Protein AF-A0AAX3I3E5-F1 (afdb_monomer_lite)

pLDDT: mean 83.36, std 12.5, range [26.75, 96.62]

Foldseek 3Di:
DDDDCDALQVVLAVDFDDFDDQADTSVVLCVVVVNPALVVLQVDDLVVQQVSSVVHGPGDSNSSNVSSVVVVVVVVVVVVPPDLDPDDPDDDDPDDPDDPDPPPPPDPSVPDDDCQDCPHCPHVNVVVVVVVVVLVVCQVPDDDPDDDCHPCNQCVPVVVDDDDPCSRPPDDDPVVVVVVRVVVVVCVVVVPDDPQVVCLPAQPPLLDNDHVLLVLQQVLCVQQPDFLLRLLQLLQLAALQDLVSLQRHSPHQDRFLCSLLSLLSDALSLVCLQADDQDDQQCLCCRHQVDRHDDFAPVSVCVSNVDDPVLVCQLQCHDLFFKAFAPQCRPPTDRCQLNDQLQWPDPFPGWDWDDPPPGDGIDIPRDDSSSSSSVSSLSSSCVSNVDGSNLLVLLLQLQLVLVPPVRNRSGRHSSSSSLSSLVSVLCVPQVDGSQLSSLQSHFQFRMGTHPDHGRQCVQQVVDDPPPDGQHADFDADDPSNLVSNCVRLVFDPDCQAPVVQCVLPDPPQTSHRLSSSLSSQLSVLCVSLVHGSNLSVLVLVQSHVCLVVCSSPFHDDPRHTNSSSSSSSVVVSVLCVVVVHGSVLLCLLLVVDPPPPDVVVNVLVVCLLPPPVVQLVVQCPDDDRPVCSVLVVVLCVLPDDNPDDDSQLCCLSDPPSCVVSVALDDNNLSVLCQCQVCQQPVVDDNSHRRGRGSSSRSLSVLLNVLCVVQVHDSVVSSVLLVVQPDPDDDPSLVVVCVSVVHDSVLLQLLLCSDPVSHNNHSSSVSSSVSLVVSCVSSVAGSVLSSLSSPDHSVDDSVSSVVSSVRSSVSVD

Radius of gyration: 41.99 Å; chains: 1; bounding box: 90×117×116 Å

Organism: NCBI:txid47883

InterPro domains:
  IPR018003 Insecticidal toxin complex/plasmid virulence protein [PF03538] (15-296)

Secondary structure (DSSP, 8-state):
--S----GGGGS-SSPPPPPTT---HHHHHHHHT--SHHHHHTS-HHHHHHHHTTT--S-HHHHHHHHHHHHHHHHHHHHTS---PPPS--------------SS---TT-PPPTTSTTSTTSHHHHHHHHHHHHHHHHHH---SSPP--HHHH-HHHHT----HHHHH----HHHHHHHHHHHHHHHH-TTS-HHHHHHH---STT----HHHHHHHHHHBTBS--HHHHHHHT-SS-SSSHHHHHHTT-SSS--TTHHHHTTT--HHHHHHHHSPPPPHHHHHHHHHSSSS---SHHHHHHHHT--HHHHHHHTT-GGG-EEE-TT-TT---TTTT-HHHHTT--SPPPEEEE-TTSSSEEEES--HHHHHHHHHHHHHHHHHT--HHHHHHHHHHHHHHTGGGGTT----HHHHHHHHHHHHHHHHH---HHHHHHHHS----EEETTPPPHHHHHHSSS-TTS-PPP-SS-B--HHHHHHHHHHTT--SSTTTHHHHHTTSPSS-B-SHHHHHHHHHHHHHHHHTT--HHHHHHHHHHH-TTHHHHHHS----SSS-HHHHHHHHHHHHHHHHHTT--HHHHHHHTT-S---S-HHHHHHHHHTTTTHHHHHHHHHHSSSPPTTHHHHHHHHHHH--TTT--GGGGGGGSTTHHHHTT-SS-HHHHHHHHH-HHHH-TTS-TT-----SHHHHHHHHHHHHHHHHHT--HHHHHHHHHHHTSSS---HHHHHHHHHT--HHHHHHHHTTSTTSS--SHHHHHHHHHHHHHHHHH---HHHHHHHHT--TT--HHHHHHHHHHHHHTT-

Sequence (812 aa):
METSNRSLLARLVERPAPPGVGKVDFTSAMNQLGFTSVFDIVELPKAEFIRQLARYNDDDGAHAYENALSYATQLQWLYDQQPVNAPPASTRSKRDLGSNVPSLLNEDWGNVCHPDAIAAIDSPVAYLRTLFLFATQLENNGTGTQHKILLSQRRPDLKNLLIDHDTTFAQRPLLTLIDDLLRNQIKHHHPQEELHLLLSKQHYPLTLPYHHHHLQCRLGLSGTQHALGELNYRLSKRLPFDDAGNALYGTVKKRNGDAQCLLSELNPQQQKLLTQPPVTESTLFETYFGRSRAPENLDDFLRCTALDSTQLQALLAQNSFAPHASRSAPKQTLLIYGARYVNGTDRLPKLEVGHADGGKIATLLNTSPDRFDRLHRMIRLQKWVDLPFAELDTLIVSAMVLEGTANAALQISHTTLRALGVYRYLRGRYRLKPLEFAAWLDRLPVQASANEQPLFDQVFNRTLLSGRPLALDDQVFDSHTRQQLCAALALSDTPDSLQLLTDVLPTPVLRNLVTYSRIYRLARIAQVFGLSVLHCKQLADVLGPSTWSKLATPTLSTEMDFLDVLMQLDWAVTWLRNSNTSVTQLRQRLLLEPATDNPALKRWVDLLPKGLEACIQQFLEKPAPALYSNELKLYYNLHFKKTQTEPNHLILLAPDITTLLPLPVNSASLRQLLINPHWLDSKKSPTELVELNLGTLYLLQRFRDCCDTYGLAQDSLLAYFQSANSNGPQPLDTRLSQWLGWDEKELRVLTETLPTGAVKSMDQLDWIMRCRQACTITRLSSQTLLNTSELDNASDFNQWKLVGEAIIAAHQ

Structure (mmCIF, N/CA/C/O backbone):
data_AF-A0AAX3I3E5-F1
#
_entry.id   AF-A0AAX3I3E5-F1
#
loop_
_atom_site.group_PDB
_atom_site.id
_atom_site.type_symbol
_atom_site.label_atom_id
_atom_site.label_alt_id
_atom_site.label_comp_id
_atom_site.label_asym_id
_atom_site.label_entity_id
_atom_site.label_seq_id
_atom_site.pdbx_PDB_ins_code
_atom_site.Cartn_x
_atom_site.Cartn_y
_atom_site.Cartn_z
_atom_site.occupancy
_atom_site.B_iso_or_equiv
_atom_site.auth_seq_id
_atom_site.auth_comp_id
_atom_site.auth_asym_id
_atom_site.auth_atom_id
_atom_site.pdbx_PDB_model_num
ATOM 1 N N . MET A 1 1 ? 34.926 -72.528 -56.583 1.00 31.94 1 MET A N 1
ATOM 2 C CA . MET A 1 1 ? 34.331 -71.228 -56.964 1.00 31.94 1 MET A CA 1
ATOM 3 C C . MET A 1 1 ? 35.060 -70.135 -56.181 1.00 31.94 1 MET A C 1
ATOM 5 O O . MET A 1 1 ? 34.520 -69.589 -55.239 1.00 31.94 1 MET A O 1
ATOM 9 N N . GLU A 1 2 ? 36.375 -69.967 -56.282 1.00 26.75 2 GLU A N 1
ATOM 10 C CA . GLU A 1 2 ? 37.155 -69.493 -57.438 1.00 26.75 2 GLU A CA 1
ATOM 11 C C . GLU A 1 2 ? 36.678 -68.130 -57.980 1.00 26.75 2 GLU A C 1
ATOM 13 O O . GLU A 1 2 ? 35.657 -68.021 -58.651 1.00 26.75 2 GLU A O 1
ATOM 18 N N . THR A 1 3 ? 37.466 -67.099 -57.636 1.00 32.31 3 THR A N 1
ATOM 19 C CA . THR A 1 3 ? 37.701 -65.850 -58.387 1.00 32.31 3 THR A CA 1
ATOM 20 C C . THR A 1 3 ? 36.517 -64.917 -58.671 1.00 32.31 3 THR A C 1
ATOM 22 O O . THR A 1 3 ? 36.285 -64.587 -59.831 1.00 32.31 3 THR A O 1
ATOM 25 N N . SER A 1 4 ? 35.808 -64.403 -57.653 1.00 34.81 4 SER A N 1
ATOM 26 C CA . SER A 1 4 ? 34.888 -63.250 -57.832 1.00 34.81 4 SER A CA 1
ATOM 27 C C . SER A 1 4 ? 34.515 -62.477 -56.550 1.00 34.81 4 SER A C 1
ATOM 29 O O . SER A 1 4 ? 33.364 -62.113 -56.385 1.00 34.81 4 SER A O 1
ATOM 31 N N . ASN A 1 5 ? 35.460 -62.129 -55.671 1.00 40.12 5 ASN A N 1
ATOM 32 C CA . ASN A 1 5 ? 35.232 -61.059 -54.679 1.00 40.12 5 ASN A CA 1
ATOM 33 C C . ASN A 1 5 ? 36.323 -59.991 -54.819 1.00 40.12 5 ASN A C 1
ATOM 35 O O . ASN A 1 5 ? 37.238 -59.885 -54.011 1.00 40.12 5 ASN A O 1
ATOM 39 N N . ARG A 1 6 ? 36.250 -59.214 -55.908 1.00 50.25 6 ARG A N 1
ATOM 40 C CA . ARG A 1 6 ? 36.915 -57.901 -55.952 1.00 50.25 6 ARG A CA 1
ATOM 41 C C . ARG A 1 6 ? 36.206 -57.035 -54.910 1.00 50.25 6 ARG A C 1
ATOM 43 O O . ARG A 1 6 ? 34.977 -56.997 -54.942 1.00 50.25 6 ARG A O 1
ATOM 50 N N . SER A 1 7 ? 36.940 -56.369 -54.015 1.00 64.06 7 SER A N 1
ATOM 51 C CA . SER A 1 7 ? 36.331 -55.368 -53.131 1.00 64.06 7 SER A CA 1
ATOM 52 C C . SER A 1 7 ? 35.523 -54.396 -53.995 1.00 64.06 7 SER A C 1
ATOM 54 O O . SER A 1 7 ? 35.983 -53.990 -55.065 1.00 64.06 7 SER A O 1
ATOM 56 N N . LEU A 1 8 ? 34.297 -54.060 -53.584 1.00 70.69 8 LEU A N 1
ATOM 57 C CA . LEU A 1 8 ? 33.461 -53.108 -54.328 1.00 70.69 8 LEU A CA 1
ATOM 58 C C . LEU A 1 8 ? 34.194 -51.772 -54.532 1.00 70.69 8 LEU A C 1
ATOM 60 O O . LEU A 1 8 ? 34.056 -51.152 -55.582 1.00 70.69 8 LEU A O 1
ATOM 64 N N . LEU A 1 9 ? 35.073 -51.419 -53.588 1.00 74.00 9 LEU A N 1
ATOM 65 C CA . LEU A 1 9 ? 36.009 -50.300 -53.679 1.00 74.00 9 LEU A CA 1
ATOM 66 C C . LEU A 1 9 ? 36.909 -50.356 -54.925 1.00 74.00 9 LEU A C 1
ATOM 68 O O . LEU A 1 9 ? 37.044 -49.360 -55.625 1.00 74.00 9 LEU A O 1
ATOM 72 N N . ALA A 1 10 ? 37.464 -51.520 -55.273 1.00 72.12 10 ALA A N 1
ATOM 73 C CA . ALA A 1 10 ? 38.307 -51.676 -56.463 1.00 72.12 10 ALA A CA 1
ATOM 74 C C . ALA A 1 10 ? 37.524 -51.585 -57.791 1.00 72.12 10 ALA A C 1
ATOM 76 O O . ALA A 1 10 ? 38.127 -51.603 -58.861 1.00 72.12 10 ALA A O 1
ATOM 77 N N . ARG A 1 11 ? 36.184 -51.524 -57.741 1.00 77.00 11 ARG A N 1
ATOM 78 C CA . ARG A 1 11 ? 35.290 -51.385 -58.904 1.00 77.00 11 ARG A CA 1
ATOM 79 C C . ARG A 1 11 ? 34.654 -49.997 -59.017 1.00 77.00 11 ARG A C 1
ATOM 81 O O . ARG A 1 11 ? 33.769 -49.816 -59.848 1.00 77.00 11 ARG A O 1
ATOM 88 N N . LEU A 1 12 ? 35.067 -49.037 -58.188 1.00 78.56 12 LEU A N 1
ATOM 89 C CA . LEU A 1 12 ? 34.551 -47.665 -58.239 1.00 78.56 12 LEU A CA 1
ATOM 90 C C . LEU A 1 12 ? 35.079 -46.873 -59.436 1.00 78.56 12 LEU A C 1
ATOM 92 O O . LEU A 1 12 ? 34.424 -45.934 -59.876 1.00 78.56 12 LEU A O 1
ATOM 96 N N . VAL A 1 13 ? 36.231 -47.261 -59.983 1.00 78.69 13 VAL A N 1
ATOM 97 C CA . VAL A 1 13 ? 36.836 -46.640 -61.164 1.00 78.69 13 VAL A CA 1
ATOM 98 C C . VAL A 1 13 ? 37.031 -47.718 -62.229 1.00 78.69 13 VAL A C 1
ATOM 100 O O . VAL A 1 13 ? 37.798 -48.659 -62.035 1.00 78.69 13 VAL A O 1
ATOM 103 N N . GLU A 1 14 ? 36.326 -47.607 -63.358 1.00 68.44 14 GLU A N 1
ATOM 104 C CA . GLU A 1 14 ? 36.383 -48.607 -64.438 1.00 68.44 14 GLU A CA 1
ATOM 105 C C . GLU A 1 14 ? 37.724 -48.604 -65.191 1.00 68.44 14 GLU A C 1
ATOM 107 O O . GLU A 1 14 ? 38.134 -49.625 -65.749 1.00 68.44 14 GLU A O 1
ATOM 112 N N . ARG A 1 15 ? 38.410 -47.454 -65.214 1.00 70.19 15 ARG A N 1
ATOM 113 C CA . ARG A 1 15 ? 39.707 -47.249 -65.874 1.00 70.19 15 ARG A CA 1
ATOM 114 C C . ARG A 1 15 ? 40.610 -46.375 -64.996 1.00 70.19 15 ARG A C 1
ATOM 116 O O . ARG A 1 15 ? 40.569 -45.158 -65.155 1.00 70.19 15 ARG A O 1
ATOM 123 N N . PRO A 1 16 ? 41.385 -46.963 -64.070 1.00 69.56 16 PRO A N 1
ATOM 124 C CA . PRO A 1 16 ? 42.287 -46.188 -63.229 1.00 69.56 16 PRO A CA 1
ATOM 125 C C . PRO A 1 16 ? 43.386 -45.543 -64.083 1.00 69.56 16 PRO A C 1
ATOM 127 O O . PRO A 1 16 ? 43.998 -46.201 -64.932 1.00 69.56 16 PRO A O 1
ATOM 130 N N . ALA A 1 17 ? 43.620 -44.255 -63.871 1.00 67.38 17 ALA A N 1
ATOM 131 C CA . ALA A 1 17 ? 44.721 -43.514 -64.455 1.00 67.38 17 ALA A CA 1
ATOM 132 C C . ALA A 1 17 ? 46.057 -44.023 -63.879 1.00 67.38 17 ALA A C 1
ATOM 134 O O . ALA A 1 17 ? 46.133 -44.389 -62.702 1.00 67.38 17 ALA A O 1
ATOM 135 N N . PRO A 1 18 ? 47.139 -44.068 -64.680 1.00 66.88 18 PRO A N 1
ATOM 136 C CA . PRO A 1 18 ? 48.463 -44.350 -64.140 1.00 66.88 18 PRO A CA 1
ATOM 137 C C . PRO A 1 18 ? 48.840 -43.240 -63.142 1.00 66.88 18 PRO A C 1
ATOM 139 O O . PRO A 1 18 ? 48.694 -42.064 -63.485 1.00 66.88 18 PRO A O 1
ATOM 142 N N . PRO A 1 19 ? 49.311 -43.574 -61.926 1.00 70.56 19 PRO A N 1
ATOM 143 C CA . PRO A 1 19 ? 49.557 -42.572 -60.897 1.00 70.56 19 PRO A CA 1
ATOM 144 C C . PRO A 1 19 ? 50.627 -41.570 -61.349 1.00 70.56 19 PRO A C 1
ATOM 146 O O . PRO A 1 19 ? 51.704 -41.961 -61.809 1.00 70.56 19 PRO A O 1
ATOM 149 N N . GLY A 1 20 ? 50.338 -40.272 -61.209 1.00 66.19 20 GLY A N 1
ATOM 150 C CA . GLY A 1 20 ? 51.321 -39.209 -61.405 1.00 66.19 20 GLY A CA 1
ATOM 151 C C . GLY A 1 20 ? 52.488 -39.295 -60.411 1.00 66.19 20 GLY A C 1
ATOM 152 O O . GLY A 1 20 ? 52.431 -39.996 -59.399 1.00 66.19 20 GLY A O 1
ATOM 153 N N . VAL A 1 21 ? 53.578 -38.570 -60.678 1.00 62.28 21 VAL A N 1
ATOM 154 C CA . VAL A 1 21 ? 54.788 -38.592 -59.833 1.00 62.28 21 VAL A CA 1
ATOM 155 C C . VAL A 1 21 ? 54.446 -38.165 -58.396 1.00 62.28 21 VAL A C 1
ATOM 157 O O . VAL A 1 21 ? 54.109 -37.009 -58.156 1.00 62.28 21 VAL A O 1
ATOM 160 N N . GLY A 1 22 ? 54.542 -39.101 -57.442 1.00 69.25 22 GLY A N 1
ATOM 161 C CA . GLY A 1 22 ? 54.238 -38.884 -56.019 1.00 69.25 22 GLY A CA 1
ATOM 162 C C . GLY A 1 22 ? 52.818 -39.265 -55.574 1.00 69.25 22 GLY A C 1
ATOM 163 O O . GLY A 1 22 ? 52.509 -39.122 -54.393 1.00 69.25 22 GLY A O 1
ATOM 164 N N . LYS A 1 23 ? 51.971 -39.764 -56.482 1.00 76.12 23 LYS A N 1
ATOM 165 C CA . LYS A 1 23 ? 50.617 -40.263 -56.197 1.00 76.12 23 LYS A CA 1
ATOM 166 C C . LYS A 1 23 ? 50.575 -41.792 -56.214 1.00 76.12 23 LYS A C 1
ATOM 168 O O . LYS A 1 23 ? 51.482 -42.438 -56.735 1.00 76.12 23 LYS A O 1
ATOM 173 N N . VAL A 1 24 ? 49.549 -42.373 -55.599 1.00 81.38 24 VAL A N 1
ATOM 174 C CA . VAL A 1 24 ? 49.365 -43.828 -55.478 1.00 81.38 24 VAL A CA 1
ATOM 175 C C . VAL A 1 24 ? 48.152 -44.293 -56.281 1.00 81.38 24 VAL A C 1
ATOM 177 O O . VAL A 1 24 ? 47.299 -43.494 -56.664 1.00 81.38 24 VAL A O 1
ATOM 180 N N . ASP A 1 25 ? 48.082 -45.595 -56.552 1.00 80.38 25 ASP A N 1
ATOM 181 C CA . ASP A 1 25 ? 46.929 -46.217 -57.199 1.00 80.38 25 ASP A CA 1
ATOM 182 C C . ASP A 1 25 ? 45.663 -46.099 -56.332 1.00 80.38 25 ASP A C 1
ATOM 184 O O . ASP A 1 25 ? 45.735 -45.984 -55.107 1.00 80.38 25 ASP A O 1
ATOM 188 N N . PHE A 1 26 ? 44.485 -46.173 -56.960 1.00 80.62 26 PHE A N 1
ATOM 189 C CA . PHE A 1 26 ? 43.194 -45.992 -56.284 1.00 80.62 26 PHE A CA 1
ATOM 190 C C . PHE A 1 26 ? 43.008 -46.882 -55.058 1.00 80.62 26 PHE A C 1
ATOM 192 O O . PHE A 1 26 ? 42.556 -46.412 -54.017 1.00 80.62 26 PHE A O 1
ATOM 199 N N . THR A 1 27 ? 43.403 -48.151 -55.146 1.00 79.06 27 THR A N 1
ATOM 200 C CA . THR A 1 27 ? 43.244 -49.107 -54.044 1.00 79.06 27 THR A CA 1
ATOM 201 C C . THR A 1 27 ? 44.124 -48.735 -52.851 1.00 79.06 27 THR A C 1
ATOM 203 O O . THR A 1 27 ? 43.665 -48.770 -51.709 1.00 79.06 27 THR A O 1
ATOM 206 N N . SER A 1 28 ? 45.368 -48.315 -53.098 1.00 80.12 28 SER A N 1
ATOM 207 C CA . SER A 1 28 ? 46.253 -47.820 -52.039 1.00 80.12 28 SER A CA 1
ATOM 208 C C . SER A 1 28 ? 45.813 -46.459 -51.500 1.00 80.12 28 SER A C 1
ATOM 210 O O . SER A 1 28 ? 45.938 -46.233 -50.299 1.00 80.12 28 SER A O 1
ATOM 212 N N . ALA A 1 29 ? 45.253 -45.579 -52.339 1.00 80.19 29 ALA A N 1
ATOM 213 C CA . ALA A 1 29 ? 44.690 -44.297 -51.913 1.00 80.19 29 ALA A CA 1
ATOM 214 C C . ALA A 1 29 ? 43.508 -44.493 -50.950 1.00 80.19 29 ALA A C 1
ATOM 216 O O . ALA A 1 29 ? 43.462 -43.844 -49.908 1.00 80.19 29 ALA A O 1
ATOM 217 N N . MET A 1 30 ? 42.593 -45.425 -51.249 1.00 80.31 30 MET A N 1
ATOM 218 C CA . MET A 1 30 ? 41.480 -45.773 -50.352 1.00 80.31 30 MET A CA 1
ATOM 219 C C . MET A 1 30 ? 41.986 -46.316 -49.007 1.00 80.31 30 MET A C 1
ATOM 221 O O . MET A 1 30 ? 41.518 -45.877 -47.960 1.00 80.31 30 MET A O 1
ATOM 225 N N . ASN A 1 31 ? 43.004 -47.187 -49.020 1.00 81.12 31 ASN A N 1
ATOM 226 C CA . ASN A 1 31 ? 43.616 -47.713 -47.794 1.00 81.12 31 ASN A CA 1
ATOM 227 C C . ASN A 1 31 ? 44.338 -46.627 -46.972 1.00 81.12 31 ASN A C 1
ATOM 229 O O . ASN A 1 31 ? 44.259 -46.641 -45.747 1.00 81.12 31 ASN A O 1
ATOM 233 N N . GLN A 1 32 ? 45.025 -45.677 -47.619 1.00 80.56 32 GLN A N 1
ATOM 234 C CA . GLN A 1 32 ? 45.696 -44.556 -46.941 1.00 80.56 32 GLN A CA 1
ATOM 235 C C . GLN A 1 32 ? 44.712 -43.5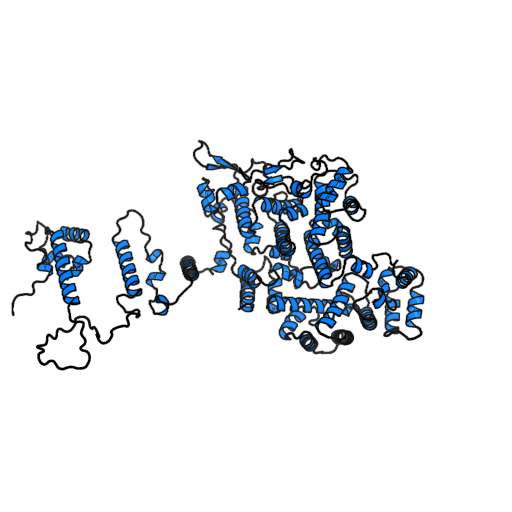32 -46.362 1.00 80.56 32 GLN A C 1
ATOM 237 O O . GLN A 1 32 ? 45.001 -42.928 -45.332 1.00 80.56 32 GLN A O 1
ATOM 242 N N . LEU A 1 33 ? 43.551 -43.358 -47.000 1.00 79.75 33 LEU A N 1
ATOM 243 C CA . LEU A 1 33 ? 42.439 -42.554 -46.486 1.00 79.75 33 LEU A CA 1
ATOM 244 C C . LEU A 1 33 ? 41.629 -43.287 -45.402 1.00 79.75 33 LEU A C 1
ATOM 246 O O . LEU A 1 33 ? 40.808 -42.665 -44.734 1.00 79.75 33 LEU A O 1
ATOM 250 N N . GLY A 1 34 ? 41.878 -44.585 -45.198 1.00 79.44 34 GLY A N 1
ATOM 251 C CA . GLY A 1 34 ? 41.185 -45.412 -44.211 1.00 79.44 34 GLY A CA 1
ATOM 252 C C . GLY A 1 34 ? 39.774 -45.841 -44.624 1.00 79.44 34 GLY A C 1
ATOM 253 O O . GLY A 1 34 ? 39.022 -46.296 -43.768 1.00 79.44 34 GLY A O 1
ATOM 254 N N . PHE A 1 35 ? 39.407 -45.720 -45.904 1.00 82.50 35 PHE A N 1
ATOM 255 C CA . PHE A 1 35 ? 38.107 -46.168 -46.403 1.00 82.50 35 PHE A CA 1
ATOM 256 C C . PHE A 1 35 ? 38.115 -47.680 -46.627 1.00 82.50 35 PHE A C 1
ATOM 258 O O . PHE A 1 35 ? 38.872 -48.208 -47.442 1.00 82.50 35 PHE A O 1
ATOM 265 N N . THR A 1 36 ? 37.248 -48.378 -45.904 1.00 78.94 36 THR A N 1
ATOM 266 C CA . THR A 1 36 ? 37.124 -49.843 -45.913 1.00 78.94 36 THR A CA 1
ATOM 267 C C . THR A 1 36 ? 35.867 -50.321 -46.632 1.00 78.94 36 THR A C 1
ATOM 269 O O . THR A 1 36 ? 35.816 -51.453 -47.117 1.00 78.94 36 THR A O 1
ATOM 272 N N . SER A 1 37 ? 34.876 -49.439 -46.766 1.00 82.31 37 SER A N 1
ATOM 273 C CA . SER A 1 37 ? 33.589 -49.707 -47.387 1.00 82.31 37 SER A CA 1
ATOM 274 C C . SER A 1 37 ? 33.165 -48.590 -48.335 1.00 82.31 37 SER A C 1
ATOM 276 O O . SER A 1 37 ? 33.611 -47.448 -48.250 1.00 82.31 37 SER A O 1
ATOM 278 N N . VAL A 1 38 ? 32.251 -48.925 -49.243 1.00 83.75 38 VAL A N 1
ATOM 279 C CA . VAL A 1 38 ? 31.590 -47.950 -50.113 1.00 83.75 38 VAL A CA 1
ATOM 280 C C . VAL A 1 38 ? 30.749 -46.958 -49.292 1.00 83.75 38 VAL A C 1
ATOM 282 O O . VAL A 1 38 ? 30.621 -45.799 -49.679 1.00 83.75 38 VAL A O 1
ATOM 285 N N . PHE A 1 39 ? 30.226 -47.384 -48.136 1.00 82.31 39 PHE A N 1
ATOM 286 C CA . PHE A 1 39 ? 29.475 -46.517 -47.222 1.00 82.31 39 PHE A CA 1
ATOM 287 C C . PHE A 1 39 ? 30.349 -45.396 -46.639 1.00 82.31 39 PHE A C 1
ATOM 289 O O . PHE A 1 39 ? 29.903 -44.254 -46.623 1.00 82.31 39 PHE A O 1
ATOM 296 N N . ASP A 1 40 ? 31.617 -45.676 -46.312 1.00 82.44 40 ASP A N 1
ATOM 297 C CA . ASP A 1 40 ? 32.570 -44.674 -45.802 1.00 82.44 40 ASP A CA 1
ATOM 298 C C . ASP A 1 40 ? 32.779 -43.513 -46.799 1.00 82.44 40 ASP A C 1
ATOM 300 O O . ASP A 1 40 ? 33.035 -42.374 -46.412 1.00 82.44 40 ASP A O 1
ATOM 304 N N . ILE A 1 41 ? 32.637 -43.792 -48.102 1.00 83.38 41 ILE A N 1
ATOM 305 C CA . ILE A 1 41 ? 32.716 -42.787 -49.171 1.00 83.38 41 ILE A CA 1
ATOM 306 C C . ILE A 1 41 ? 31.425 -41.965 -49.238 1.00 83.38 41 ILE A C 1
ATOM 308 O O . ILE A 1 41 ? 31.484 -40.742 -49.351 1.00 83.38 41 ILE A O 1
ATOM 312 N N . VAL A 1 42 ? 30.264 -42.623 -49.173 1.00 85.31 42 VAL A N 1
ATOM 313 C CA . VAL A 1 42 ? 28.942 -41.983 -49.304 1.00 85.31 42 VAL A CA 1
ATOM 314 C C . VAL A 1 42 ? 28.583 -41.138 -48.076 1.00 85.31 42 VAL A C 1
ATOM 316 O O . VAL A 1 42 ? 27.867 -40.147 -48.212 1.00 85.31 42 VAL A O 1
ATOM 319 N N . GLU A 1 43 ? 29.121 -41.463 -46.898 1.00 79.75 43 GLU A N 1
ATOM 320 C CA . GLU A 1 43 ? 28.974 -40.654 -45.680 1.00 79.75 43 GLU A CA 1
ATOM 321 C C . GLU A 1 43 ? 29.612 -39.257 -45.796 1.00 79.75 43 GLU A C 1
ATOM 323 O O . GLU A 1 43 ? 29.206 -38.324 -45.096 1.00 79.75 43 GLU A O 1
ATOM 328 N N . LEU A 1 44 ? 30.581 -39.077 -46.701 1.00 80.38 44 LEU A N 1
ATOM 329 C CA . LEU A 1 44 ? 31.200 -37.783 -46.966 1.00 80.38 44 LEU A CA 1
ATOM 330 C C . LEU A 1 44 ? 30.430 -36.995 -48.038 1.00 80.38 44 LEU A C 1
ATOM 332 O O . LEU A 1 44 ? 29.932 -37.565 -49.011 1.00 80.38 44 LEU A O 1
ATOM 336 N N . PRO A 1 45 ? 30.389 -35.651 -47.954 1.00 82.25 45 PRO A N 1
ATOM 337 C CA . PRO A 1 45 ? 29.916 -34.831 -49.063 1.00 82.25 45 PRO A CA 1
ATOM 338 C C . PRO A 1 45 ? 30.775 -35.061 -50.316 1.00 82.25 45 PRO A C 1
ATOM 340 O O . PRO A 1 45 ? 32.004 -35.022 -50.233 1.00 82.25 45 PRO A O 1
ATOM 343 N N . LYS A 1 46 ? 30.147 -35.197 -51.495 1.00 85.12 46 LYS A N 1
ATOM 344 C CA . LYS A 1 46 ? 30.830 -35.433 -52.790 1.00 85.12 46 LYS A CA 1
ATOM 345 C C . LYS A 1 46 ? 32.065 -34.547 -53.001 1.00 85.12 46 LYS A C 1
ATOM 347 O O . LYS A 1 46 ? 33.126 -35.029 -53.383 1.00 85.12 46 LYS A O 1
ATOM 352 N N . ALA A 1 47 ? 31.946 -33.250 -52.717 1.00 82.06 47 ALA A N 1
ATOM 353 C CA . ALA A 1 47 ? 33.040 -32.291 -52.882 1.00 82.06 47 ALA A CA 1
ATOM 354 C C . ALA A 1 47 ? 34.221 -32.526 -51.919 1.00 82.06 47 ALA A C 1
ATOM 356 O O . ALA A 1 47 ? 35.365 -32.246 -52.276 1.00 82.06 47 ALA A O 1
ATOM 357 N N . GLU A 1 48 ? 33.954 -33.027 -50.712 1.00 83.00 48 GLU A N 1
ATOM 358 C CA . GLU A 1 48 ? 34.985 -33.335 -49.719 1.00 83.00 48 GLU A CA 1
ATOM 359 C C . GLU A 1 48 ? 35.732 -34.615 -50.092 1.00 83.00 48 GLU A C 1
ATOM 361 O O . GLU A 1 48 ? 36.961 -34.618 -50.092 1.00 83.00 48 GLU A O 1
ATOM 366 N N . PHE A 1 49 ? 35.016 -35.659 -50.519 1.00 86.38 49 PHE A N 1
ATOM 367 C CA . PHE A 1 49 ? 35.639 -36.883 -51.023 1.00 86.38 49 PHE A CA 1
ATOM 368 C C . PHE A 1 49 ? 36.554 -36.605 -52.223 1.00 86.38 49 PHE A C 1
ATOM 370 O O . PHE A 1 49 ? 37.712 -37.017 -52.221 1.00 86.38 49 PHE A O 1
ATOM 377 N N . ILE A 1 50 ? 36.080 -35.832 -53.210 1.00 86.38 50 ILE A N 1
ATOM 378 C CA . ILE A 1 50 ? 36.891 -35.438 -54.375 1.00 86.38 50 ILE A CA 1
ATOM 379 C C . ILE A 1 50 ? 38.166 -34.717 -53.925 1.00 86.38 50 ILE A C 1
ATOM 381 O O . ILE A 1 50 ? 39.256 -35.004 -54.418 1.00 86.38 50 ILE A O 1
ATOM 385 N N . ARG A 1 51 ? 38.050 -33.801 -52.958 1.00 83.38 51 ARG A N 1
ATOM 386 C CA . ARG A 1 51 ? 39.188 -33.046 -52.423 1.00 83.38 51 ARG A CA 1
ATOM 387 C C . ARG A 1 51 ? 40.192 -33.942 -51.696 1.00 83.38 51 ARG A C 1
ATOM 389 O O . ARG A 1 51 ? 41.394 -33.735 -51.848 1.00 83.38 51 ARG A O 1
ATOM 396 N N . GLN A 1 52 ? 39.719 -34.893 -50.893 1.00 85.19 52 GLN A N 1
ATOM 397 C CA . GLN A 1 52 ? 40.572 -35.828 -50.157 1.00 85.19 52 GLN A CA 1
ATOM 398 C C . GLN A 1 52 ? 41.262 -36.811 -51.104 1.00 85.19 52 GLN A C 1
ATOM 400 O O . GLN A 1 52 ? 42.472 -37.002 -50.996 1.00 85.19 52 GLN A O 1
ATOM 405 N N . LEU A 1 53 ? 40.534 -37.349 -52.086 1.00 84.94 53 LEU A N 1
ATOM 406 C CA . LEU A 1 53 ? 41.079 -38.252 -53.095 1.00 84.94 53 LEU A CA 1
ATOM 407 C C . LEU A 1 53 ? 42.136 -37.570 -53.968 1.00 84.94 53 LEU A C 1
ATOM 409 O O . LEU A 1 53 ? 43.200 -38.145 -54.190 1.00 84.94 53 LEU A O 1
ATOM 413 N N . ALA A 1 54 ? 41.895 -36.323 -54.386 1.00 82.75 54 ALA A N 1
ATOM 414 C CA . ALA A 1 54 ? 42.813 -35.561 -55.235 1.00 82.75 54 ALA A CA 1
ATOM 415 C C . ALA A 1 54 ? 44.217 -35.364 -54.624 1.00 82.75 54 ALA A C 1
ATOM 417 O O . ALA A 1 54 ? 45.169 -35.069 -55.352 1.00 82.75 54 ALA A O 1
ATOM 418 N N . ARG A 1 55 ? 44.369 -35.525 -53.298 1.00 82.75 55 ARG A N 1
ATOM 419 C CA . ARG A 1 55 ? 45.672 -35.473 -52.610 1.00 82.75 55 ARG A CA 1
ATOM 420 C C . ARG A 1 55 ? 46.531 -36.711 -52.865 1.00 82.75 55 ARG A C 1
ATOM 422 O O . ARG A 1 55 ? 47.751 -36.591 -52.857 1.00 82.75 55 ARG A O 1
ATOM 429 N N . TYR A 1 56 ? 45.908 -37.864 -53.092 1.00 80.69 56 TYR A N 1
ATOM 430 C CA . TYR A 1 56 ? 46.585 -39.162 -53.166 1.00 80.69 56 TYR A CA 1
ATOM 431 C C . TYR A 1 56 ? 46.508 -39.803 -54.554 1.00 80.69 56 TYR A C 1
ATOM 433 O O . TYR A 1 56 ? 47.393 -40.580 -54.897 1.00 80.69 56 TYR A O 1
ATOM 441 N N . ASN A 1 57 ? 45.497 -39.462 -55.360 1.00 83.62 57 ASN A N 1
ATOM 442 C CA . ASN A 1 57 ? 45.255 -40.024 -56.689 1.00 83.62 57 ASN A CA 1
ATOM 443 C C . ASN A 1 57 ? 44.813 -38.925 -57.691 1.00 83.62 57 ASN A C 1
ATOM 445 O O . ASN A 1 57 ? 44.422 -37.826 -57.291 1.00 83.62 57 ASN A O 1
ATOM 449 N N . ASP A 1 58 ? 44.957 -39.194 -58.989 1.00 78.81 58 ASP A N 1
ATOM 450 C CA . ASP A 1 58 ? 44.504 -38.393 -60.137 1.00 78.81 58 ASP A CA 1
ATOM 451 C C . ASP A 1 58 ? 43.198 -38.912 -60.772 1.00 78.81 58 ASP A C 1
ATOM 453 O O . ASP A 1 58 ? 42.679 -38.291 -61.699 1.00 78.81 58 ASP A O 1
ATOM 457 N N . ASP A 1 59 ? 42.667 -40.039 -60.295 1.00 79.88 59 ASP A N 1
ATOM 458 C CA . ASP A 1 59 ? 41.403 -40.602 -60.771 1.00 79.88 59 ASP A CA 1
ATOM 459 C C . ASP A 1 59 ? 40.209 -39.657 -60.567 1.00 79.88 59 ASP A C 1
ATOM 461 O O . ASP A 1 59 ? 40.170 -38.842 -59.639 1.00 79.88 59 ASP A O 1
ATOM 465 N N . ASP A 1 60 ? 39.192 -39.807 -61.424 1.00 82.19 60 ASP A N 1
ATOM 466 C CA . ASP A 1 60 ? 37.958 -39.024 -61.354 1.00 82.19 60 ASP A CA 1
ATOM 467 C C . ASP A 1 60 ? 37.164 -39.357 -60.080 1.00 82.19 60 ASP A C 1
ATOM 469 O O . ASP A 1 60 ? 36.339 -40.275 -60.027 1.00 82.19 60 ASP A O 1
ATOM 473 N N . GLY A 1 61 ? 37.409 -38.568 -59.034 1.00 82.44 61 GLY A N 1
ATOM 474 C CA . GLY A 1 61 ? 36.715 -38.690 -57.759 1.00 82.44 61 GLY A CA 1
ATOM 475 C C . GLY A 1 61 ? 35.213 -38.436 -57.842 1.00 82.44 61 GLY A C 1
ATOM 476 O O . GLY A 1 61 ? 34.478 -38.939 -56.994 1.00 82.44 61 GLY A O 1
ATOM 477 N N . ALA A 1 62 ? 34.727 -37.687 -58.839 1.00 83.44 62 ALA A N 1
ATOM 478 C CA . ALA A 1 62 ? 33.294 -37.463 -59.001 1.00 83.44 62 ALA A CA 1
ATOM 479 C C . ALA A 1 62 ? 32.609 -38.736 -59.501 1.00 83.44 62 ALA A C 1
ATOM 481 O O . ALA A 1 62 ? 31.577 -39.123 -58.949 1.00 83.44 62 ALA A O 1
ATOM 482 N N . HIS A 1 63 ? 33.224 -39.406 -60.476 1.00 85.12 63 HIS A N 1
ATOM 483 C CA . HIS A 1 63 ? 32.742 -40.679 -60.998 1.00 85.12 63 HIS A CA 1
ATOM 484 C C . HIS A 1 63 ? 32.855 -41.808 -59.961 1.00 85.12 63 HIS A C 1
ATOM 486 O O . HIS A 1 63 ? 31.907 -42.566 -59.759 1.00 85.12 63 HIS A O 1
ATOM 492 N N . ALA A 1 64 ? 33.969 -41.869 -59.221 1.00 85.19 64 ALA A N 1
ATOM 493 C CA . ALA A 1 64 ? 34.143 -42.834 -58.136 1.00 85.19 64 ALA A CA 1
ATOM 494 C C . ALA A 1 64 ? 33.074 -42.680 -57.038 1.00 85.19 64 ALA A C 1
ATOM 496 O O . ALA A 1 64 ? 32.551 -43.678 -56.542 1.00 85.19 64 ALA A O 1
ATOM 497 N N . TYR A 1 65 ? 32.709 -41.441 -56.692 1.00 88.00 65 TYR A N 1
ATOM 498 C CA . TYR A 1 65 ? 31.643 -41.162 -55.727 1.00 88.00 65 TYR A CA 1
ATOM 499 C C . TYR A 1 65 ? 30.258 -41.577 -56.243 1.00 88.00 65 TYR A C 1
ATOM 501 O O . TYR A 1 65 ? 29.462 -42.135 -55.496 1.00 88.00 65 TYR A O 1
ATOM 509 N N . GLU A 1 66 ? 29.950 -41.327 -57.517 1.00 87.38 66 GLU A N 1
ATOM 510 C CA . GLU A 1 66 ? 28.673 -41.730 -58.126 1.00 87.38 66 GLU A CA 1
ATOM 511 C C . GLU A 1 66 ? 28.515 -43.253 -58.174 1.00 87.38 66 GLU A C 1
ATOM 513 O O . GLU A 1 66 ? 27.457 -43.780 -57.820 1.00 87.38 66 GLU A O 1
ATOM 518 N N . ASN A 1 67 ? 29.583 -43.970 -58.527 1.00 87.81 67 ASN A N 1
ATOM 519 C CA . ASN A 1 67 ? 29.603 -45.430 -58.487 1.00 87.81 67 ASN A CA 1
ATOM 520 C C . ASN A 1 67 ? 29.464 -45.950 -57.051 1.00 87.81 67 ASN A C 1
ATOM 522 O O . ASN A 1 67 ? 28.738 -46.916 -56.815 1.00 87.81 67 ASN A O 1
ATOM 526 N N . ALA A 1 68 ? 30.092 -45.276 -56.083 1.00 87.25 68 ALA A N 1
ATOM 527 C CA . ALA A 1 68 ? 29.955 -45.609 -54.671 1.00 87.25 68 ALA A CA 1
ATOM 528 C C . ALA A 1 68 ? 28.507 -45.444 -54.199 1.00 87.25 68 ALA A C 1
ATOM 530 O O . ALA A 1 68 ? 27.930 -46.362 -53.621 1.00 87.25 68 ALA A O 1
ATOM 531 N N . LEU A 1 69 ? 27.879 -44.318 -54.531 1.00 87.75 69 LEU A N 1
ATOM 532 C CA . LEU A 1 69 ? 26.477 -44.062 -54.225 1.00 87.75 69 LEU A CA 1
ATOM 533 C C . LEU A 1 69 ? 25.556 -45.118 -54.853 1.00 87.75 69 LEU A C 1
ATOM 535 O O . LEU A 1 69 ? 24.650 -45.619 -54.187 1.00 87.75 69 LEU A O 1
ATOM 539 N N . SER A 1 70 ? 25.806 -45.496 -56.109 1.00 85.94 70 SER A N 1
ATOM 540 C CA . SER A 1 70 ? 25.037 -46.534 -56.801 1.00 85.94 70 SER A CA 1
ATOM 541 C C . SER A 1 70 ? 25.165 -47.893 -56.111 1.00 85.94 70 SER A C 1
ATOM 543 O O . SER A 1 70 ? 24.153 -48.526 -55.812 1.00 85.94 70 SER A O 1
ATOM 545 N N . TYR A 1 71 ? 26.386 -48.328 -55.781 1.00 87.00 71 TYR A N 1
ATOM 546 C CA . TYR A 1 71 ? 26.601 -49.592 -55.074 1.00 87.00 71 TYR A CA 1
ATOM 547 C C . TYR A 1 71 ? 26.030 -49.575 -53.654 1.00 87.00 71 TYR A C 1
ATOM 549 O O . TYR A 1 71 ? 25.411 -50.557 -53.256 1.00 87.00 71 TYR A O 1
ATOM 557 N N . ALA A 1 72 ? 26.174 -48.480 -52.906 1.00 86.19 72 ALA A N 1
ATOM 558 C CA . ALA A 1 72 ? 25.570 -48.338 -51.581 1.00 86.19 72 ALA A CA 1
ATOM 559 C C . ALA A 1 72 ? 24.038 -48.440 -51.652 1.00 86.19 72 ALA A C 1
ATOM 561 O O . ALA A 1 72 ? 23.437 -49.179 -50.878 1.00 86.19 72 ALA A O 1
ATOM 562 N N . THR A 1 73 ? 23.415 -47.785 -52.637 1.00 83.81 73 THR A N 1
ATOM 563 C CA . THR A 1 73 ? 21.960 -47.849 -52.863 1.00 83.81 73 THR A CA 1
ATOM 564 C C . THR A 1 73 ? 21.510 -49.266 -53.219 1.00 83.81 73 THR A C 1
ATOM 566 O O . THR A 1 73 ? 20.503 -49.743 -52.706 1.00 83.81 73 THR A O 1
ATOM 569 N N . GLN A 1 74 ? 22.261 -49.966 -54.073 1.00 83.19 74 GLN A N 1
ATOM 570 C CA . GLN A 1 74 ? 21.968 -51.355 -54.438 1.00 83.19 74 GLN A CA 1
ATOM 571 C C . GLN A 1 74 ? 22.117 -52.303 -53.244 1.00 83.19 74 GLN A C 1
ATOM 573 O O . GLN A 1 74 ? 21.277 -53.177 -53.057 1.00 83.19 74 GLN A O 1
ATOM 578 N N . LEU A 1 75 ? 23.160 -52.130 -52.428 1.00 83.44 75 LEU A N 1
ATOM 579 C CA . LEU A 1 75 ? 23.363 -52.908 -51.206 1.00 83.44 75 LEU A CA 1
ATOM 580 C C . LEU A 1 75 ? 22.246 -52.667 -50.191 1.00 83.44 75 LEU A C 1
ATOM 582 O O . LEU A 1 75 ? 21.756 -53.622 -49.599 1.00 83.44 75 LEU A O 1
ATOM 586 N N . GLN A 1 76 ? 21.821 -51.415 -50.027 1.00 78.25 76 GLN A N 1
ATOM 587 C CA . GLN A 1 76 ? 20.719 -51.065 -49.139 1.00 78.25 76 GLN A CA 1
ATOM 588 C C . GLN A 1 76 ? 19.389 -51.627 -49.640 1.00 78.25 76 GLN A C 1
ATOM 590 O O . GLN A 1 76 ? 18.661 -52.239 -48.874 1.00 78.25 76 GLN A O 1
ATOM 595 N N . TRP A 1 77 ? 19.120 -51.545 -50.943 1.00 75.75 77 TRP A N 1
ATOM 596 C CA . TRP A 1 77 ? 17.951 -52.187 -51.539 1.00 75.75 77 TRP A CA 1
ATOM 597 C C . TRP A 1 77 ? 17.975 -53.711 -51.361 1.00 75.75 77 TRP A C 1
ATOM 599 O O . TRP A 1 77 ? 16.959 -54.300 -51.012 1.00 75.75 77 TRP A O 1
ATOM 609 N N . LEU A 1 78 ? 19.126 -54.364 -51.558 1.00 75.44 78 LEU A N 1
ATOM 610 C CA . LEU A 1 78 ? 19.272 -55.808 -51.334 1.00 75.44 78 LEU A CA 1
ATOM 611 C C . LEU A 1 78 ? 19.039 -56.193 -49.871 1.00 75.44 78 LEU A C 1
ATOM 613 O O . LEU A 1 78 ? 18.468 -57.250 -49.612 1.00 75.44 78 LEU A O 1
ATOM 617 N N . TYR A 1 79 ? 19.470 -55.344 -48.939 1.00 68.56 79 TYR A N 1
ATOM 618 C CA . TYR A 1 79 ? 19.190 -55.492 -47.516 1.00 68.56 79 TYR A CA 1
ATOM 619 C C . TYR A 1 79 ? 17.689 -55.346 -47.227 1.00 68.56 79 TYR A C 1
ATOM 621 O O . TYR A 1 79 ? 17.091 -56.249 -46.650 1.00 68.56 79 TYR A O 1
ATOM 629 N N . ASP A 1 80 ? 17.057 -54.281 -47.727 1.00 64.12 80 ASP A N 1
ATOM 630 C CA . ASP A 1 80 ? 15.620 -54.020 -47.568 1.00 64.12 80 ASP A CA 1
ATOM 631 C C . ASP A 1 80 ? 14.742 -55.118 -48.207 1.00 64.12 80 ASP A C 1
ATOM 633 O O . ASP A 1 80 ? 13.607 -55.343 -47.786 1.00 64.12 80 ASP A O 1
ATOM 637 N N . GLN A 1 81 ? 15.253 -55.813 -49.232 1.00 61.75 81 GLN A N 1
ATOM 638 C CA . GLN A 1 81 ? 14.587 -56.942 -49.888 1.00 61.75 81 GLN A CA 1
ATOM 639 C C . GLN A 1 81 ? 14.782 -58.294 -49.190 1.00 61.75 81 GLN A C 1
ATOM 641 O O . GLN A 1 81 ? 14.129 -59.266 -49.593 1.00 61.75 81 GLN A O 1
ATOM 646 N N . GLN A 1 82 ? 15.641 -58.408 -48.166 1.00 60.19 82 GLN A N 1
ATOM 647 C CA . GLN A 1 82 ? 15.700 -59.643 -47.384 1.00 60.19 82 GLN A CA 1
ATOM 648 C C . GLN A 1 82 ? 14.328 -59.876 -46.722 1.00 60.19 82 GLN A C 1
ATOM 650 O O . GLN A 1 82 ? 13.778 -58.972 -46.095 1.00 60.19 82 GLN A O 1
ATOM 655 N N . PRO A 1 83 ? 13.714 -61.062 -46.893 1.00 51.59 83 PRO A N 1
ATOM 656 C CA . PRO A 1 83 ? 12.332 -61.281 -46.493 1.00 51.59 83 PRO A CA 1
ATOM 657 C C . PRO A 1 83 ? 12.146 -61.120 -44.979 1.00 51.59 83 PRO A C 1
ATOM 659 O O . PRO A 1 83 ? 12.589 -61.953 -44.195 1.00 51.59 83 PRO A O 1
ATOM 662 N N . VAL A 1 84 ? 11.368 -60.102 -44.604 1.00 50.25 84 VAL A N 1
ATOM 663 C CA . VAL A 1 84 ? 10.859 -59.761 -43.255 1.00 50.25 84 VAL A CA 1
ATOM 664 C C . VAL A 1 84 ? 9.877 -60.821 -42.695 1.00 50.25 84 VAL A C 1
ATOM 666 O O . VAL A 1 84 ? 9.207 -60.627 -41.684 1.00 50.25 84 VAL A O 1
ATOM 669 N N . ASN A 1 85 ? 9.773 -61.992 -43.327 1.00 42.19 85 ASN A N 1
ATOM 670 C CA . ASN A 1 85 ? 8.808 -63.020 -42.953 1.00 42.19 85 ASN A CA 1
ATOM 671 C C . ASN A 1 85 ? 9.398 -63.984 -41.917 1.00 42.19 85 ASN A C 1
ATOM 673 O O . ASN A 1 85 ? 9.917 -65.044 -42.266 1.00 42.19 85 ASN A O 1
ATOM 677 N N . ALA A 1 86 ? 9.210 -63.682 -40.631 1.00 42.62 86 ALA A N 1
ATOM 678 C CA . ALA A 1 86 ? 9.006 -64.754 -39.661 1.00 42.62 86 ALA A CA 1
ATOM 679 C C . ALA A 1 86 ? 7.759 -65.545 -40.113 1.00 42.62 86 ALA A C 1
ATOM 681 O O . ALA A 1 86 ? 6.691 -64.941 -40.256 1.00 42.62 86 ALA A O 1
ATOM 682 N N . PRO A 1 87 ? 7.843 -66.858 -40.407 1.00 39.75 87 PRO A N 1
ATOM 683 C CA . PRO A 1 87 ? 6.665 -67.602 -40.823 1.00 39.75 87 PRO A CA 1
ATOM 684 C C . PRO A 1 87 ? 5.653 -67.609 -39.666 1.00 39.75 87 PRO A C 1
ATOM 686 O O . PRO A 1 87 ? 6.000 -68.060 -38.569 1.00 39.75 87 PRO A O 1
ATOM 689 N N . PRO A 1 88 ? 4.403 -67.150 -39.871 1.00 38.78 88 PRO A N 1
ATOM 690 C CA . PRO A 1 88 ? 3.353 -67.403 -38.901 1.00 38.78 88 PRO A CA 1
ATOM 691 C C . PRO A 1 88 ? 3.209 -68.919 -38.768 1.00 38.78 88 PRO A C 1
ATOM 693 O O . PRO A 1 88 ? 3.282 -69.663 -39.752 1.00 38.78 88 PRO A O 1
ATOM 696 N N . ALA A 1 89 ? 3.048 -69.395 -37.536 1.00 43.34 89 ALA A N 1
ATOM 697 C CA . ALA A 1 89 ? 2.822 -70.804 -37.279 1.00 43.34 89 ALA A CA 1
ATOM 698 C C . ALA A 1 89 ? 1.700 -71.333 -38.196 1.00 43.34 89 ALA A C 1
ATOM 700 O O . ALA A 1 89 ? 0.592 -70.802 -38.209 1.00 43.34 89 ALA A O 1
ATOM 701 N N . SER A 1 90 ? 2.006 -72.415 -38.920 1.00 42.44 90 SER A N 1
ATOM 702 C CA . SER A 1 90 ? 1.129 -73.222 -39.785 1.00 42.44 90 SER A CA 1
ATOM 703 C C . SER A 1 90 ? 0.866 -72.723 -41.220 1.00 42.44 90 SER A C 1
ATOM 705 O O . SER A 1 90 ? -0.056 -71.975 -41.509 1.00 42.44 90 SER A O 1
ATOM 707 N N . THR A 1 91 ? 1.577 -73.294 -42.195 1.00 38.16 91 THR A N 1
ATOM 708 C CA . THR A 1 91 ? 1.065 -74.379 -43.061 1.00 38.16 91 THR A CA 1
ATOM 709 C C . THR A 1 91 ? 2.160 -74.850 -44.024 1.00 38.16 91 THR A C 1
ATOM 711 O O . THR A 1 91 ? 2.967 -74.080 -44.529 1.00 38.16 91 THR A O 1
ATOM 714 N N . ARG A 1 92 ? 2.237 -76.170 -44.213 1.00 44.84 92 ARG A N 1
ATOM 715 C CA . ARG A 1 92 ? 3.289 -76.882 -44.952 1.00 44.84 92 ARG A CA 1
ATOM 716 C C . ARG A 1 92 ? 3.387 -76.430 -46.416 1.00 44.84 92 ARG A C 1
ATOM 718 O O . ARG A 1 92 ? 2.469 -76.696 -47.184 1.00 44.84 92 ARG A O 1
ATOM 725 N N . SER A 1 93 ? 4.562 -75.959 -46.832 1.00 37.16 93 SER A N 1
ATOM 726 C CA . SER A 1 93 ? 5.019 -76.062 -48.222 1.00 37.16 93 SER A CA 1
ATOM 727 C C . SER A 1 93 ? 6.350 -76.815 -48.259 1.00 37.16 93 SER A C 1
ATOM 729 O O . SER A 1 93 ? 7.353 -76.381 -47.707 1.00 37.16 93 SER A O 1
ATOM 731 N N . LYS A 1 94 ? 6.343 -78.010 -48.860 1.00 47.44 94 LYS A N 1
ATOM 732 C CA . LYS A 1 94 ? 7.537 -78.829 -49.109 1.00 47.44 94 LYS A CA 1
ATOM 733 C C . LYS A 1 94 ? 8.195 -78.349 -50.404 1.00 47.44 94 LYS A C 1
ATOM 735 O O . LYS A 1 94 ? 7.862 -78.875 -51.467 1.00 47.44 94 LYS A O 1
ATOM 740 N N . ARG A 1 95 ? 9.117 -77.389 -50.303 1.00 42.25 95 ARG A N 1
ATOM 741 C CA . ARG A 1 95 ? 10.294 -77.217 -51.180 1.00 42.25 95 ARG A CA 1
ATOM 742 C C . ARG A 1 95 ? 11.072 -75.967 -50.745 1.00 42.25 95 ARG A C 1
ATOM 744 O O . ARG A 1 95 ? 10.978 -74.937 -51.392 1.00 42.25 95 ARG A O 1
ATOM 751 N N . ASP A 1 96 ? 11.860 -76.096 -49.681 1.00 37.75 96 ASP A N 1
ATOM 752 C CA . ASP A 1 96 ? 12.898 -75.118 -49.343 1.00 37.75 96 ASP A CA 1
ATOM 753 C C . ASP A 1 96 ? 14.272 -75.758 -49.559 1.00 37.75 96 ASP A C 1
ATOM 755 O O . ASP A 1 96 ? 14.666 -76.685 -48.849 1.00 37.75 96 ASP A O 1
ATOM 759 N N . LEU A 1 97 ? 14.993 -75.273 -50.575 1.00 36.84 97 LEU A N 1
ATOM 760 C CA . LEU A 1 97 ? 16.453 -75.278 -50.565 1.00 36.84 97 LEU A CA 1
ATOM 761 C C . LEU A 1 97 ? 16.862 -74.023 -49.791 1.00 36.84 97 LEU A C 1
ATOM 763 O O . LEU A 1 97 ? 16.642 -72.909 -50.258 1.00 36.84 97 LEU A O 1
ATOM 767 N N . GLY A 1 98 ? 17.402 -74.216 -48.591 1.00 35.84 98 GLY A N 1
ATOM 768 C CA . GLY A 1 98 ? 17.767 -73.127 -47.697 1.00 35.84 98 GLY A CA 1
ATOM 769 C C . GLY A 1 98 ? 18.935 -72.279 -48.201 1.00 35.84 98 GLY A C 1
ATOM 770 O O . GLY A 1 98 ? 19.925 -72.799 -48.715 1.00 35.84 98 GLY A O 1
ATOM 771 N N . SER A 1 99 ? 18.854 -70.974 -47.944 1.00 37.81 99 SER A N 1
ATOM 772 C CA . SER A 1 99 ? 20.020 -70.107 -47.787 1.00 37.81 99 SER A CA 1
ATOM 773 C C . SER A 1 99 ? 20.092 -69.648 -46.328 1.00 37.81 99 SER A C 1
ATOM 775 O O . SER A 1 99 ? 19.532 -68.621 -45.956 1.00 37.81 99 SER A O 1
ATOM 777 N N . ASN A 1 100 ? 20.776 -70.428 -45.490 1.00 42.88 100 ASN A N 1
ATOM 778 C CA . ASN A 1 100 ? 21.233 -69.960 -44.183 1.00 42.88 100 ASN A CA 1
ATOM 779 C C . ASN A 1 100 ? 22.403 -68.994 -44.410 1.00 42.88 100 ASN A C 1
ATOM 781 O O . ASN A 1 100 ? 23.554 -69.424 -44.479 1.00 42.88 100 ASN A O 1
ATOM 785 N N . VAL A 1 101 ? 22.114 -67.702 -44.540 1.00 45.22 101 VAL A N 1
ATOM 786 C CA . VAL A 1 101 ? 23.107 -66.652 -44.289 1.00 45.22 101 VAL A CA 1
ATOM 787 C C . VAL A 1 101 ? 22.828 -66.152 -42.870 1.00 45.22 101 VAL A C 1
ATOM 789 O O . VAL A 1 101 ? 21.741 -65.624 -42.644 1.00 45.22 101 VAL A O 1
ATOM 792 N N . PRO A 1 102 ? 23.727 -66.363 -41.890 1.00 48.38 102 PRO A N 1
ATOM 793 C CA . PRO A 1 102 ? 23.560 -65.777 -40.565 1.00 48.38 102 PRO A CA 1
ATOM 794 C C . PRO A 1 102 ? 23.559 -64.253 -40.716 1.00 48.38 102 PRO A C 1
ATOM 796 O O . PRO A 1 102 ? 24.490 -63.714 -41.321 1.00 48.38 102 PRO A O 1
ATOM 799 N N . SER A 1 103 ? 22.523 -63.572 -40.214 1.00 52.34 103 SER A N 1
ATOM 800 C CA . SER A 1 103 ? 22.522 -62.107 -40.162 1.00 52.34 103 SER A CA 1
ATOM 801 C C . SER A 1 103 ? 23.765 -61.647 -39.391 1.00 52.34 103 SER A C 1
ATOM 803 O O . SER A 1 103 ? 24.059 -62.147 -38.306 1.00 52.34 103 SER A O 1
ATOM 805 N N . LEU A 1 104 ? 24.543 -60.748 -39.999 1.00 55.62 104 LEU A N 1
ATOM 806 C CA . LEU A 1 104 ? 25.747 -60.140 -39.415 1.00 55.62 104 LEU A CA 1
ATOM 807 C C . LEU A 1 104 ? 25.414 -59.220 -38.232 1.00 55.62 104 LEU A C 1
ATOM 809 O O . LEU A 1 104 ? 26.286 -58.890 -37.429 1.00 55.62 104 LEU A O 1
ATOM 813 N N . LEU A 1 105 ? 24.152 -58.814 -38.136 1.00 56.22 105 LEU A N 1
ATOM 814 C CA . LEU A 1 105 ? 23.568 -58.112 -37.014 1.00 56.22 105 LEU A CA 1
ATOM 815 C C . LEU A 1 105 ? 22.828 -59.190 -36.212 1.00 56.22 105 LEU A C 1
ATOM 817 O O . LEU A 1 105 ? 22.033 -59.928 -36.780 1.00 56.22 105 LEU A O 1
ATOM 821 N N . ASN A 1 106 ? 23.103 -59.349 -34.916 1.00 51.06 106 ASN A N 1
ATOM 822 C CA . ASN A 1 106 ? 22.362 -60.281 -34.051 1.00 51.06 106 ASN A CA 1
ATOM 823 C C . ASN A 1 106 ? 20.912 -59.785 -33.860 1.00 51.06 106 ASN A C 1
ATOM 825 O O . ASN A 1 106 ? 20.531 -59.332 -32.783 1.00 51.06 106 ASN A O 1
ATOM 829 N N . GLU A 1 107 ? 20.126 -59.787 -34.929 1.00 55.91 107 GLU A N 1
ATOM 830 C CA . GLU A 1 107 ? 18.752 -59.322 -34.976 1.00 55.91 107 GLU A CA 1
ATOM 831 C C . GLU A 1 107 ? 17.861 -60.421 -34.411 1.00 55.91 107 GLU A C 1
ATOM 833 O O . GLU A 1 107 ? 17.560 -61.421 -35.066 1.00 55.91 107 GLU A O 1
ATOM 838 N N . ASP A 1 108 ? 17.440 -60.238 -33.162 1.00 53.06 108 ASP A N 1
ATOM 839 C CA . ASP A 1 108 ? 16.352 -61.014 -32.581 1.00 53.06 108 ASP A CA 1
ATOM 840 C C . ASP A 1 108 ? 15.039 -60.573 -33.236 1.00 53.06 108 ASP A C 1
ATOM 842 O O . ASP A 1 108 ? 14.301 -59.732 -32.728 1.00 53.06 108 ASP A O 1
ATOM 846 N N . TRP A 1 109 ? 14.724 -61.163 -34.387 1.00 55.28 109 TRP A N 1
ATOM 847 C CA . TRP A 1 109 ? 13.486 -60.917 -35.137 1.00 55.28 109 TRP A CA 1
ATOM 848 C C . TRP A 1 109 ? 12.203 -61.316 -34.379 1.00 55.28 109 TRP A C 1
ATOM 850 O O . TRP A 1 109 ? 11.100 -61.015 -34.824 1.00 55.28 109 TRP A O 1
ATOM 860 N N . GLY A 1 110 ? 12.326 -61.965 -33.213 1.00 54.69 110 GLY A N 1
ATOM 861 C CA . GLY A 1 110 ? 11.234 -62.144 -32.248 1.00 54.69 110 GLY A CA 1
ATOM 862 C C . GLY A 1 110 ? 10.908 -60.885 -31.431 1.00 54.69 110 GLY A C 1
ATOM 863 O O . GLY A 1 110 ? 9.948 -60.893 -30.665 1.00 54.69 110 GLY A O 1
ATOM 864 N N . ASN A 1 111 ? 11.685 -59.813 -31.593 1.00 57.31 111 ASN A N 1
ATOM 865 C CA . ASN A 1 111 ? 11.620 -58.579 -30.816 1.00 57.31 111 ASN A CA 1
ATOM 866 C C . ASN A 1 111 ? 11.058 -57.411 -31.654 1.00 57.31 111 ASN A C 1
ATOM 868 O O . ASN A 1 111 ? 11.591 -56.302 -31.660 1.00 57.31 111 ASN A O 1
ATOM 872 N N . VAL A 1 112 ? 9.985 -57.673 -32.410 1.00 67.94 112 VAL A N 1
ATOM 873 C CA . VAL A 1 112 ? 9.255 -56.638 -33.157 1.00 67.94 112 VAL A CA 1
ATOM 874 C C . VAL A 1 112 ? 8.551 -55.725 -32.153 1.00 67.94 112 VAL A C 1
ATOM 876 O O . VAL A 1 112 ? 7.758 -56.182 -31.329 1.00 67.94 112 VAL A O 1
ATOM 879 N N . CYS A 1 113 ? 8.860 -54.430 -32.200 1.00 71.19 113 CYS A N 1
ATOM 880 C CA . CYS A 1 113 ? 8.257 -53.447 -31.308 1.00 71.19 113 CYS A CA 1
ATOM 881 C C . CYS A 1 113 ? 6.867 -53.007 -31.804 1.00 71.19 113 CYS A C 1
ATOM 883 O O . CYS A 1 113 ? 6.560 -53.069 -32.994 1.00 71.19 113 CYS A O 1
ATOM 885 N N . HIS A 1 114 ? 6.004 -52.586 -30.877 1.00 77.75 114 HIS A N 1
ATOM 886 C CA . HIS A 1 114 ? 4.702 -52.001 -31.215 1.00 77.75 114 HIS A CA 1
ATOM 887 C C . HIS A 1 114 ? 4.900 -50.695 -32.019 1.00 77.75 114 HIS A C 1
ATOM 889 O O . HIS A 1 114 ? 5.870 -49.996 -31.738 1.00 77.75 114 HIS A O 1
ATOM 895 N N . PRO A 1 115 ? 4.005 -50.308 -32.951 1.00 76.50 115 PRO A N 1
ATOM 896 C CA . PRO A 1 115 ? 4.138 -49.056 -33.713 1.00 76.50 115 PRO A CA 1
ATOM 897 C C . PRO A 1 115 ? 4.309 -47.806 -32.836 1.00 76.50 115 PRO A C 1
ATOM 899 O O . PRO A 1 115 ? 5.110 -46.930 -33.130 1.00 76.50 115 PRO A O 1
ATOM 902 N N . ASP A 1 116 ? 3.611 -47.764 -31.700 1.00 76.81 116 ASP A N 1
ATOM 903 C CA . ASP A 1 116 ? 3.715 -46.660 -30.732 1.00 76.81 116 ASP A CA 1
ATOM 904 C C . ASP A 1 116 ? 4.927 -46.776 -29.784 1.00 76.81 116 ASP A C 1
ATOM 906 O O . ASP A 1 116 ? 5.092 -45.972 -28.865 1.00 76.81 116 ASP A O 1
ATOM 910 N N . ALA A 1 117 ? 5.769 -47.800 -29.947 1.00 82.56 117 ALA A N 1
ATOM 911 C CA . ALA A 1 117 ? 6.935 -47.988 -29.102 1.00 82.56 117 ALA A CA 1
ATOM 912 C C . ALA A 1 117 ? 8.032 -46.974 -29.443 1.00 82.56 117 ALA A C 1
ATOM 914 O O . ALA A 1 117 ? 8.283 -46.631 -30.593 1.00 82.56 117 ALA A O 1
ATOM 915 N N . ILE A 1 118 ? 8.789 -46.581 -28.423 1.00 85.56 118 ILE A N 1
ATOM 916 C CA . ILE A 1 118 ? 9.948 -45.686 -28.563 1.00 85.56 118 ILE A CA 1
ATOM 917 C C . ILE A 1 118 ? 11.004 -46.268 -29.517 1.00 85.56 118 ILE A C 1
ATOM 919 O O . ILE A 1 118 ? 11.703 -45.532 -30.208 1.00 85.56 118 ILE A O 1
ATOM 923 N N . ALA A 1 119 ? 11.118 -47.599 -29.545 1.00 81.38 119 ALA A N 1
ATOM 924 C CA . ALA A 1 119 ? 12.056 -48.327 -30.392 1.00 81.38 119 ALA A CA 1
ATOM 925 C C . ALA A 1 119 ? 11.623 -48.405 -31.867 1.00 81.38 119 ALA A C 1
ATOM 927 O O . ALA A 1 119 ? 12.410 -48.870 -32.691 1.00 81.38 119 ALA A O 1
ATOM 928 N N . ALA A 1 120 ? 10.405 -47.963 -32.206 1.00 83.25 120 ALA A N 1
ATOM 929 C CA . ALA A 1 120 ? 9.942 -47.948 -33.584 1.00 83.25 120 ALA A CA 1
ATOM 930 C C . ALA A 1 120 ? 10.795 -46.986 -34.425 1.00 83.25 120 ALA A C 1
ATOM 932 O O . ALA A 1 120 ? 11.214 -45.919 -33.961 1.00 83.25 120 ALA A O 1
ATOM 933 N N . ILE A 1 121 ? 11.077 -47.380 -35.666 1.00 82.19 121 ILE A N 1
ATOM 934 C CA . ILE A 1 121 ? 11.957 -46.636 -36.581 1.00 82.19 121 ILE A CA 1
ATOM 935 C C . ILE A 1 121 ? 11.338 -45.311 -37.047 1.00 82.19 121 ILE A C 1
ATOM 937 O O . ILE A 1 121 ? 12.048 -44.377 -37.411 1.00 82.19 121 ILE A O 1
ATOM 941 N N . ASP A 1 122 ? 10.015 -45.228 -37.005 1.00 83.31 122 ASP A N 1
ATOM 942 C CA . ASP A 1 122 ? 9.172 -44.078 -37.315 1.00 83.31 122 ASP A CA 1
ATOM 943 C C . ASP A 1 122 ? 8.729 -43.313 -36.057 1.00 83.31 122 ASP A C 1
ATOM 945 O O . ASP A 1 122 ? 7.935 -42.373 -36.140 1.00 83.31 122 ASP A O 1
ATOM 949 N N . SER A 1 123 ? 9.273 -43.661 -34.886 1.00 86.38 123 SER A N 1
ATOM 950 C CA . SER A 1 123 ? 8.955 -42.965 -33.645 1.00 86.38 123 SER A CA 1
ATOM 951 C C . SER A 1 123 ? 9.462 -41.510 -33.653 1.00 86.38 123 SER A C 1
ATOM 953 O O . SER A 1 123 ? 10.474 -41.181 -34.291 1.00 86.38 123 SER A O 1
ATOM 955 N N . PRO A 1 124 ? 8.845 -40.613 -32.856 1.00 88.69 124 PRO A N 1
ATOM 956 C CA . PRO A 1 124 ? 9.362 -39.258 -32.645 1.00 88.69 124 PRO A CA 1
ATOM 957 C C . PRO A 1 124 ? 10.815 -39.235 -32.147 1.00 88.69 124 PRO A C 1
ATOM 959 O O . PRO A 1 124 ? 11.555 -38.287 -32.412 1.00 88.69 124 PRO A O 1
ATOM 962 N N . VAL A 1 125 ? 11.240 -40.291 -31.450 1.00 89.38 125 VAL A N 1
ATOM 963 C CA . VAL A 1 125 ? 12.605 -40.464 -30.948 1.00 89.38 125 VAL A CA 1
ATOM 964 C C . VAL A 1 125 ? 13.589 -40.747 -32.075 1.00 89.38 125 VAL A C 1
ATOM 966 O O . VAL A 1 125 ? 14.661 -40.137 -32.116 1.00 89.38 125 VAL A O 1
ATOM 969 N N . ALA A 1 126 ? 13.230 -41.623 -33.015 1.00 88.25 126 ALA A N 1
ATOM 970 C CA . ALA A 1 126 ? 14.045 -41.883 -34.196 1.00 88.25 126 ALA A CA 1
ATOM 971 C C . ALA A 1 126 ? 14.217 -40.608 -35.041 1.00 88.25 126 ALA A C 1
ATOM 973 O O . ALA A 1 126 ? 15.327 -40.292 -35.495 1.00 88.25 126 ALA A O 1
ATOM 974 N N . TYR A 1 127 ? 13.149 -39.810 -35.153 1.00 91.06 127 TYR A N 1
ATOM 975 C CA . TYR A 1 127 ? 13.198 -38.493 -35.783 1.00 91.06 127 TYR A CA 1
ATOM 976 C C . TYR A 1 127 ? 14.114 -37.513 -35.029 1.00 91.06 127 TYR A C 1
ATOM 978 O O . TYR A 1 127 ? 15.008 -36.916 -35.634 1.00 91.06 127 TYR A O 1
ATOM 986 N N . LEU A 1 128 ? 13.966 -37.389 -33.704 1.00 90.81 128 LEU A N 1
ATOM 987 C CA . LEU A 1 128 ? 14.807 -36.521 -32.870 1.00 90.81 128 LEU A CA 1
ATOM 988 C C . LEU A 1 128 ? 16.294 -36.893 -32.975 1.00 90.81 128 LEU A C 1
ATOM 990 O O . LEU A 1 128 ? 17.141 -36.009 -33.120 1.00 90.81 128 LEU A O 1
ATOM 994 N N . ARG A 1 129 ? 16.623 -38.192 -32.946 1.00 88.81 129 ARG A N 1
ATOM 995 C CA . ARG A 1 129 ? 17.999 -38.685 -33.115 1.00 88.81 129 ARG A CA 1
ATOM 996 C C . ARG A 1 129 ? 18.568 -38.272 -34.467 1.00 88.81 129 ARG A C 1
ATOM 998 O O . ARG A 1 129 ? 19.688 -37.769 -34.532 1.00 88.81 129 ARG A O 1
ATOM 1005 N N . THR A 1 130 ? 17.794 -38.461 -35.532 1.00 90.38 130 THR A N 1
ATOM 1006 C CA . THR A 1 130 ? 18.195 -38.077 -36.890 1.00 90.38 130 THR A CA 1
ATOM 1007 C C . THR A 1 130 ? 18.456 -36.573 -36.981 1.00 90.38 130 THR A C 1
ATOM 1009 O O . THR A 1 130 ? 19.503 -36.166 -37.483 1.00 90.38 130 THR A O 1
ATOM 1012 N N . LEU A 1 131 ? 17.576 -35.742 -36.410 1.00 92.38 131 LEU A N 1
ATOM 1013 C CA . LEU A 1 131 ? 17.767 -34.290 -36.346 1.00 92.38 131 LEU A CA 1
ATOM 1014 C C . LEU A 1 131 ? 19.026 -33.888 -35.569 1.00 92.38 131 LEU A C 1
ATOM 1016 O O . LEU A 1 131 ? 19.752 -32.995 -36.002 1.00 92.38 131 LEU A O 1
ATOM 1020 N N . PHE A 1 132 ? 19.302 -34.534 -34.436 1.00 90.25 132 PHE A N 1
ATOM 1021 C CA . PHE A 1 132 ? 20.481 -34.242 -33.620 1.00 90.25 132 PHE A CA 1
ATOM 1022 C C . PHE A 1 132 ? 21.789 -34.568 -34.356 1.00 90.25 132 PHE A C 1
ATOM 1024 O O . PHE A 1 132 ? 22.733 -33.771 -34.345 1.00 90.25 132 PHE A O 1
ATOM 1031 N N . LEU A 1 133 ? 21.838 -35.718 -35.037 1.00 89.31 133 LEU A N 1
ATOM 1032 C CA . LEU A 1 133 ? 22.978 -36.105 -35.871 1.00 89.31 133 LEU A CA 1
ATOM 1033 C C . LEU A 1 133 ? 23.157 -35.134 -37.039 1.00 89.31 133 LEU A C 1
ATOM 1035 O O . LEU A 1 133 ? 24.265 -34.647 -37.261 1.00 89.31 133 LEU A O 1
ATOM 1039 N N . PHE A 1 134 ? 22.067 -34.783 -37.721 1.00 89.31 134 PHE A N 1
ATOM 1040 C CA . PHE A 1 134 ? 22.092 -33.829 -38.826 1.00 89.31 134 PHE A CA 1
ATOM 1041 C C . PHE A 1 134 ? 22.584 -32.443 -38.383 1.00 89.31 134 PHE A C 1
ATOM 1043 O O . PHE A 1 134 ? 23.467 -31.866 -39.014 1.00 89.31 134 PHE A O 1
ATOM 1050 N N . ALA A 1 135 ? 22.085 -31.926 -37.257 1.00 88.00 135 ALA A N 1
ATOM 1051 C CA . ALA A 1 135 ? 22.539 -30.654 -36.700 1.00 88.00 135 ALA A CA 1
ATOM 1052 C C . ALA A 1 135 ? 24.039 -30.681 -36.357 1.00 88.00 135 ALA A C 1
ATOM 1054 O O . ALA A 1 135 ? 24.758 -29.727 -36.649 1.00 88.00 135 ALA A O 1
ATOM 1055 N N . THR A 1 136 ? 24.532 -31.795 -35.809 1.00 86.31 136 THR A N 1
ATOM 1056 C CA . THR A 1 136 ? 25.955 -31.971 -35.477 1.00 86.31 136 THR A CA 1
ATOM 1057 C C . THR A 1 136 ? 26.825 -32.032 -36.741 1.00 86.31 136 THR A C 1
ATOM 1059 O O . THR A 1 136 ? 27.896 -31.428 -36.795 1.00 86.31 136 THR A O 1
ATOM 1062 N N . GLN A 1 137 ? 26.355 -32.702 -37.797 1.00 85.44 137 GLN A N 1
ATOM 1063 C CA . GLN A 1 137 ? 27.027 -32.724 -39.100 1.00 85.44 137 GLN A CA 1
ATOM 1064 C C . GLN A 1 137 ? 27.082 -31.328 -39.736 1.00 85.44 137 GLN A C 1
ATOM 1066 O O . GLN A 1 137 ? 28.127 -30.937 -40.256 1.00 85.44 137 GLN A O 1
ATOM 1071 N N . LEU A 1 138 ? 25.997 -30.548 -39.659 1.00 84.00 138 LEU A N 1
ATOM 1072 C CA . LEU A 1 138 ? 25.970 -29.163 -40.142 1.00 84.00 138 LEU A CA 1
ATOM 1073 C C . LEU A 1 138 ? 26.993 -28.279 -39.418 1.00 84.00 138 LEU A C 1
ATOM 1075 O O . LEU A 1 138 ? 27.676 -27.476 -40.056 1.00 84.00 138 LEU A O 1
ATOM 1079 N N . GLU A 1 139 ? 27.133 -28.438 -38.102 1.00 84.94 139 GLU A N 1
ATOM 1080 C CA . GLU A 1 139 ? 28.119 -27.691 -37.314 1.00 84.94 139 GLU A CA 1
ATOM 1081 C C . GLU A 1 139 ? 29.558 -28.023 -37.731 1.00 84.94 139 GLU A C 1
ATOM 1083 O O . GLU A 1 139 ? 30.379 -27.107 -37.867 1.00 84.94 139 GLU A O 1
ATOM 1088 N N . ASN A 1 140 ? 29.851 -29.292 -38.027 1.00 81.81 140 ASN A N 1
ATOM 1089 C CA . ASN A 1 140 ? 31.161 -29.727 -38.520 1.00 81.81 140 ASN A CA 1
ATOM 1090 C C . ASN A 1 140 ? 31.442 -29.225 -39.947 1.00 81.81 140 ASN A C 1
ATOM 1092 O O . ASN A 1 140 ? 32.523 -28.697 -40.211 1.00 81.81 140 ASN A O 1
ATOM 1096 N N . ASN A 1 141 ? 30.454 -29.306 -40.841 1.00 78.19 141 ASN A N 1
ATOM 1097 C CA . ASN A 1 141 ? 30.619 -29.026 -42.272 1.00 78.19 141 ASN A CA 1
ATOM 1098 C C . ASN A 1 141 ? 30.490 -27.538 -42.647 1.00 78.19 141 ASN A C 1
ATOM 1100 O O . ASN A 1 141 ? 30.916 -27.139 -43.730 1.00 78.19 141 ASN A O 1
ATOM 1104 N N . GLY A 1 142 ? 29.900 -26.698 -41.789 1.00 74.69 142 GLY A N 1
ATOM 1105 C CA . GLY A 1 142 ? 29.684 -25.283 -42.098 1.00 74.69 142 GLY A CA 1
ATOM 1106 C C . GLY A 1 142 ? 30.993 -24.503 -42.280 1.00 74.69 142 GLY A C 1
ATOM 1107 O O . GLY A 1 142 ? 31.828 -24.464 -41.379 1.00 74.69 142 GLY A O 1
ATOM 1108 N N . THR A 1 143 ? 31.177 -23.827 -43.411 1.00 66.31 143 THR A N 1
ATOM 1109 C CA . THR A 1 143 ? 32.328 -22.940 -43.650 1.00 66.31 143 THR A CA 1
ATOM 1110 C C . THR A 1 143 ? 31.944 -21.490 -43.357 1.00 66.31 143 THR A C 1
ATOM 1112 O O . THR A 1 143 ? 31.169 -20.896 -44.102 1.00 66.31 143 THR A O 1
ATOM 1115 N N . GLY A 1 144 ? 32.477 -20.907 -42.283 1.00 70.62 144 GLY A N 1
ATOM 1116 C CA . GLY A 1 144 ? 32.241 -19.510 -41.908 1.00 70.62 144 GLY A CA 1
ATOM 1117 C C . GLY A 1 144 ? 33.451 -18.909 -41.193 1.00 70.62 144 GLY A C 1
ATOM 1118 O O . GLY A 1 144 ? 34.226 -19.631 -40.575 1.00 70.62 144 GLY A O 1
ATOM 1119 N N . THR A 1 145 ? 33.621 -17.590 -41.300 1.00 66.00 145 THR A N 1
ATOM 1120 C CA . THR A 1 145 ? 34.734 -16.834 -40.692 1.00 66.00 145 THR A CA 1
ATOM 1121 C C . THR A 1 145 ? 34.467 -16.406 -39.246 1.00 66.00 145 THR A C 1
ATOM 1123 O O . THR A 1 145 ? 35.392 -15.996 -38.551 1.00 66.00 145 THR A O 1
ATOM 1126 N N . GLN A 1 146 ? 33.217 -16.495 -38.781 1.00 73.88 14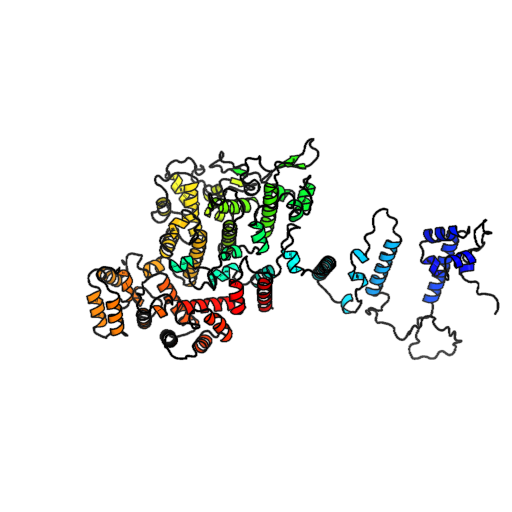6 GLN A N 1
ATOM 1127 C CA . GLN A 1 146 ? 32.822 -16.177 -37.407 1.00 73.88 146 GLN A CA 1
ATOM 1128 C C . GLN A 1 146 ? 32.912 -17.407 -36.494 1.00 73.88 146 GLN A C 1
ATOM 1130 O O . GLN A 1 146 ? 32.759 -18.545 -36.940 1.00 73.88 146 GLN A O 1
ATOM 1135 N N . HIS A 1 147 ? 33.120 -17.172 -35.196 1.00 75.94 147 HIS A N 1
ATOM 1136 C CA . HIS A 1 147 ? 33.121 -18.228 -34.187 1.00 75.94 147 HIS A CA 1
ATOM 1137 C C . HIS A 1 147 ? 31.756 -18.937 -34.151 1.00 75.94 147 HIS A C 1
ATOM 1139 O O . HIS A 1 147 ? 30.722 -18.305 -33.932 1.00 75.94 147 HIS A O 1
ATOM 1145 N N . LYS A 1 148 ? 31.745 -20.259 -34.351 1.00 78.50 148 LYS A N 1
ATOM 1146 C CA . LYS A 1 148 ? 30.518 -21.068 -34.325 1.00 78.50 148 LYS A CA 1
ATOM 1147 C C . LYS A 1 148 ? 30.018 -21.218 -32.886 1.00 78.50 148 LYS A C 1
ATOM 1149 O O . LYS A 1 148 ? 30.789 -21.597 -32.008 1.00 78.50 148 LYS A O 1
ATOM 1154 N N . ILE A 1 149 ? 28.734 -20.951 -32.646 1.00 82.38 149 ILE A N 1
ATOM 1155 C CA . ILE A 1 149 ? 28.080 -21.243 -31.363 1.00 82.38 149 ILE A CA 1
ATOM 1156 C C . ILE A 1 149 ? 27.442 -22.631 -31.472 1.00 82.38 149 ILE A C 1
ATOM 1158 O O . ILE A 1 149 ? 26.386 -22.790 -32.088 1.00 82.38 149 ILE A O 1
ATOM 1162 N N . LEU A 1 150 ? 28.107 -23.637 -30.905 1.00 87.06 150 LEU A N 1
ATOM 1163 C CA . LEU A 1 150 ? 27.717 -25.044 -31.049 1.00 87.06 150 LEU A CA 1
ATOM 1164 C C . LEU A 1 150 ? 26.406 -25.356 -30.314 1.00 87.06 150 LEU A C 1
ATOM 1166 O O . LEU A 1 150 ? 26.061 -24.714 -29.317 1.00 87.06 150 LEU A O 1
ATOM 1170 N N . LEU A 1 151 ? 25.672 -26.375 -30.763 1.00 87.19 151 LEU A N 1
ATOM 1171 C CA . LEU A 1 151 ? 24.449 -26.848 -30.111 1.00 87.19 151 LEU A CA 1
ATOM 1172 C C . LEU A 1 151 ? 24.746 -27.301 -28.680 1.00 87.19 151 LEU A C 1
ATOM 1174 O O . LEU A 1 151 ? 23.992 -26.978 -27.768 1.00 87.19 151 LEU A O 1
ATOM 1178 N N . SER A 1 152 ? 25.894 -27.946 -28.473 1.00 84.81 152 SER A N 1
ATOM 1179 C CA . SER A 1 152 ? 26.387 -28.357 -27.155 1.00 84.81 152 SER A CA 1
ATOM 1180 C C . SER A 1 152 ? 26.654 -27.186 -26.203 1.00 84.81 152 SER A C 1
ATOM 1182 O O . SER A 1 152 ? 26.531 -27.357 -24.995 1.00 84.81 152 SER A O 1
ATOM 1184 N N . GLN A 1 153 ? 26.986 -26.001 -26.728 1.00 83.38 153 GLN A N 1
ATOM 1185 C CA . GLN A 1 153 ? 27.175 -24.784 -25.931 1.00 83.38 153 GLN A CA 1
ATOM 1186 C C . GLN A 1 153 ? 25.836 -24.107 -25.615 1.00 83.38 153 GLN A C 1
ATOM 1188 O O . GLN A 1 153 ? 25.627 -23.644 -24.499 1.00 83.38 153 GLN A O 1
ATOM 1193 N N . ARG A 1 154 ? 24.908 -24.066 -26.582 1.00 83.06 154 ARG A N 1
ATOM 1194 C CA . ARG A 1 154 ? 23.580 -23.445 -26.411 1.00 83.06 154 ARG A CA 1
ATOM 1195 C C . ARG A 1 154 ? 22.667 -24.267 -25.504 1.00 83.06 154 ARG A C 1
ATOM 1197 O O . ARG A 1 154 ? 21.923 -23.710 -24.701 1.00 83.06 154 ARG A O 1
ATOM 1204 N N . ARG A 1 155 ? 22.693 -25.587 -25.681 1.00 84.50 155 ARG A N 1
ATOM 1205 C CA . ARG A 1 155 ? 21.802 -26.568 -25.055 1.00 84.50 155 ARG A CA 1
ATOM 1206 C C . ARG A 1 155 ? 22.596 -27.802 -24.613 1.00 84.50 155 ARG A C 1
ATOM 1208 O O . ARG A 1 155 ? 22.494 -28.860 -25.237 1.00 84.50 155 ARG A O 1
ATOM 1215 N N . PRO A 1 156 ? 23.409 -27.679 -23.545 1.00 83.25 156 PRO A N 1
ATOM 1216 C CA . PRO A 1 156 ? 24.185 -28.805 -23.017 1.00 83.25 156 PRO A CA 1
ATOM 1217 C C . PRO A 1 156 ? 23.293 -29.940 -22.491 1.00 83.25 156 PRO A C 1
ATOM 1219 O O . PRO A 1 156 ? 23.717 -31.091 -22.430 1.00 83.25 156 PRO A O 1
ATOM 1222 N N . ASP A 1 157 ? 22.048 -29.622 -22.144 1.00 84.06 157 ASP A N 1
ATOM 1223 C CA . ASP A 1 157 ? 21.028 -30.541 -21.657 1.00 84.06 157 ASP A CA 1
ATOM 1224 C C . ASP A 1 157 ? 20.598 -31.577 -22.705 1.00 84.06 157 ASP A C 1
ATOM 1226 O O . ASP A 1 157 ? 20.415 -32.740 -22.357 1.00 84.06 157 ASP A O 1
ATOM 1230 N N . LEU A 1 158 ? 20.513 -31.202 -23.990 1.00 86.88 158 LEU A N 1
ATOM 1231 C CA . LEU A 1 158 ? 20.033 -32.103 -25.050 1.00 86.88 158 LEU A CA 1
ATOM 1232 C C . LEU A 1 158 ? 20.920 -33.336 -25.238 1.00 86.88 158 LEU A C 1
ATOM 1234 O O . LEU A 1 158 ? 20.418 -34.407 -25.560 1.00 86.88 158 LEU A O 1
ATOM 1238 N N . LYS A 1 159 ? 22.233 -33.206 -25.013 1.00 83.62 159 LYS A N 1
ATOM 1239 C CA . LYS A 1 159 ? 23.176 -34.329 -25.130 1.00 83.62 159 LYS A CA 1
ATOM 1240 C C . LYS A 1 159 ? 22.949 -35.395 -24.053 1.00 83.62 159 LYS A C 1
ATOM 1242 O O . LYS A 1 159 ? 23.187 -36.570 -24.304 1.00 83.62 159 LYS A O 1
ATOM 1247 N N . ASN A 1 160 ? 22.523 -34.972 -22.864 1.00 84.56 160 ASN A N 1
ATOM 1248 C CA . ASN A 1 160 ? 22.354 -35.833 -21.694 1.00 84.56 160 ASN A CA 1
ATOM 1249 C C . ASN A 1 160 ? 20.879 -36.186 -21.440 1.00 84.56 160 ASN A C 1
ATOM 1251 O O . ASN A 1 160 ? 20.565 -36.762 -20.399 1.00 84.56 160 ASN A O 1
ATOM 1255 N N . LEU A 1 161 ? 19.972 -35.807 -22.348 1.00 86.31 161 LEU A N 1
ATOM 1256 C CA . LEU A 1 161 ? 18.545 -36.070 -22.219 1.00 86.31 161 LEU A CA 1
ATOM 1257 C C . LEU A 1 161 ? 18.294 -37.580 -22.284 1.00 86.31 161 LEU A C 1
ATOM 1259 O O . LEU A 1 161 ? 18.551 -38.216 -23.305 1.00 86.31 161 LEU A O 1
ATOM 1263 N N . LEU A 1 162 ? 17.781 -38.145 -21.190 1.00 89.50 162 LEU A N 1
ATOM 1264 C CA . LEU A 1 162 ? 17.358 -39.538 -21.158 1.00 89.50 162 LEU A CA 1
ATOM 1265 C C . LEU A 1 162 ? 16.102 -39.700 -22.018 1.00 89.50 162 LEU A C 1
ATOM 1267 O O . LEU A 1 162 ? 15.108 -38.998 -21.825 1.00 89.50 162 LEU A O 1
ATOM 1271 N N . ILE A 1 163 ? 16.163 -40.625 -22.968 1.00 88.44 163 ILE A N 1
ATOM 1272 C CA . ILE A 1 163 ? 15.041 -40.946 -23.841 1.00 88.44 163 ILE A CA 1
ATOM 1273 C C . ILE A 1 163 ? 14.298 -42.133 -23.233 1.00 88.44 163 ILE A C 1
ATOM 1275 O O . ILE A 1 163 ? 14.772 -43.266 -23.297 1.00 88.44 163 ILE A O 1
ATOM 1279 N N . ASP A 1 164 ? 13.145 -41.859 -22.635 1.00 88.12 164 ASP A N 1
ATOM 1280 C CA . ASP A 1 164 ? 12.233 -42.851 -22.078 1.00 88.12 164 ASP A CA 1
ATOM 1281 C C . ASP A 1 164 ? 10.783 -42.522 -22.483 1.00 88.12 164 ASP A C 1
ATOM 1283 O O . ASP A 1 164 ? 10.520 -41.592 -23.255 1.00 88.12 164 ASP A O 1
ATOM 1287 N N . HIS A 1 165 ? 9.830 -43.335 -22.025 1.00 84.62 165 HIS A N 1
ATOM 1288 C CA . HIS A 1 165 ? 8.424 -43.156 -22.385 1.00 84.62 165 HIS A CA 1
ATOM 1289 C C . HIS A 1 165 ? 7.867 -41.836 -21.839 1.00 84.62 165 HIS A C 1
ATOM 1291 O O . HIS A 1 165 ? 7.105 -41.147 -22.520 1.00 84.62 165 HIS A O 1
ATOM 1297 N N . ASP A 1 166 ? 8.286 -41.454 -20.636 1.00 85.69 166 ASP A N 1
ATOM 1298 C CA . ASP A 1 166 ? 7.794 -40.264 -19.958 1.00 85.69 166 ASP A CA 1
ATOM 1299 C C . ASP A 1 166 ? 8.369 -38.991 -20.592 1.00 85.69 166 ASP A C 1
ATOM 1301 O O . ASP A 1 166 ? 7.634 -38.033 -20.813 1.00 85.69 166 ASP A O 1
ATOM 1305 N N . THR A 1 167 ? 9.650 -38.957 -20.962 1.00 84.56 167 THR A N 1
ATOM 1306 C CA . THR A 1 167 ? 10.266 -37.806 -21.638 1.00 84.56 167 THR A CA 1
ATOM 1307 C C . THR A 1 167 ? 9.773 -37.629 -23.070 1.00 84.56 167 THR A C 1
ATOM 1309 O O . THR A 1 167 ? 9.760 -36.502 -23.564 1.00 84.56 167 THR A O 1
ATOM 1312 N N . THR A 1 168 ? 9.330 -38.710 -23.718 1.00 85.44 168 THR A N 1
ATOM 1313 C CA . THR A 1 168 ? 8.823 -38.678 -25.097 1.00 85.44 168 THR A CA 1
ATOM 1314 C C . THR A 1 168 ? 7.347 -38.283 -25.169 1.00 85.44 168 THR A C 1
ATOM 1316 O O . THR A 1 168 ? 6.975 -37.472 -26.017 1.00 85.44 168 THR A O 1
ATOM 1319 N N . PHE A 1 169 ? 6.499 -38.842 -24.299 1.00 85.56 169 PHE A N 1
ATOM 1320 C CA . PHE A 1 169 ? 5.041 -38.742 -24.441 1.00 85.56 169 PHE A CA 1
ATOM 1321 C C . PHE A 1 169 ? 4.339 -37.963 -23.324 1.00 85.56 169 PHE A C 1
ATOM 1323 O O . PHE A 1 169 ? 3.188 -37.556 -23.511 1.00 85.56 169 PHE A O 1
ATOM 1330 N N . ALA A 1 170 ? 4.979 -37.720 -22.172 1.00 88.44 170 ALA A N 1
ATOM 1331 C CA . ALA A 1 170 ? 4.322 -36.973 -21.104 1.00 88.44 170 ALA A CA 1
ATOM 1332 C C . ALA A 1 170 ? 4.143 -35.500 -21.494 1.00 88.44 170 ALA A C 1
ATOM 1334 O O . ALA A 1 170 ? 5.092 -34.786 -21.825 1.00 88.44 170 ALA A O 1
ATOM 1335 N N . GLN A 1 171 ? 2.908 -35.013 -21.395 1.00 90.44 171 GLN A N 1
ATOM 1336 C CA . GLN A 1 171 ? 2.600 -33.610 -21.639 1.00 90.44 171 GLN A CA 1
ATOM 1337 C C . GLN A 1 171 ? 3.139 -32.740 -20.500 1.00 90.44 171 GLN A C 1
ATOM 1339 O O . GLN A 1 171 ? 2.847 -32.978 -19.327 1.00 90.44 171 GLN A O 1
ATOM 1344 N N . ARG A 1 172 ? 3.906 -31.700 -20.844 1.00 88.25 172 ARG A N 1
ATOM 1345 C CA . ARG A 1 172 ? 4.441 -30.722 -19.888 1.00 88.25 172 ARG A CA 1
ATOM 1346 C C . ARG A 1 172 ? 4.207 -29.290 -20.370 1.00 88.25 172 ARG A C 1
ATOM 1348 O O . ARG A 1 172 ? 4.292 -29.038 -21.573 1.00 88.25 172 ARG A O 1
ATOM 1355 N N . PRO A 1 173 ? 3.957 -28.328 -19.463 1.00 93.38 173 PRO A N 1
ATOM 1356 C CA . PRO A 1 173 ? 3.886 -26.921 -19.836 1.00 93.38 173 PRO A CA 1
ATOM 1357 C C . PRO A 1 173 ? 5.221 -26.429 -20.405 1.00 93.38 173 PRO A C 1
ATOM 1359 O O . PRO A 1 173 ? 6.269 -26.584 -19.777 1.00 93.38 173 PRO A O 1
ATOM 1362 N N . LEU A 1 174 ? 5.179 -25.766 -21.566 1.00 91.69 174 LEU A N 1
ATOM 1363 C CA . LEU A 1 174 ? 6.375 -25.218 -22.218 1.00 91.69 174 LEU A CA 1
ATOM 1364 C C . LEU A 1 174 ? 7.148 -24.253 -21.304 1.00 91.69 174 LEU A C 1
ATOM 1366 O O . LEU A 1 174 ? 8.375 -24.240 -21.312 1.00 91.69 174 LEU A O 1
ATOM 1370 N N . LEU A 1 175 ? 6.436 -23.472 -20.487 1.00 93.75 175 LEU A N 1
ATOM 1371 C CA . LEU A 1 175 ? 7.052 -22.510 -19.574 1.00 93.75 175 LEU A CA 1
ATOM 1372 C C . LEU A 1 175 ? 7.953 -23.185 -18.530 1.00 93.75 175 LEU A C 1
ATOM 1374 O O . LEU A 1 175 ? 9.008 -22.647 -18.218 1.00 93.75 175 LEU A O 1
ATOM 1378 N N . THR A 1 176 ? 7.576 -24.366 -18.035 1.00 91.06 176 THR A N 1
ATOM 1379 C CA . THR A 1 176 ? 8.396 -25.134 -17.086 1.00 91.06 176 THR A CA 1
ATOM 1380 C C . THR A 1 176 ? 9.714 -25.554 -17.727 1.00 91.06 176 THR A C 1
ATOM 1382 O O . THR A 1 176 ? 10.765 -25.386 -17.124 1.00 91.06 176 THR A O 1
ATOM 1385 N N . LEU A 1 177 ? 9.676 -26.002 -18.987 1.00 87.94 177 LEU A N 1
ATOM 1386 C CA . LEU A 1 177 ? 10.887 -26.365 -19.731 1.00 87.94 177 LEU A CA 1
ATOM 1387 C C . LEU A 1 177 ? 11.812 -25.160 -19.941 1.00 87.94 177 LEU A C 1
ATOM 1389 O O . LEU A 1 177 ? 13.031 -25.292 -19.853 1.00 87.94 177 LEU A O 1
ATOM 1393 N N . ILE A 1 178 ? 11.239 -23.984 -20.216 1.00 91.31 178 ILE A N 1
ATOM 1394 C CA . ILE A 1 178 ? 12.002 -22.738 -20.359 1.00 91.31 178 ILE A CA 1
ATOM 1395 C C . ILE A 1 178 ? 12.626 -22.333 -19.019 1.00 91.31 178 ILE A C 1
ATOM 1397 O O . ILE A 1 178 ? 13.803 -21.981 -18.984 1.00 91.31 178 ILE A O 1
ATOM 1401 N N . ASP A 1 179 ? 11.866 -22.395 -17.925 1.00 90.88 179 ASP A N 1
ATOM 1402 C CA . ASP A 1 179 ? 12.360 -22.054 -16.589 1.00 90.88 179 ASP A CA 1
ATOM 1403 C C . ASP A 1 179 ? 13.494 -22.998 -16.162 1.00 90.88 179 ASP A C 1
ATOM 1405 O O . ASP A 1 179 ? 14.572 -22.536 -15.792 1.00 90.88 179 ASP A O 1
ATOM 1409 N N . ASP A 1 180 ? 13.317 -24.312 -16.316 1.00 88.62 180 ASP A N 1
ATOM 1410 C CA . ASP A 1 180 ? 14.346 -25.313 -16.011 1.00 88.62 180 ASP A CA 1
ATOM 1411 C C . ASP A 1 180 ? 15.632 -25.076 -16.815 1.00 88.62 180 ASP A C 1
ATOM 1413 O O . ASP A 1 180 ? 16.739 -25.117 -16.267 1.00 88.62 180 ASP A O 1
ATOM 1417 N N . LEU A 1 181 ? 15.497 -24.764 -18.107 1.00 88.88 181 LEU A N 1
ATOM 1418 C CA . LEU A 1 181 ? 16.619 -24.432 -18.983 1.00 88.88 181 LEU A CA 1
ATOM 1419 C C . LEU A 1 181 ? 17.372 -23.198 -18.475 1.00 88.88 181 LEU A C 1
ATOM 1421 O O . LEU A 1 181 ? 18.590 -23.259 -18.287 1.00 88.88 181 LEU A O 1
ATOM 1425 N N . LEU A 1 182 ? 16.664 -22.094 -18.220 1.00 90.31 182 LEU A N 1
ATOM 1426 C CA . LEU A 1 182 ? 17.272 -20.850 -17.742 1.00 90.31 182 LEU A CA 1
ATOM 1427 C C . LEU A 1 182 ? 17.949 -21.049 -16.381 1.00 90.31 182 LEU A C 1
ATOM 1429 O O . LEU A 1 182 ? 19.078 -20.601 -16.177 1.00 90.31 182 LEU A O 1
ATOM 1433 N N . ARG A 1 183 ? 17.312 -21.782 -15.462 1.00 90.00 183 ARG A N 1
ATOM 1434 C CA . ARG A 1 183 ? 17.882 -22.118 -14.149 1.00 90.00 183 ARG A CA 1
ATOM 1435 C C . ARG A 1 183 ? 19.175 -22.909 -14.272 1.00 90.00 183 ARG A C 1
ATOM 1437 O O . ARG A 1 183 ? 20.136 -22.607 -13.566 1.00 90.00 183 ARG A O 1
ATOM 1444 N N . ASN A 1 184 ? 19.209 -23.907 -15.151 1.00 86.88 184 ASN A N 1
ATOM 1445 C CA . ASN A 1 184 ? 20.397 -24.729 -15.363 1.00 86.88 184 ASN A CA 1
ATOM 1446 C C . ASN A 1 184 ? 21.544 -23.918 -15.971 1.00 86.88 184 ASN A C 1
ATOM 1448 O O . ASN A 1 184 ? 22.684 -24.065 -15.532 1.00 86.88 184 ASN A O 1
ATOM 1452 N N . GLN A 1 185 ? 21.251 -23.014 -16.909 1.00 86.69 185 GLN A N 1
ATOM 1453 C CA . GLN A 1 185 ? 22.262 -22.112 -17.463 1.00 86.69 185 GLN A CA 1
ATOM 1454 C C . GLN A 1 185 ? 22.822 -21.154 -16.405 1.00 86.69 185 GLN A C 1
ATOM 1456 O O . GLN A 1 185 ? 24.038 -21.011 -16.296 1.00 86.69 185 GLN A O 1
ATOM 1461 N N . ILE A 1 186 ? 21.970 -20.554 -15.568 1.00 88.81 186 ILE A N 1
ATOM 1462 C CA . ILE A 1 186 ? 22.436 -19.665 -14.492 1.00 88.81 186 ILE A CA 1
ATOM 1463 C C . ILE A 1 186 ? 23.307 -20.437 -13.492 1.00 88.81 186 ILE A C 1
ATOM 1465 O O . ILE A 1 186 ? 24.387 -19.967 -13.139 1.00 88.81 186 ILE A O 1
ATOM 1469 N N . LYS A 1 187 ? 22.896 -21.646 -13.085 1.00 87.69 187 LYS A N 1
ATOM 1470 C CA . LYS A 1 187 ? 23.689 -22.514 -12.195 1.00 87.69 187 LYS A CA 1
ATOM 1471 C C . LYS A 1 187 ? 25.031 -22.920 -12.804 1.00 87.69 187 LYS A C 1
ATOM 1473 O O . LYS A 1 187 ? 26.008 -23.037 -12.075 1.00 87.69 187 LYS A O 1
ATOM 1478 N N . HIS A 1 188 ? 25.090 -23.133 -14.118 1.00 85.75 188 HIS A N 1
ATOM 1479 C CA . HIS A 1 188 ? 26.339 -23.463 -14.802 1.00 85.75 188 HIS A CA 1
ATOM 1480 C C . HIS A 1 188 ? 27.358 -22.317 -14.717 1.00 85.75 188 HIS A C 1
ATOM 1482 O O . HIS A 1 188 ? 28.534 -22.564 -14.463 1.00 85.75 188 HIS A O 1
ATOM 1488 N N . HIS A 1 189 ? 26.906 -21.069 -14.876 1.00 86.56 189 HIS A N 1
ATOM 1489 C CA . HIS A 1 189 ? 27.770 -19.888 -14.772 1.00 86.56 189 HIS A CA 1
ATOM 1490 C C . HIS A 1 189 ? 28.045 -19.450 -13.323 1.00 86.56 189 HIS A C 1
ATOM 1492 O O . HIS A 1 189 ? 29.102 -18.883 -13.054 1.00 86.56 189 HIS A O 1
ATOM 1498 N N . HIS A 1 190 ? 27.137 -19.745 -12.387 1.00 88.12 190 HIS A N 1
ATOM 1499 C CA . HIS A 1 190 ? 27.233 -19.371 -10.971 1.00 88.12 190 HIS A CA 1
ATOM 1500 C C . HIS A 1 190 ? 26.995 -20.582 -10.044 1.00 88.12 190 HIS A C 1
ATOM 1502 O O . HIS A 1 190 ? 25.977 -20.643 -9.353 1.00 88.12 190 HIS A O 1
ATOM 1508 N N . PRO A 1 191 ? 27.920 -21.561 -9.989 1.00 85.62 191 PRO A N 1
ATOM 1509 C CA . PRO A 1 191 ? 27.689 -22.829 -9.288 1.00 85.62 191 PRO A CA 1
ATOM 1510 C C . PRO A 1 191 ? 27.674 -22.714 -7.757 1.00 85.62 191 PRO A C 1
ATOM 1512 O O . PRO A 1 191 ? 27.138 -23.594 -7.088 1.00 85.62 191 PRO A O 1
ATOM 1515 N N . GLN A 1 192 ? 28.275 -21.661 -7.193 1.00 84.62 192 GLN A N 1
ATOM 1516 C CA . GLN A 1 192 ? 28.413 -21.478 -5.741 1.00 84.62 192 GLN A CA 1
ATOM 1517 C C . GLN A 1 192 ? 27.319 -20.602 -5.114 1.00 84.62 192 GLN A C 1
ATOM 1519 O O . GLN A 1 192 ? 27.254 -20.499 -3.891 1.00 84.62 192 GLN A O 1
ATOM 1524 N N . GLU A 1 193 ? 26.462 -19.967 -5.917 1.00 84.38 193 GLU A N 1
ATOM 1525 C CA . GLU A 1 193 ? 25.453 -19.027 -5.425 1.00 84.38 193 GLU A CA 1
ATOM 1526 C C . GLU A 1 193 ? 24.040 -19.614 -5.496 1.00 84.38 193 GLU A C 1
ATOM 1528 O O . GLU A 1 193 ? 23.639 -20.229 -6.486 1.00 84.38 193 GLU A O 1
ATOM 1533 N N . GLU A 1 194 ? 23.242 -19.394 -4.448 1.00 89.25 194 GLU A N 1
ATOM 1534 C CA . GLU A 1 194 ? 21.820 -19.739 -4.476 1.00 89.25 194 GLU A CA 1
ATOM 1535 C C . GLU A 1 194 ? 21.087 -18.828 -5.473 1.00 89.25 194 GLU A C 1
ATOM 1537 O O . GLU A 1 194 ? 21.095 -17.603 -5.340 1.00 89.25 194 GLU A O 1
ATOM 1542 N N . LEU A 1 195 ? 20.409 -19.432 -6.457 1.00 91.31 195 LEU A N 1
ATOM 1543 C CA . LEU A 1 195 ? 19.752 -18.731 -7.567 1.00 91.31 195 LEU A CA 1
ATOM 1544 C C . LEU A 1 195 ? 18.860 -17.565 -7.113 1.00 91.31 195 LEU A C 1
ATOM 1546 O O . LEU A 1 195 ? 18.942 -16.465 -7.655 1.00 91.31 195 LEU A O 1
ATOM 1550 N N . HIS A 1 196 ? 17.978 -17.802 -6.140 1.00 92.25 196 HIS A N 1
ATOM 1551 C CA . HIS A 1 196 ? 17.024 -16.784 -5.698 1.00 92.25 196 HIS A CA 1
ATOM 1552 C C . HIS A 1 196 ? 17.704 -15.641 -4.939 1.00 92.25 196 HIS A C 1
ATOM 1554 O O . HIS A 1 196 ? 17.290 -14.488 -5.074 1.00 92.25 196 HIS A O 1
ATOM 1560 N N . LEU A 1 197 ? 18.784 -15.935 -4.211 1.00 91.62 197 LEU A N 1
ATOM 1561 C CA . LEU A 1 197 ? 19.600 -14.921 -3.558 1.00 91.62 197 LEU A CA 1
ATOM 1562 C C . LEU A 1 197 ? 20.357 -14.079 -4.594 1.00 91.62 197 LEU A C 1
ATOM 1564 O O . LEU A 1 197 ? 20.357 -12.853 -4.483 1.00 91.62 197 LEU A O 1
ATOM 1568 N N . LEU A 1 198 ? 20.931 -14.708 -5.625 1.00 92.38 198 LEU A N 1
ATOM 1569 C CA . LEU A 1 198 ? 21.591 -14.024 -6.741 1.00 92.38 198 LEU A CA 1
ATOM 1570 C C . LEU A 1 198 ? 20.620 -13.052 -7.430 1.00 92.38 198 LEU A C 1
ATOM 1572 O O . LEU A 1 198 ? 20.898 -11.857 -7.511 1.00 92.38 198 LEU A O 1
ATOM 1576 N N . LEU A 1 199 ? 19.436 -13.524 -7.834 1.00 92.62 199 LEU A N 1
ATOM 1577 C CA . LEU A 1 199 ? 18.413 -12.694 -8.491 1.00 92.62 199 LEU A CA 1
ATOM 1578 C C . LEU A 1 199 ? 17.913 -11.527 -7.626 1.00 92.62 199 LEU A C 1
ATOM 1580 O O . LEU A 1 199 ? 17.500 -10.496 -8.164 1.00 92.62 199 LEU A O 1
ATOM 1584 N N . SER A 1 200 ? 17.972 -11.664 -6.298 1.00 92.69 200 SER A N 1
ATOM 1585 C CA . SER A 1 200 ? 17.608 -10.584 -5.376 1.00 92.69 200 SER A CA 1
ATOM 1586 C C . SER A 1 200 ? 18.674 -9.486 -5.271 1.00 92.69 200 SER A C 1
ATOM 1588 O O . SER A 1 200 ? 18.347 -8.365 -4.895 1.00 92.69 200 SER A O 1
ATOM 1590 N N . LYS A 1 201 ? 19.937 -9.790 -5.600 1.00 91.25 201 LYS A N 1
ATOM 1591 C CA . LYS A 1 201 ? 21.072 -8.853 -5.517 1.00 91.25 201 LYS A CA 1
ATOM 1592 C C . LYS A 1 201 ? 21.387 -8.169 -6.843 1.00 91.25 201 LYS A C 1
ATOM 1594 O O . LYS A 1 201 ? 22.027 -7.120 -6.851 1.00 91.25 201 LYS A O 1
ATOM 1599 N N . GLN A 1 202 ? 20.987 -8.776 -7.956 1.00 91.62 202 GLN A N 1
ATOM 1600 C CA . GLN A 1 202 ? 21.252 -8.236 -9.282 1.00 91.62 202 GLN A CA 1
ATOM 1601 C C . GLN A 1 202 ? 20.400 -6.996 -9.572 1.00 91.62 202 GLN A C 1
ATOM 1603 O O . GLN A 1 202 ? 19.233 -6.912 -9.190 1.00 91.62 202 GLN A O 1
ATOM 1608 N N . HIS A 1 203 ? 20.999 -6.040 -10.282 1.00 91.19 203 HIS A N 1
ATOM 1609 C CA . HIS A 1 203 ? 20.375 -4.757 -10.606 1.00 91.19 203 HIS A CA 1
ATOM 1610 C C . HIS A 1 203 ? 20.047 -4.616 -12.096 1.00 91.19 203 HIS A C 1
ATOM 1612 O O . HIS A 1 203 ? 19.117 -3.888 -12.434 1.00 91.19 203 HIS A O 1
ATOM 1618 N N . TYR A 1 204 ? 20.740 -5.319 -12.992 1.00 91.31 204 TYR A N 1
ATOM 1619 C CA . TYR A 1 204 ? 20.457 -5.321 -14.428 1.00 91.31 204 TYR A CA 1
ATOM 1620 C C . TYR A 1 204 ? 20.035 -6.727 -14.885 1.00 91.31 204 TYR A C 1
ATOM 1622 O O . TYR A 1 204 ? 20.670 -7.695 -14.462 1.00 91.31 204 TYR A O 1
ATOM 1630 N N . PRO A 1 205 ? 19.000 -6.879 -15.737 1.00 91.81 205 PRO A N 1
ATOM 1631 C CA . PRO A 1 205 ? 18.166 -5.845 -16.375 1.00 91.81 205 PRO A CA 1
ATOM 1632 C C . PRO A 1 205 ? 17.267 -5.067 -15.396 1.00 91.81 205 PRO A C 1
ATOM 1634 O O . PRO A 1 205 ? 17.082 -5.476 -14.252 1.00 91.81 205 PRO A O 1
ATOM 1637 N N . LEU A 1 206 ? 16.670 -3.951 -15.845 1.00 90.88 206 LEU A N 1
ATOM 1638 C CA . LEU A 1 206 ? 15.845 -3.065 -14.998 1.00 90.88 206 LEU A CA 1
ATOM 1639 C C . LEU A 1 206 ? 14.610 -3.739 -14.357 1.00 90.88 206 LEU A C 1
ATOM 1641 O O . LEU A 1 206 ? 13.967 -3.150 -13.495 1.00 90.88 206 LEU A O 1
ATOM 1645 N N . THR A 1 207 ? 14.254 -4.958 -14.765 1.00 90.00 207 THR A N 1
ATOM 1646 C CA . THR A 1 207 ? 13.196 -5.760 -14.130 1.00 90.00 207 THR A CA 1
ATOM 1647 C C . THR A 1 207 ? 13.609 -6.344 -12.774 1.00 90.00 207 THR A C 1
ATOM 1649 O O . THR A 1 207 ? 12.739 -6.667 -11.967 1.00 90.00 207 THR A O 1
ATOM 1652 N N . LEU A 1 208 ? 14.912 -6.468 -12.508 1.00 92.44 208 LEU A N 1
ATOM 1653 C CA . LEU A 1 208 ? 15.474 -6.890 -11.221 1.00 92.44 208 LEU A CA 1
ATOM 1654 C C . LEU A 1 208 ? 15.512 -5.699 -10.232 1.00 92.44 208 LEU A C 1
ATOM 1656 O O . LEU A 1 208 ? 15.318 -4.560 -10.658 1.00 92.44 208 LEU A O 1
ATOM 1660 N N . PRO A 1 209 ? 15.701 -5.887 -8.914 1.00 94.62 209 PRO A N 1
ATOM 1661 C CA . PRO A 1 209 ? 15.893 -7.145 -8.191 1.00 94.62 209 PRO A CA 1
ATOM 1662 C C . PRO A 1 209 ? 14.606 -7.969 -8.068 1.00 94.62 209 PRO A C 1
ATOM 1664 O O . PRO A 1 209 ? 13.529 -7.446 -7.762 1.00 94.62 209 PRO A O 1
ATOM 1667 N N . TYR A 1 210 ? 14.734 -9.283 -8.262 1.00 93.81 210 TYR A N 1
ATOM 1668 C CA . TYR A 1 210 ? 13.648 -10.244 -8.080 1.00 93.81 210 TYR A CA 1
ATOM 1669 C C . TYR A 1 210 ? 13.796 -10.963 -6.740 1.00 93.81 210 TYR A C 1
ATOM 1671 O O . TYR A 1 210 ? 14.736 -11.727 -6.527 1.00 93.81 210 TYR A O 1
ATOM 1679 N N . HIS A 1 211 ? 12.837 -10.748 -5.841 1.00 95.00 211 HIS A N 1
ATOM 1680 C CA . HIS A 1 211 ? 12.827 -11.380 -4.529 1.00 95.00 211 HIS A CA 1
ATOM 1681 C C . HIS A 1 211 ? 11.745 -12.463 -4.439 1.00 95.00 211 HIS A C 1
ATOM 1683 O O . HIS A 1 211 ? 10.565 -12.172 -4.220 1.00 95.00 211 HIS A O 1
ATOM 1689 N N . HIS A 1 212 ? 12.160 -13.724 -4.582 1.00 94.50 212 HIS A N 1
ATOM 1690 C CA . HIS A 1 212 ? 11.257 -14.872 -4.693 1.00 94.50 212 HIS A CA 1
ATOM 1691 C C . HIS A 1 212 ? 10.308 -15.028 -3.495 1.00 94.50 212 HIS A C 1
ATOM 1693 O O . HIS A 1 212 ? 9.098 -15.121 -3.678 1.00 94.50 212 HIS A O 1
ATOM 1699 N N . HIS A 1 213 ? 10.827 -14.993 -2.267 1.00 94.81 213 HIS A N 1
ATOM 1700 C CA . HIS A 1 213 ? 10.020 -15.312 -1.085 1.00 94.81 213 HIS A CA 1
ATOM 1701 C C . HIS A 1 213 ? 9.029 -14.202 -0.703 1.00 94.81 213 HIS A C 1
ATOM 1703 O O . HIS A 1 213 ? 7.878 -14.472 -0.395 1.00 94.81 213 HIS A O 1
ATOM 1709 N N . HIS A 1 214 ? 9.412 -12.933 -0.851 1.00 94.81 214 HIS A N 1
ATOM 1710 C CA . HIS A 1 214 ? 8.461 -11.810 -0.852 1.00 94.81 214 HIS A CA 1
ATOM 1711 C C . HIS A 1 214 ? 7.325 -12.011 -1.872 1.00 94.81 214 HIS A C 1
ATOM 1713 O O . HIS A 1 214 ? 6.161 -11.780 -1.547 1.00 94.81 214 HIS A O 1
ATOM 1719 N N . LEU A 1 215 ? 7.636 -12.450 -3.101 1.00 93.75 215 LEU A N 1
ATOM 1720 C CA . LEU A 1 215 ? 6.597 -12.742 -4.090 1.00 93.75 215 LEU A CA 1
ATOM 1721 C C . LEU A 1 215 ? 5.692 -13.895 -3.632 1.00 93.75 215 LEU A C 1
ATOM 1723 O O . LEU A 1 215 ? 4.485 -13.788 -3.816 1.00 93.75 215 LEU A O 1
ATOM 1727 N N . GLN A 1 216 ? 6.237 -14.941 -3.006 1.00 93.94 216 GLN A N 1
ATOM 1728 C CA . GLN A 1 216 ? 5.439 -16.006 -2.387 1.00 93.94 216 GLN A CA 1
ATOM 1729 C C . GLN A 1 216 ? 4.496 -15.454 -1.312 1.00 93.94 216 GLN A C 1
ATOM 1731 O O . GLN A 1 216 ? 3.306 -15.747 -1.366 1.00 93.94 216 GLN A O 1
ATOM 1736 N N . CYS A 1 217 ? 4.978 -14.596 -0.404 1.00 93.31 217 CYS A N 1
ATOM 1737 C CA . CYS A 1 217 ? 4.124 -13.946 0.593 1.00 93.31 217 CYS A CA 1
ATOM 1738 C C . CYS A 1 217 ? 2.997 -13.151 -0.076 1.00 93.31 217 CYS A C 1
ATOM 1740 O O . CYS A 1 217 ? 1.833 -13.280 0.292 1.00 93.31 217 CYS A O 1
ATOM 1742 N N . ARG A 1 218 ? 3.331 -12.347 -1.094 1.00 92.25 218 ARG A N 1
ATOM 1743 C CA . ARG A 1 218 ? 2.350 -11.540 -1.824 1.00 92.25 218 ARG A CA 1
ATOM 1744 C C . ARG A 1 218 ? 1.313 -12.407 -2.534 1.00 92.25 218 ARG A C 1
ATOM 1746 O O . ARG A 1 218 ? 0.134 -12.095 -2.460 1.00 92.25 218 ARG A O 1
ATOM 1753 N N . LEU A 1 219 ? 1.738 -13.473 -3.212 1.00 91.81 219 LEU A N 1
ATOM 1754 C CA . LEU A 1 219 ? 0.845 -14.366 -3.951 1.00 91.81 219 LEU A CA 1
ATOM 1755 C C . LEU A 1 219 ? -0.020 -15.218 -3.020 1.00 91.81 219 LEU A C 1
ATOM 1757 O O . LEU A 1 219 ? -1.218 -15.337 -3.248 1.00 91.81 219 LEU A O 1
ATOM 1761 N N . GLY A 1 220 ? 0.550 -15.760 -1.946 1.00 90.44 220 GLY A N 1
ATOM 1762 C CA . GLY A 1 220 ? -0.210 -16.538 -0.971 1.00 90.44 220 GLY A CA 1
ATOM 1763 C C . GLY A 1 220 ? -1.217 -15.694 -0.189 1.00 90.44 220 GLY A C 1
ATOM 1764 O O . GLY A 1 220 ? -2.273 -16.189 0.176 1.00 90.44 220 GLY A O 1
ATOM 1765 N N . LEU A 1 221 ? -0.952 -14.396 -0.004 1.00 90.50 221 LEU A N 1
ATOM 1766 C CA . LEU A 1 221 ? -1.942 -13.465 0.537 1.00 90.50 221 LEU A CA 1
ATOM 1767 C C . LEU A 1 221 ? -2.881 -12.893 -0.541 1.00 90.50 221 LEU A C 1
ATOM 1769 O O . LEU A 1 221 ? -3.948 -12.391 -0.187 1.00 90.50 221 LEU A O 1
ATOM 1773 N N . SER A 1 222 ? -2.539 -12.979 -1.836 1.00 83.44 222 SER A N 1
ATOM 1774 C CA . SER A 1 222 ? -3.367 -12.472 -2.939 1.00 83.44 222 SER A CA 1
ATOM 1775 C C . SER A 1 222 ? -4.626 -13.328 -3.103 1.00 83.44 222 SER A C 1
ATOM 1777 O O . SER A 1 222 ? -4.618 -14.396 -3.701 1.00 83.44 222 SER A O 1
ATOM 1779 N N . GLY A 1 223 ? -5.720 -12.875 -2.499 1.00 79.31 223 GLY A N 1
ATOM 1780 C CA . GLY A 1 223 ? -6.977 -13.623 -2.391 1.00 79.31 223 GLY A CA 1
ATOM 1781 C C . GLY A 1 223 ? -7.531 -13.596 -0.971 1.00 79.31 223 GLY A C 1
ATOM 1782 O O . GLY A 1 223 ? -8.744 -13.608 -0.768 1.00 79.31 223 GLY A O 1
ATOM 1783 N N . THR A 1 224 ? -6.647 -13.440 0.011 1.00 78.44 224 THR A N 1
ATOM 1784 C CA . THR A 1 224 ? -7.013 -13.009 1.356 1.00 78.44 224 THR A CA 1
ATOM 1785 C C . THR A 1 224 ? -7.245 -11.493 1.303 1.00 78.44 224 THR A C 1
ATOM 1787 O O . THR A 1 224 ? -6.561 -10.777 0.575 1.00 78.44 224 THR A O 1
ATOM 1790 N N . GLN A 1 225 ? -8.220 -10.956 2.037 1.00 79.75 225 GLN A N 1
ATOM 1791 C CA . GLN A 1 225 ? -8.521 -9.510 2.029 1.00 79.75 225 GLN A CA 1
ATOM 1792 C C . GLN A 1 225 ? -7.411 -8.634 2.655 1.00 79.75 225 GLN A C 1
ATOM 1794 O O . GLN A 1 225 ? -7.648 -7.457 2.919 1.00 79.75 225 GLN A O 1
ATOM 1799 N N . HIS A 1 226 ? -6.235 -9.207 2.930 1.00 86.12 226 HIS A N 1
ATOM 1800 C CA . HIS A 1 226 ? -5.155 -8.603 3.693 1.00 86.12 226 HIS A CA 1
ATOM 1801 C C . HIS A 1 226 ? -3.848 -8.628 2.901 1.00 86.12 226 HIS A C 1
ATOM 1803 O O . HIS A 1 226 ? -3.403 -9.678 2.445 1.00 86.12 226 HIS A O 1
ATOM 1809 N N . ALA A 1 227 ? -3.196 -7.471 2.796 1.00 87.12 227 ALA A N 1
ATOM 1810 C CA . ALA A 1 227 ? -1.812 -7.371 2.337 1.00 87.12 227 ALA A CA 1
ATOM 1811 C C . ALA A 1 227 ? -0.819 -7.551 3.502 1.00 87.12 227 ALA A C 1
ATOM 1813 O O . ALA A 1 227 ? -1.187 -7.427 4.670 1.00 87.12 227 ALA A O 1
ATOM 1814 N N . LEU A 1 228 ? 0.464 -7.772 3.192 1.00 86.94 228 LEU A N 1
ATOM 1815 C CA . LEU A 1 228 ? 1.509 -8.011 4.199 1.00 86.94 228 LEU A CA 1
ATOM 1816 C C . LEU A 1 228 ? 1.599 -6.875 5.234 1.00 86.94 228 LEU A C 1
ATOM 1818 O O . LEU A 1 228 ? 1.475 -7.134 6.426 1.00 86.94 228 LEU A O 1
ATOM 1822 N N . GLY A 1 229 ? 1.700 -5.616 4.789 1.00 87.25 229 GLY A N 1
ATOM 1823 C CA . GLY A 1 229 ? 1.711 -4.460 5.699 1.00 87.25 229 GLY A CA 1
ATOM 1824 C C . GLY A 1 229 ? 0.368 -4.194 6.396 1.00 87.25 229 GLY A C 1
ATOM 1825 O O . GLY A 1 229 ? 0.324 -3.539 7.434 1.00 87.25 229 GLY A O 1
ATOM 1826 N N . GLU A 1 230 ? -0.745 -4.713 5.867 1.00 90.75 230 GLU A N 1
ATOM 1827 C CA . GLU A 1 230 ? -2.060 -4.555 6.497 1.00 90.75 230 GLU A CA 1
ATOM 1828 C C . GLU A 1 230 ? -2.187 -5.432 7.751 1.00 90.75 230 GLU A C 1
ATOM 1830 O O . GLU A 1 230 ? -2.853 -5.036 8.713 1.00 90.75 230 GLU A O 1
ATOM 1835 N N . LEU A 1 231 ? -1.517 -6.590 7.781 1.00 92.19 231 LEU A N 1
ATOM 1836 C CA . LEU A 1 231 ? -1.518 -7.479 8.944 1.00 92.19 231 LEU A CA 1
ATOM 1837 C C . LEU A 1 231 ? -1.009 -6.764 10.202 1.00 92.19 231 LEU A C 1
ATOM 1839 O O . LEU A 1 231 ? -1.588 -6.942 11.269 1.00 92.19 231 LEU A O 1
ATOM 1843 N N . ASN A 1 232 ? -0.016 -5.880 10.086 1.00 92.44 232 ASN A N 1
ATOM 1844 C CA . ASN A 1 232 ? 0.480 -5.067 11.201 1.00 92.44 232 ASN A CA 1
ATOM 1845 C C . ASN A 1 232 ? -0.625 -4.226 11.859 1.00 92.44 232 ASN A C 1
ATOM 1847 O O . ASN A 1 232 ? -0.710 -4.152 13.086 1.00 92.44 232 ASN A O 1
ATOM 1851 N N . TYR A 1 233 ? -1.508 -3.635 11.054 1.00 91.88 233 TYR A N 1
ATOM 1852 C CA . TYR A 1 233 ? -2.632 -2.836 11.539 1.00 91.88 233 TYR A CA 1
ATOM 1853 C C . TYR A 1 233 ? -3.762 -3.706 12.092 1.00 91.88 233 TYR A C 1
ATOM 1855 O O . TYR A 1 233 ? -4.289 -3.432 13.172 1.00 91.88 233 TYR A O 1
ATOM 1863 N N . ARG A 1 234 ? -4.094 -4.809 11.411 1.00 91.19 234 ARG A N 1
ATOM 1864 C CA . ARG A 1 234 ? -5.139 -5.750 11.853 1.00 91.19 234 ARG A CA 1
ATOM 1865 C C . ARG A 1 234 ? -4.788 -6.463 13.153 1.00 91.19 234 ARG A C 1
ATOM 1867 O O . ARG A 1 234 ? -5.674 -6.688 13.975 1.00 91.19 234 ARG A O 1
ATOM 1874 N N . LEU A 1 235 ? -3.510 -6.770 13.352 1.00 92.31 235 LEU A N 1
ATOM 1875 C CA . LEU A 1 235 ? -2.968 -7.481 14.511 1.00 92.31 235 LEU A CA 1
ATOM 1876 C C . LEU A 1 235 ? -2.364 -6.538 15.548 1.00 92.31 235 LEU A C 1
ATOM 1878 O O . LEU A 1 235 ? -1.682 -6.990 16.469 1.00 92.31 235 LEU A O 1
ATOM 1882 N N . SER A 1 236 ? -2.601 -5.232 15.419 1.00 92.81 236 SER A N 1
ATOM 1883 C CA . SER A 1 236 ? -2.042 -4.269 16.354 1.00 92.81 236 SER A CA 1
ATOM 1884 C C . SER A 1 236 ? -2.555 -4.538 17.769 1.00 92.81 236 SER A C 1
ATOM 1886 O O . SER A 1 236 ? -3.762 -4.711 17.974 1.00 92.81 236 SER A O 1
ATOM 1888 N N . LYS A 1 237 ? -1.647 -4.599 18.749 1.00 89.88 237 LYS A N 1
ATOM 1889 C CA . LYS A 1 237 ? -2.013 -4.862 20.152 1.00 89.88 237 LYS A CA 1
ATOM 1890 C C . LYS A 1 237 ? -2.777 -3.700 20.777 1.00 89.88 237 LYS A C 1
ATOM 1892 O O . LYS A 1 237 ? -3.638 -3.930 21.617 1.00 89.88 237 LYS A O 1
ATOM 1897 N N . ARG A 1 238 ? -2.491 -2.467 20.349 1.00 89.31 238 ARG A N 1
ATOM 1898 C CA . ARG A 1 238 ? -3.196 -1.262 20.790 1.00 89.31 238 ARG A CA 1
ATOM 1899 C C . ARG A 1 238 ? -3.842 -0.580 19.589 1.00 89.31 238 ARG A C 1
ATOM 1901 O O . ARG A 1 238 ? -3.174 -0.298 18.602 1.00 89.31 238 ARG A O 1
ATOM 1908 N N . LEU A 1 239 ? -5.148 -0.356 19.677 1.00 91.50 239 LEU A N 1
ATOM 1909 C CA . LEU A 1 239 ? -5.930 0.321 18.645 1.00 91.50 239 LEU A CA 1
ATOM 1910 C C . LEU A 1 239 ? -5.951 1.839 18.890 1.00 91.50 239 LEU A C 1
ATOM 1912 O O . LEU A 1 239 ? -5.727 2.262 20.025 1.00 91.50 239 LEU A O 1
ATOM 1916 N N . PRO A 1 240 ? -6.219 2.658 17.860 1.00 90.06 240 PRO A N 1
ATOM 1917 C CA . PRO A 1 240 ? -6.112 4.110 17.947 1.00 90.06 240 PRO A CA 1
ATOM 1918 C C . PRO A 1 240 ? -7.406 4.735 18.485 1.00 90.06 240 PRO A C 1
ATOM 1920 O O . PRO A 1 240 ? -8.132 5.424 17.772 1.00 90.06 240 PRO A O 1
ATOM 1923 N N . PHE A 1 241 ? -7.739 4.429 19.739 1.00 86.06 241 PHE A N 1
ATOM 1924 C CA . PHE A 1 241 ? -8.889 5.018 20.435 1.00 86.06 241 PHE A CA 1
ATOM 1925 C C . PHE A 1 241 ? -8.496 5.986 21.561 1.00 86.06 241 PHE A C 1
ATOM 1927 O O . PHE A 1 241 ? -9.371 6.553 22.214 1.00 86.06 241 PHE A O 1
ATOM 1934 N N . ASP A 1 242 ? -7.197 6.135 21.810 1.00 81.62 242 ASP A N 1
ATOM 1935 C CA . ASP A 1 242 ? -6.587 7.032 22.785 1.00 81.62 242 ASP A CA 1
ATOM 1936 C C . ASP A 1 242 ? -5.221 7.522 22.280 1.00 81.62 242 ASP A C 1
ATOM 1938 O O . ASP A 1 242 ? -4.626 6.914 21.390 1.00 81.62 242 ASP A O 1
ATOM 1942 N N . ASP A 1 243 ? -4.689 8.599 22.864 1.00 76.31 243 ASP A N 1
ATOM 1943 C CA . ASP A 1 243 ? -3.411 9.187 22.427 1.00 76.31 243 ASP A CA 1
ATOM 1944 C C . ASP A 1 243 ? -2.245 8.187 22.493 1.00 76.31 243 ASP A C 1
ATOM 1946 O O . ASP A 1 243 ? -1.398 8.142 21.597 1.00 76.31 243 ASP A O 1
ATOM 1950 N N . ALA A 1 244 ? -2.231 7.326 23.515 1.00 76.00 244 ALA A N 1
ATOM 1951 C CA . ALA A 1 244 ? -1.229 6.272 23.650 1.00 76.00 244 ALA A CA 1
ATOM 1952 C C . ALA A 1 244 ? -1.360 5.205 22.547 1.00 76.00 244 ALA A C 1
ATOM 1954 O O . ALA A 1 244 ? -0.355 4.722 22.019 1.00 76.00 244 ALA A O 1
ATOM 1955 N N . GLY A 1 245 ? -2.588 4.836 22.176 1.00 78.94 245 GLY A N 1
ATOM 1956 C CA . GLY A 1 245 ? -2.862 3.911 21.086 1.00 78.94 245 GLY A CA 1
ATOM 1957 C C . GLY A 1 245 ? -2.596 4.492 19.713 1.00 78.94 245 GLY A C 1
ATOM 1958 O O . GLY A 1 245 ? -2.109 3.774 18.841 1.00 78.94 245 GLY A O 1
ATOM 1959 N N . ASN A 1 246 ? -2.790 5.796 19.542 1.00 81.00 246 ASN A N 1
ATOM 1960 C CA . ASN A 1 246 ? -2.481 6.491 18.303 1.00 81.00 246 ASN A CA 1
ATOM 1961 C C . ASN A 1 246 ? -0.995 6.359 17.923 1.00 81.00 246 ASN A C 1
ATOM 1963 O O . ASN A 1 246 ? -0.690 6.130 16.755 1.00 81.00 246 ASN A O 1
ATOM 1967 N N . ALA A 1 247 ? -0.081 6.426 18.899 1.00 79.50 247 ALA A N 1
ATOM 1968 C CA . ALA A 1 247 ? 1.363 6.277 18.675 1.00 79.50 247 ALA A CA 1
ATOM 1969 C C . ALA A 1 247 ? 1.822 4.819 18.455 1.00 79.50 247 ALA A C 1
ATOM 1971 O O . ALA A 1 247 ? 2.883 4.572 17.875 1.00 79.50 247 ALA A O 1
ATOM 1972 N N . LEU A 1 248 ? 1.049 3.843 18.946 1.00 84.50 248 LEU A N 1
ATOM 1973 C CA . LEU A 1 248 ? 1.385 2.414 18.896 1.00 84.50 248 LEU A CA 1
ATOM 1974 C C . LEU A 1 248 ? 0.631 1.646 17.802 1.00 84.50 248 LEU A C 1
ATOM 1976 O O . LEU A 1 248 ? 0.895 0.455 17.602 1.00 84.50 248 LEU A O 1
ATOM 1980 N N . TYR A 1 249 ? -0.276 2.298 17.078 1.00 89.25 249 TYR A N 1
ATOM 1981 C CA . TYR A 1 249 ? -1.084 1.651 16.055 1.00 89.25 249 TYR A CA 1
ATOM 1982 C C . TYR A 1 249 ? -0.220 1.078 14.919 1.00 89.25 249 TYR A C 1
ATOM 1984 O O . TYR A 1 249 ? 0.658 1.745 14.377 1.00 89.25 249 TYR A O 1
ATOM 1992 N N . GLY A 1 250 ? -0.445 -0.194 14.582 1.00 85.94 250 GLY A N 1
ATOM 1993 C CA . GLY A 1 250 ? 0.410 -0.968 13.669 1.00 85.94 250 GLY A CA 1
ATOM 1994 C C . GLY A 1 250 ? 1.527 -1.764 14.363 1.00 85.94 250 GLY A C 1
ATOM 1995 O O . GLY A 1 250 ? 2.249 -2.519 13.714 1.00 85.94 250 GLY A O 1
ATOM 1996 N N . THR A 1 251 ? 1.669 -1.645 15.690 1.00 87.06 251 THR A N 1
ATOM 1997 C CA . THR A 1 251 ? 2.651 -2.416 16.474 1.00 87.06 251 THR A CA 1
ATOM 1998 C C . THR A 1 251 ? 2.057 -3.736 16.972 1.00 87.06 251 THR A C 1
ATOM 2000 O O . THR A 1 251 ? 1.010 -3.738 17.627 1.00 87.06 251 THR A O 1
ATOM 2003 N N . VAL A 1 252 ? 2.748 -4.853 16.700 1.00 86.00 252 VAL A N 1
ATOM 2004 C CA . VAL A 1 252 ? 2.359 -6.209 17.144 1.00 86.00 252 VAL A CA 1
ATOM 2005 C C . VAL A 1 252 ? 3.266 -6.697 18.280 1.00 86.00 252 VAL A C 1
ATOM 2007 O O . VAL A 1 252 ? 2.860 -6.668 19.439 1.00 86.00 252 VAL A O 1
ATOM 2010 N N . LYS A 1 253 ? 4.511 -7.109 17.993 1.00 81.00 253 LYS A N 1
ATOM 2011 C CA . LYS A 1 253 ? 5.525 -7.409 19.029 1.00 81.00 253 LYS A CA 1
ATOM 2012 C C . LYS A 1 253 ? 6.550 -6.291 19.183 1.00 81.00 253 LYS A C 1
ATOM 2014 O O . LYS A 1 253 ? 6.848 -5.879 20.299 1.00 81.00 253 LYS A O 1
ATOM 2019 N N . LYS A 1 254 ? 7.073 -5.803 18.058 1.00 79.94 254 LYS A N 1
ATOM 2020 C CA . LYS A 1 254 ? 8.033 -4.698 17.969 1.00 79.94 254 LYS A CA 1
ATOM 2021 C C . LYS A 1 254 ? 7.448 -3.600 17.091 1.00 79.94 254 LYS A C 1
ATOM 2023 O O . LYS A 1 254 ? 6.662 -3.891 16.189 1.00 79.94 254 LYS A O 1
ATOM 2028 N N . ARG A 1 255 ? 7.804 -2.343 17.374 1.00 75.25 255 ARG A N 1
ATOM 2029 C CA . ARG A 1 255 ? 7.387 -1.207 16.544 1.00 75.25 255 ARG A CA 1
ATOM 2030 C C . ARG A 1 255 ? 8.066 -1.346 15.184 1.00 75.25 255 ARG A C 1
ATOM 2032 O O . ARG A 1 255 ? 9.285 -1.234 15.102 1.00 75.25 255 ARG A O 1
ATOM 2039 N N . ASN A 1 256 ? 7.277 -1.620 14.150 1.00 76.06 256 ASN A N 1
ATOM 2040 C CA . ASN A 1 256 ? 7.757 -1.723 12.779 1.00 76.06 256 ASN A CA 1
ATOM 2041 C C . ASN A 1 256 ? 7.520 -0.382 12.072 1.00 76.06 256 ASN A C 1
ATOM 2043 O O . ASN A 1 256 ? 6.386 -0.053 11.726 1.00 76.06 256 ASN A O 1
ATOM 2047 N N . GLY A 1 257 ? 8.587 0.401 11.888 1.00 76.75 257 GLY A N 1
ATOM 2048 C CA . GLY A 1 257 ? 8.522 1.674 11.161 1.00 76.75 257 GLY A CA 1
ATOM 2049 C C . GLY A 1 257 ? 8.232 1.507 9.666 1.00 76.75 257 GLY A C 1
ATOM 2050 O O . GLY A 1 257 ? 7.800 2.455 9.017 1.00 76.75 257 GLY A O 1
ATOM 2051 N N . ASP A 1 258 ? 8.408 0.300 9.126 1.00 84.50 258 ASP A N 1
ATOM 2052 C CA . ASP A 1 258 ? 8.231 -0.008 7.709 1.00 84.50 258 ASP A CA 1
ATOM 2053 C C . ASP A 1 258 ? 6.832 -0.531 7.374 1.00 84.50 258 ASP A C 1
ATOM 2055 O O . ASP A 1 258 ? 6.558 -0.790 6.205 1.00 84.50 258 ASP A O 1
ATOM 2059 N N . ALA A 1 259 ? 5.917 -0.662 8.344 1.00 88.88 259 ALA A N 1
ATOM 2060 C CA . ALA A 1 259 ? 4.585 -1.234 8.108 1.00 88.88 259 ALA A CA 1
ATOM 2061 C C . ALA A 1 259 ? 3.841 -0.545 6.946 1.00 88.88 259 ALA A C 1
ATOM 2063 O O . ALA A 1 259 ? 3.283 -1.215 6.078 1.00 88.88 259 ALA A O 1
ATOM 2064 N N . GLN A 1 260 ? 3.899 0.790 6.873 1.00 91.88 260 GLN A N 1
ATOM 2065 C CA . GLN A 1 260 ? 3.321 1.549 5.757 1.00 91.88 260 GLN A CA 1
ATOM 2066 C C . GLN A 1 260 ? 4.105 1.370 4.457 1.00 91.88 260 GLN A C 1
ATOM 2068 O O . GLN A 1 260 ? 3.498 1.325 3.395 1.00 91.88 260 GLN A O 1
ATOM 2073 N N . CYS A 1 261 ? 5.428 1.215 4.507 1.00 92.69 261 CYS A N 1
ATOM 2074 C CA . CYS A 1 261 ? 6.227 0.917 3.319 1.00 92.69 261 CYS A CA 1
ATOM 2075 C C . CYS A 1 261 ? 5.887 -0.471 2.753 1.00 92.69 261 CYS A C 1
ATOM 2077 O O . CYS A 1 261 ? 5.795 -0.633 1.540 1.00 92.69 261 CYS A O 1
ATOM 2079 N N . LEU A 1 262 ? 5.605 -1.459 3.606 1.00 91.50 262 LEU A N 1
ATOM 2080 C CA . LEU A 1 262 ? 5.185 -2.807 3.201 1.00 91.50 262 LEU A CA 1
ATOM 2081 C C . LEU A 1 262 ? 3.802 -2.826 2.528 1.00 91.50 262 LEU A C 1
ATOM 2083 O O . LEU A 1 262 ? 3.526 -3.720 1.728 1.00 91.50 262 LEU A O 1
ATOM 2087 N N . LEU A 1 263 ? 2.953 -1.814 2.762 1.00 92.12 263 LEU A N 1
ATOM 2088 C CA . LEU A 1 263 ? 1.708 -1.621 2.000 1.00 92.12 263 LEU A CA 1
ATOM 2089 C C . LEU A 1 263 ? 1.967 -1.278 0.524 1.00 92.12 263 LEU A C 1
ATOM 2091 O O . LEU A 1 263 ? 1.069 -1.412 -0.305 1.00 92.12 263 LEU A O 1
ATOM 2095 N N . SER A 1 264 ? 3.186 -0.849 0.172 1.00 90.31 264 SER A N 1
ATOM 2096 C CA . SER A 1 264 ? 3.549 -0.568 -1.219 1.00 90.31 264 SER A CA 1
ATOM 2097 C C . SER A 1 264 ? 3.720 -1.833 -2.065 1.00 90.31 264 SER A C 1
ATOM 2099 O O . SER A 1 264 ? 3.874 -1.705 -3.276 1.00 90.31 264 SER A O 1
ATOM 2101 N N . GLU A 1 265 ? 3.715 -3.027 -1.454 1.00 88.81 265 GLU A N 1
ATOM 2102 C CA . GLU A 1 265 ? 4.035 -4.334 -2.059 1.00 88.81 265 GLU A CA 1
ATOM 2103 C C . GLU A 1 265 ? 5.373 -4.382 -2.823 1.00 88.81 265 GLU A C 1
ATOM 2105 O O . GLU A 1 265 ? 5.594 -5.270 -3.652 1.00 88.81 265 GLU A O 1
ATOM 2110 N N . LEU A 1 266 ? 6.263 -3.421 -2.575 1.00 92.69 266 LEU A N 1
ATOM 2111 C CA . LEU A 1 266 ? 7.628 -3.452 -3.076 1.00 92.69 266 LEU A CA 1
ATOM 2112 C C . LEU A 1 266 ? 8.457 -4.373 -2.189 1.00 92.69 266 LEU A C 1
ATOM 2114 O O . LEU A 1 266 ? 8.361 -4.323 -0.962 1.00 92.69 266 LEU A O 1
ATOM 2118 N N . ASN A 1 267 ? 9.309 -5.187 -2.805 1.00 92.44 267 ASN A N 1
ATOM 2119 C CA . ASN A 1 267 ? 10.178 -6.074 -2.046 1.00 92.44 267 ASN A CA 1
ATOM 2120 C C . ASN A 1 267 ? 11.272 -5.281 -1.290 1.00 92.44 267 ASN A C 1
ATOM 2122 O O . ASN A 1 267 ? 11.585 -4.149 -1.672 1.00 92.44 267 ASN A O 1
ATOM 2126 N N . PRO A 1 268 ? 11.884 -5.848 -0.236 1.00 92.25 268 PRO A N 1
ATOM 2127 C CA . PRO A 1 268 ? 12.863 -5.125 0.584 1.00 92.25 268 PRO A CA 1
ATOM 2128 C C . PRO A 1 268 ? 14.055 -4.578 -0.212 1.00 92.25 268 PRO A C 1
ATOM 2130 O O . PRO A 1 268 ? 14.558 -3.493 0.066 1.00 92.25 268 PRO A O 1
ATOM 2133 N N . GLN A 1 269 ? 14.511 -5.308 -1.227 1.00 93.06 269 GLN A N 1
ATOM 2134 C CA . GLN A 1 269 ? 15.637 -4.941 -2.084 1.00 93.06 269 GLN A CA 1
ATOM 2135 C C . GLN A 1 269 ? 15.259 -3.805 -3.038 1.00 93.06 269 GLN A C 1
ATOM 2137 O O . GLN A 1 269 ? 16.065 -2.909 -3.256 1.00 93.06 269 GLN A O 1
ATOM 2142 N N . GLN A 1 270 ? 14.024 -3.781 -3.542 1.00 94.12 270 GLN A N 1
ATOM 2143 C CA . GLN A 1 270 ? 13.464 -2.662 -4.300 1.00 94.12 270 GLN A CA 1
ATOM 2144 C C . GLN A 1 270 ? 13.367 -1.417 -3.421 1.00 94.12 270 GLN A C 1
ATOM 2146 O O . GLN A 1 270 ? 13.790 -0.343 -3.837 1.00 94.12 270 GLN A O 1
ATOM 2151 N N . GLN A 1 271 ? 12.873 -1.552 -2.187 1.00 93.69 271 GLN A N 1
ATOM 2152 C CA . GLN A 1 271 ? 12.789 -0.431 -1.250 1.00 93.69 271 GLN A CA 1
ATOM 2153 C C . GLN A 1 271 ? 14.182 0.120 -0.901 1.00 93.69 271 GLN A C 1
ATOM 2155 O O . GLN A 1 271 ? 14.384 1.332 -0.953 1.00 93.69 271 GLN A O 1
ATOM 2160 N N . LYS A 1 272 ? 15.166 -0.754 -0.639 1.00 92.81 272 LYS A N 1
ATOM 2161 C CA . LYS A 1 272 ? 16.577 -0.373 -0.431 1.00 92.81 272 LYS A CA 1
ATOM 2162 C C . LYS A 1 272 ? 17.182 0.305 -1.663 1.00 92.81 272 LYS A C 1
ATOM 2164 O O . LYS A 1 272 ? 17.847 1.327 -1.529 1.00 92.81 272 LYS A O 1
ATOM 2169 N N . LEU A 1 273 ? 16.910 -0.216 -2.861 1.00 93.50 273 LEU A N 1
ATOM 2170 C CA . LEU A 1 273 ? 17.373 0.365 -4.125 1.00 93.50 273 LEU A CA 1
ATOM 2171 C C . LEU A 1 273 ? 16.833 1.778 -4.323 1.00 93.50 273 LEU A C 1
ATOM 2173 O O . LEU A 1 273 ? 17.546 2.631 -4.836 1.00 93.50 273 LEU A O 1
ATOM 2177 N N . LEU A 1 274 ? 15.588 2.038 -3.921 1.00 93.75 274 LEU A N 1
ATOM 2178 C CA . LEU A 1 274 ? 14.971 3.353 -4.063 1.00 93.75 274 LEU A CA 1
ATOM 2179 C C . LEU A 1 274 ? 15.480 4.368 -3.034 1.00 93.75 274 LEU A C 1
ATOM 2181 O O . LEU A 1 274 ? 15.569 5.541 -3.385 1.00 93.75 274 LEU A O 1
ATOM 2185 N N . THR A 1 275 ? 15.849 3.942 -1.823 1.00 92.19 275 THR A N 1
ATOM 2186 C CA . THR A 1 275 ? 16.279 4.837 -0.729 1.00 92.19 275 THR A CA 1
ATOM 2187 C C . THR A 1 275 ? 17.790 5.019 -0.607 1.00 92.19 275 THR A C 1
ATOM 2189 O O . THR A 1 275 ? 18.237 5.944 0.067 1.00 92.19 275 THR A O 1
ATOM 2192 N N . GLN A 1 276 ? 18.597 4.175 -1.254 1.00 91.00 276 GLN A N 1
ATOM 2193 C CA . GLN A 1 276 ? 20.056 4.307 -1.221 1.00 91.00 276 GLN A CA 1
ATOM 2194 C C . GLN A 1 276 ? 20.530 5.631 -1.855 1.00 91.00 276 GLN A C 1
ATOM 2196 O O . GLN A 1 276 ? 19.916 6.089 -2.830 1.00 91.00 276 GLN A O 1
ATOM 2201 N N . PRO A 1 277 ? 21.646 6.214 -1.380 1.00 87.75 277 PRO A N 1
ATOM 2202 C CA . PRO A 1 277 ? 22.231 7.402 -1.996 1.00 87.75 277 PRO A CA 1
ATOM 2203 C C . PRO A 1 277 ? 22.671 7.134 -3.451 1.00 87.75 277 PRO A C 1
ATOM 2205 O O . PRO A 1 277 ? 22.868 5.974 -3.827 1.00 87.75 277 PRO A O 1
ATOM 2208 N N . PRO A 1 278 ? 22.828 8.181 -4.285 1.00 82.50 278 PRO A N 1
ATOM 2209 C CA . PRO A 1 278 ? 23.308 8.032 -5.658 1.00 82.50 278 PRO A CA 1
ATOM 2210 C C . PRO A 1 278 ? 24.676 7.338 -5.711 1.00 82.50 278 PRO A C 1
ATOM 2212 O O . PRO A 1 278 ? 25.570 7.637 -4.917 1.00 82.50 278 PRO A O 1
ATOM 2215 N N . VAL A 1 279 ? 24.835 6.405 -6.650 1.00 82.62 279 VAL A N 1
ATOM 2216 C CA . VAL A 1 279 ? 26.082 5.648 -6.836 1.00 82.62 279 VAL A CA 1
ATOM 2217 C C . VAL A 1 279 ? 27.123 6.502 -7.568 1.00 82.62 279 VAL A C 1
ATOM 2219 O O . VAL A 1 279 ? 26.777 7.368 -8.371 1.00 82.62 279 VAL A O 1
ATOM 2222 N N . THR A 1 280 ? 28.409 6.249 -7.313 1.00 82.62 280 THR A N 1
ATOM 2223 C CA . THR A 1 280 ? 29.518 6.879 -8.044 1.00 82.62 280 THR A CA 1
ATOM 2224 C C . THR A 1 280 ? 29.415 6.639 -9.549 1.00 82.62 280 THR A C 1
ATOM 2226 O O . THR A 1 280 ? 29.098 5.536 -9.992 1.00 82.62 280 THR A O 1
ATOM 2229 N N . GLU A 1 281 ? 29.757 7.651 -10.345 1.00 77.75 281 GLU A N 1
ATOM 2230 C CA . GLU A 1 281 ? 29.640 7.610 -11.809 1.00 77.75 281 GLU A CA 1
ATOM 2231 C C . GLU A 1 281 ? 30.362 6.411 -12.450 1.00 77.75 281 GLU A C 1
ATOM 2233 O O . GLU A 1 281 ? 29.843 5.813 -13.391 1.00 77.75 281 GLU A O 1
ATOM 2238 N N . SER A 1 282 ? 31.514 6.009 -11.899 1.00 77.75 282 SER A N 1
ATOM 2239 C CA . SER A 1 282 ? 32.327 4.895 -12.405 1.00 77.75 282 SER A CA 1
ATOM 2240 C C . SER A 1 282 ? 31.610 3.542 -12.406 1.00 77.75 282 SER A C 1
ATOM 2242 O O . SER A 1 282 ? 31.929 2.700 -13.237 1.00 77.75 282 SER A O 1
ATOM 2244 N N . THR A 1 283 ? 30.651 3.329 -11.502 1.00 86.75 283 THR A N 1
ATOM 2245 C CA . THR A 1 283 ? 29.936 2.052 -11.332 1.00 86.75 283 THR A CA 1
ATOM 2246 C C . THR A 1 283 ? 28.452 2.148 -11.681 1.00 86.75 283 THR A C 1
ATOM 2248 O O . THR A 1 283 ? 27.800 1.117 -11.858 1.00 86.75 283 THR A O 1
ATOM 2251 N N . LEU A 1 284 ? 27.904 3.361 -11.823 1.00 88.75 284 LEU A N 1
ATOM 2252 C CA . LEU A 1 284 ? 26.488 3.612 -12.109 1.00 88.75 284 LEU A CA 1
ATOM 2253 C C . LEU A 1 284 ? 26.026 2.911 -13.392 1.00 88.75 284 LEU A C 1
ATOM 2255 O O . LEU A 1 284 ? 25.028 2.186 -13.385 1.00 88.75 284 LEU A O 1
ATOM 2259 N N . PHE A 1 285 ? 26.753 3.111 -14.493 1.00 90.12 285 PHE A N 1
ATOM 2260 C CA . PHE A 1 285 ? 26.363 2.565 -15.794 1.00 90.12 285 PHE A CA 1
ATOM 2261 C C . PHE A 1 285 ? 26.512 1.044 -15.849 1.00 90.12 285 PHE A C 1
ATOM 2263 O O . PHE A 1 285 ? 25.651 0.361 -16.407 1.00 90.12 285 PHE A O 1
ATOM 2270 N N . GLU A 1 286 ? 27.555 0.505 -15.217 1.00 90.50 286 GLU A N 1
ATOM 2271 C CA . GLU A 1 286 ? 27.806 -0.936 -15.196 1.00 90.50 286 GLU A CA 1
ATOM 2272 C C . GLU A 1 286 ? 26.724 -1.648 -14.382 1.00 90.50 286 GLU A C 1
ATOM 2274 O O . GLU A 1 286 ? 26.117 -2.608 -14.852 1.00 90.50 286 GLU A O 1
ATOM 2279 N N . THR A 1 287 ? 26.401 -1.097 -13.211 1.00 89.44 287 THR A N 1
ATOM 2280 C CA . THR A 1 287 ? 25.439 -1.685 -12.273 1.00 89.44 287 THR A CA 1
ATOM 2281 C C . THR A 1 287 ? 23.999 -1.602 -12.784 1.00 89.44 287 THR A C 1
ATOM 2283 O O . THR A 1 287 ? 23.251 -2.574 -12.682 1.00 89.44 287 THR A O 1
ATOM 2286 N N . TYR A 1 288 ? 23.578 -0.449 -13.320 1.00 90.94 288 TYR A N 1
ATOM 2287 C CA . TYR A 1 288 ? 22.162 -0.206 -13.635 1.00 90.94 288 TYR A CA 1
ATOM 2288 C C . TYR A 1 288 ? 21.807 -0.312 -15.113 1.00 90.94 288 TYR A C 1
ATOM 2290 O O . TYR A 1 288 ? 20.648 -0.585 -15.422 1.00 90.94 288 TYR A O 1
ATOM 2298 N N . PHE A 1 289 ? 22.767 -0.121 -16.015 1.00 89.75 289 PHE A N 1
ATOM 2299 C CA . PHE A 1 289 ? 22.535 -0.126 -17.462 1.00 89.75 289 PHE A CA 1
ATOM 2300 C C . PHE A 1 289 ? 23.292 -1.249 -18.187 1.00 89.75 289 PHE A C 1
ATOM 2302 O O . PHE A 1 289 ? 23.116 -1.400 -19.395 1.00 89.75 289 PHE A O 1
ATOM 2309 N N . GLY A 1 290 ? 24.107 -2.044 -17.477 1.00 87.75 290 GLY A N 1
ATOM 2310 C CA . GLY A 1 290 ? 24.867 -3.158 -18.050 1.00 87.75 290 GLY A CA 1
ATOM 2311 C C . GLY A 1 290 ? 25.979 -2.712 -19.005 1.00 87.75 290 GLY A C 1
ATOM 2312 O O . GLY A 1 290 ? 26.336 -3.449 -19.923 1.00 87.75 290 GLY A O 1
ATOM 2313 N N . ARG A 1 291 ? 26.493 -1.483 -18.846 1.00 87.12 291 ARG A N 1
ATOM 2314 C CA . ARG A 1 291 ? 27.492 -0.883 -19.747 1.00 87.12 291 ARG A CA 1
ATOM 2315 C C . ARG A 1 291 ? 28.577 -0.133 -18.993 1.00 87.12 291 ARG A C 1
ATOM 2317 O O . ARG A 1 291 ? 28.305 0.519 -18.002 1.00 87.12 291 ARG A O 1
ATOM 2324 N N . SER A 1 292 ? 29.790 -0.099 -19.534 1.00 85.69 292 SER A N 1
ATOM 2325 C CA . SER A 1 292 ? 30.904 0.638 -18.915 1.00 85.69 292 SER A CA 1
ATOM 2326 C C . SER A 1 292 ? 30.794 2.168 -19.026 1.00 85.69 292 SER A C 1
ATOM 2328 O O . SER A 1 292 ? 31.560 2.876 -18.382 1.00 85.69 292 SER A O 1
ATOM 2330 N N . ARG A 1 293 ? 29.906 2.698 -19.881 1.00 84.94 293 ARG A N 1
ATOM 2331 C CA . ARG A 1 293 ? 29.746 4.141 -20.148 1.00 84.94 293 ARG A CA 1
ATOM 2332 C C . ARG A 1 293 ? 28.280 4.511 -20.371 1.00 84.94 293 ARG A C 1
ATOM 2334 O O . ARG A 1 293 ? 27.452 3.638 -20.644 1.00 84.94 293 ARG A O 1
ATOM 2341 N N . ALA A 1 294 ? 27.994 5.811 -20.294 1.00 83.81 294 ALA A N 1
ATOM 2342 C CA . ALA A 1 294 ? 26.692 6.378 -20.622 1.00 83.81 294 ALA A CA 1
ATOM 2343 C C . ALA A 1 294 ? 26.244 5.993 -22.048 1.00 83.81 294 ALA A C 1
ATOM 2345 O O . ALA A 1 294 ? 27.080 5.871 -22.946 1.00 83.81 294 ALA A O 1
ATOM 2346 N N . PRO A 1 295 ? 24.937 5.788 -22.278 1.00 83.88 295 PRO A N 1
ATOM 2347 C CA . PRO A 1 295 ? 24.422 5.478 -23.605 1.00 83.88 295 PRO A CA 1
ATOM 2348 C C . PRO A 1 295 ? 24.589 6.679 -24.546 1.00 83.88 295 PRO A C 1
ATOM 2350 O O . PRO A 1 295 ? 24.029 7.744 -24.301 1.00 83.88 295 PRO A O 1
ATOM 2353 N N . GLU A 1 296 ? 25.351 6.488 -25.626 1.00 77.94 296 GLU A N 1
ATOM 2354 C CA . GLU A 1 296 ? 25.665 7.542 -26.604 1.00 77.94 296 GLU A CA 1
ATOM 2355 C C . GLU A 1 296 ? 24.481 7.849 -27.535 1.00 77.94 296 GLU A C 1
ATOM 2357 O O . GLU A 1 296 ? 24.278 8.999 -27.913 1.00 77.94 296 GLU A O 1
ATOM 2362 N N . ASN A 1 297 ? 23.666 6.837 -27.857 1.00 85.19 297 ASN A N 1
ATOM 2363 C CA . ASN A 1 297 ? 22.553 6.924 -28.807 1.00 85.19 297 ASN A CA 1
ATOM 2364 C C . ASN A 1 297 ? 21.203 6.631 -28.142 1.00 85.19 297 ASN A C 1
ATOM 2366 O O . ASN A 1 297 ? 21.120 5.864 -27.177 1.00 85.19 297 ASN A O 1
ATOM 2370 N N . LEU A 1 298 ? 20.120 7.154 -28.723 1.00 86.81 298 LEU A N 1
ATOM 2371 C CA . LEU A 1 298 ? 18.758 6.868 -28.269 1.00 86.81 298 LEU A CA 1
ATOM 2372 C C . LEU A 1 298 ? 18.414 5.372 -28.349 1.00 86.81 298 LEU A C 1
ATOM 2374 O O . LEU A 1 298 ? 17.885 4.819 -27.389 1.00 86.81 298 LEU A O 1
ATOM 2378 N N . ASP A 1 299 ? 18.770 4.697 -29.444 1.00 87.44 299 ASP A N 1
ATOM 2379 C CA . ASP A 1 299 ? 18.503 3.260 -29.619 1.00 87.44 299 ASP A CA 1
ATOM 2380 C C . ASP A 1 299 ? 19.234 2.396 -28.590 1.00 87.44 299 ASP A C 1
ATOM 2382 O O . ASP A 1 299 ? 18.758 1.327 -28.205 1.00 87.44 299 ASP A O 1
ATOM 2386 N N . ASP A 1 300 ? 20.405 2.850 -28.146 1.00 87.75 300 ASP A N 1
ATOM 2387 C CA . ASP A 1 300 ? 21.160 2.191 -27.088 1.00 87.75 300 ASP A CA 1
ATOM 2388 C C . ASP A 1 300 ? 20.467 2.387 -25.738 1.00 87.75 300 ASP A C 1
ATOM 2390 O O . ASP A 1 300 ? 20.312 1.428 -24.983 1.00 87.75 300 ASP A O 1
ATOM 2394 N N . PHE A 1 301 ? 19.996 3.604 -25.449 1.00 89.88 301 PHE A N 1
ATOM 2395 C CA . PHE A 1 301 ? 19.228 3.895 -24.240 1.00 89.88 301 PHE A CA 1
ATOM 2396 C C . PHE A 1 301 ? 17.929 3.074 -24.175 1.00 89.88 301 PHE A C 1
ATOM 2398 O O . PHE A 1 301 ? 17.648 2.451 -23.148 1.00 89.88 301 PHE A O 1
ATOM 2405 N N . LEU A 1 302 ? 17.163 3.014 -25.269 1.00 91.62 302 LEU A N 1
ATOM 2406 C CA . LEU A 1 302 ? 15.922 2.234 -25.348 1.00 91.62 302 LEU A CA 1
ATOM 2407 C C . LEU A 1 302 ? 16.188 0.734 -25.155 1.00 91.62 302 LEU A C 1
ATOM 2409 O O . LEU A 1 302 ? 15.494 0.085 -24.371 1.00 91.62 302 LEU A O 1
ATOM 2413 N N . ARG A 1 303 ? 17.251 0.193 -25.772 1.00 89.50 303 ARG A N 1
ATOM 2414 C CA . ARG A 1 303 ? 17.667 -1.209 -25.579 1.00 89.50 303 ARG A CA 1
ATOM 2415 C C . ARG A 1 303 ? 18.076 -1.514 -24.139 1.00 89.50 303 ARG A C 1
ATOM 2417 O O . ARG A 1 303 ? 17.676 -2.543 -23.606 1.00 89.50 303 ARG A O 1
ATOM 2424 N N . CYS A 1 304 ? 18.833 -0.629 -23.490 1.00 89.50 304 CYS A N 1
ATOM 2425 C CA . CYS A 1 304 ? 19.289 -0.856 -22.113 1.00 89.50 304 CYS A CA 1
ATOM 2426 C C . CYS A 1 304 ? 18.154 -0.736 -21.085 1.00 89.50 304 CYS A C 1
ATOM 2428 O O . CYS A 1 304 ? 18.179 -1.408 -20.056 1.00 89.50 304 CYS A O 1
ATOM 2430 N N . THR A 1 305 ? 17.160 0.114 -21.349 1.00 90.25 305 THR A N 1
ATOM 2431 C CA . THR A 1 305 ? 16.043 0.365 -20.423 1.00 90.25 305 THR A CA 1
ATOM 2432 C C . THR A 1 305 ? 14.807 -0.499 -20.693 1.00 90.25 305 THR A C 1
ATOM 2434 O O . THR A 1 305 ? 13.929 -0.607 -19.825 1.00 90.25 305 THR A O 1
ATOM 2437 N N . ALA A 1 306 ? 14.752 -1.145 -21.865 1.00 90.62 306 ALA A N 1
ATOM 2438 C CA . ALA A 1 306 ? 13.577 -1.839 -22.384 1.00 90.62 306 ALA A CA 1
ATOM 2439 C C . ALA A 1 306 ? 12.329 -0.941 -22.301 1.00 90.62 306 ALA A C 1
ATOM 2441 O O . ALA A 1 306 ? 11.335 -1.304 -21.663 1.00 90.62 306 ALA A O 1
ATOM 2442 N N . LEU A 1 307 ? 12.457 0.273 -22.840 1.00 91.88 307 LEU A N 1
ATOM 2443 C CA . LEU A 1 307 ? 11.376 1.239 -23.013 1.00 91.88 307 LEU A CA 1
ATOM 2444 C C . LEU A 1 307 ? 11.045 1.389 -24.494 1.00 91.88 307 LEU A C 1
ATOM 2446 O O . LEU A 1 307 ? 11.934 1.323 -25.344 1.00 91.88 307 LEU A O 1
ATOM 2450 N N . ASP A 1 308 ? 9.784 1.701 -24.768 1.00 91.62 308 ASP A N 1
ATOM 2451 C CA . ASP A 1 308 ? 9.339 2.121 -26.094 1.00 91.62 308 ASP A CA 1
ATOM 2452 C C . ASP A 1 308 ? 9.506 3.636 -26.289 1.00 91.62 308 ASP A C 1
ATOM 2454 O O . ASP A 1 308 ? 9.582 4.412 -25.332 1.00 91.62 308 ASP A O 1
ATOM 2458 N N . SER A 1 309 ? 9.498 4.095 -27.542 1.00 90.00 309 SER A N 1
ATOM 2459 C CA . SER A 1 309 ? 9.616 5.525 -27.869 1.00 90.00 309 SER A CA 1
ATOM 2460 C C . SER A 1 309 ? 8.484 6.373 -27.270 1.00 90.00 309 SER A C 1
ATOM 2462 O O . SER A 1 309 ? 8.721 7.491 -26.814 1.00 90.00 309 SER A O 1
ATOM 2464 N N . THR A 1 310 ? 7.263 5.836 -27.208 1.00 92.06 310 THR A N 1
ATOM 2465 C CA . THR A 1 310 ? 6.098 6.484 -26.582 1.00 92.06 310 THR A CA 1
ATOM 2466 C C . THR A 1 310 ? 6.246 6.570 -25.064 1.00 92.06 310 THR A C 1
ATOM 2468 O O . THR A 1 310 ? 5.973 7.615 -24.476 1.00 92.06 310 THR A O 1
ATOM 2471 N N . GLN A 1 311 ? 6.736 5.502 -24.429 1.00 92.56 311 GLN A N 1
ATOM 2472 C CA . GLN A 1 311 ? 7.015 5.470 -22.994 1.00 92.56 311 GLN A CA 1
ATOM 2473 C C . GLN A 1 311 ? 8.129 6.450 -22.622 1.00 92.56 311 GLN A C 1
ATOM 2475 O O . GLN A 1 311 ? 8.027 7.123 -21.601 1.00 92.56 311 GLN A O 1
ATOM 2480 N N . LEU A 1 312 ? 9.155 6.590 -23.468 1.00 92.50 312 LEU A N 1
ATOM 2481 C CA . LEU A 1 312 ? 10.203 7.588 -23.276 1.00 92.50 312 LEU A CA 1
ATOM 2482 C C . LEU A 1 312 ? 9.655 9.020 -23.363 1.00 92.50 312 LEU A C 1
ATOM 2484 O O . LEU A 1 312 ? 9.984 9.856 -22.523 1.00 92.50 312 LEU A O 1
ATOM 2488 N N . GLN A 1 313 ? 8.792 9.308 -24.342 1.00 91.69 313 GLN A N 1
ATOM 2489 C CA . GLN A 1 313 ? 8.135 10.617 -24.437 1.00 91.69 313 GLN A CA 1
ATOM 2490 C C . GLN A 1 313 ? 7.271 10.913 -23.204 1.00 91.69 313 GLN A C 1
ATOM 2492 O O . GLN A 1 313 ? 7.265 12.049 -22.732 1.00 91.69 313 GLN A O 1
ATOM 2497 N N . ALA A 1 314 ? 6.592 9.901 -22.657 1.00 92.12 314 ALA A N 1
ATOM 2498 C CA . ALA A 1 314 ? 5.821 10.029 -21.423 1.00 92.12 314 ALA A CA 1
ATOM 2499 C C . ALA A 1 314 ? 6.715 10.261 -20.191 1.00 92.12 314 ALA A C 1
ATOM 2501 O O . ALA A 1 314 ? 6.416 11.140 -19.389 1.00 92.12 314 ALA A O 1
ATOM 2502 N N . LEU A 1 315 ? 7.831 9.532 -20.065 1.00 93.81 315 LEU A N 1
ATOM 2503 C CA . LEU A 1 315 ? 8.814 9.685 -18.982 1.00 93.81 315 LEU A CA 1
ATOM 2504 C C . LEU A 1 315 ? 9.429 11.090 -18.939 1.00 93.81 315 LEU A C 1
ATOM 2506 O O . LEU A 1 315 ? 9.708 11.616 -17.865 1.00 93.81 315 LEU A O 1
ATOM 2510 N N . LEU A 1 316 ? 9.661 11.686 -20.109 1.00 91.69 316 LEU A N 1
ATOM 2511 C CA . LEU A 1 316 ? 10.276 13.006 -20.246 1.00 91.69 316 LEU A CA 1
ATOM 2512 C C . LEU A 1 316 ? 9.255 14.151 -20.368 1.00 91.69 316 LEU A C 1
ATOM 2514 O O . LEU A 1 316 ? 9.664 15.306 -20.499 1.00 91.69 316 LEU A O 1
ATOM 2518 N N . ALA A 1 317 ? 7.952 13.843 -20.349 1.00 90.81 317 ALA A N 1
ATOM 2519 C CA . ALA A 1 317 ? 6.851 14.782 -20.582 1.00 90.81 317 ALA A CA 1
ATOM 2520 C C . ALA A 1 317 ? 7.036 15.624 -21.867 1.00 90.81 317 ALA A C 1
ATOM 2522 O O . ALA A 1 317 ? 7.058 16.858 -21.844 1.00 90.81 317 ALA A O 1
ATOM 2523 N N . GLN A 1 318 ? 7.219 14.948 -23.009 1.00 88.38 318 GLN A N 1
ATOM 2524 C CA . GLN A 1 318 ? 7.516 15.574 -24.308 1.00 88.38 318 GLN A CA 1
ATOM 2525 C C . GLN A 1 318 ? 6.486 15.256 -25.385 1.00 88.38 318 GLN A C 1
ATOM 2527 O O . GLN A 1 318 ? 5.765 14.263 -25.303 1.00 88.38 318 GLN A O 1
ATOM 2532 N N . ASN A 1 319 ? 6.466 16.082 -26.436 1.00 87.19 319 ASN A N 1
ATOM 2533 C CA . ASN A 1 319 ? 5.581 15.942 -27.594 1.00 87.19 319 ASN A CA 1
ATOM 2534 C C . ASN A 1 319 ? 4.115 15.803 -27.160 1.00 87.19 319 ASN A C 1
ATOM 2536 O O . ASN A 1 319 ? 3.576 16.700 -26.514 1.00 87.19 319 ASN A O 1
ATOM 2540 N N . SER A 1 320 ? 3.497 14.660 -27.458 1.00 86.88 320 SER A N 1
ATOM 2541 C CA . SER A 1 320 ? 2.124 14.332 -27.081 1.00 86.88 320 SER A CA 1
ATOM 2542 C C . SER A 1 320 ? 1.892 14.257 -25.574 1.00 86.88 320 SER A C 1
ATOM 2544 O O . SER A 1 320 ? 0.744 14.149 -25.184 1.00 86.88 320 SER A O 1
ATOM 2546 N N . PHE A 1 321 ? 2.935 14.291 -24.738 1.00 89.06 321 PHE A N 1
ATOM 2547 C CA . PHE A 1 321 ? 2.856 14.320 -23.273 1.00 89.06 321 PHE A CA 1
ATOM 2548 C C . PHE A 1 321 ? 3.350 15.647 -22.677 1.00 89.06 321 PHE A C 1
ATOM 2550 O O . PHE A 1 321 ? 3.556 15.731 -21.468 1.00 89.06 321 PHE A O 1
ATOM 2557 N N . ALA A 1 322 ? 3.548 16.681 -23.503 1.00 87.81 322 ALA A N 1
ATOM 2558 C CA . ALA A 1 322 ? 3.972 17.993 -23.027 1.00 87.81 322 ALA A CA 1
ATOM 2559 C C . ALA A 1 322 ? 2.965 18.575 -22.013 1.00 87.81 322 ALA A C 1
ATOM 2561 O O . ALA A 1 322 ? 1.752 18.423 -22.194 1.00 87.81 322 ALA A O 1
ATOM 2562 N N . PRO A 1 323 ? 3.445 19.244 -20.949 1.00 88.94 323 PRO A N 1
ATOM 2563 C CA . PRO A 1 323 ? 2.570 19.783 -19.926 1.00 88.94 323 PRO A CA 1
ATOM 2564 C C . PRO A 1 323 ? 1.792 20.992 -20.442 1.00 88.94 323 PRO A C 1
ATOM 2566 O O . PRO A 1 323 ? 2.342 21.870 -21.111 1.00 88.94 323 PRO A O 1
ATOM 2569 N N . HIS A 1 324 ? 0.524 21.079 -20.061 1.00 89.00 324 HIS A N 1
ATOM 2570 C CA . HIS A 1 324 ? -0.315 22.244 -20.314 1.00 89.00 324 HIS A CA 1
ATOM 2571 C C . HIS A 1 324 ? -1.058 22.665 -19.040 1.00 89.00 324 HIS A C 1
ATOM 2573 O O . HIS A 1 324 ? -1.380 21.851 -18.170 1.00 89.00 324 HIS A O 1
ATOM 2579 N N . ALA A 1 325 ? -1.309 23.967 -18.906 1.00 87.25 325 ALA A N 1
ATOM 2580 C CA . ALA A 1 325 ? -1.925 24.548 -17.718 1.00 87.25 325 ALA A CA 1
ATOM 2581 C C . ALA A 1 325 ? -3.454 24.634 -17.807 1.00 87.25 325 ALA A C 1
ATOM 2583 O O . ALA A 1 325 ? -4.050 24.650 -18.886 1.00 87.25 325 ALA A O 1
ATOM 2584 N N . SER A 1 326 ? -4.074 24.730 -16.633 1.00 86.44 326 SER A N 1
ATOM 2585 C CA . SER A 1 326 ? -5.491 25.024 -16.447 1.00 86.44 326 SER A CA 1
ATOM 2586 C C . SER A 1 326 ? -5.866 26.391 -17.015 1.00 86.44 326 SER A C 1
ATOM 2588 O O . SER A 1 326 ? -5.086 27.350 -16.978 1.00 86.44 326 SER A O 1
ATOM 2590 N N . ARG A 1 327 ? -7.123 26.510 -17.458 1.00 83.19 327 ARG A N 1
ATOM 2591 C CA . ARG A 1 327 ? -7.715 27.788 -17.900 1.00 83.19 327 ARG A CA 1
ATOM 2592 C C . ARG A 1 327 ? -7.724 28.850 -16.797 1.00 83.19 327 ARG A C 1
ATOM 2594 O O . ARG A 1 327 ? -7.718 30.038 -17.105 1.00 83.19 327 ARG A O 1
ATOM 2601 N N . SER A 1 328 ? -7.724 28.430 -15.532 1.00 80.81 328 SER A N 1
ATOM 2602 C CA . SER A 1 328 ? -7.672 29.308 -14.360 1.00 80.81 328 SER A CA 1
ATOM 2603 C C . SER A 1 328 ? -6.288 29.911 -14.105 1.00 80.81 328 SER A C 1
ATOM 2605 O O . SER A 1 328 ? -6.191 30.941 -13.443 1.00 80.81 328 SER A O 1
ATOM 2607 N N . ALA A 1 329 ? -5.217 29.293 -14.614 1.00 79.81 329 ALA A N 1
ATOM 2608 C CA . ALA A 1 329 ? -3.841 29.736 -14.387 1.00 79.81 329 ALA A CA 1
ATOM 2609 C C . ALA A 1 329 ? -2.940 29.525 -15.622 1.00 79.81 329 ALA A C 1
ATOM 2611 O O . ALA A 1 329 ? -1.923 28.832 -15.533 1.00 79.81 329 ALA A O 1
ATOM 2612 N N . PRO A 1 330 ? -3.229 30.173 -16.768 1.00 72.81 330 PRO A N 1
ATOM 2613 C CA . PRO A 1 330 ? -2.484 29.949 -18.012 1.00 72.81 330 PRO A CA 1
ATOM 2614 C C . PRO A 1 330 ? -1.000 30.350 -17.917 1.00 72.81 330 PRO A C 1
ATOM 2616 O O . PRO A 1 330 ? -0.160 29.826 -18.644 1.00 72.81 330 PRO A O 1
ATOM 2619 N N . LYS A 1 331 ? -0.656 31.269 -17.004 1.00 72.38 331 LYS A N 1
ATOM 2620 C CA . LYS A 1 331 ? 0.717 31.766 -16.799 1.00 72.38 331 LYS A CA 1
ATOM 2621 C C . LYS A 1 331 ? 1.572 30.878 -15.887 1.00 72.38 331 LYS A C 1
ATOM 2623 O O . LYS A 1 331 ? 2.775 31.093 -15.809 1.00 72.38 331 LYS A O 1
ATOM 2628 N N . GLN A 1 332 ? 0.982 29.904 -15.193 1.00 69.19 332 GLN A N 1
ATOM 2629 C CA . GLN A 1 332 ? 1.683 29.067 -14.214 1.00 69.19 332 GLN A CA 1
ATOM 2630 C C . GLN A 1 332 ? 2.104 27.715 -14.806 1.00 69.19 332 GLN A C 1
ATOM 2632 O O . GLN A 1 332 ? 1.998 26.713 -14.114 1.00 69.19 332 GLN A O 1
ATOM 2637 N N . THR A 1 333 ? 2.547 27.640 -16.068 1.00 69.19 333 THR A N 1
ATOM 2638 C CA . THR A 1 333 ? 2.981 26.365 -16.677 1.00 69.19 333 THR A CA 1
ATOM 2639 C C . THR A 1 333 ? 4.383 25.986 -16.193 1.00 69.19 333 THR A C 1
ATOM 2641 O O . THR A 1 333 ? 5.350 26.693 -16.466 1.00 69.19 333 THR A O 1
ATOM 2644 N N . LEU A 1 334 ? 4.512 24.857 -15.493 1.00 72.31 334 LEU A N 1
ATOM 2645 C CA . LEU A 1 334 ? 5.798 24.269 -15.134 1.00 72.31 334 LEU A CA 1
ATOM 2646 C C . LEU A 1 334 ? 6.223 23.357 -16.280 1.00 72.31 334 LEU A C 1
ATOM 2648 O O . LEU A 1 334 ? 5.635 22.303 -16.503 1.00 72.31 334 LEU A O 1
ATOM 2652 N N . LEU A 1 335 ? 7.287 23.744 -16.980 1.00 72.31 335 LEU A N 1
ATOM 2653 C CA . LEU A 1 335 ? 7.822 23.003 -18.131 1.00 72.31 335 LEU A CA 1
ATOM 2654 C C . LEU A 1 335 ? 8.296 21.579 -17.795 1.00 72.31 335 LEU A C 1
ATOM 2656 O O . LEU A 1 335 ? 8.530 20.790 -18.704 1.00 72.31 335 LEU A O 1
ATOM 2660 N N . ILE A 1 336 ? 8.461 21.280 -16.505 1.00 79.88 336 ILE A N 1
ATOM 2661 C CA . ILE A 1 336 ? 8.920 19.993 -15.973 1.00 79.88 336 ILE A CA 1
ATOM 2662 C C . ILE A 1 336 ? 7.780 19.123 -15.424 1.00 79.88 336 ILE A C 1
ATOM 2664 O O . ILE A 1 336 ? 8.058 18.061 -14.878 1.00 79.88 336 ILE A O 1
ATOM 2668 N N . TYR A 1 337 ? 6.515 19.556 -15.493 1.00 86.06 337 TYR A N 1
ATOM 2669 C CA . TYR A 1 337 ? 5.403 18.755 -14.972 1.00 86.06 337 TYR A CA 1
ATOM 2670 C C . TYR A 1 337 ? 5.306 17.401 -15.675 1.00 86.06 337 TYR A C 1
ATOM 2672 O O . TYR A 1 337 ? 5.374 17.324 -16.898 1.00 86.06 337 TYR A O 1
ATOM 2680 N N . GLY A 1 338 ? 5.164 16.343 -14.876 1.00 85.69 338 GLY A N 1
ATOM 2681 C CA . GLY A 1 338 ? 5.186 14.954 -15.325 1.00 85.69 338 GLY A CA 1
ATOM 2682 C C . GLY A 1 338 ? 6.585 14.334 -15.423 1.00 85.69 338 GLY A C 1
ATOM 2683 O O . GLY A 1 338 ? 6.688 13.128 -15.611 1.00 85.69 338 GLY A O 1
ATOM 2684 N N . ALA A 1 339 ? 7.646 15.131 -15.255 1.00 92.06 339 ALA A N 1
ATOM 2685 C CA . ALA A 1 339 ? 9.039 14.686 -15.220 1.00 92.06 339 ALA A CA 1
ATOM 2686 C C . ALA A 1 339 ? 9.865 15.457 -14.165 1.00 92.06 339 ALA A C 1
ATOM 2688 O O . ALA A 1 339 ? 11.072 15.671 -14.332 1.00 92.06 339 ALA A O 1
ATOM 2689 N N . ARG A 1 340 ? 9.234 15.931 -13.084 1.00 91.94 340 ARG A N 1
ATOM 2690 C CA . ARG A 1 340 ? 9.874 16.772 -12.058 1.00 91.94 340 ARG A CA 1
ATOM 2691 C C . ARG A 1 340 ? 10.941 16.005 -11.290 1.00 91.94 340 ARG A C 1
ATOM 2693 O O . ARG A 1 340 ? 12.018 16.542 -11.055 1.00 91.94 340 ARG A O 1
ATOM 2700 N N . TYR A 1 341 ? 10.662 14.758 -10.927 1.00 93.00 341 TYR A N 1
ATOM 2701 C CA . TYR A 1 341 ? 11.588 13.899 -10.201 1.00 93.00 341 TYR A CA 1
ATOM 2702 C C . TYR A 1 341 ? 12.861 13.644 -11.003 1.00 93.00 341 TYR A C 1
ATOM 2704 O O . TYR A 1 341 ? 13.951 13.759 -10.451 1.00 93.00 341 TYR A O 1
ATOM 2712 N N . VAL A 1 342 ? 12.720 13.335 -12.298 1.00 91.94 342 VAL A N 1
ATOM 2713 C CA . VAL A 1 342 ? 13.845 13.034 -13.197 1.00 91.94 342 VAL A CA 1
ATOM 2714 C C . VAL A 1 342 ? 14.723 14.262 -13.422 1.00 91.94 342 VAL A C 1
ATOM 2716 O O . VAL A 1 342 ? 15.942 14.139 -13.445 1.00 91.94 342 VAL A O 1
ATOM 2719 N N . ASN A 1 343 ? 14.121 15.446 -13.560 1.00 89.12 343 ASN A N 1
ATOM 2720 C CA . ASN A 1 343 ? 14.867 16.692 -13.748 1.00 89.12 343 ASN A CA 1
ATOM 2721 C C . ASN A 1 343 ? 15.513 17.221 -12.454 1.00 89.12 343 ASN A C 1
ATOM 2723 O O . ASN A 1 343 ? 16.449 18.018 -12.539 1.00 89.12 343 ASN A O 1
ATOM 2727 N N . GLY A 1 344 ? 15.048 16.761 -11.287 1.00 84.62 344 GLY A N 1
ATOM 2728 C CA . GLY A 1 344 ? 15.594 17.118 -9.980 1.00 84.62 344 GLY A CA 1
ATOM 2729 C C . GLY A 1 344 ? 15.413 18.599 -9.632 1.00 84.62 344 GLY A C 1
ATOM 2730 O O . GLY A 1 344 ? 14.526 19.283 -10.145 1.00 84.62 344 GLY A O 1
ATOM 2731 N N . THR A 1 345 ? 16.260 19.096 -8.731 1.00 74.38 345 THR A N 1
ATOM 2732 C CA . THR A 1 345 ? 16.335 20.524 -8.367 1.00 74.38 345 THR A CA 1
ATOM 2733 C C . THR A 1 345 ? 17.394 21.294 -9.155 1.00 74.38 345 THR A C 1
ATOM 2735 O O . THR A 1 345 ? 17.578 22.496 -8.937 1.00 74.38 345 THR A O 1
ATOM 2738 N N . ASP A 1 346 ? 18.062 20.622 -10.094 1.00 62.00 346 ASP A N 1
ATOM 2739 C CA . ASP A 1 346 ? 19.075 21.219 -10.950 1.00 62.00 346 ASP A CA 1
ATOM 2740 C C . ASP A 1 346 ? 18.470 22.328 -11.813 1.00 62.00 346 ASP A C 1
ATOM 2742 O O . ASP A 1 346 ? 17.490 22.132 -12.531 1.00 62.00 346 ASP A O 1
ATOM 2746 N N . ARG A 1 347 ? 19.119 23.498 -11.818 1.00 68.50 347 ARG A N 1
ATOM 2747 C CA . ARG A 1 347 ? 18.770 24.631 -12.701 1.00 68.50 347 ARG A CA 1
ATOM 2748 C C . ARG A 1 347 ? 19.143 24.390 -14.168 1.00 68.50 347 ARG A C 1
ATOM 2750 O O . ARG A 1 347 ? 19.070 25.309 -14.981 1.00 68.50 347 ARG A O 1
ATOM 2757 N N . LEU A 1 348 ? 19.592 23.180 -14.489 1.00 75.06 348 LEU A N 1
ATOM 2758 C CA . LEU A 1 348 ? 19.912 22.772 -15.844 1.00 75.06 348 LEU A CA 1
ATOM 2759 C C . LEU A 1 348 ? 18.632 22.737 -16.695 1.00 75.06 348 LEU A C 1
ATOM 2761 O O . LEU A 1 348 ? 17.559 22.411 -16.177 1.00 75.06 348 LEU A O 1
ATOM 2765 N N . PRO A 1 349 ? 18.730 23.026 -18.004 1.00 80.38 349 PRO A N 1
ATOM 2766 C CA . PRO A 1 349 ? 17.614 22.838 -18.926 1.00 80.38 349 PRO A CA 1
ATOM 2767 C C . PRO A 1 349 ? 17.039 21.419 -18.817 1.00 80.38 349 PRO A C 1
ATOM 2769 O O . PRO A 1 349 ? 17.734 20.469 -18.436 1.00 80.38 349 PRO A O 1
ATOM 2772 N N . LYS A 1 350 ? 15.740 21.280 -19.100 1.00 84.56 350 LYS A N 1
ATOM 2773 C CA . LYS A 1 350 ? 15.037 19.999 -18.973 1.00 84.56 350 LYS A CA 1
ATOM 2774 C C . LYS A 1 350 ? 15.705 18.913 -19.825 1.00 84.56 350 LYS A C 1
ATOM 2776 O O . LYS A 1 350 ? 16.242 19.198 -20.896 1.00 84.56 350 LYS A O 1
ATOM 2781 N N . LEU A 1 351 ? 15.676 17.680 -19.335 1.00 85.69 351 LEU A N 1
ATOM 2782 C CA . LEU A 1 351 ? 16.132 16.511 -20.075 1.00 85.69 351 LEU A CA 1
ATOM 2783 C C . LEU A 1 351 ? 15.268 16.352 -21.332 1.00 85.69 351 LEU A C 1
ATOM 2785 O O . LEU A 1 351 ? 14.037 16.364 -21.240 1.00 85.69 351 LEU A O 1
ATOM 2789 N N . GLU A 1 352 ? 15.899 16.229 -22.500 1.00 85.62 352 GLU A N 1
ATOM 2790 C CA . GLU A 1 352 ? 15.161 16.145 -23.758 1.00 85.62 352 GLU A CA 1
ATOM 2791 C C . GLU A 1 352 ? 15.780 15.265 -24.824 1.00 85.62 352 GLU A C 1
ATOM 2793 O O . GLU A 1 352 ? 16.987 15.051 -24.847 1.00 85.62 352 GLU A O 1
ATOM 2798 N N . VAL A 1 353 ? 14.929 14.735 -25.703 1.00 84.69 353 VAL A N 1
ATOM 2799 C CA . VAL A 1 353 ? 15.388 14.012 -26.886 1.00 84.69 353 VAL A CA 1
ATOM 2800 C C . VAL A 1 353 ? 15.703 15.035 -27.969 1.00 84.69 353 VAL A C 1
ATOM 2802 O O . VAL A 1 353 ? 14.825 15.776 -28.408 1.00 84.69 353 VAL A O 1
ATOM 2805 N N . GLY A 1 354 ? 16.957 15.065 -28.404 1.00 81.81 354 GLY A N 1
ATOM 2806 C CA . GLY A 1 354 ? 17.430 15.946 -29.465 1.00 81.81 354 GLY A CA 1
ATOM 2807 C C . GLY A 1 354 ? 18.385 15.226 -30.405 1.00 81.81 354 GLY A C 1
ATOM 2808 O O . GLY A 1 354 ? 18.456 14.000 -30.408 1.00 81.81 354 GLY A O 1
ATOM 2809 N N . HIS A 1 355 ? 19.110 15.989 -31.220 1.00 78.38 355 HIS A N 1
ATOM 2810 C CA . HIS A 1 355 ? 20.162 15.456 -32.084 1.00 78.38 355 HIS A CA 1
ATOM 2811 C C . HIS A 1 355 ? 21.504 16.059 -31.674 1.00 78.38 355 HIS A C 1
ATOM 2813 O O . HIS A 1 355 ? 21.595 17.275 -31.505 1.00 78.38 355 HIS A O 1
ATOM 2819 N N . ALA A 1 356 ? 22.534 15.225 -31.531 1.00 67.25 356 ALA A N 1
ATOM 2820 C CA . ALA A 1 356 ? 23.897 15.702 -31.297 1.00 67.25 356 ALA A CA 1
ATOM 2821 C C . ALA A 1 356 ? 24.480 16.376 -32.559 1.00 67.25 356 ALA A C 1
ATOM 2823 O O . ALA A 1 356 ? 24.005 16.127 -33.675 1.00 67.25 356 ALA A O 1
ATOM 2824 N N . ASP A 1 357 ? 25.492 17.233 -32.362 1.00 54.06 357 ASP A N 1
ATOM 2825 C CA . ASP A 1 357 ? 26.169 18.070 -33.369 1.00 54.06 357 ASP A CA 1
ATOM 2826 C C . ASP A 1 357 ? 26.188 17.457 -34.783 1.00 54.06 357 ASP A C 1
ATOM 2828 O O . ASP A 1 357 ? 26.838 16.446 -35.051 1.00 54.06 357 ASP A O 1
ATOM 2832 N N . GLY A 1 358 ? 25.455 18.089 -35.708 1.00 57.81 358 GLY A N 1
ATOM 2833 C CA . GLY A 1 358 ? 25.364 17.690 -37.119 1.00 57.81 358 GLY A CA 1
ATOM 2834 C C . GLY A 1 358 ? 24.067 16.983 -37.540 1.00 57.81 358 GLY A C 1
ATOM 2835 O O . GLY A 1 358 ? 23.918 16.670 -38.721 1.00 57.81 358 GLY A O 1
ATOM 2836 N N . GLY A 1 359 ? 23.116 16.750 -36.623 1.00 59.81 359 GLY A N 1
ATOM 2837 C CA . GLY A 1 359 ? 21.721 16.402 -36.950 1.00 59.81 359 GLY A CA 1
ATOM 2838 C C . GLY A 1 359 ? 21.455 14.952 -37.378 1.00 59.81 359 GLY A C 1
ATOM 2839 O O . GLY A 1 359 ? 20.348 14.648 -37.811 1.00 59.81 359 GLY A O 1
ATOM 2840 N N . LYS A 1 360 ? 22.440 14.049 -37.280 1.00 65.88 360 LYS A N 1
ATOM 2841 C CA . LYS A 1 360 ? 22.320 12.664 -37.788 1.00 65.88 360 LYS A CA 1
ATOM 2842 C C . LYS A 1 360 ? 21.954 11.614 -36.737 1.00 65.88 360 LYS A C 1
ATOM 2844 O O . LYS A 1 360 ? 21.495 10.543 -37.115 1.00 65.88 360 LYS A O 1
ATOM 2849 N N . ILE A 1 361 ? 22.172 11.887 -35.449 1.00 71.81 361 ILE A N 1
ATOM 2850 C CA . ILE A 1 361 ? 22.021 10.897 -34.373 1.00 71.81 361 ILE A CA 1
ATOM 2851 C C . ILE A 1 361 ? 21.134 11.476 -33.274 1.00 71.81 361 ILE A C 1
ATOM 2853 O O . ILE A 1 361 ? 21.457 12.525 -32.717 1.00 71.81 361 ILE A O 1
ATOM 2857 N N . ALA A 1 362 ? 20.034 10.786 -32.966 1.00 81.69 362 ALA A N 1
ATOM 2858 C CA . ALA A 1 362 ? 19.158 11.135 -31.856 1.00 81.69 362 ALA A CA 1
ATOM 2859 C C . ALA A 1 362 ? 19.801 10.736 -30.516 1.00 81.69 362 ALA A C 1
ATOM 2861 O O . ALA A 1 362 ? 20.201 9.583 -30.333 1.00 81.69 362 ALA A O 1
ATOM 2862 N N . THR A 1 363 ? 19.888 11.679 -29.580 1.00 85.56 363 THR A N 1
ATOM 2863 C CA . THR A 1 363 ? 20.533 11.518 -28.268 1.00 85.56 363 THR A CA 1
ATOM 2864 C C . THR A 1 363 ? 19.726 12.211 -27.164 1.00 85.56 363 THR A C 1
ATOM 2866 O O . THR A 1 363 ? 18.829 13.015 -27.431 1.00 85.56 363 THR A O 1
ATOM 2869 N N . LEU A 1 364 ? 20.023 11.880 -25.903 1.00 85.38 364 LEU A N 1
ATOM 2870 C CA . LEU A 1 364 ? 19.490 12.603 -24.747 1.00 85.38 364 LEU A CA 1
ATOM 2871 C C . LEU A 1 364 ? 20.358 13.841 -24.479 1.00 85.38 364 LEU A C 1
ATOM 2873 O O . LEU A 1 364 ? 21.560 13.724 -24.256 1.00 85.38 364 LEU A O 1
ATOM 2877 N N . LEU A 1 365 ? 19.745 15.022 -24.486 1.00 84.81 365 LEU A N 1
ATOM 2878 C CA . LEU A 1 365 ? 20.380 16.300 -24.176 1.00 84.81 365 LEU A CA 1
ATOM 2879 C C . LEU A 1 365 ? 20.212 16.641 -22.694 1.00 84.81 365 LEU A C 1
ATOM 2881 O O . LEU A 1 365 ? 19.215 16.275 -22.074 1.00 84.81 365 LEU A O 1
ATOM 2885 N N . ASN A 1 366 ? 21.152 17.412 -22.140 1.00 85.19 366 ASN A N 1
ATOM 2886 C CA . ASN A 1 366 ? 21.129 17.888 -20.749 1.00 85.19 366 ASN A CA 1
ATOM 2887 C C . ASN A 1 366 ? 21.189 16.749 -19.712 1.00 85.19 366 ASN A C 1
ATOM 2889 O O . ASN A 1 366 ? 20.539 16.797 -18.666 1.00 85.19 366 ASN A O 1
ATOM 2893 N N . THR A 1 367 ? 21.950 15.695 -20.005 1.00 85.69 367 THR A N 1
ATOM 2894 C CA . THR A 1 367 ? 22.143 14.550 -19.107 1.00 85.69 367 THR A CA 1
ATOM 2895 C C . THR A 1 367 ? 23.176 14.844 -18.018 1.00 85.69 367 THR A C 1
ATOM 2897 O O . THR A 1 367 ? 24.197 15.473 -18.284 1.00 85.69 367 THR A O 1
ATOM 2900 N N . SER A 1 368 ? 22.955 14.316 -16.815 1.00 88.19 368 SER A N 1
ATOM 2901 C CA . SER A 1 368 ? 23.934 14.262 -15.721 1.00 88.19 368 SER A CA 1
ATOM 2902 C C . SER A 1 368 ? 23.911 12.865 -15.078 1.00 88.19 368 SER A C 1
ATOM 2904 O O . SER A 1 368 ? 22.907 12.157 -15.230 1.00 88.19 368 SER A O 1
ATOM 2906 N N . PRO A 1 369 ? 24.965 12.442 -14.352 1.00 87.94 369 PRO A N 1
ATOM 2907 C CA . PRO A 1 369 ? 24.950 11.168 -13.627 1.00 87.94 369 PRO A CA 1
ATOM 2908 C C . PRO A 1 369 ? 23.773 11.056 -12.642 1.00 87.94 369 PRO A C 1
ATOM 2910 O O . PRO A 1 369 ? 23.122 10.016 -12.587 1.00 87.94 369 PRO A O 1
ATOM 2913 N N . ASP A 1 370 ? 23.426 12.146 -11.947 1.00 88.50 370 ASP A N 1
ATOM 2914 C CA . ASP A 1 370 ? 22.256 12.211 -11.052 1.00 88.50 370 ASP A CA 1
ATOM 2915 C C . ASP A 1 370 ? 20.934 11.989 -11.810 1.00 88.50 370 ASP A C 1
ATOM 2917 O O . ASP A 1 370 ? 20.081 11.216 -11.374 1.00 88.50 370 ASP A O 1
ATOM 2921 N N . ARG A 1 371 ? 20.785 12.573 -13.009 1.00 89.69 371 ARG A N 1
ATOM 2922 C CA . ARG A 1 371 ? 19.612 12.335 -13.867 1.00 89.69 371 ARG A CA 1
ATOM 2923 C C . ARG A 1 371 ? 19.532 10.886 -14.336 1.00 89.69 371 ARG A C 1
ATOM 2925 O O . ARG A 1 371 ? 18.437 10.334 -14.364 1.00 89.69 371 ARG A O 1
ATOM 2932 N N . PHE A 1 372 ? 20.655 10.242 -14.662 1.00 91.12 372 PHE A N 1
ATOM 2933 C CA . PHE A 1 372 ? 20.657 8.809 -14.980 1.00 91.12 372 PHE A CA 1
ATOM 2934 C C . PHE A 1 372 ? 20.284 7.940 -13.774 1.00 91.12 372 PHE A C 1
ATOM 2936 O O . PHE A 1 372 ? 19.543 6.970 -13.954 1.00 91.12 372 PHE A O 1
ATOM 2943 N N . ASP A 1 373 ? 20.716 8.306 -12.562 1.00 91.88 373 ASP A N 1
ATOM 2944 C CA . ASP A 1 373 ? 20.286 7.632 -11.331 1.00 91.88 373 ASP A CA 1
ATOM 2945 C C . ASP A 1 373 ? 18.765 7.756 -11.120 1.00 91.88 373 ASP A C 1
ATOM 2947 O O . ASP A 1 373 ? 18.059 6.767 -10.915 1.00 91.88 373 ASP A O 1
ATOM 2951 N N . ARG A 1 374 ? 18.216 8.963 -11.277 1.00 92.88 374 ARG A N 1
ATOM 2952 C CA . ARG A 1 374 ? 16.767 9.208 -11.188 1.00 92.88 374 ARG A CA 1
ATOM 2953 C C . ARG A 1 374 ? 15.981 8.495 -12.286 1.00 92.88 374 ARG A C 1
ATOM 2955 O O . ARG A 1 374 ? 14.900 7.972 -12.017 1.00 92.88 374 ARG A O 1
ATOM 2962 N N . LEU A 1 375 ? 16.509 8.443 -13.511 1.00 93.75 375 LEU A N 1
ATOM 2963 C CA . LEU A 1 375 ? 15.871 7.769 -14.644 1.00 93.75 375 LEU A CA 1
ATOM 2964 C C . LEU A 1 375 ? 15.654 6.286 -14.353 1.00 93.75 375 LEU A C 1
ATOM 2966 O O . LEU A 1 375 ? 14.522 5.818 -14.464 1.00 93.75 375 LEU A O 1
ATOM 2970 N N . HIS A 1 376 ? 16.693 5.540 -13.956 1.00 93.00 376 HIS A N 1
ATOM 2971 C CA . HIS A 1 376 ? 16.511 4.102 -13.717 1.00 93.00 376 HIS A CA 1
ATOM 2972 C C . HIS A 1 376 ? 15.549 3.845 -12.551 1.00 93.00 376 HIS A C 1
ATOM 2974 O O . HIS A 1 376 ? 14.706 2.957 -12.667 1.00 93.00 376 HIS A O 1
ATOM 2980 N N . ARG A 1 377 ? 15.587 4.662 -11.485 1.00 95.12 377 ARG A N 1
ATOM 2981 C CA . ARG A 1 377 ? 14.644 4.556 -10.357 1.00 95.12 377 ARG A CA 1
ATOM 2982 C C . ARG A 1 377 ? 13.205 4.822 -10.783 1.00 95.12 377 ARG A C 1
ATOM 2984 O O . ARG A 1 377 ? 12.330 4.040 -10.429 1.00 95.12 377 ARG A O 1
ATOM 2991 N N . MET A 1 378 ? 12.959 5.868 -11.573 1.00 96.00 378 MET A N 1
ATOM 2992 C CA . MET A 1 378 ? 11.620 6.183 -12.083 1.00 96.00 378 MET A CA 1
ATOM 2993 C C . MET A 1 378 ? 11.100 5.084 -13.018 1.00 96.00 378 MET A C 1
ATOM 2995 O O . MET A 1 378 ? 9.959 4.653 -12.883 1.00 96.00 378 MET A O 1
ATOM 2999 N N . ILE A 1 379 ? 11.941 4.578 -13.926 1.00 95.75 379 ILE A N 1
ATOM 3000 C CA . ILE A 1 379 ? 11.576 3.495 -14.853 1.00 95.75 379 ILE A CA 1
ATOM 3001 C C . ILE A 1 379 ? 11.215 2.221 -14.086 1.00 95.75 379 ILE A C 1
ATOM 3003 O O . ILE A 1 379 ? 10.200 1.586 -14.369 1.00 95.75 379 ILE A O 1
ATOM 3007 N N . ARG A 1 380 ? 12.027 1.852 -13.092 1.00 95.31 380 ARG A N 1
ATOM 3008 C CA . ARG A 1 380 ? 11.758 0.705 -12.218 1.00 95.31 380 ARG A CA 1
ATOM 3009 C C . ARG A 1 380 ? 10.468 0.887 -11.433 1.00 95.31 380 ARG A C 1
ATOM 3011 O O . ARG A 1 380 ? 9.609 0.011 -11.460 1.00 95.31 380 ARG A O 1
ATOM 3018 N N . LEU A 1 381 ? 10.315 2.034 -10.772 1.00 95.75 381 LEU A N 1
ATOM 3019 C CA . LEU A 1 381 ? 9.145 2.329 -9.955 1.00 95.75 381 LEU A CA 1
ATOM 3020 C C . LEU A 1 381 ? 7.860 2.304 -10.790 1.00 95.75 381 LEU A C 1
ATOM 3022 O O . LEU A 1 381 ? 6.864 1.736 -10.349 1.00 95.75 381 LEU A O 1
ATOM 3026 N N . GLN A 1 382 ? 7.898 2.834 -12.016 1.00 95.12 382 GLN A N 1
ATOM 3027 C CA . GLN A 1 382 ? 6.775 2.771 -12.948 1.00 95.12 382 GLN A CA 1
ATOM 3028 C C . GLN A 1 382 ? 6.402 1.326 -13.292 1.00 95.12 382 GLN A C 1
ATOM 3030 O O . GLN A 1 382 ? 5.229 0.974 -13.196 1.00 95.12 382 GLN A O 1
ATOM 3035 N N . LYS A 1 383 ? 7.388 0.475 -13.604 1.00 93.00 383 LYS A N 1
ATOM 3036 C CA . LYS A 1 383 ? 7.163 -0.951 -13.893 1.00 93.00 383 LYS A CA 1
ATOM 3037 C C . LYS A 1 383 ? 6.631 -1.730 -12.683 1.00 93.00 383 LYS A C 1
ATOM 3039 O O . LYS A 1 383 ? 5.918 -2.710 -12.864 1.00 93.00 383 LYS A O 1
ATOM 3044 N N . TRP A 1 384 ? 6.972 -1.329 -11.457 1.00 93.38 384 TRP A N 1
ATOM 3045 C CA . TRP A 1 384 ? 6.536 -2.026 -10.239 1.00 93.38 384 TRP A CA 1
ATOM 3046 C C . TRP A 1 384 ? 5.158 -1.591 -9.731 1.00 93.38 384 TRP A C 1
ATOM 3048 O O . TRP A 1 384 ? 4.413 -2.423 -9.216 1.00 93.38 384 TRP A O 1
ATOM 3058 N N . VAL A 1 385 ? 4.828 -0.301 -9.836 1.00 91.94 385 VAL A N 1
ATOM 3059 C CA . VAL A 1 385 ? 3.565 0.269 -9.326 1.00 91.94 385 VAL A CA 1
ATOM 3060 C C . VAL A 1 385 ? 2.472 0.286 -10.401 1.00 91.94 385 VAL A C 1
ATOM 3062 O O . VAL A 1 385 ? 1.289 0.313 -10.060 1.00 91.94 385 VAL A O 1
ATOM 3065 N N . ASP A 1 386 ? 2.865 0.249 -11.677 1.00 92.50 386 ASP A N 1
ATOM 3066 C CA . ASP A 1 386 ? 1.979 0.281 -12.844 1.00 92.50 386 ASP A CA 1
ATOM 3067 C C . ASP A 1 386 ? 1.058 1.515 -12.849 1.00 92.50 386 ASP A C 1
ATOM 3069 O O . ASP A 1 386 ? -0.173 1.446 -12.799 1.00 92.50 386 ASP A O 1
ATOM 3073 N N . LEU A 1 387 ? 1.691 2.692 -12.828 1.00 94.62 387 LEU A N 1
ATOM 3074 C CA . LEU A 1 387 ? 1.036 3.995 -12.967 1.00 94.62 387 LEU A CA 1
ATOM 3075 C C . LEU A 1 387 ? 1.609 4.761 -14.165 1.00 94.62 387 LEU A C 1
ATOM 3077 O O . LEU A 1 387 ? 2.774 4.561 -14.509 1.00 94.62 387 LEU A O 1
ATOM 3081 N N . PRO A 1 388 ? 0.846 5.678 -14.783 1.00 94.81 388 PRO A N 1
ATOM 3082 C CA . PRO A 1 388 ? 1.391 6.595 -15.779 1.00 94.81 388 PRO A CA 1
ATOM 3083 C C . PRO A 1 388 ? 2.521 7.449 -15.189 1.00 94.81 388 PRO A C 1
ATOM 3085 O O . PRO A 1 388 ? 2.413 7.918 -14.055 1.00 94.81 388 PRO A O 1
ATOM 3088 N N . PHE A 1 389 ? 3.579 7.703 -15.970 1.00 95.31 389 PHE A N 1
ATOM 3089 C CA . PHE A 1 389 ? 4.755 8.453 -15.505 1.00 95.31 389 PHE A CA 1
ATOM 3090 C C . PHE A 1 389 ? 4.395 9.803 -14.883 1.00 95.31 389 PHE A C 1
ATOM 3092 O O . PHE A 1 389 ? 4.864 10.102 -13.791 1.00 95.31 389 PHE A O 1
ATOM 3099 N N . ALA A 1 390 ? 3.512 10.581 -15.514 1.00 93.75 390 ALA A N 1
ATOM 3100 C CA . ALA A 1 390 ? 3.157 11.904 -15.009 1.00 93.75 390 ALA A CA 1
ATOM 3101 C C . ALA A 1 390 ? 2.396 11.868 -13.670 1.00 93.75 390 ALA A C 1
ATOM 3103 O O . ALA A 1 390 ? 2.607 12.719 -12.802 1.00 93.75 390 ALA A O 1
ATOM 3104 N N . GLU A 1 391 ? 1.527 10.871 -13.479 1.00 95.19 391 GLU A N 1
ATOM 3105 C CA . GLU A 1 391 ? 0.782 10.691 -12.231 1.00 95.19 391 GLU A CA 1
ATOM 3106 C C . GLU A 1 391 ? 1.688 10.182 -11.109 1.00 95.19 391 GLU A C 1
ATOM 3108 O O . GLU A 1 391 ? 1.599 10.669 -9.982 1.00 95.19 391 GLU A O 1
ATOM 3113 N N . LEU A 1 392 ? 2.584 9.242 -11.428 1.00 96.44 392 LEU A N 1
ATOM 3114 C CA . LEU A 1 392 ? 3.583 8.725 -10.500 1.00 96.44 392 LEU A CA 1
ATOM 3115 C C . LEU A 1 392 ? 4.571 9.819 -10.077 1.00 96.44 392 LEU A C 1
ATOM 3117 O O . LEU A 1 392 ? 4.817 9.974 -8.885 1.00 96.44 392 LEU A O 1
ATOM 3121 N N . ASP A 1 393 ? 5.084 10.599 -11.031 1.00 95.69 393 ASP A N 1
ATOM 3122 C CA . ASP A 1 393 ? 5.948 11.759 -10.794 1.00 95.69 393 ASP A CA 1
ATOM 3123 C C . ASP A 1 393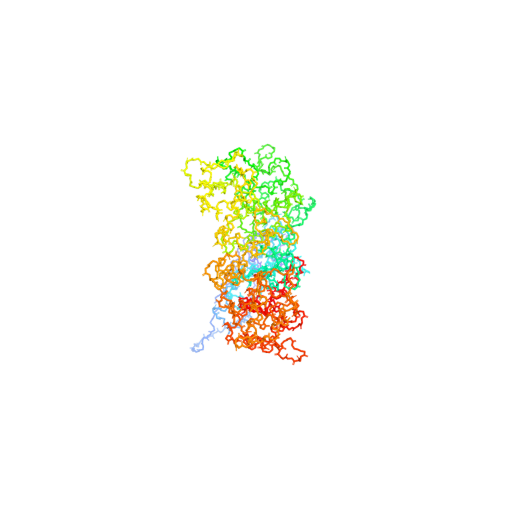 ? 5.277 12.760 -9.856 1.00 95.69 393 ASP A C 1
ATOM 3125 O O . ASP A 1 393 ? 5.848 13.137 -8.833 1.00 95.69 393 ASP A O 1
ATOM 3129 N N . THR A 1 394 ? 4.026 13.124 -10.148 1.00 94.75 394 THR A N 1
ATOM 3130 C CA . THR A 1 394 ? 3.263 14.043 -9.299 1.00 94.75 394 THR A CA 1
ATOM 3131 C C . THR A 1 394 ? 3.092 13.476 -7.889 1.00 94.75 394 THR A C 1
ATOM 3133 O O . THR A 1 394 ? 3.338 14.187 -6.920 1.00 94.75 394 THR A O 1
ATOM 3136 N N . LEU A 1 395 ? 2.732 12.196 -7.756 1.00 96.06 395 LEU A N 1
ATOM 3137 C CA . LEU A 1 395 ? 2.529 11.535 -6.467 1.00 96.06 395 LEU A CA 1
ATOM 3138 C C . LEU A 1 395 ? 3.797 11.522 -5.602 1.00 96.06 395 LEU A C 1
ATOM 3140 O O . LEU A 1 395 ? 3.754 11.956 -4.449 1.00 96.06 395 LEU A O 1
ATOM 3144 N N . ILE A 1 396 ? 4.920 11.043 -6.144 1.00 95.56 396 ILE A N 1
ATOM 3145 C CA . ILE A 1 396 ? 6.163 10.932 -5.369 1.00 95.56 396 ILE A CA 1
ATOM 3146 C C . ILE A 1 396 ? 6.738 12.310 -5.047 1.00 95.56 396 ILE A C 1
ATOM 3148 O O . ILE A 1 396 ? 7.202 12.528 -3.933 1.00 95.56 396 ILE A O 1
ATOM 3152 N N . VAL A 1 397 ? 6.654 13.269 -5.974 1.00 94.50 397 VAL A N 1
ATOM 3153 C CA . VAL A 1 397 ? 7.158 14.624 -5.736 1.00 94.50 397 VAL A CA 1
ATOM 3154 C C . VAL A 1 397 ? 6.285 15.356 -4.722 1.00 94.50 397 VAL A C 1
ATOM 3156 O O . VAL A 1 397 ? 6.827 16.071 -3.887 1.00 94.50 397 VAL A O 1
ATOM 3159 N N . SER A 1 398 ? 4.964 15.155 -4.717 1.00 93.56 398 SER A N 1
ATOM 3160 C CA . SER A 1 398 ? 4.097 15.684 -3.656 1.00 93.56 398 SER A CA 1
ATOM 3161 C C . SER A 1 398 ? 4.463 15.119 -2.280 1.00 93.56 398 SER A C 1
ATOM 3163 O O . SER A 1 398 ? 4.474 15.870 -1.307 1.00 93.56 398 SER A O 1
ATOM 3165 N N . ALA A 1 399 ? 4.833 13.836 -2.192 1.00 93.94 399 ALA A N 1
ATOM 3166 C CA . ALA A 1 399 ? 5.346 13.249 -0.952 1.00 93.94 399 ALA A CA 1
ATOM 3167 C C . ALA A 1 399 ? 6.706 13.847 -0.537 1.00 93.94 399 ALA A C 1
ATOM 3169 O O . ALA A 1 399 ? 6.895 14.171 0.630 1.00 93.94 399 ALA A O 1
ATOM 3170 N N . MET A 1 400 ? 7.626 14.070 -1.480 1.00 92.94 400 MET A N 1
ATOM 3171 C CA . MET A 1 400 ? 8.929 14.695 -1.199 1.00 92.94 400 MET A CA 1
ATOM 3172 C C . MET A 1 400 ? 8.792 16.162 -0.772 1.00 92.94 400 MET A C 1
ATOM 3174 O O . MET A 1 400 ? 9.500 16.624 0.115 1.00 92.94 400 MET A O 1
ATOM 3178 N N . VAL A 1 401 ? 7.870 16.914 -1.381 1.00 90.81 401 VAL A N 1
ATOM 3179 C CA . VAL A 1 401 ? 7.606 18.316 -1.017 1.00 90.81 401 VAL A CA 1
ATOM 3180 C C . VAL A 1 401 ? 7.040 18.420 0.399 1.00 90.81 401 VAL A C 1
ATOM 3182 O O . VAL A 1 401 ? 7.374 19.367 1.112 1.00 90.81 401 VAL A O 1
ATOM 3185 N N . LEU A 1 402 ? 6.246 17.436 0.833 1.00 90.38 402 LEU A N 1
ATOM 3186 C CA . LEU A 1 402 ? 5.746 17.346 2.206 1.00 90.38 402 LEU A CA 1
ATOM 3187 C C . LEU A 1 402 ? 6.886 17.230 3.241 1.00 90.38 402 LEU A C 1
ATOM 3189 O O . LEU A 1 402 ? 6.734 17.683 4.373 1.00 90.38 402 LEU A O 1
ATOM 3193 N N . GLU A 1 403 ? 8.047 16.692 2.850 1.00 88.88 403 GLU A N 1
ATOM 3194 C CA . GLU A 1 403 ? 9.253 16.620 3.692 1.00 88.88 403 GLU A CA 1
ATOM 3195 C C . GLU A 1 403 ? 9.973 17.970 3.850 1.00 88.88 403 GLU A C 1
ATOM 3197 O O . GLU A 1 403 ? 10.815 18.134 4.737 1.00 88.88 403 GLU A O 1
ATOM 3202 N N . GLY A 1 404 ? 9.624 18.966 3.034 1.00 86.06 404 GLY A N 1
ATOM 3203 C CA . GLY A 1 404 ? 10.149 20.322 3.141 1.00 86.06 404 GLY A CA 1
ATOM 3204 C C . GLY A 1 404 ? 11.675 20.378 3.036 1.00 86.06 404 GLY A C 1
ATOM 3205 O O . GLY A 1 404 ? 12.280 19.840 2.110 1.00 86.06 404 GLY A O 1
ATOM 3206 N N . THR A 1 405 ? 12.319 21.058 3.988 1.00 83.31 405 THR A N 1
ATOM 3207 C CA . THR A 1 405 ? 13.779 21.252 3.988 1.00 83.31 405 THR A CA 1
ATOM 3208 C C . THR A 1 405 ? 14.565 19.968 4.239 1.00 83.31 405 THR A C 1
ATOM 3210 O O . THR A 1 405 ? 15.729 19.906 3.845 1.00 83.31 405 THR A O 1
ATOM 3213 N N . ALA A 1 406 ? 13.950 18.940 4.836 1.00 84.31 406 ALA A N 1
ATOM 3214 C CA . ALA A 1 406 ? 14.604 17.654 5.074 1.00 84.31 406 ALA A CA 1
ATOM 3215 C C . ALA A 1 406 ? 14.943 16.922 3.763 1.00 84.31 406 ALA A C 1
ATOM 3217 O O . ALA A 1 406 ? 15.898 16.151 3.726 1.00 84.31 406 ALA A O 1
ATOM 3218 N N . ASN A 1 407 ? 14.208 17.204 2.681 1.00 86.88 407 ASN A N 1
ATOM 3219 C CA . ASN A 1 407 ? 14.409 16.600 1.366 1.00 86.88 407 ASN A CA 1
ATOM 3220 C C . ASN A 1 407 ? 14.428 17.653 0.251 1.00 86.88 407 ASN A C 1
ATOM 3222 O O . ASN A 1 407 ? 13.756 17.548 -0.778 1.00 86.88 407 ASN A O 1
ATOM 3226 N N . ALA A 1 408 ? 15.254 18.683 0.439 1.00 85.19 408 ALA A N 1
ATOM 3227 C CA . ALA A 1 408 ? 15.447 19.729 -0.562 1.00 85.19 408 ALA A CA 1
ATOM 3228 C C . ALA A 1 408 ? 15.999 19.196 -1.903 1.00 85.19 408 ALA A C 1
ATOM 3230 O O . ALA A 1 408 ? 15.890 19.876 -2.918 1.00 85.19 408 ALA A O 1
ATOM 3231 N N . ALA A 1 409 ? 16.583 17.993 -1.921 1.00 84.69 409 ALA A N 1
ATOM 3232 C CA . ALA A 1 409 ? 17.134 17.355 -3.114 1.00 84.69 409 ALA A CA 1
ATOM 3233 C C . ALA A 1 409 ? 16.109 16.523 -3.914 1.00 84.69 409 ALA A C 1
ATOM 3235 O O . ALA A 1 409 ? 16.466 16.001 -4.969 1.00 84.69 409 ALA A O 1
ATOM 3236 N N . LEU A 1 410 ? 14.857 16.380 -3.454 1.00 89.56 410 LEU A N 1
ATOM 3237 C CA . LEU A 1 410 ? 13.827 15.540 -4.092 1.00 89.56 410 LEU A CA 1
ATOM 3238 C C . LEU A 1 410 ? 14.307 14.097 -4.344 1.00 89.56 410 LEU A C 1
ATOM 3240 O O . LEU A 1 410 ? 14.211 13.580 -5.461 1.00 89.56 410 LEU A O 1
ATOM 3244 N N . GLN A 1 411 ? 14.893 13.462 -3.331 1.00 91.62 411 GLN A N 1
ATOM 3245 C CA . GLN A 1 411 ? 15.292 12.052 -3.372 1.00 91.62 411 GLN A CA 1
ATOM 3246 C C . GLN A 1 411 ? 14.164 11.162 -2.834 1.00 91.62 411 GLN A C 1
ATOM 3248 O O . GLN A 1 411 ? 13.355 11.603 -2.022 1.00 91.62 411 GLN A O 1
ATOM 3253 N N . ILE A 1 412 ? 14.082 9.906 -3.283 1.00 93.00 412 ILE A N 1
ATOM 3254 C CA . ILE A 1 412 ? 13.079 8.971 -2.749 1.00 93.00 412 ILE A CA 1
ATOM 3255 C C . ILE A 1 412 ? 13.498 8.589 -1.331 1.00 93.00 412 ILE A C 1
ATOM 3257 O O . ILE A 1 412 ? 14.532 7.959 -1.126 1.00 93.00 412 ILE A O 1
ATOM 3261 N N . SER A 1 413 ? 12.688 8.993 -0.358 1.00 92.38 413 SER A N 1
ATOM 3262 C CA . SER A 1 413 ? 12.936 8.762 1.062 1.00 92.38 413 SER A CA 1
ATOM 3263 C C . SER A 1 413 ? 12.046 7.640 1.610 1.00 92.38 413 SER A C 1
ATOM 3265 O O . SER A 1 413 ? 11.145 7.130 0.935 1.00 92.38 413 SER A O 1
ATOM 3267 N N . HIS A 1 414 ? 12.250 7.303 2.884 1.00 91.19 414 HIS A N 1
ATOM 3268 C CA . HIS A 1 414 ? 11.339 6.435 3.631 1.00 91.19 414 HIS A CA 1
ATOM 3269 C C . HIS A 1 414 ? 9.897 6.970 3.633 1.00 91.19 414 HIS A C 1
ATOM 3271 O O . HIS A 1 414 ? 8.965 6.225 3.342 1.00 91.19 414 HIS A O 1
ATOM 3277 N N . THR A 1 415 ? 9.702 8.276 3.834 1.00 91.00 415 THR A N 1
ATOM 3278 C CA . THR A 1 415 ? 8.378 8.920 3.803 1.00 91.00 415 THR A CA 1
ATOM 3279 C C . THR A 1 415 ? 7.713 8.807 2.434 1.00 91.00 415 THR A C 1
ATOM 3281 O O . THR A 1 415 ? 6.511 8.553 2.354 1.00 91.00 415 THR A O 1
ATOM 3284 N N . THR A 1 416 ? 8.482 8.925 1.349 1.00 93.44 416 THR A N 1
ATOM 3285 C CA . THR A 1 416 ? 7.959 8.720 -0.009 1.00 93.44 416 THR A CA 1
ATOM 3286 C C . THR A 1 416 ? 7.402 7.297 -0.177 1.00 93.44 416 THR A C 1
ATOM 3288 O O . THR A 1 416 ? 6.318 7.119 -0.736 1.00 93.44 416 THR A O 1
ATOM 3291 N N . LEU A 1 417 ? 8.093 6.280 0.359 1.00 94.56 417 LEU A N 1
ATOM 3292 C CA . LEU A 1 417 ? 7.620 4.889 0.343 1.00 94.56 417 LEU A CA 1
ATOM 3293 C C . LEU A 1 417 ? 6.398 4.668 1.247 1.00 94.56 417 LEU A C 1
ATOM 3295 O O . LEU A 1 417 ? 5.469 3.969 0.837 1.00 94.56 417 LEU A O 1
ATOM 3299 N N . ARG A 1 418 ? 6.347 5.301 2.429 1.00 93.44 418 ARG A N 1
ATOM 3300 C CA . ARG A 1 418 ? 5.162 5.284 3.308 1.00 93.44 418 ARG A CA 1
ATOM 3301 C C . ARG A 1 418 ? 3.939 5.859 2.599 1.00 93.44 418 ARG A C 1
ATOM 3303 O O . ARG A 1 418 ? 2.884 5.229 2.586 1.00 93.44 418 ARG A O 1
ATOM 3310 N N . ALA A 1 419 ? 4.088 7.020 1.959 1.00 94.75 419 ALA A N 1
ATOM 3311 C CA . ALA A 1 419 ? 3.017 7.670 1.209 1.00 94.75 419 ALA A CA 1
ATOM 3312 C C . ALA A 1 419 ? 2.530 6.794 0.044 1.00 94.75 419 ALA A C 1
ATOM 3314 O O . ALA A 1 419 ? 1.324 6.627 -0.137 1.00 94.75 419 ALA A O 1
ATOM 3315 N N . LEU A 1 420 ? 3.452 6.180 -0.707 1.00 95.44 420 LEU A N 1
ATOM 3316 C CA . LEU A 1 420 ? 3.116 5.244 -1.780 1.00 95.44 420 LEU A CA 1
ATOM 3317 C C . LEU A 1 420 ? 2.359 4.014 -1.257 1.00 95.44 420 LEU A C 1
ATOM 3319 O O . LEU A 1 420 ? 1.399 3.568 -1.887 1.00 95.44 420 LEU A O 1
ATOM 3323 N N . GLY A 1 421 ? 2.761 3.475 -0.107 1.00 94.50 421 GLY A N 1
ATOM 3324 C CA . GLY A 1 421 ? 2.092 2.334 0.506 1.00 94.50 421 GLY A CA 1
ATOM 3325 C C . GLY A 1 421 ? 0.688 2.655 1.011 1.00 94.50 421 GLY A C 1
ATOM 3326 O O . GLY A 1 421 ? -0.255 1.939 0.674 1.00 94.50 421 GLY A O 1
ATOM 3327 N N . VAL A 1 422 ? 0.508 3.771 1.724 1.00 95.19 422 VAL A N 1
ATOM 3328 C CA . VAL A 1 422 ? -0.824 4.238 2.153 1.00 95.19 422 VAL A CA 1
ATOM 3329 C C . VAL A 1 422 ? -1.718 4.522 0.946 1.00 95.19 422 VAL A C 1
ATOM 3331 O O . VAL A 1 422 ? -2.884 4.125 0.940 1.00 95.19 422 VAL A O 1
ATOM 3334 N N . TYR A 1 423 ? -1.177 5.124 -0.117 1.00 95.69 423 TYR A N 1
ATOM 3335 C CA . TYR A 1 423 ? -1.906 5.299 -1.372 1.00 95.69 423 TYR A CA 1
ATOM 3336 C C . TYR A 1 423 ? -2.386 3.962 -1.945 1.00 95.69 423 TYR A C 1
ATOM 3338 O O . TYR A 1 423 ? -3.568 3.826 -2.256 1.00 95.69 423 TYR A O 1
ATOM 3346 N N . ARG A 1 424 ? -1.502 2.965 -2.078 1.00 93.25 424 ARG A N 1
ATOM 3347 C CA . ARG A 1 424 ? -1.866 1.650 -2.630 1.00 93.25 424 ARG A CA 1
ATOM 3348 C C . ARG A 1 424 ? -2.935 0.955 -1.791 1.00 93.25 424 ARG A C 1
ATOM 3350 O O . ARG A 1 424 ? -3.899 0.430 -2.350 1.00 93.25 424 ARG A O 1
ATOM 3357 N N . TYR A 1 425 ? -2.806 1.026 -0.471 1.00 93.56 425 TYR A N 1
ATOM 3358 C CA . TYR A 1 425 ? -3.789 0.507 0.472 1.00 93.56 425 TYR A CA 1
ATOM 3359 C C . TYR A 1 425 ? -5.169 1.166 0.297 1.00 93.56 425 TYR A C 1
ATOM 3361 O O . TYR A 1 425 ? -6.173 0.479 0.096 1.00 93.56 425 TYR A O 1
ATOM 3369 N N . LEU A 1 426 ? -5.232 2.503 0.276 1.00 94.25 426 LEU A N 1
ATOM 3370 C CA . LEU A 1 426 ? -6.491 3.235 0.103 1.00 94.25 426 LEU A CA 1
ATOM 3371 C C . LEU A 1 426 ? -7.066 3.103 -1.317 1.00 94.25 426 LEU A C 1
ATOM 3373 O O . LEU A 1 426 ? -8.287 3.048 -1.476 1.00 94.25 426 LEU A O 1
ATOM 3377 N N . ARG A 1 427 ? -6.221 2.990 -2.352 1.00 92.81 427 ARG A N 1
ATOM 3378 C CA . ARG A 1 427 ? -6.636 2.717 -3.740 1.00 92.81 427 ARG A CA 1
ATOM 3379 C C . ARG A 1 427 ? -7.417 1.409 -3.825 1.00 92.81 427 ARG A C 1
ATOM 3381 O O . ARG A 1 427 ? -8.466 1.384 -4.466 1.00 92.81 427 ARG A O 1
ATOM 3388 N N . GLY A 1 428 ? -6.940 0.354 -3.160 1.00 88.31 428 GLY A N 1
ATOM 3389 C CA . GLY A 1 428 ? -7.608 -0.950 -3.134 1.00 88.31 428 GLY A CA 1
ATOM 3390 C C . GLY A 1 428 ? -8.997 -0.909 -2.488 1.00 88.31 428 GLY A C 1
ATOM 3391 O O . GLY A 1 428 ? -9.915 -1.575 -2.965 1.00 88.31 428 GLY A O 1
ATOM 3392 N N . ARG A 1 429 ? -9.179 -0.090 -1.442 1.00 90.31 429 ARG A N 1
ATOM 3393 C CA . ARG A 1 429 ? -10.432 -0.021 -0.665 1.00 90.31 429 ARG A CA 1
ATOM 3394 C C . ARG A 1 429 ? -11.449 0.986 -1.188 1.00 90.31 429 ARG A C 1
ATOM 3396 O O . ARG A 1 429 ? -12.641 0.691 -1.221 1.00 90.31 429 ARG A O 1
ATOM 3403 N N . TYR A 1 430 ? -10.982 2.163 -1.593 1.00 92.25 430 TYR A N 1
ATOM 3404 C CA . TYR A 1 430 ? -11.837 3.309 -1.904 1.00 92.25 430 TYR A CA 1
ATOM 3405 C C . TYR A 1 430 ? -11.737 3.780 -3.362 1.00 92.25 430 TYR A C 1
ATOM 3407 O O . TYR A 1 430 ? -12.340 4.790 -3.720 1.00 92.25 430 TYR A O 1
ATOM 3415 N N . ARG A 1 431 ? -10.999 3.058 -4.224 1.00 90.19 431 ARG A N 1
ATOM 3416 C CA . ARG A 1 431 ? -10.788 3.398 -5.649 1.00 90.19 431 ARG A CA 1
ATOM 3417 C C . ARG A 1 431 ? -10.204 4.802 -5.857 1.00 90.19 431 ARG A C 1
ATOM 3419 O O . ARG A 1 431 ? -10.548 5.500 -6.810 1.00 90.19 431 ARG A O 1
ATOM 3426 N N . LEU A 1 432 ? -9.321 5.209 -4.950 1.00 93.88 432 LEU A N 1
ATOM 3427 C CA . LEU A 1 432 ? -8.662 6.509 -4.974 1.00 93.88 432 LEU A CA 1
ATOM 3428 C C . LEU A 1 432 ? -7.716 6.643 -6.179 1.00 93.88 432 LEU A C 1
ATOM 3430 O O . LEU A 1 432 ? -6.918 5.745 -6.450 1.00 93.88 432 LEU A O 1
ATOM 3434 N N . LYS A 1 433 ? -7.787 7.777 -6.885 1.00 94.12 433 LYS A N 1
ATOM 3435 C CA . LYS A 1 433 ? -6.882 8.105 -7.999 1.00 94.12 433 LYS A CA 1
ATOM 3436 C C . LYS A 1 433 ? -5.546 8.675 -7.491 1.00 94.12 433 LYS A C 1
ATOM 3438 O O . LYS A 1 433 ? -5.537 9.356 -6.463 1.00 94.12 433 LYS A O 1
ATOM 3443 N N . PRO A 1 434 ? -4.429 8.490 -8.220 1.00 94.88 434 PRO A N 1
ATOM 3444 C CA . PRO A 1 434 ? -3.105 8.932 -7.766 1.00 94.88 434 PRO A CA 1
ATOM 3445 C C . PRO A 1 434 ? -3.009 10.448 -7.613 1.00 94.88 434 PRO A C 1
ATOM 3447 O O . PRO A 1 434 ? -2.517 10.928 -6.596 1.00 94.88 434 PRO A O 1
ATOM 3450 N N . LEU A 1 435 ? -3.548 11.213 -8.568 1.00 95.38 435 LEU A N 1
ATOM 3451 C CA . LEU A 1 435 ? -3.544 12.677 -8.493 1.00 95.38 435 LEU A CA 1
ATOM 3452 C C . LEU A 1 435 ? -4.409 13.211 -7.338 1.00 95.38 435 LEU A C 1
ATOM 3454 O O . LEU A 1 435 ? -4.079 14.248 -6.764 1.00 95.38 435 LEU A O 1
ATOM 3458 N N . GLU A 1 436 ? -5.490 12.510 -6.968 1.00 95.31 436 GLU A N 1
ATOM 3459 C CA . GLU A 1 436 ? -6.321 12.888 -5.815 1.00 95.31 436 GLU A CA 1
ATOM 3460 C C . GLU A 1 436 ? -5.535 12.746 -4.508 1.00 95.31 436 GLU A C 1
ATOM 3462 O O . GLU A 1 436 ? -5.549 13.666 -3.694 1.00 95.31 436 GLU A O 1
ATOM 3467 N N . PHE A 1 437 ? -4.801 11.640 -4.337 1.00 96.62 437 PHE A N 1
ATOM 3468 C CA . PHE A 1 437 ? -3.938 11.440 -3.172 1.00 96.62 437 PHE A CA 1
ATOM 3469 C C . PHE A 1 437 ? -2.727 12.384 -3.178 1.00 96.62 437 PHE A C 1
ATOM 3471 O O . PHE A 1 437 ? -2.376 12.934 -2.139 1.00 96.62 437 PHE A O 1
ATOM 3478 N N . ALA A 1 438 ? -2.126 12.661 -4.340 1.00 95.56 438 ALA A N 1
ATOM 3479 C CA . ALA A 1 438 ? -1.050 13.649 -4.459 1.00 95.56 438 ALA A CA 1
ATOM 3480 C C . ALA A 1 438 ? -1.502 15.047 -3.990 1.00 95.56 438 ALA A C 1
ATOM 3482 O O . ALA A 1 438 ? -0.784 15.730 -3.257 1.00 95.56 438 ALA A O 1
ATOM 3483 N N . ALA A 1 439 ? -2.736 15.437 -4.326 1.00 95.00 439 ALA A N 1
ATOM 3484 C CA . ALA A 1 439 ? -3.351 16.675 -3.849 1.00 95.00 439 ALA A CA 1
ATOM 3485 C C . ALA A 1 439 ? -3.648 16.673 -2.337 1.00 95.00 439 ALA A C 1
ATOM 3487 O O . ALA A 1 439 ? -3.780 17.740 -1.733 1.00 95.00 439 ALA A O 1
ATOM 3488 N N . TRP A 1 440 ? -3.746 15.501 -1.701 1.00 95.06 440 TRP A N 1
ATOM 3489 C CA . TRP A 1 440 ? -3.815 15.411 -0.243 1.00 95.06 440 TRP A CA 1
ATOM 3490 C C . TRP A 1 440 ? -2.459 15.660 0.418 1.00 95.06 440 TRP A C 1
ATOM 3492 O O . TRP A 1 440 ? -2.430 16.209 1.513 1.00 95.06 440 TRP A O 1
ATOM 3502 N N . LEU A 1 441 ? -1.349 15.327 -0.236 1.00 93.56 441 LEU A N 1
ATOM 3503 C CA . LEU A 1 441 ? -0.008 15.535 0.319 1.00 93.56 441 LEU A CA 1
ATOM 3504 C C . LEU A 1 441 ? 0.493 16.974 0.124 1.00 93.56 441 LEU A C 1
ATOM 3506 O O . LEU A 1 441 ? 1.025 17.565 1.057 1.00 93.56 441 LEU A O 1
ATOM 3510 N N . ASP A 1 442 ? 0.286 17.556 -1.061 1.00 92.19 442 ASP A N 1
ATOM 3511 C CA . ASP A 1 442 ? 0.746 18.913 -1.404 1.00 92.19 442 ASP A CA 1
ATOM 3512 C C . ASP A 1 442 ? -0.408 19.765 -1.977 1.00 92.19 442 ASP A C 1
ATOM 3514 O O . ASP A 1 442 ? -1.473 19.875 -1.362 1.00 92.19 442 ASP A O 1
ATOM 3518 N N . ARG A 1 443 ? -0.215 20.415 -3.128 1.00 91.19 443 ARG A N 1
ATOM 3519 C CA . ARG A 1 443 ? -1.181 21.292 -3.785 1.00 91.19 443 ARG A CA 1
ATOM 3520 C C . ARG A 1 443 ? -1.884 20.558 -4.916 1.00 91.19 443 ARG A C 1
ATOM 3522 O O . ARG A 1 443 ? -1.316 19.679 -5.560 1.00 91.19 443 ARG A O 1
ATOM 3529 N N . LEU A 1 444 ? -3.118 20.971 -5.191 1.00 92.06 444 LEU A N 1
ATOM 3530 C CA . LEU A 1 444 ? -3.877 20.495 -6.341 1.00 92.06 444 LEU A CA 1
ATOM 3531 C C . LEU A 1 444 ? -3.112 20.757 -7.653 1.00 92.06 444 LEU A C 1
ATOM 3533 O O . LEU A 1 444 ? -2.746 21.907 -7.917 1.00 92.06 444 LEU A O 1
ATOM 3537 N N . PRO A 1 445 ? -2.912 19.735 -8.505 1.00 91.75 445 PRO A N 1
ATOM 3538 C CA . PRO A 1 445 ? -2.323 19.915 -9.825 1.00 91.75 445 PRO A CA 1
ATOM 3539 C C . PRO A 1 445 ? -3.168 20.850 -10.703 1.00 91.75 445 PRO A C 1
ATOM 3541 O O . PRO A 1 445 ? -4.301 20.538 -11.076 1.00 91.75 445 PRO A O 1
ATOM 3544 N N . VAL A 1 446 ? -2.589 22.001 -11.056 1.00 90.56 446 VAL A N 1
ATOM 3545 C CA . VAL A 1 446 ? -3.149 22.976 -12.017 1.00 90.56 446 VAL A CA 1
ATOM 3546 C C . VAL A 1 446 ? -2.696 22.713 -13.452 1.00 90.56 446 VAL A C 1
ATOM 3548 O O . VAL A 1 446 ? -3.022 23.473 -14.359 1.00 90.56 446 VAL A O 1
ATOM 3551 N N . GLN A 1 447 ? -1.932 21.646 -13.660 1.00 88.75 447 GLN A N 1
ATOM 3552 C CA . GLN A 1 447 ? -1.437 21.204 -14.955 1.00 88.75 447 GLN A CA 1
ATOM 3553 C C . GLN A 1 447 ? -1.795 19.742 -15.174 1.00 88.75 447 GLN A C 1
ATOM 3555 O O . GLN A 1 447 ? -2.084 19.015 -14.221 1.00 88.75 447 GLN A O 1
ATOM 3560 N N . ALA A 1 448 ? -1.766 19.348 -16.438 1.00 89.69 448 ALA A N 1
ATOM 3561 C CA . ALA A 1 448 ? -1.857 17.972 -16.882 1.00 89.69 448 ALA A CA 1
ATOM 3562 C C . ALA A 1 448 ? -0.845 17.731 -18.004 1.00 89.69 448 ALA A C 1
ATOM 3564 O O . ALA A 1 448 ? -0.283 18.666 -18.578 1.00 89.69 448 ALA A O 1
ATOM 3565 N N . SER A 1 449 ? -0.603 16.456 -18.275 1.00 87.50 449 SER A N 1
ATOM 3566 C CA . SER A 1 449 ? 0.163 15.977 -19.418 1.00 87.50 449 SER A CA 1
ATOM 3567 C C . SER A 1 449 ? -0.781 15.349 -20.434 1.00 87.50 449 SER A C 1
ATOM 3569 O O . SER A 1 449 ? -1.804 14.773 -20.059 1.00 87.50 449 SER A O 1
ATOM 3571 N N . ALA A 1 450 ? -0.368 15.342 -21.695 1.00 86.19 450 ALA A N 1
ATOM 3572 C CA . ALA A 1 450 ? -1.141 14.784 -22.798 1.00 86.19 450 ALA A CA 1
ATOM 3573 C C . ALA A 1 450 ? -2.460 15.514 -23.052 1.00 86.19 450 ALA A C 1
ATOM 3575 O O . ALA A 1 450 ? -2.485 16.735 -23.000 1.00 86.19 450 ALA A O 1
ATOM 3576 N N . ASN A 1 451 ? -3.525 14.796 -23.406 1.00 85.44 451 ASN A N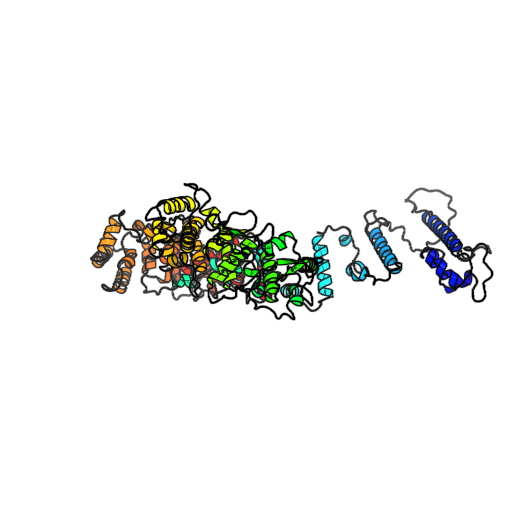 1
ATOM 3577 C CA . ASN A 1 451 ? -4.838 15.386 -23.680 1.00 85.44 451 ASN A CA 1
ATOM 3578 C C . ASN A 1 451 ? -5.757 15.375 -22.442 1.00 85.44 451 ASN A C 1
ATOM 3580 O O . ASN A 1 451 ? -6.965 15.581 -22.567 1.00 85.44 451 ASN A O 1
ATOM 3584 N N . GLU A 1 452 ? -5.205 15.105 -21.257 1.00 89.31 452 GLU A N 1
ATOM 3585 C CA . GLU A 1 452 ? -5.958 15.034 -20.005 1.00 89.31 452 GLU A CA 1
ATOM 3586 C C . GLU A 1 452 ? -6.263 16.428 -19.455 1.00 89.31 452 GLU A C 1
ATOM 3588 O O . GLU A 1 452 ? -5.486 17.363 -19.608 1.00 89.31 452 GLU A O 1
ATOM 3593 N N . GLN A 1 453 ? -7.383 16.602 -18.758 1.00 90.88 453 GLN A N 1
ATOM 3594 C CA . GLN A 1 453 ? -7.656 17.876 -18.083 1.00 90.88 453 GLN A CA 1
ATOM 3595 C C . GLN A 1 453 ? -6.898 17.959 -16.746 1.00 90.88 453 GLN A C 1
ATOM 3597 O O . GLN A 1 453 ? -6.851 16.960 -16.030 1.00 90.88 453 GLN A O 1
ATOM 3602 N N . PRO A 1 454 ? -6.355 19.123 -16.338 1.00 92.19 454 PRO A N 1
ATOM 3603 C CA . PRO A 1 454 ? -5.763 19.291 -15.007 1.00 92.19 454 PRO A CA 1
ATOM 3604 C C . PRO A 1 454 ? -6.739 18.923 -13.889 1.00 92.19 454 PRO A C 1
ATOM 3606 O O . PRO A 1 454 ? -7.923 19.249 -13.988 1.00 92.19 454 PRO A O 1
ATOM 3609 N N . LEU A 1 455 ? -6.259 18.312 -12.797 1.00 93.00 455 LEU A N 1
ATOM 3610 C CA . LEU A 1 455 ? -7.135 17.901 -11.687 1.00 93.00 455 LEU A CA 1
ATOM 3611 C C . LEU A 1 455 ? -7.936 19.087 -11.128 1.00 93.00 455 LEU A C 1
ATOM 3613 O O . LEU A 1 455 ? -9.119 18.946 -10.828 1.00 93.00 455 LEU A O 1
ATOM 3617 N N . PHE A 1 456 ? -7.322 20.271 -11.053 1.00 92.88 456 PHE A N 1
ATOM 3618 C CA . PHE A 1 456 ? -8.014 21.500 -10.664 1.00 92.88 456 PHE A CA 1
ATOM 3619 C C . PHE A 1 456 ? -9.253 21.784 -11.533 1.00 92.88 456 PHE A C 1
ATOM 3621 O O . PHE A 1 456 ? -10.315 22.114 -11.005 1.00 92.88 456 PHE A O 1
ATOM 3628 N N . ASP A 1 457 ? -9.141 21.606 -12.852 1.00 91.50 457 ASP A N 1
ATOM 3629 C CA . ASP A 1 457 ? -10.246 21.833 -13.784 1.00 91.50 457 ASP A CA 1
ATOM 3630 C C . ASP A 1 457 ? -11.290 20.715 -13.711 1.00 91.50 457 ASP A C 1
ATOM 3632 O O . ASP A 1 457 ? -12.488 21.002 -13.722 1.00 91.50 457 ASP A O 1
ATOM 3636 N N . GLN A 1 458 ? -10.850 19.460 -13.564 1.00 92.19 458 GLN A N 1
ATOM 3637 C CA . GLN A 1 458 ? -11.740 18.306 -13.389 1.00 92.19 458 GLN A CA 1
ATOM 3638 C C . GLN A 1 458 ? -12.641 18.445 -12.155 1.00 92.19 458 GLN A C 1
ATOM 3640 O O . GLN A 1 458 ? -13.775 17.967 -12.162 1.00 92.19 458 GLN A O 1
ATOM 3645 N N . VAL A 1 459 ? -12.134 19.085 -11.097 1.00 91.25 459 VAL A N 1
ATOM 3646 C CA . VAL A 1 459 ? -12.863 19.296 -9.844 1.00 91.25 459 VAL A CA 1
ATOM 3647 C C . VAL A 1 459 ? -13.686 20.581 -9.904 1.00 91.25 459 VAL A C 1
ATOM 3649 O O . VAL A 1 459 ? -14.908 20.532 -9.796 1.00 91.25 459 VAL A O 1
ATOM 3652 N N . PHE A 1 460 ? -13.046 21.738 -10.093 1.00 90.12 460 PHE A N 1
ATOM 3653 C CA . PHE A 1 460 ? -13.703 23.037 -9.909 1.00 90.12 460 PHE A CA 1
ATOM 3654 C C . PHE A 1 460 ? -14.349 23.608 -11.171 1.00 90.12 460 PHE A C 1
ATOM 3656 O O . PHE A 1 460 ? -15.275 24.414 -11.070 1.00 90.12 460 PHE A O 1
ATOM 3663 N N . ASN A 1 461 ? -13.884 23.207 -12.356 1.00 86.56 461 ASN A N 1
ATOM 3664 C CA . ASN A 1 461 ? -14.323 23.774 -13.633 1.00 86.56 461 ASN A CA 1
ATOM 3665 C C . ASN A 1 461 ? -15.141 22.784 -14.487 1.00 86.56 461 ASN A C 1
ATOM 3667 O O . ASN A 1 461 ? -15.404 23.067 -15.656 1.00 86.56 461 ASN A O 1
ATOM 3671 N N . ARG A 1 462 ? -15.594 21.657 -13.914 1.00 82.25 462 ARG A N 1
ATOM 3672 C CA . ARG A 1 462 ? -16.418 20.650 -14.612 1.00 82.25 462 ARG A CA 1
ATOM 3673 C C . ARG A 1 462 ? -17.778 21.193 -15.048 1.00 82.25 462 ARG A C 1
ATOM 3675 O O . ARG A 1 462 ? -18.205 20.968 -16.176 1.00 82.25 462 ARG A O 1
ATOM 3682 N N . THR A 1 463 ? -18.458 21.902 -14.152 1.00 73.31 463 THR A N 1
ATOM 3683 C CA . THR A 1 463 ? -19.746 22.561 -14.401 1.00 73.31 463 THR A CA 1
ATOM 3684 C C . THR A 1 463 ? -19.589 24.051 -14.148 1.00 73.31 463 THR A C 1
ATOM 3686 O O . THR A 1 463 ? -19.643 24.514 -13.009 1.00 73.31 463 THR A O 1
ATOM 3689 N N . LEU A 1 464 ? -19.356 24.808 -15.218 1.00 73.19 464 LEU A N 1
ATOM 3690 C CA . LEU A 1 464 ? -19.196 26.258 -15.148 1.00 73.19 464 LEU A CA 1
ATOM 3691 C C . LEU A 1 464 ? -20.566 26.925 -14.961 1.00 73.19 464 LEU A C 1
ATOM 3693 O O . LEU A 1 464 ? -21.254 27.193 -15.942 1.00 73.19 464 LEU A O 1
ATOM 3697 N N . LEU A 1 465 ? -20.945 27.223 -13.714 1.00 69.56 465 LEU A N 1
ATOM 3698 C CA . LEU A 1 465 ? -22.232 27.861 -13.383 1.00 69.56 465 LEU A CA 1
ATOM 3699 C C . LEU A 1 465 ? -22.431 29.221 -14.080 1.00 69.56 465 LEU A C 1
ATOM 3701 O O . LEU A 1 465 ? -23.545 29.540 -14.479 1.00 69.56 465 LEU A O 1
ATOM 3705 N N . SER A 1 466 ? -21.352 29.987 -14.280 1.00 62.78 466 SER A N 1
ATOM 3706 C CA . SER A 1 466 ? -21.396 31.328 -14.897 1.00 62.78 466 SER A CA 1
ATOM 3707 C C . SER A 1 466 ? -20.504 31.463 -16.136 1.00 62.78 466 SER A C 1
ATOM 3709 O O . SER A 1 466 ? -20.107 32.568 -16.503 1.00 62.78 466 SER A O 1
ATOM 3711 N N . GLY A 1 467 ? -20.094 30.342 -16.742 1.00 72.06 467 GLY A N 1
ATOM 3712 C CA . GLY A 1 467 ? -19.197 30.325 -17.909 1.00 72.06 467 GLY A CA 1
ATOM 3713 C C . GLY A 1 467 ? -17.756 30.799 -17.649 1.00 72.06 467 GLY A C 1
ATOM 3714 O O . GLY A 1 467 ? -16.942 30.790 -18.571 1.00 72.06 467 GLY A O 1
ATOM 3715 N N . ARG A 1 468 ? -17.414 31.191 -16.413 1.00 79.56 468 ARG A N 1
ATOM 3716 C CA . ARG A 1 468 ? -16.071 31.634 -16.008 1.00 79.56 468 ARG A CA 1
ATOM 3717 C C . ARG A 1 468 ? -15.391 30.577 -15.131 1.00 79.56 468 ARG A C 1
ATOM 3719 O O . ARG A 1 468 ? -16.041 30.076 -14.213 1.00 79.56 468 ARG A O 1
ATOM 3726 N N . PRO A 1 469 ? -14.116 30.237 -15.388 1.00 83.25 469 PRO A N 1
ATOM 3727 C CA . PRO A 1 469 ? -13.369 29.313 -14.543 1.00 83.25 469 PRO A CA 1
ATOM 3728 C C . PRO A 1 469 ? -13.036 29.952 -13.185 1.00 83.25 469 PRO A C 1
ATOM 3730 O O . PRO A 1 469 ? -12.986 31.178 -13.063 1.00 83.25 469 PRO A O 1
ATOM 3733 N N . LEU A 1 470 ? -12.797 29.124 -12.165 1.00 85.50 470 LEU A N 1
ATOM 3734 C CA . LEU A 1 470 ? -12.478 29.586 -10.811 1.00 85.50 470 LEU A CA 1
ATOM 3735 C C . LEU A 1 470 ? -11.158 30.374 -10.813 1.00 85.50 470 LEU A C 1
ATOM 3737 O O . LEU A 1 470 ? -10.128 29.838 -11.221 1.00 85.50 470 LEU A O 1
ATOM 3741 N N . ALA A 1 471 ? -11.173 31.633 -10.375 1.00 84.12 471 ALA A N 1
ATOM 3742 C CA . ALA A 1 471 ? -9.993 32.498 -10.410 1.00 84.12 471 ALA A CA 1
ATOM 3743 C C . ALA A 1 471 ? -8.974 32.163 -9.303 1.00 84.12 471 ALA A C 1
ATOM 3745 O O . ALA A 1 471 ? -9.346 31.789 -8.186 1.00 84.12 471 ALA A O 1
ATOM 3746 N N . LEU A 1 472 ? -7.690 32.339 -9.635 1.00 84.94 472 LEU A N 1
ATOM 3747 C CA . LEU A 1 472 ? -6.525 32.250 -8.748 1.00 84.94 472 LEU A CA 1
ATOM 3748 C C . LEU A 1 472 ? -5.833 33.624 -8.704 1.00 84.94 472 LEU A C 1
ATOM 3750 O O . LEU A 1 472 ? -4.780 33.813 -9.310 1.00 84.94 472 LEU A O 1
ATOM 3754 N N . ASP A 1 473 ? -6.485 34.603 -8.078 1.00 85.00 473 ASP A N 1
ATOM 3755 C CA . ASP A 1 473 ? -6.124 36.029 -8.119 1.00 85.00 473 ASP A CA 1
ATOM 3756 C C . ASP A 1 473 ? -5.859 36.654 -6.737 1.00 85.00 473 ASP A C 1
ATOM 3758 O O . ASP A 1 473 ? -5.745 37.875 -6.630 1.00 85.00 473 ASP A O 1
ATOM 3762 N N . ASP A 1 474 ? -5.784 35.826 -5.688 1.00 86.81 474 ASP A N 1
ATOM 3763 C CA . ASP A 1 474 ? -5.528 36.227 -4.296 1.00 86.81 474 ASP A CA 1
ATOM 3764 C C . ASP A 1 474 ? -6.549 37.228 -3.713 1.00 86.81 474 ASP A C 1
ATOM 3766 O O . ASP A 1 474 ? -6.306 37.841 -2.676 1.00 86.81 474 ASP A O 1
ATOM 3770 N N . GLN A 1 475 ? -7.722 37.373 -4.335 1.00 88.88 475 GLN A N 1
ATOM 3771 C CA . GLN A 1 475 ? -8.820 38.200 -3.820 1.00 88.88 475 GLN A CA 1
ATOM 3772 C C . GLN A 1 475 ? -9.643 37.464 -2.754 1.00 88.88 475 GLN A C 1
ATOM 3774 O O . GLN A 1 475 ? -9.521 36.253 -2.577 1.00 88.88 475 GLN A O 1
ATOM 3779 N N . VAL A 1 476 ? -10.516 38.178 -2.043 1.00 89.38 476 VAL A N 1
ATOM 3780 C CA . VAL A 1 476 ? -11.419 37.582 -1.042 1.00 89.38 476 VAL A CA 1
ATOM 3781 C C . VAL A 1 476 ? -12.507 36.731 -1.720 1.00 89.38 476 VAL A C 1
ATOM 3783 O O . VAL A 1 476 ? -12.833 36.912 -2.892 1.00 89.38 476 VAL A O 1
ATOM 3786 N N . PHE A 1 477 ? -13.066 35.760 -0.996 1.00 87.12 477 PHE A N 1
ATOM 3787 C CA . PHE A 1 477 ? -14.146 34.907 -1.498 1.00 87.12 477 PHE A CA 1
ATOM 3788 C C . PHE A 1 477 ? -15.425 35.690 -1.834 1.00 87.12 477 PHE A C 1
ATOM 3790 O O . PHE A 1 477 ? -16.177 36.087 -0.944 1.00 87.12 477 PHE A O 1
ATOM 3797 N N . ASP A 1 478 ? -15.719 35.797 -3.130 1.00 85.81 478 ASP A N 1
ATOM 3798 C CA . ASP A 1 478 ? -17.016 36.269 -3.630 1.00 85.81 478 ASP A CA 1
ATOM 3799 C C . ASP A 1 478 ? -18.126 35.217 -3.450 1.00 85.81 478 ASP A C 1
ATOM 3801 O O . ASP A 1 478 ? -17.859 34.010 -3.407 1.00 85.81 478 ASP A O 1
ATOM 3805 N N . SER A 1 479 ? -19.392 35.652 -3.467 1.00 85.38 479 SER A N 1
ATOM 3806 C CA . SER A 1 479 ? -20.569 34.762 -3.441 1.00 85.38 479 SER A CA 1
ATOM 3807 C C . SER A 1 479 ? -20.543 33.714 -4.561 1.00 85.38 479 SER A C 1
ATOM 3809 O O . SER A 1 479 ? -20.829 32.542 -4.324 1.00 85.38 479 SER A O 1
ATOM 3811 N N . HIS A 1 480 ? -20.107 34.109 -5.760 1.00 85.94 480 HIS A N 1
ATOM 3812 C CA . HIS A 1 480 ? -19.913 33.205 -6.894 1.00 85.94 480 HIS A CA 1
ATOM 3813 C C . HIS A 1 480 ? -18.889 32.100 -6.593 1.00 85.94 480 HIS A C 1
ATOM 3815 O O . HIS A 1 480 ? -19.121 30.930 -6.887 1.00 85.94 480 HIS A O 1
ATOM 3821 N N . THR A 1 481 ? -17.761 32.466 -5.976 1.00 87.00 481 THR A N 1
ATOM 3822 C CA . THR A 1 481 ? -16.688 31.529 -5.608 1.00 87.00 481 THR A CA 1
ATOM 3823 C C . THR A 1 481 ? -17.230 30.467 -4.654 1.00 87.00 481 THR A C 1
ATOM 3825 O O . THR A 1 481 ? -17.003 29.279 -4.863 1.00 87.00 481 THR A O 1
ATOM 3828 N N . ARG A 1 482 ? -18.016 30.879 -3.650 1.00 88.38 482 ARG A N 1
ATOM 3829 C CA . ARG A 1 482 ? -18.652 29.959 -2.694 1.00 88.38 482 ARG A CA 1
ATOM 3830 C C . ARG A 1 482 ? -19.629 29.006 -3.377 1.00 88.38 482 ARG A C 1
ATOM 3832 O O . ARG A 1 482 ? -19.536 27.802 -3.166 1.00 88.38 482 ARG A O 1
ATOM 3839 N N . GLN A 1 483 ? -20.501 29.514 -4.249 1.00 88.38 483 GLN A N 1
ATOM 3840 C CA . GLN A 1 483 ? -21.448 28.680 -5.001 1.00 88.38 483 GLN A CA 1
ATOM 3841 C C . GLN A 1 483 ? -20.739 27.655 -5.893 1.00 88.38 483 GLN A C 1
ATOM 3843 O O . GLN A 1 483 ? -21.139 26.491 -5.934 1.00 88.38 483 GLN A O 1
ATOM 3848 N N . GLN A 1 484 ? -19.660 28.059 -6.567 1.00 88.75 484 GLN A N 1
ATOM 3849 C CA . GLN A 1 484 ? -18.875 27.157 -7.405 1.00 88.75 484 GLN A CA 1
ATOM 3850 C C . GLN A 1 484 ? -18.149 26.086 -6.579 1.00 88.75 484 GLN A C 1
ATOM 3852 O O . GLN A 1 484 ? -18.155 24.921 -6.972 1.00 88.75 484 GLN A O 1
ATOM 3857 N N . LEU A 1 485 ? -17.575 26.441 -5.423 1.00 89.75 485 LEU A N 1
ATOM 3858 C CA . LEU A 1 485 ? -16.968 25.474 -4.500 1.00 89.75 485 LEU A CA 1
ATOM 3859 C C . LEU A 1 485 ? -18.002 24.467 -3.976 1.00 89.75 485 LEU A C 1
ATOM 3861 O O . LEU A 1 485 ? -17.727 23.267 -3.955 1.00 89.75 485 LEU A O 1
ATOM 3865 N N . CYS A 1 486 ? -19.197 24.941 -3.615 1.00 90.69 486 CYS A N 1
ATOM 3866 C CA . CYS A 1 486 ? -20.310 24.093 -3.196 1.00 90.69 486 CYS A CA 1
ATOM 3867 C C . CYS A 1 486 ? -20.719 23.100 -4.289 1.00 90.69 486 CYS A C 1
ATOM 3869 O O . CYS A 1 486 ? -20.794 21.901 -4.032 1.00 90.69 486 CYS A O 1
ATOM 3871 N N . ALA A 1 487 ? -20.903 23.570 -5.525 1.00 88.69 487 ALA A N 1
ATOM 3872 C CA . ALA A 1 487 ? -21.254 22.703 -6.647 1.00 88.69 487 ALA A CA 1
ATOM 3873 C C . ALA A 1 487 ? -20.145 21.689 -6.985 1.00 88.69 487 ALA A C 1
ATOM 3875 O O . ALA A 1 487 ? -20.436 20.521 -7.231 1.00 88.69 487 ALA A O 1
ATOM 3876 N N . ALA A 1 488 ? -18.878 22.114 -6.962 1.00 89.56 488 ALA A N 1
ATOM 3877 C CA . ALA A 1 488 ? -17.730 21.275 -7.306 1.00 89.56 488 ALA A CA 1
ATOM 3878 C C . ALA A 1 488 ? -17.471 20.152 -6.290 1.00 89.56 488 ALA A C 1
ATOM 3880 O O . ALA A 1 488 ? -17.151 19.026 -6.665 1.00 89.56 488 ALA A O 1
ATOM 3881 N N . LEU A 1 489 ? -17.603 20.457 -4.997 1.00 90.56 489 LEU A N 1
ATOM 3882 C CA . LEU A 1 489 ? -17.281 19.539 -3.901 1.00 90.56 489 LEU A CA 1
ATOM 3883 C C . LEU A 1 489 ? -18.526 18.899 -3.274 1.00 90.56 489 LEU A C 1
ATOM 3885 O O . LEU A 1 489 ? -18.416 18.288 -2.214 1.00 90.56 489 LEU A O 1
ATOM 3889 N N . ALA A 1 490 ? -19.697 19.034 -3.905 1.00 89.56 490 ALA A N 1
ATOM 3890 C CA . ALA A 1 490 ? -20.978 18.573 -3.366 1.00 89.56 490 ALA A CA 1
ATOM 3891 C C . ALA A 1 490 ? -21.217 19.046 -1.912 1.00 89.56 490 ALA A C 1
ATOM 3893 O O . ALA A 1 490 ? -21.627 18.271 -1.049 1.00 89.56 490 ALA A O 1
ATOM 3894 N N . LEU A 1 491 ? -20.913 20.320 -1.643 1.00 90.69 491 LEU A N 1
ATOM 3895 C CA . LEU A 1 491 ? -21.106 20.978 -0.348 1.00 90.69 491 LEU A CA 1
ATOM 3896 C C . LEU A 1 491 ? -22.292 21.950 -0.401 1.00 90.69 491 LEU A C 1
ATOM 3898 O O . LEU A 1 491 ? -22.783 22.310 -1.470 1.00 90.69 491 LEU A O 1
ATOM 3902 N N . SER A 1 492 ? -22.711 22.417 0.772 1.00 90.06 492 SER A N 1
ATOM 3903 C CA . SER A 1 492 ? -23.660 23.519 0.945 1.00 90.06 492 SER A CA 1
ATOM 3904 C C . SER A 1 492 ? -22.963 24.744 1.556 1.00 90.06 492 SER A C 1
ATOM 3906 O O . SER A 1 492 ? -21.905 24.625 2.168 1.00 90.06 492 SER A O 1
ATOM 3908 N N . ASP A 1 493 ? -23.524 25.945 1.400 1.00 87.62 493 ASP A N 1
ATOM 3909 C CA . ASP A 1 493 ? -23.005 27.142 2.088 1.00 87.62 493 ASP A CA 1
ATOM 3910 C C . ASP A 1 493 ? -23.630 27.247 3.490 1.00 87.62 493 ASP A C 1
ATOM 3912 O O . ASP A 1 493 ? -24.442 28.125 3.773 1.00 87.62 493 ASP A O 1
ATOM 3916 N N . THR A 1 494 ? -23.334 26.261 4.340 1.00 91.19 494 THR A N 1
ATOM 3917 C CA . THR A 1 494 ? -23.844 26.159 5.718 1.00 91.19 494 THR A CA 1
ATOM 3918 C C . THR A 1 494 ? -22.693 26.115 6.727 1.00 91.19 494 THR A C 1
ATOM 3920 O O . THR A 1 494 ? -21.583 25.711 6.346 1.00 91.19 494 THR A O 1
ATOM 3923 N N . PRO A 1 495 ? -22.942 26.471 8.010 1.00 87.88 495 PRO A N 1
ATOM 3924 C CA . PRO A 1 495 ? -21.966 26.332 9.100 1.00 87.88 495 PRO A CA 1
ATOM 3925 C C . PRO A 1 495 ? -21.366 24.923 9.185 1.00 87.88 495 PRO A C 1
ATOM 3927 O O . PRO A 1 495 ? -20.192 24.775 9.493 1.00 87.88 495 PRO A O 1
ATOM 3930 N N . ASP A 1 496 ? -22.136 23.899 8.817 1.00 88.44 496 ASP A N 1
ATOM 3931 C CA . ASP A 1 496 ? -21.747 22.489 8.932 1.00 88.44 496 ASP A CA 1
ATOM 3932 C C . ASP A 1 496 ? -20.935 21.952 7.739 1.00 88.44 496 ASP A C 1
ATOM 3934 O O . ASP A 1 496 ? -20.506 20.797 7.740 1.00 88.44 496 ASP A O 1
ATOM 3938 N N . SER A 1 497 ? -20.744 22.748 6.682 1.00 90.81 497 SER A N 1
ATOM 3939 C CA . SER A 1 497 ? -20.082 22.288 5.454 1.00 90.81 497 SER A CA 1
ATOM 3940 C C . SER A 1 497 ? -19.027 23.266 4.945 1.00 90.81 497 SER A C 1
ATOM 3942 O O . SER A 1 497 ? -17.891 23.185 5.405 1.00 90.81 497 SER A O 1
ATOM 3944 N N . LEU A 1 498 ? -19.333 24.175 4.012 1.00 90.44 498 LEU A N 1
ATOM 3945 C CA . LEU A 1 498 ? -18.308 25.073 3.463 1.00 90.44 498 LEU A CA 1
ATOM 3946 C C . LEU A 1 498 ? -17.712 25.997 4.535 1.00 90.44 498 LEU A C 1
ATOM 3948 O O . LEU A 1 498 ? -16.497 26.189 4.560 1.00 90.44 498 LEU A O 1
ATOM 3952 N N . GLN A 1 499 ? -18.544 26.542 5.425 1.00 88.38 499 GLN A N 1
ATOM 3953 C CA . GLN A 1 499 ? -18.083 27.487 6.445 1.00 88.38 499 GLN A CA 1
ATOM 3954 C C . GLN A 1 499 ? -17.154 26.804 7.460 1.00 88.38 499 GLN A C 1
ATOM 3956 O O . GLN A 1 499 ? -16.084 27.332 7.756 1.00 88.38 499 GLN A O 1
ATOM 3961 N N . LEU A 1 500 ? -17.463 25.556 7.836 1.00 89.81 500 LEU A N 1
ATOM 3962 C CA . LEU A 1 500 ? -16.595 24.708 8.659 1.00 89.81 500 LEU A CA 1
ATOM 3963 C C . LEU A 1 500 ? -15.181 24.553 8.080 1.00 89.81 500 LEU A C 1
ATOM 3965 O O . LEU A 1 500 ? -14.200 24.492 8.820 1.00 89.81 500 LEU A O 1
ATOM 3969 N N . LEU A 1 501 ? -15.071 24.460 6.751 1.00 89.12 501 LEU A N 1
ATOM 3970 C CA . LEU A 1 501 ? -13.785 24.359 6.058 1.00 89.12 501 LEU A CA 1
ATOM 3971 C C . LEU A 1 501 ? -13.052 25.700 6.019 1.00 89.12 501 LEU A C 1
ATOM 3973 O O . LEU A 1 501 ? -11.823 25.722 6.067 1.00 89.12 501 LEU A O 1
ATOM 3977 N N . THR A 1 502 ? -13.787 26.810 5.927 1.00 87.31 502 THR A N 1
ATOM 3978 C CA . THR A 1 502 ? -13.200 28.154 5.941 1.00 87.31 502 THR A CA 1
ATOM 3979 C C . THR A 1 502 ? -12.737 28.595 7.322 1.00 87.31 502 THR A C 1
ATOM 3981 O O . THR A 1 502 ? -11.769 29.343 7.396 1.00 87.31 502 THR A O 1
ATOM 3984 N N . ASP A 1 503 ? -13.337 28.084 8.399 1.00 85.38 503 ASP A N 1
ATOM 3985 C CA . ASP A 1 503 ? -12.957 28.422 9.779 1.00 85.38 503 ASP A CA 1
ATOM 3986 C C . ASP A 1 503 ? -11.532 27.974 10.138 1.00 85.38 503 ASP A C 1
ATOM 3988 O O . ASP A 1 503 ? -10.873 28.567 10.986 1.00 85.38 503 ASP A O 1
ATOM 3992 N N . VAL A 1 504 ? -11.030 26.931 9.472 1.00 82.94 504 VAL A N 1
ATOM 3993 C CA . VAL A 1 504 ? -9.663 26.416 9.668 1.00 82.94 504 VAL A CA 1
ATOM 3994 C C . VAL A 1 504 ? -8.621 27.253 8.908 1.00 82.94 504 VAL A C 1
ATOM 3996 O O . VAL A 1 504 ? -7.413 27.078 9.082 1.00 82.94 504 VAL A O 1
ATOM 3999 N N . LEU A 1 505 ? -9.060 28.150 8.022 1.00 84.88 505 LEU A N 1
ATOM 4000 C CA . LEU A 1 505 ? -8.188 28.923 7.144 1.00 84.88 505 LEU A CA 1
ATOM 4001 C C . LEU A 1 505 ? -7.835 30.290 7.759 1.00 84.88 505 LEU A C 1
ATOM 4003 O O . LEU A 1 505 ? -8.627 30.857 8.509 1.00 84.88 505 LEU A O 1
ATOM 4007 N N . PRO A 1 506 ? -6.660 30.860 7.424 1.00 81.19 506 PRO A N 1
ATOM 4008 C CA . PRO A 1 506 ? -6.318 32.221 7.828 1.00 81.19 506 PRO A CA 1
ATOM 4009 C C . PRO A 1 506 ? -7.352 33.230 7.308 1.00 81.19 506 PRO A C 1
ATOM 4011 O O . PRO A 1 506 ? -7.770 33.148 6.151 1.00 81.19 506 PRO A O 1
ATOM 4014 N N . THR A 1 507 ? -7.732 34.196 8.144 1.00 81.31 507 THR A N 1
ATOM 4015 C CA . THR A 1 507 ? -8.641 35.290 7.781 1.00 81.31 507 THR A CA 1
ATOM 4016 C C . THR A 1 507 ? -7.843 36.532 7.343 1.00 81.31 507 THR A C 1
ATOM 4018 O O . THR A 1 507 ? -6.886 36.902 8.026 1.00 81.31 507 THR A O 1
ATOM 4021 N N . PRO A 1 508 ? -8.196 37.206 6.226 1.00 82.62 508 PRO A N 1
ATOM 4022 C CA . PRO A 1 508 ? -9.282 36.907 5.285 1.00 82.62 508 PRO A CA 1
ATOM 4023 C C . PRO A 1 508 ? -8.991 35.697 4.380 1.00 82.62 508 PRO A C 1
ATOM 4025 O O . PRO A 1 508 ? -7.856 35.465 3.974 1.00 82.62 508 PRO A O 1
ATOM 4028 N N . VAL A 1 509 ? -10.041 34.952 4.015 1.00 86.19 509 VAL A N 1
ATOM 4029 C CA . VAL A 1 509 ? -9.920 33.778 3.137 1.00 86.19 509 VAL A CA 1
ATOM 4030 C C . VAL A 1 509 ? -9.722 34.223 1.686 1.00 86.19 509 VAL A C 1
ATOM 4032 O O . VAL A 1 509 ? -10.619 34.822 1.085 1.00 86.19 509 VAL A O 1
ATOM 4035 N N . LEU A 1 510 ? -8.545 33.917 1.134 1.00 90.12 510 LEU A N 1
ATOM 4036 C CA . LEU A 1 510 ? -8.123 34.337 -0.205 1.00 90.12 510 LEU A CA 1
ATOM 4037 C C . LEU A 1 510 ? -8.301 33.238 -1.263 1.00 90.12 510 LEU A C 1
ATOM 4039 O O . LEU A 1 510 ? -8.079 32.052 -0.996 1.00 90.12 510 LEU A O 1
ATOM 4043 N N . ARG A 1 511 ? -8.624 33.656 -2.493 1.00 87.44 511 ARG A N 1
ATOM 4044 C CA . ARG A 1 511 ? -8.742 32.857 -3.723 1.00 87.44 511 ARG A CA 1
ATOM 4045 C C . ARG A 1 511 ? -7.374 32.445 -4.257 1.00 87.44 511 ARG A C 1
ATOM 4047 O O . ARG A 1 511 ? -6.911 32.924 -5.291 1.00 87.44 511 ARG A O 1
ATOM 4054 N N . ASN A 1 512 ? -6.724 31.543 -3.533 1.00 90.19 512 ASN A N 1
ATOM 4055 C CA . ASN A 1 512 ? -5.399 31.048 -3.874 1.00 90.19 512 ASN A CA 1
ATOM 4056 C C . ASN A 1 512 ? -5.355 29.514 -3.905 1.00 90.19 512 ASN A C 1
ATOM 4058 O O . ASN A 1 512 ? -6.226 28.819 -3.372 1.00 90.19 512 ASN A O 1
ATOM 4062 N N . LEU A 1 513 ? -4.309 28.974 -4.537 1.00 90.69 513 LEU A N 1
ATOM 4063 C CA . LEU A 1 513 ? -4.169 27.529 -4.719 1.00 90.69 513 LEU A CA 1
ATOM 4064 C C . LEU A 1 513 ? -4.024 26.788 -3.382 1.00 90.69 513 LEU A C 1
ATOM 4066 O O . LEU A 1 513 ? -4.485 25.656 -3.258 1.00 90.69 513 LEU A O 1
ATOM 4070 N N . VAL A 1 514 ? -3.408 27.412 -2.375 1.00 90.62 514 VAL A N 1
ATOM 4071 C CA . VAL A 1 514 ? -3.205 26.806 -1.050 1.00 90.62 514 VAL A CA 1
ATOM 4072 C C . VAL A 1 514 ? -4.546 26.623 -0.337 1.00 90.62 514 VAL A C 1
ATOM 4074 O O . VAL A 1 514 ? -4.838 25.528 0.142 1.00 90.62 514 VAL A O 1
ATOM 4077 N N . THR A 1 515 ? -5.386 27.656 -0.327 1.00 91.31 515 THR A N 1
ATOM 4078 C CA . THR A 1 515 ? -6.737 27.662 0.236 1.00 91.31 515 THR A CA 1
ATOM 4079 C C . THR A 1 515 ? -7.600 26.609 -0.452 1.00 91.31 515 THR A C 1
ATOM 4081 O O . THR A 1 515 ? -8.154 25.743 0.224 1.00 91.31 515 THR A O 1
ATOM 4084 N N . TYR A 1 516 ? -7.664 26.607 -1.789 1.00 92.12 516 TYR A N 1
ATOM 4085 C CA . TYR A 1 516 ? -8.465 25.617 -2.516 1.00 92.12 516 TYR A CA 1
ATOM 4086 C C . TYR A 1 516 ? -7.962 24.184 -2.316 1.00 92.12 516 TYR A C 1
ATOM 4088 O O . TYR A 1 516 ? -8.780 23.280 -2.179 1.00 92.12 516 TYR A O 1
ATOM 4096 N N . SER A 1 517 ? -6.645 23.966 -2.227 1.00 93.12 517 SER A N 1
ATOM 4097 C CA . SER A 1 517 ? -6.084 22.633 -1.952 1.00 93.12 517 SER A CA 1
ATOM 4098 C C . SER A 1 517 ? -6.461 22.129 -0.556 1.00 93.12 517 SER A C 1
ATOM 4100 O O . SER A 1 517 ? -6.788 20.957 -0.403 1.00 93.12 517 SER A O 1
ATOM 4102 N N . ARG A 1 518 ? -6.478 23.006 0.459 1.00 92.31 518 ARG A N 1
ATOM 4103 C CA . ARG A 1 518 ? -6.913 22.654 1.824 1.00 92.31 518 ARG A CA 1
ATOM 4104 C C . ARG A 1 518 ? -8.400 22.300 1.884 1.00 92.31 518 ARG A C 1
ATOM 4106 O O . ARG A 1 518 ? -8.748 21.262 2.441 1.00 92.31 518 ARG A O 1
ATOM 4113 N N . ILE A 1 519 ? -9.257 23.124 1.273 1.00 93.69 519 ILE A N 1
ATOM 4114 C CA . ILE A 1 519 ? -10.707 22.870 1.191 1.00 93.69 519 ILE A CA 1
ATOM 4115 C C . ILE A 1 519 ? -10.962 21.553 0.450 1.00 93.69 519 ILE A C 1
ATOM 4117 O O . ILE A 1 519 ? -11.702 20.701 0.939 1.00 93.69 519 ILE A O 1
ATOM 4121 N N . TYR A 1 520 ? -10.306 21.363 -0.699 1.00 94.50 520 TYR A N 1
ATOM 4122 C CA . TYR A 1 520 ? -10.400 20.134 -1.477 1.00 94.50 520 TYR A CA 1
ATOM 4123 C C . TYR A 1 520 ? -9.987 18.910 -0.664 1.00 94.50 520 TYR A C 1
ATOM 4125 O O . TYR A 1 520 ? -10.727 17.935 -0.635 1.00 94.50 520 TYR A O 1
ATOM 4133 N N . ARG A 1 521 ? -8.836 18.956 0.018 1.00 94.44 521 ARG A N 1
ATOM 4134 C CA . ARG A 1 521 ? -8.327 17.846 0.828 1.00 94.44 521 ARG A CA 1
ATOM 4135 C C . ARG A 1 521 ? -9.340 17.419 1.886 1.00 94.44 521 ARG A C 1
ATOM 4137 O O . ARG A 1 521 ? -9.724 16.257 1.907 1.00 94.44 521 ARG A O 1
ATOM 4144 N N . LEU A 1 522 ? -9.814 18.350 2.714 1.00 94.12 522 LEU A N 1
ATOM 4145 C CA . LEU A 1 522 ? -10.764 18.043 3.788 1.00 94.12 522 LEU A CA 1
ATOM 4146 C C . LEU A 1 522 ? -12.097 17.509 3.247 1.00 94.12 522 LEU A C 1
ATOM 4148 O O . LEU A 1 522 ? -12.596 16.490 3.724 1.00 94.12 522 LEU A O 1
ATOM 4152 N N . ALA A 1 523 ? -12.651 18.153 2.214 1.00 95.06 523 ALA A N 1
ATOM 4153 C CA . ALA A 1 523 ? -13.900 17.713 1.599 1.00 95.06 523 ALA A CA 1
ATOM 4154 C C . ALA A 1 523 ? -13.756 16.336 0.936 1.00 95.06 523 ALA A C 1
ATOM 4156 O O . ALA A 1 523 ? -14.607 15.463 1.105 1.00 95.06 523 ALA A O 1
ATOM 4157 N N . ARG A 1 524 ? -12.663 16.118 0.197 1.00 94.88 524 ARG A N 1
ATOM 4158 C CA . ARG A 1 524 ? -12.441 14.883 -0.551 1.00 94.88 524 ARG A CA 1
ATOM 4159 C C . ARG A 1 524 ? -12.106 13.710 0.362 1.00 94.88 524 ARG A C 1
ATOM 4161 O O . ARG A 1 524 ? -12.612 12.623 0.111 1.00 94.88 524 ARG A O 1
ATOM 4168 N N . ILE A 1 525 ? -11.325 13.915 1.424 1.00 95.50 525 ILE A N 1
ATOM 4169 C CA . ILE A 1 525 ? -11.072 12.882 2.440 1.00 95.50 525 ILE A CA 1
ATOM 4170 C C . ILE A 1 525 ? -12.401 12.425 3.053 1.00 95.50 525 ILE A C 1
ATOM 4172 O O . ILE A 1 525 ? -12.682 11.227 3.051 1.00 95.50 525 ILE A O 1
ATOM 4176 N N . ALA A 1 526 ? -13.263 13.360 3.472 1.00 95.50 526 ALA A N 1
ATOM 4177 C CA . ALA A 1 526 ? -14.585 13.029 4.007 1.00 95.50 526 ALA A CA 1
ATOM 4178 C C . ALA A 1 526 ? -15.414 12.196 3.011 1.00 95.50 526 ALA A C 1
ATOM 4180 O O . ALA A 1 526 ? -15.916 11.129 3.363 1.00 95.50 526 ALA A O 1
ATOM 4181 N N . GLN A 1 527 ? -15.478 12.623 1.744 1.00 94.19 527 GLN A N 1
ATOM 4182 C CA . GLN A 1 527 ? -16.195 11.898 0.691 1.00 94.19 527 GLN A CA 1
ATOM 4183 C C . GLN A 1 527 ? -15.647 10.490 0.439 1.00 94.19 527 GLN A C 1
ATOM 4185 O O . GLN A 1 527 ? -16.430 9.560 0.257 1.00 94.19 527 GLN A O 1
ATOM 4190 N N . VAL A 1 528 ? -14.321 10.320 0.407 1.00 94.75 528 VAL A N 1
ATOM 4191 C CA . VAL A 1 528 ? -13.681 9.020 0.150 1.00 94.75 528 VAL A CA 1
ATOM 4192 C C . VAL A 1 528 ? -14.001 8.026 1.266 1.00 94.75 528 VAL A C 1
ATOM 4194 O O . VAL A 1 528 ? -14.310 6.872 0.980 1.00 94.75 528 VAL A O 1
ATOM 4197 N N . PHE A 1 529 ? -14.045 8.485 2.518 1.00 94.38 529 PHE A N 1
ATOM 4198 C CA . PHE A 1 529 ? -14.492 7.676 3.654 1.00 94.38 529 PHE A CA 1
ATOM 4199 C C . PHE A 1 529 ? -16.023 7.503 3.743 1.00 94.38 529 PHE A C 1
ATOM 4201 O O . PHE A 1 529 ? -16.507 6.753 4.592 1.00 94.38 529 PHE A O 1
ATOM 4208 N N . GLY A 1 530 ? -16.798 8.140 2.858 1.00 93.50 530 GLY A N 1
ATOM 4209 C CA . GLY A 1 530 ? -18.263 8.067 2.848 1.00 93.50 530 GLY A CA 1
ATOM 4210 C C . GLY A 1 530 ? -18.933 8.885 3.957 1.00 93.50 530 GLY A C 1
ATOM 4211 O O . GLY A 1 530 ? -20.029 8.541 4.394 1.00 93.50 530 GLY A O 1
ATOM 4212 N N . LEU A 1 531 ? -18.276 9.945 4.432 1.00 94.75 531 LEU A N 1
ATOM 4213 C CA . LEU A 1 531 ? -18.747 10.836 5.492 1.00 94.75 531 LEU A CA 1
ATOM 4214 C C . LEU A 1 531 ? -19.070 12.237 4.946 1.00 94.75 531 LEU A C 1
ATOM 4216 O O . LEU A 1 531 ? -18.518 12.682 3.940 1.00 94.75 531 LEU A O 1
ATOM 4220 N N . SER A 1 532 ? -19.938 12.971 5.651 1.00 94.56 532 SER A N 1
ATOM 4221 C CA . SER A 1 532 ? -20.059 14.423 5.466 1.00 94.56 532 SER A CA 1
ATOM 4222 C C . SER A 1 532 ? -18.855 15.135 6.093 1.00 94.56 532 SER A C 1
ATOM 4224 O O . SER A 1 532 ? -18.173 14.574 6.952 1.00 94.56 532 SER A O 1
ATOM 4226 N N . VAL A 1 533 ? -18.599 16.387 5.703 1.00 94.56 533 VAL A N 1
ATOM 4227 C CA . VAL A 1 533 ? -17.493 17.180 6.272 1.00 94.56 533 VAL A CA 1
ATOM 4228 C C . VAL A 1 533 ? -17.641 17.330 7.788 1.00 94.56 533 VAL A C 1
ATOM 4230 O O . VAL A 1 533 ? -16.677 17.096 8.516 1.00 94.56 533 VAL A O 1
ATOM 4233 N N . LEU A 1 534 ? -18.855 17.631 8.262 1.00 94.00 534 LEU A N 1
ATOM 4234 C CA . LEU A 1 534 ? -19.162 17.691 9.689 1.00 94.00 534 LEU A CA 1
ATOM 4235 C C . LEU A 1 534 ? -18.843 16.367 10.386 1.00 94.00 534 LEU A C 1
ATOM 4237 O O . LEU A 1 534 ? -18.110 16.369 11.368 1.00 94.00 534 LEU A O 1
ATOM 4241 N N . HIS A 1 535 ? -19.345 15.241 9.867 1.00 94.44 535 HIS A N 1
ATOM 4242 C CA . HIS A 1 535 ? -19.109 13.928 10.471 1.00 94.44 535 HIS A CA 1
ATOM 4243 C C . HIS A 1 535 ? -17.625 13.539 10.449 1.00 94.44 535 HIS A C 1
ATOM 4245 O O . HIS A 1 535 ? -17.143 12.921 11.392 1.00 94.44 535 HIS A O 1
ATOM 4251 N N . CYS A 1 536 ? -16.881 13.923 9.411 1.00 95.44 536 CYS A N 1
ATOM 4252 C CA . CYS A 1 536 ? -15.442 13.689 9.343 1.00 95.44 536 CYS A CA 1
ATOM 4253 C C . CYS A 1 536 ? -14.685 14.493 10.408 1.00 95.44 536 CYS A C 1
ATOM 4255 O O . CYS A 1 536 ? -13.828 13.929 11.085 1.00 95.44 536 CYS A O 1
ATOM 4257 N N . LYS A 1 537 ? -15.016 15.779 10.595 1.00 93.69 537 LYS A N 1
ATOM 4258 C CA . LYS A 1 537 ? -14.446 16.606 11.671 1.00 93.69 537 LYS A CA 1
ATOM 4259 C C . LYS A 1 537 ? -14.781 16.028 13.038 1.00 93.69 537 LYS A C 1
ATOM 4261 O O . LYS A 1 537 ? -13.899 15.782 13.844 1.00 93.69 537 LYS A O 1
ATOM 4266 N N . GLN A 1 538 ? -16.057 15.753 13.254 1.00 92.88 538 GLN A N 1
ATOM 4267 C CA . GLN A 1 538 ? -16.578 15.171 14.478 1.00 92.88 538 GLN A CA 1
ATOM 4268 C C . GLN A 1 538 ? -15.897 13.851 14.849 1.00 92.88 538 GLN A C 1
ATOM 4270 O O . GLN A 1 538 ? -15.638 13.619 16.026 1.00 92.88 538 GLN A O 1
ATOM 4275 N N . LEU A 1 539 ? -15.608 12.993 13.867 1.00 93.81 539 LEU A N 1
ATOM 4276 C CA . LEU A 1 539 ? -14.868 11.754 14.085 1.00 93.81 539 LEU A CA 1
ATOM 4277 C C . LEU A 1 539 ? -13.386 12.021 14.374 1.00 93.81 539 LEU A C 1
ATOM 4279 O O . LEU A 1 539 ? -12.827 11.404 15.275 1.00 93.81 539 LEU A O 1
ATOM 4283 N N . ALA A 1 540 ? -12.762 12.955 13.651 1.00 92.19 540 ALA A N 1
ATOM 4284 C CA . ALA A 1 540 ? -11.380 13.358 13.895 1.00 92.19 540 ALA A CA 1
ATOM 4285 C C . ALA A 1 540 ? -11.192 13.911 15.319 1.00 92.19 540 ALA A C 1
ATOM 4287 O O . ALA A 1 540 ? -10.251 13.508 15.996 1.00 92.19 540 ALA A O 1
ATOM 4288 N N . ASP A 1 541 ? -12.121 14.746 15.795 1.00 90.62 541 ASP A N 1
ATOM 4289 C CA . ASP A 1 541 ? -12.114 15.311 17.149 1.00 90.62 541 ASP A CA 1
ATOM 4290 C C . ASP A 1 541 ? -12.212 14.216 18.230 1.00 90.62 541 ASP A C 1
ATOM 4292 O O . ASP A 1 541 ? -11.606 14.340 19.291 1.00 90.62 541 ASP A O 1
ATOM 4296 N N . VAL A 1 542 ? -12.937 13.121 17.956 1.00 89.94 542 VAL A N 1
ATOM 4297 C CA . VAL A 1 542 ? -13.054 11.965 18.867 1.00 89.94 542 VAL A CA 1
ATOM 4298 C C . VAL A 1 542 ? -11.781 11.108 18.875 1.00 89.94 542 VAL A C 1
ATOM 4300 O O . VAL A 1 542 ? -11.447 10.539 19.911 1.00 89.94 542 VAL A O 1
ATOM 4303 N N . LEU A 1 543 ? -11.070 11.009 17.747 1.00 88.31 543 LEU A N 1
ATOM 4304 C CA . LEU A 1 543 ? -9.791 10.288 17.656 1.00 88.31 543 LEU A CA 1
ATOM 4305 C C . LEU A 1 543 ? -8.632 11.053 18.310 1.00 88.31 543 LEU A C 1
ATOM 4307 O O . LEU A 1 543 ? -7.664 10.440 18.759 1.00 88.31 543 LEU A O 1
ATOM 4311 N N . GLY A 1 544 ? -8.726 12.383 18.359 1.00 86.12 544 GLY A N 1
ATOM 4312 C CA . GLY A 1 544 ? -7.790 13.227 19.090 1.00 86.12 544 GLY A CA 1
ATOM 4313 C C . GLY A 1 544 ? -7.885 14.708 18.706 1.00 86.12 544 GLY A C 1
ATOM 4314 O O . GLY A 1 544 ? -8.235 15.046 17.572 1.00 86.12 544 GLY A O 1
ATOM 4315 N N . PRO A 1 545 ? -7.491 15.626 19.604 1.00 81.19 545 PRO A N 1
ATOM 4316 C CA . PRO A 1 545 ? -7.667 17.069 19.406 1.00 81.19 545 PRO A CA 1
ATOM 4317 C C . PRO A 1 545 ? -6.813 17.653 18.266 1.00 81.19 545 PRO A C 1
ATOM 4319 O O . PRO A 1 545 ? -7.123 18.717 17.735 1.00 81.19 545 PRO A O 1
ATOM 4322 N N . SER A 1 546 ? -5.729 16.973 17.873 1.00 82.69 546 SER A N 1
ATOM 4323 C CA . SER A 1 546 ? -4.833 17.417 16.790 1.00 82.69 546 SER A CA 1
ATOM 4324 C C . SER A 1 546 ? -5.133 16.777 15.429 1.00 82.69 546 SER A C 1
ATOM 4326 O O . SER A 1 546 ? -4.531 17.148 14.423 1.00 82.69 546 SER A O 1
ATOM 4328 N N . THR A 1 547 ? -6.068 15.829 15.364 1.00 86.94 547 THR A N 1
ATOM 4329 C CA . THR A 1 547 ? -6.339 15.032 14.159 1.00 86.94 547 THR A CA 1
ATOM 4330 C C . THR A 1 547 ? -6.879 15.900 13.022 1.00 86.94 547 THR A C 1
ATOM 4332 O O . THR A 1 547 ? -6.387 15.839 11.894 1.00 86.94 547 THR A O 1
ATOM 4335 N N . TRP A 1 548 ? -7.850 16.772 13.315 1.00 89.56 548 TRP A N 1
ATOM 4336 C CA . TRP A 1 548 ? -8.463 17.644 12.309 1.00 89.56 548 TRP A CA 1
ATOM 4337 C C . TRP A 1 548 ? -7.488 18.690 11.752 1.00 89.56 548 TRP A C 1
ATOM 4339 O O . TRP A 1 548 ? -7.449 18.930 10.543 1.00 89.56 548 TRP A O 1
ATOM 4349 N N . SER A 1 549 ? -6.647 19.282 12.604 1.00 87.94 549 SER A N 1
ATOM 4350 C CA . SER A 1 549 ? -5.640 20.250 12.157 1.00 87.94 549 SER A CA 1
ATOM 4351 C C . SER A 1 549 ? -4.555 19.591 11.298 1.00 87.94 549 SER A C 1
ATOM 4353 O O . SER A 1 549 ? -4.167 20.163 10.279 1.00 87.94 549 SER A O 1
ATOM 4355 N N . LYS A 1 550 ? -4.137 18.358 11.621 1.00 88.44 550 LYS A N 1
ATOM 4356 C CA . LYS A 1 550 ? -3.213 17.559 10.792 1.00 88.44 550 LYS A CA 1
ATOM 4357 C C . LYS A 1 550 ? -3.800 17.187 9.429 1.00 88.44 550 LYS A C 1
ATOM 4359 O O . LYS A 1 550 ? -3.072 17.173 8.441 1.00 88.44 550 LYS A O 1
ATOM 4364 N N . LEU A 1 551 ? -5.108 16.930 9.343 1.00 89.81 551 LEU A N 1
ATOM 4365 C CA . LEU A 1 551 ? -5.783 16.743 8.054 1.00 89.81 551 LEU A CA 1
ATOM 4366 C C . LEU A 1 551 ? -5.810 18.031 7.226 1.00 89.81 551 LEU A C 1
ATOM 4368 O O . LEU A 1 551 ? -5.665 17.983 6.006 1.00 89.81 551 LEU A O 1
ATOM 4372 N N . ALA A 1 552 ? -6.013 19.184 7.866 1.00 87.44 552 ALA A N 1
ATOM 4373 C CA . ALA A 1 552 ? -6.077 20.467 7.174 1.00 87.44 552 ALA A CA 1
ATOM 4374 C C . ALA A 1 552 ? -4.702 20.892 6.638 1.00 87.44 552 ALA A C 1
ATOM 4376 O O . ALA A 1 552 ? -4.580 21.323 5.485 1.00 87.44 552 ALA A O 1
ATOM 4377 N N . THR A 1 553 ? -3.663 20.734 7.456 1.00 86.94 553 THR A N 1
ATOM 4378 C CA . THR A 1 553 ? -2.268 20.998 7.103 1.00 86.94 553 THR A CA 1
ATOM 4379 C C . THR A 1 553 ? -1.444 19.729 7.293 1.00 86.94 553 THR A C 1
ATOM 4381 O O . THR A 1 553 ? -1.062 19.446 8.430 1.00 86.94 553 THR A O 1
ATOM 4384 N N . PRO A 1 554 ? -1.164 18.975 6.213 1.00 86.25 554 PRO A N 1
ATOM 4385 C CA . PRO A 1 554 ? -0.391 17.750 6.322 1.00 86.25 554 PRO A CA 1
ATOM 4386 C C . PRO A 1 554 ? 1.017 18.101 6.807 1.00 86.25 554 PRO A C 1
ATOM 4388 O O . PRO A 1 554 ? 1.693 18.956 6.234 1.00 86.25 554 PRO A O 1
ATOM 4391 N N . THR A 1 555 ? 1.438 17.466 7.894 1.00 82.75 555 THR A N 1
ATOM 4392 C CA . THR A 1 555 ? 2.778 17.601 8.467 1.00 82.75 555 THR A CA 1
ATOM 4393 C C . THR A 1 555 ? 3.359 16.224 8.737 1.00 82.75 555 THR A C 1
ATOM 4395 O O . THR A 1 555 ? 2.630 15.251 8.952 1.00 82.75 555 THR A O 1
ATOM 4398 N N . LEU A 1 556 ? 4.688 16.153 8.722 1.00 77.75 556 LEU A N 1
ATOM 4399 C CA . LEU A 1 556 ? 5.431 14.969 9.131 1.00 77.75 556 LEU A CA 1
ATOM 4400 C C . LEU A 1 556 ? 5.853 15.125 10.588 1.00 77.75 556 LEU A C 1
ATOM 4402 O O . LEU A 1 556 ? 6.361 16.170 10.992 1.00 77.75 556 LEU A O 1
ATOM 4406 N N . SER A 1 557 ? 5.641 14.076 11.370 1.00 70.62 557 SER A N 1
ATOM 4407 C CA . SER A 1 557 ? 6.048 13.984 12.768 1.00 70.62 557 SER A CA 1
ATOM 4408 C C . SER A 1 557 ? 6.541 12.570 13.046 1.00 70.62 557 SER A C 1
ATOM 4410 O O . SER A 1 557 ? 6.108 11.616 12.408 1.00 70.62 557 SER A O 1
ATOM 4412 N N . THR A 1 558 ? 7.447 12.434 14.008 1.00 63.66 558 THR A N 1
ATOM 4413 C CA . THR A 1 558 ? 7.954 11.139 14.481 1.00 63.66 558 THR A CA 1
ATOM 4414 C C . THR A 1 558 ? 6.953 10.378 15.355 1.00 63.66 558 THR A C 1
ATOM 4416 O O . THR A 1 558 ? 7.111 9.174 15.572 1.00 63.66 558 THR A O 1
ATOM 4419 N N . GLU A 1 559 ? 5.946 11.068 15.895 1.00 68.25 559 GLU A N 1
ATOM 4420 C CA . GLU A 1 559 ? 4.955 10.471 16.797 1.00 68.25 559 GLU A CA 1
ATOM 4421 C C . GLU A 1 559 ? 3.667 10.091 16.071 1.00 68.25 559 GLU A C 1
ATOM 4423 O O . GLU A 1 559 ? 3.264 8.932 16.115 1.00 68.25 559 GLU A O 1
ATOM 4428 N N . MET A 1 560 ? 3.035 11.061 15.407 1.00 80.75 560 MET A N 1
ATOM 4429 C CA . MET A 1 560 ? 1.798 10.864 14.655 1.00 80.75 560 MET A CA 1
ATOM 4430 C C . MET A 1 560 ? 1.720 11.896 13.538 1.00 80.75 560 MET A C 1
ATOM 4432 O O . MET A 1 560 ? 1.604 13.099 13.814 1.00 80.75 560 MET A O 1
ATOM 4436 N N . ASP A 1 561 ? 1.735 11.431 12.298 1.00 87.94 561 ASP A N 1
ATOM 4437 C CA . ASP A 1 561 ? 1.697 12.281 11.113 1.00 87.94 561 ASP A CA 1
ATOM 4438 C C . ASP A 1 561 ? 0.384 12.179 10.321 1.00 87.94 561 ASP A C 1
ATOM 4440 O O . ASP A 1 561 ? -0.577 11.520 10.722 1.00 87.94 561 ASP A O 1
ATOM 4444 N N . PHE A 1 562 ? 0.327 12.893 9.195 1.00 92.00 562 PHE A N 1
ATOM 4445 C CA . PHE A 1 562 ? -0.823 12.880 8.293 1.00 92.00 562 PHE A CA 1
ATOM 4446 C C . PHE A 1 562 ? -1.188 11.470 7.791 1.00 92.00 562 PHE A C 1
ATOM 4448 O O . PHE A 1 562 ? -2.371 11.148 7.688 1.00 92.00 562 PHE A O 1
ATOM 4455 N N . LEU A 1 563 ? -0.197 10.625 7.490 1.00 93.19 563 LEU A N 1
ATOM 4456 C CA . LEU A 1 563 ? -0.428 9.272 6.983 1.00 93.19 563 LEU A CA 1
ATOM 4457 C C . LEU A 1 563 ? -1.003 8.371 8.079 1.00 93.19 563 LEU A C 1
ATOM 4459 O O . LEU A 1 563 ? -1.927 7.602 7.817 1.00 93.19 563 LEU A O 1
ATOM 4463 N N . ASP A 1 564 ? -0.518 8.514 9.311 1.00 91.31 564 ASP A N 1
ATOM 4464 C CA . ASP A 1 564 ? -1.039 7.783 10.466 1.00 91.31 564 ASP A CA 1
ATOM 4465 C C . ASP A 1 564 ? -2.502 8.145 10.735 1.00 91.31 564 ASP A C 1
ATOM 4467 O O . ASP A 1 564 ? -3.332 7.255 10.914 1.00 91.31 564 ASP A O 1
ATOM 4471 N N . VAL A 1 565 ? -2.852 9.434 10.661 1.00 92.50 565 VAL A N 1
ATOM 4472 C CA . VAL A 1 565 ? -4.239 9.905 10.804 1.00 92.50 565 VAL A CA 1
ATOM 4473 C C . VAL A 1 565 ? -5.165 9.279 9.752 1.00 92.50 565 VAL A C 1
ATOM 4475 O O . VAL A 1 565 ? -6.283 8.882 10.081 1.00 92.50 565 VAL A O 1
ATOM 4478 N N . LEU A 1 566 ? -4.715 9.122 8.501 1.00 94.62 566 LEU A N 1
ATOM 4479 C CA . LEU A 1 566 ? -5.507 8.431 7.473 1.00 94.62 566 LEU A CA 1
ATOM 4480 C C . LEU A 1 566 ? -5.768 6.964 7.837 1.00 94.62 566 LEU A C 1
ATOM 4482 O O . LEU A 1 566 ? -6.886 6.478 7.653 1.00 94.62 566 LEU A O 1
ATOM 4486 N N . MET A 1 567 ? -4.769 6.268 8.386 1.00 93.75 567 MET A N 1
ATOM 4487 C CA . MET A 1 567 ? -4.919 4.880 8.836 1.00 93.75 567 MET A CA 1
ATOM 4488 C C . MET A 1 567 ? -5.859 4.764 10.047 1.00 93.75 567 MET A C 1
ATOM 4490 O O . MET A 1 567 ? -6.603 3.787 10.159 1.00 93.75 567 MET A O 1
ATOM 4494 N N . GLN A 1 568 ? -5.858 5.753 10.945 1.00 93.06 568 GLN A N 1
ATOM 4495 C CA . GLN A 1 568 ? -6.765 5.814 12.099 1.00 93.06 568 GLN A CA 1
ATOM 4496 C C . GLN A 1 568 ? -8.214 6.078 11.672 1.00 93.06 568 GLN A C 1
ATOM 4498 O O . GLN A 1 568 ? -9.134 5.423 12.163 1.00 93.06 568 GLN A O 1
ATOM 4503 N N . LEU A 1 569 ? -8.427 6.989 10.719 1.00 94.38 569 LEU A N 1
ATOM 4504 C CA . LEU A 1 569 ? -9.751 7.248 10.149 1.00 94.38 569 LEU A CA 1
ATOM 4505 C C . LEU A 1 569 ? -10.301 6.017 9.433 1.00 94.38 569 LEU A C 1
ATOM 4507 O O . LEU A 1 569 ? -11.463 5.673 9.633 1.00 94.38 569 LEU A O 1
ATOM 4511 N N . ASP A 1 570 ? -9.469 5.317 8.659 1.00 95.06 570 ASP A N 1
ATOM 4512 C CA . ASP A 1 570 ? -9.857 4.058 8.019 1.00 95.06 570 ASP A CA 1
ATOM 4513 C C . ASP A 1 570 ? -10.301 3.004 9.043 1.00 95.06 570 ASP A C 1
ATOM 4515 O O . ASP A 1 570 ? -11.345 2.366 8.868 1.00 95.06 570 ASP A O 1
ATOM 4519 N N . TRP A 1 571 ? -9.564 2.867 10.150 1.00 94.88 571 TRP A N 1
ATOM 4520 C CA . TRP A 1 571 ? -9.955 1.994 11.257 1.00 94.88 571 TRP A CA 1
ATOM 4521 C C . TRP A 1 571 ? -11.305 2.399 11.856 1.00 94.88 571 TRP A C 1
ATOM 4523 O O . TRP A 1 571 ? -12.205 1.561 11.957 1.00 94.88 571 TRP A O 1
ATOM 4533 N N . ALA A 1 572 ? -11.472 3.677 12.202 1.00 94.94 572 ALA A N 1
ATOM 4534 C CA . ALA A 1 572 ? -12.672 4.179 12.860 1.00 94.94 572 ALA A CA 1
ATOM 4535 C C . ALA A 1 572 ? -13.915 4.035 11.969 1.00 94.94 572 ALA A C 1
ATOM 4537 O O . ALA A 1 572 ? -14.960 3.567 12.420 1.00 94.94 572 ALA A O 1
ATOM 4538 N N . VAL A 1 573 ? -13.795 4.360 10.680 1.00 95.12 573 VAL A N 1
ATOM 4539 C CA . VAL A 1 573 ? -14.869 4.204 9.686 1.00 95.12 573 VAL A CA 1
ATOM 4540 C C . VAL A 1 573 ? -15.216 2.733 9.480 1.00 95.12 573 VAL A C 1
ATOM 4542 O O . VAL A 1 573 ? -16.396 2.383 9.406 1.00 95.12 573 VAL A O 1
ATOM 4545 N N . THR A 1 574 ? -14.213 1.855 9.430 1.00 93.56 574 THR A N 1
ATOM 4546 C CA . THR A 1 574 ? -14.437 0.408 9.328 1.00 93.56 574 THR A CA 1
ATOM 4547 C C . THR A 1 574 ? -15.170 -0.124 10.559 1.00 93.56 574 THR A C 1
ATOM 4549 O O . THR A 1 574 ? -16.119 -0.895 10.424 1.00 93.56 574 THR A O 1
ATOM 4552 N N . TRP A 1 575 ? -14.786 0.315 11.759 1.00 93.81 575 TRP A N 1
ATOM 4553 C CA . TRP A 1 575 ? -15.467 -0.060 12.997 1.00 93.81 575 TRP A CA 1
ATOM 4554 C C . TRP A 1 575 ? -16.916 0.445 13.041 1.00 93.81 575 TRP A C 1
ATOM 4556 O O . TRP A 1 575 ? -17.822 -0.333 13.344 1.00 93.81 575 TRP A O 1
ATOM 4566 N N . LEU A 1 576 ? -17.169 1.702 12.668 1.00 93.50 576 LEU A N 1
ATOM 4567 C CA . LEU A 1 576 ? -18.524 2.261 12.585 1.00 93.50 576 LEU A CA 1
ATOM 4568 C C . LEU A 1 576 ? -19.402 1.509 11.576 1.00 93.50 576 LEU A C 1
ATOM 4570 O O . LEU A 1 576 ? -20.558 1.201 11.864 1.00 93.50 576 LEU A O 1
ATOM 4574 N N . ARG A 1 577 ? -18.839 1.132 10.423 1.00 92.81 577 ARG A N 1
ATOM 4575 C CA . ARG A 1 577 ? -19.545 0.337 9.410 1.00 92.81 577 ARG A CA 1
ATOM 4576 C C . ARG A 1 577 ? -19.879 -1.066 9.918 1.00 92.81 577 ARG A C 1
ATOM 4578 O O . ARG A 1 577 ? -21.008 -1.512 9.746 1.00 92.81 577 ARG A O 1
ATOM 4585 N N . ASN A 1 578 ? -18.931 -1.735 10.572 1.00 90.81 578 ASN A N 1
ATOM 4586 C CA . ASN A 1 578 ? -19.130 -3.082 11.117 1.00 90.81 578 ASN A CA 1
ATOM 4587 C C . ASN A 1 578 ? -20.117 -3.097 12.294 1.00 90.81 578 ASN A C 1
ATOM 4589 O O . ASN A 1 578 ? -20.867 -4.051 12.458 1.00 90.81 578 ASN A O 1
ATOM 4593 N N . SER A 1 579 ? -20.129 -2.032 13.097 1.00 87.38 579 SER A N 1
ATOM 4594 C CA . SER A 1 579 ? -21.046 -1.848 14.229 1.00 87.38 579 SER A CA 1
ATOM 4595 C C . SER A 1 579 ? -22.416 -1.289 13.836 1.00 87.38 579 SER A C 1
ATOM 4597 O O . SER A 1 579 ? -23.272 -1.123 14.705 1.00 87.38 579 SER A O 1
ATOM 4599 N N . ASN A 1 580 ? -22.617 -0.954 12.555 1.00 88.19 580 ASN A N 1
ATOM 4600 C CA . ASN A 1 580 ? -23.798 -0.260 12.041 1.00 88.19 580 ASN A CA 1
ATOM 4601 C C . ASN A 1 580 ? -24.175 0.992 12.868 1.00 88.19 580 ASN A C 1
ATOM 4603 O O . ASN A 1 580 ? -25.351 1.255 13.120 1.00 88.19 580 ASN A O 1
ATOM 4607 N N . THR A 1 581 ? -23.167 1.737 13.337 1.00 89.12 581 THR A N 1
ATOM 4608 C CA . THR A 1 581 ? -23.331 2.930 14.185 1.00 89.12 581 THR A CA 1
ATOM 4609 C C . THR A 1 581 ? -22.951 4.186 13.400 1.00 89.12 581 THR A C 1
ATOM 4611 O O . THR A 1 581 ? -21.927 4.217 12.718 1.00 89.12 581 THR A O 1
ATOM 4614 N N . SER A 1 582 ? -23.760 5.246 13.489 1.00 91.19 582 SER A N 1
ATOM 4615 C CA . SER A 1 582 ? -23.440 6.538 12.864 1.00 91.19 582 SER A CA 1
ATOM 4616 C C . SER A 1 582 ? -22.532 7.401 13.749 1.00 91.19 582 SER A C 1
ATOM 4618 O O . SER A 1 582 ? -22.491 7.239 14.970 1.00 91.19 582 SER A O 1
ATOM 4620 N N . VAL A 1 583 ? -21.831 8.376 13.156 1.00 91.50 583 VAL A N 1
ATOM 4621 C CA . VAL A 1 583 ? -20.999 9.333 13.917 1.00 91.50 583 VAL A CA 1
ATOM 4622 C C . VAL A 1 583 ? -21.841 10.115 14.933 1.00 91.50 583 VAL A C 1
ATOM 4624 O O . VAL A 1 583 ? -21.413 10.315 16.067 1.00 91.50 583 VAL A O 1
ATOM 4627 N N . THR A 1 584 ? -23.071 10.489 14.572 1.00 89.25 584 THR A N 1
ATOM 4628 C CA . THR A 1 584 ? -24.009 11.166 15.479 1.00 89.25 584 THR A CA 1
ATOM 4629 C C . THR A 1 584 ? -24.357 10.291 16.682 1.00 89.25 584 THR A C 1
ATOM 4631 O O . THR A 1 584 ? -24.296 10.756 17.815 1.00 89.25 584 THR A O 1
ATOM 4634 N N . GLN A 1 585 ? -24.657 9.008 16.458 1.00 88.19 585 GLN A N 1
ATOM 4635 C CA . GLN A 1 585 ? -24.946 8.061 17.539 1.00 88.19 585 GLN A CA 1
ATOM 4636 C C . GLN A 1 585 ? -23.731 7.845 18.445 1.00 88.19 585 GLN A C 1
ATOM 4638 O O . GLN A 1 585 ? -23.879 7.797 19.665 1.00 88.19 585 GLN A O 1
ATOM 4643 N N . LEU A 1 586 ? -22.526 7.752 17.872 1.00 90.31 586 LEU A N 1
ATOM 4644 C CA . LEU A 1 586 ? -21.287 7.663 18.645 1.00 90.31 586 LEU A CA 1
ATOM 4645 C C . LEU A 1 586 ? -21.122 8.883 19.562 1.00 90.31 586 LEU A C 1
ATOM 4647 O O . LEU A 1 586 ? -20.857 8.732 20.752 1.00 90.31 586 LEU A O 1
ATOM 4651 N N . ARG A 1 587 ? -21.325 10.091 19.030 1.00 88.38 587 ARG A N 1
ATOM 4652 C CA . ARG A 1 587 ? -21.198 11.339 19.794 1.00 88.38 587 ARG A CA 1
ATOM 4653 C C . ARG A 1 587 ? -22.264 11.501 20.868 1.00 88.38 587 ARG A C 1
ATOM 4655 O O . ARG A 1 587 ? -21.939 11.943 21.965 1.00 88.38 587 ARG A O 1
ATOM 4662 N N . GLN A 1 588 ? -23.498 11.086 20.589 1.00 84.50 588 GLN A N 1
ATOM 4663 C CA . GLN A 1 588 ? -24.566 11.022 21.589 1.00 84.50 588 GLN A CA 1
ATOM 4664 C C . GLN A 1 588 ? -24.198 10.072 22.734 1.00 84.50 588 GLN A C 1
ATOM 4666 O O . GLN A 1 588 ? -24.332 10.436 23.900 1.00 84.50 588 GLN A O 1
ATOM 4671 N N . ARG A 1 589 ? -23.663 8.882 22.418 1.00 84.69 589 ARG A N 1
ATOM 4672 C CA . ARG A 1 589 ? -23.184 7.923 23.428 1.00 84.69 589 ARG A CA 1
ATOM 4673 C C . ARG A 1 589 ? -22.014 8.456 24.252 1.00 84.69 589 ARG A C 1
ATOM 4675 O O . ARG A 1 589 ? -21.884 8.064 25.402 1.00 84.69 589 ARG A O 1
ATOM 4682 N N . LEU A 1 590 ? -21.188 9.333 23.680 1.00 85.00 590 LEU A N 1
ATOM 4683 C CA . LEU A 1 590 ? -20.072 10.006 24.354 1.00 85.00 590 LEU A CA 1
ATOM 4684 C C . LEU A 1 590 ? -20.465 11.321 25.050 1.00 85.00 590 LEU A C 1
ATOM 4686 O O . LEU A 1 590 ? -19.588 11.990 25.583 1.00 85.00 590 LEU A O 1
ATOM 4690 N N . LEU A 1 591 ? -21.750 11.706 25.049 1.00 80.56 591 LEU A N 1
ATOM 4691 C CA . LEU A 1 591 ? -22.240 12.970 25.626 1.00 80.56 591 LEU A CA 1
ATOM 4692 C C . LEU A 1 591 ? -21.589 14.229 25.030 1.00 80.56 591 LEU A C 1
ATOM 4694 O O . LEU A 1 591 ? -21.495 15.263 25.686 1.00 80.56 591 LEU A O 1
ATOM 4698 N N . LEU A 1 592 ? -21.151 14.150 23.773 1.00 81.69 592 LEU A N 1
ATOM 4699 C CA . LEU A 1 592 ? -20.564 15.282 23.049 1.00 81.69 592 LEU A CA 1
ATOM 4700 C C . LEU A 1 592 ? -21.622 16.164 22.372 1.00 81.69 592 LEU A C 1
ATOM 4702 O O . LEU A 1 592 ? -21.302 17.251 21.898 1.00 81.69 592 LEU A O 1
ATOM 4706 N N . GLU A 1 593 ? -22.866 15.688 22.311 1.00 74.00 593 GLU A N 1
ATOM 4707 C CA . GLU A 1 593 ? -24.033 16.447 21.862 1.00 74.00 593 GLU A CA 1
ATOM 4708 C C . GLU A 1 593 ? -24.861 16.897 23.076 1.00 74.00 593 GLU A C 1
ATOM 4710 O O . GLU A 1 593 ? -24.927 16.167 24.073 1.00 74.00 593 GLU A O 1
ATOM 4715 N N . PRO A 1 594 ? -25.513 18.074 23.027 1.00 63.97 594 PRO A N 1
ATOM 4716 C CA . PRO A 1 594 ? -26.346 18.537 24.127 1.00 63.97 594 PRO A CA 1
ATOM 4717 C C . PRO A 1 594 ? -27.477 17.533 24.388 1.00 63.97 594 PRO A C 1
ATOM 4719 O O . PRO A 1 594 ? -28.194 17.132 23.475 1.00 63.97 594 PRO A O 1
ATOM 4722 N N . ALA A 1 595 ? -27.650 17.129 25.650 1.00 60.53 595 ALA A N 1
ATOM 4723 C CA . ALA A 1 595 ? -28.637 16.133 26.078 1.00 60.53 595 ALA A CA 1
ATOM 4724 C C . ALA A 1 595 ? -30.084 16.680 26.060 1.00 60.53 595 ALA A C 1
ATOM 4726 O O . ALA A 1 595 ? -30.793 16.619 27.062 1.00 60.53 595 ALA A O 1
ATOM 4727 N N . THR A 1 596 ? -30.534 17.275 24.954 1.00 53.41 596 THR A N 1
ATOM 4728 C CA . THR A 1 596 ? -31.854 17.921 24.847 1.00 53.41 596 THR A CA 1
ATOM 4729 C C . THR A 1 596 ? -33.006 16.928 24.798 1.00 53.41 596 THR A C 1
ATOM 4731 O O . THR A 1 596 ? -34.085 17.238 25.299 1.00 53.41 596 THR A O 1
ATOM 4734 N N . ASP A 1 597 ? -32.770 15.734 24.257 1.00 55.91 597 ASP A N 1
ATOM 4735 C CA . ASP A 1 597 ? -33.857 14.838 23.842 1.00 55.91 597 ASP A CA 1
ATOM 4736 C C . ASP A 1 597 ? -34.271 13.837 24.927 1.00 55.91 597 ASP A C 1
ATOM 4738 O O . ASP A 1 597 ? -35.354 13.257 24.861 1.00 55.91 597 ASP A O 1
ATOM 4742 N N . ASN A 1 598 ? -33.447 13.652 25.965 1.00 64.62 598 ASN A N 1
ATOM 4743 C CA . ASN A 1 598 ? -33.762 12.765 27.079 1.00 64.62 598 ASN A CA 1
ATOM 4744 C C . ASN A 1 598 ? -33.743 13.543 28.409 1.00 64.62 598 ASN A C 1
ATOM 4746 O O . ASN A 1 598 ? -32.665 13.814 28.947 1.00 64.62 598 ASN A O 1
ATOM 4750 N N . PRO A 1 599 ? -34.916 13.888 28.981 1.00 67.00 599 PRO A N 1
ATOM 4751 C CA . PRO A 1 599 ? -35.003 14.710 30.187 1.00 67.00 599 PRO A CA 1
ATOM 4752 C C . PRO A 1 599 ? -34.363 14.045 31.413 1.00 67.00 599 PRO A C 1
ATOM 4754 O O . PRO A 1 599 ? -33.904 14.748 32.311 1.00 67.00 599 PRO A O 1
ATOM 4757 N N . ALA A 1 600 ? -34.284 12.709 31.455 1.00 64.75 600 ALA A N 1
ATOM 4758 C CA . ALA A 1 600 ? -33.593 11.993 32.525 1.00 64.75 600 ALA A CA 1
ATOM 4759 C C . ALA A 1 600 ? -32.072 12.169 32.418 1.00 64.75 600 ALA A C 1
ATOM 4761 O O . ALA A 1 600 ? -31.413 12.470 33.409 1.00 64.75 600 ALA A O 1
ATOM 4762 N N . LEU A 1 601 ? -31.528 12.056 31.207 1.00 68.69 601 LEU A N 1
ATOM 4763 C CA . LEU A 1 601 ? -30.110 12.280 30.917 1.00 68.69 601 LEU A CA 1
ATOM 4764 C C . LEU A 1 601 ? -29.718 13.739 31.161 1.00 68.69 601 LEU A C 1
ATOM 4766 O O . LEU A 1 601 ? -28.724 13.997 31.831 1.00 68.69 601 LEU A O 1
ATOM 4770 N N . LYS A 1 602 ? -30.557 14.685 30.724 1.00 67.31 602 LYS A N 1
ATOM 4771 C CA . LYS A 1 602 ? -30.396 16.111 31.020 1.00 67.31 602 LYS A CA 1
ATOM 4772 C C . LYS A 1 602 ? -30.378 16.381 32.520 1.00 67.31 602 LYS A C 1
ATOM 4774 O O . LYS A 1 602 ? -29.499 17.077 33.003 1.00 67.31 602 LYS A O 1
ATOM 4779 N N . ARG A 1 603 ? -31.294 15.766 33.276 1.00 68.69 603 ARG A N 1
ATOM 4780 C CA . ARG A 1 603 ? -31.319 15.865 34.740 1.00 68.69 603 ARG A CA 1
ATOM 4781 C C . ARG A 1 603 ? -30.021 15.353 35.364 1.00 68.69 603 ARG A C 1
ATOM 4783 O O . ARG A 1 603 ? -29.530 15.987 36.289 1.00 68.69 603 ARG A O 1
ATOM 4790 N N . TRP A 1 604 ? -29.452 14.252 34.874 1.00 66.38 604 TRP A N 1
ATOM 4791 C CA . TRP A 1 604 ? -28.147 13.778 35.346 1.00 66.38 604 TRP A CA 1
ATOM 4792 C C . TRP A 1 604 ? -27.035 14.769 35.009 1.00 66.38 604 TRP A C 1
ATOM 4794 O O . TRP A 1 604 ? -26.309 15.164 35.916 1.00 66.38 604 TRP A O 1
ATOM 4804 N N . VAL A 1 605 ? -26.970 15.244 33.763 1.00 66.38 605 VAL A N 1
ATOM 4805 C CA . VAL A 1 605 ? -25.978 16.230 33.298 1.00 66.38 605 VAL A CA 1
ATOM 4806 C C . VAL A 1 605 ? -26.086 17.577 34.034 1.00 66.38 605 VAL A C 1
ATOM 4808 O O . VAL A 1 605 ? -25.072 18.201 34.326 1.00 66.38 605 VAL A O 1
ATOM 4811 N N . ASP A 1 606 ? -27.290 17.999 34.421 1.00 66.12 606 ASP A N 1
ATOM 4812 C CA . ASP A 1 606 ? -27.528 19.228 35.189 1.00 66.12 606 ASP A CA 1
ATOM 4813 C C . ASP A 1 606 ? -27.237 19.047 36.697 1.00 66.12 606 ASP A C 1
ATOM 4815 O O . ASP A 1 606 ? -26.884 20.007 37.388 1.00 66.12 606 ASP A O 1
ATOM 4819 N N . LEU A 1 607 ? -27.372 17.825 37.235 1.00 62.88 607 LEU A N 1
ATOM 4820 C CA . LEU A 1 607 ? -27.081 17.482 38.640 1.00 62.88 607 LEU A CA 1
ATOM 4821 C C . LEU A 1 607 ? -25.599 17.172 38.900 1.00 62.88 607 LEU A C 1
ATOM 4823 O O . LEU A 1 607 ? -25.138 17.311 40.040 1.00 62.88 607 LEU A O 1
ATOM 4827 N N . LEU A 1 608 ? -24.864 16.794 37.853 1.00 61.28 608 LEU A N 1
ATOM 4828 C CA . LEU A 1 608 ? -23.423 16.533 37.832 1.00 61.28 608 LEU A CA 1
ATOM 4829 C C . LEU A 1 608 ? -22.583 17.589 38.601 1.00 61.28 608 LEU A C 1
ATOM 4831 O O . LEU A 1 608 ? -21.713 17.175 39.367 1.00 61.28 608 LEU A O 1
ATOM 4835 N N . PRO A 1 609 ? -22.844 18.917 38.517 1.00 57.62 609 PRO A N 1
ATOM 4836 C CA . PRO A 1 609 ? -22.031 19.926 39.210 1.00 57.62 609 PRO A CA 1
ATOM 4837 C C . PRO A 1 609 ? -22.464 20.249 40.654 1.00 57.62 609 PRO A C 1
ATOM 4839 O O . PRO A 1 609 ? -21.698 20.883 41.378 1.00 57.62 609 PRO A O 1
ATOM 4842 N N . LYS A 1 610 ? -23.691 19.906 41.090 1.00 57.03 610 LYS A N 1
ATOM 4843 C CA . LYS A 1 610 ? -24.264 20.427 42.359 1.00 57.03 610 LYS A CA 1
ATOM 4844 C C . LYS A 1 610 ? -24.897 19.391 43.296 1.00 57.03 610 LYS A C 1
ATOM 4846 O O . LYS A 1 610 ? -25.193 19.742 44.435 1.00 57.03 610 LYS A O 1
ATOM 4851 N N . GLY A 1 611 ? -25.105 18.141 42.872 1.00 57.25 611 GLY A N 1
ATOM 4852 C CA . GLY A 1 611 ? -25.885 17.174 43.663 1.00 57.25 611 GLY A CA 1
ATOM 4853 C C . GLY A 1 611 ? -25.608 15.692 43.407 1.00 57.25 611 GLY A C 1
ATOM 4854 O O . GLY A 1 611 ? -26.355 14.852 43.913 1.00 57.25 611 GLY A O 1
ATOM 4855 N N . LEU A 1 612 ? -24.558 15.356 42.647 1.00 59.53 612 LEU A N 1
ATOM 4856 C CA . LEU A 1 612 ? -24.244 13.975 42.269 1.00 59.53 612 LEU A CA 1
ATOM 4857 C C . LEU A 1 612 ? -23.965 13.073 43.483 1.00 59.53 612 LEU A C 1
ATOM 4859 O O . LEU A 1 612 ? -24.446 11.946 43.523 1.00 59.53 612 LEU A O 1
ATOM 4863 N N . GLU A 1 613 ? -23.272 13.595 44.499 1.00 58.59 613 GLU A N 1
ATOM 4864 C CA . GLU A 1 613 ? -22.959 12.874 45.740 1.00 58.59 613 GLU A CA 1
ATOM 4865 C C . GLU A 1 613 ? -24.231 12.406 46.454 1.00 58.59 613 GLU A C 1
ATOM 4867 O O . GLU A 1 613 ? -24.375 11.221 46.735 1.00 58.59 613 GLU A O 1
ATOM 4872 N N . ALA A 1 614 ? -25.197 13.305 46.661 1.00 61.00 614 ALA A N 1
ATOM 4873 C CA . ALA A 1 614 ? -26.467 12.969 47.296 1.00 61.00 614 ALA A CA 1
ATOM 4874 C C . ALA A 1 614 ? -27.305 12.001 46.442 1.00 61.00 614 ALA A C 1
ATOM 4876 O O . ALA A 1 614 ? -27.914 11.088 46.988 1.00 61.00 614 ALA A O 1
ATOM 4877 N N . CYS A 1 615 ? -27.306 12.153 45.112 1.00 61.25 615 CYS A N 1
ATOM 4878 C CA . CYS A 1 615 ? -28.080 11.290 44.213 1.00 61.25 615 CYS A CA 1
ATOM 4879 C C . CYS A 1 615 ? -27.490 9.877 44.091 1.00 61.25 615 CYS A C 1
ATOM 4881 O O . CYS A 1 615 ? -28.241 8.904 44.113 1.00 61.25 615 CYS A O 1
ATOM 4883 N N . ILE A 1 616 ? -26.163 9.748 43.985 1.00 64.62 616 ILE A N 1
ATOM 4884 C CA . ILE A 1 616 ? -25.473 8.451 43.946 1.00 64.62 616 ILE A CA 1
ATOM 4885 C C . ILE A 1 616 ? -25.567 7.769 45.315 1.00 64.62 616 ILE A C 1
ATOM 4887 O O . ILE A 1 616 ? -25.896 6.587 45.368 1.00 64.62 616 ILE A O 1
ATOM 4891 N N . GLN A 1 617 ? -25.371 8.498 46.422 1.00 63.19 617 GLN A N 1
ATOM 4892 C CA . GLN A 1 617 ? -25.573 7.966 47.778 1.00 63.19 617 GLN A CA 1
ATOM 4893 C C . GLN A 1 617 ? -27.012 7.468 47.967 1.00 63.19 617 GLN A C 1
ATOM 4895 O O . GLN A 1 617 ? -27.209 6.324 48.365 1.00 63.19 617 GLN A O 1
ATOM 4900 N N . GLN A 1 618 ? -28.016 8.266 47.587 1.00 64.31 618 GLN A N 1
ATOM 4901 C CA . GLN A 1 618 ? -29.428 7.890 47.691 1.00 64.31 618 GLN A CA 1
ATOM 4902 C C . GLN A 1 618 ? -29.777 6.678 46.812 1.00 64.31 618 GLN A C 1
ATOM 4904 O O . GLN A 1 618 ? -30.499 5.787 47.263 1.00 64.31 618 GLN A O 1
ATOM 4909 N N . PHE A 1 619 ? -29.235 6.606 45.590 1.00 64.69 619 PHE A N 1
ATOM 4910 C CA . PHE A 1 619 ? -29.410 5.456 44.699 1.00 64.69 619 PHE A CA 1
ATOM 4911 C C . PHE A 1 619 ? -28.780 4.176 45.259 1.00 64.69 619 PHE A C 1
ATOM 4913 O O . PHE A 1 619 ? -29.364 3.098 45.172 1.00 64.69 619 PHE A O 1
ATOM 4920 N N . LEU A 1 620 ? -27.596 4.285 45.860 1.00 63.91 620 LEU A N 1
ATOM 4921 C CA . LEU A 1 620 ? -26.926 3.151 46.490 1.00 63.91 620 LEU A CA 1
ATOM 4922 C C . LEU A 1 620 ? -27.618 2.724 47.799 1.00 63.91 620 LEU A C 1
ATOM 4924 O O . LEU A 1 620 ? -27.325 1.637 48.294 1.00 63.91 620 LEU A O 1
ATOM 4928 N N . GLU A 1 621 ? -28.519 3.542 48.359 1.00 61.56 621 GLU A N 1
ATOM 4929 C CA . GLU A 1 621 ? -29.145 3.316 49.666 1.00 61.56 621 GLU A CA 1
ATOM 4930 C C . GLU A 1 621 ? -30.567 2.742 49.630 1.00 61.56 621 GLU A C 1
ATOM 4932 O O . GLU A 1 621 ? -30.831 1.863 50.451 1.00 61.56 621 GLU A O 1
ATOM 4937 N N . LYS A 1 622 ? -31.491 3.170 48.746 1.00 63.50 622 LYS A N 1
ATOM 4938 C CA . LYS A 1 622 ? -32.900 2.687 48.772 1.00 63.50 622 LYS A CA 1
ATOM 4939 C C . LYS A 1 622 ? -33.670 2.803 47.438 1.00 63.50 622 LYS A C 1
ATOM 4941 O O . LYS A 1 622 ? -33.406 3.731 46.679 1.00 63.50 622 LYS A O 1
ATOM 4946 N N . PRO A 1 623 ? -34.698 1.942 47.192 1.00 50.69 623 PRO A N 1
ATOM 4947 C CA . PRO A 1 623 ? -35.288 0.962 48.120 1.00 50.69 623 PRO A CA 1
ATOM 4948 C C . PRO A 1 623 ? -34.806 -0.491 47.946 1.00 50.69 623 PRO A C 1
ATOM 4950 O O . PRO A 1 623 ? -35.176 -1.335 48.753 1.00 50.69 623 PRO A O 1
ATOM 4953 N N . ALA A 1 624 ? -33.934 -0.785 46.981 1.00 56.59 624 ALA A N 1
ATOM 4954 C CA . ALA A 1 624 ? -33.181 -2.038 46.920 1.00 56.59 624 ALA A CA 1
ATOM 4955 C C . ALA A 1 624 ? -31.702 -1.690 46.686 1.00 56.59 624 ALA A C 1
ATOM 4957 O O . ALA A 1 624 ? -31.424 -0.989 45.709 1.00 56.59 624 ALA A O 1
ATOM 4958 N N . PRO A 1 625 ? -30.763 -2.102 47.562 1.00 59.91 625 PRO A N 1
ATOM 4959 C CA . PRO A 1 625 ? -29.349 -1.827 47.347 1.00 59.91 625 PRO A CA 1
ATOM 4960 C C . PRO A 1 625 ? -28.941 -2.461 46.021 1.00 59.91 625 PRO A C 1
ATOM 4962 O O . PRO A 1 625 ? -29.144 -3.655 45.793 1.00 59.91 625 PRO A O 1
ATOM 4965 N N . ALA A 1 626 ? -28.432 -1.639 45.110 1.00 61.38 626 ALA A N 1
ATOM 4966 C CA . ALA A 1 626 ? -28.018 -2.128 43.811 1.00 61.38 626 ALA A CA 1
ATOM 4967 C C . ALA A 1 626 ? -26.872 -3.148 43.966 1.00 61.38 626 ALA A C 1
ATOM 4969 O O . ALA A 1 626 ? -26.074 -3.041 44.897 1.00 61.38 626 ALA A O 1
ATOM 4970 N N . LEU A 1 627 ? -26.771 -4.133 43.064 1.00 62.97 627 LEU A N 1
ATOM 4971 C CA . LEU A 1 627 ? -25.675 -5.110 43.102 1.00 62.97 627 LEU A CA 1
ATOM 4972 C C . LEU A 1 627 ? -24.317 -4.384 43.183 1.00 62.97 627 LEU A C 1
ATOM 4974 O O . LEU A 1 627 ? -24.078 -3.440 42.423 1.00 62.97 627 LEU A O 1
ATOM 4978 N N . TYR A 1 628 ? -23.458 -4.827 44.107 1.00 66.25 628 TYR A N 1
ATOM 4979 C CA . TYR A 1 628 ? -22.156 -4.220 44.431 1.00 66.25 628 TYR A CA 1
ATOM 4980 C C . TYR A 1 628 ? -22.218 -2.793 45.007 1.00 66.25 628 TYR A C 1
ATOM 4982 O O . TYR A 1 628 ? -21.319 -1.980 44.786 1.00 66.25 628 TYR A O 1
ATOM 4990 N N . SER A 1 629 ? -23.292 -2.441 45.726 1.00 67.25 629 SER A N 1
ATOM 4991 C CA . SER A 1 629 ? -23.485 -1.087 46.264 1.00 67.25 629 SER A CA 1
ATOM 4992 C C . SER A 1 629 ? -22.338 -0.617 47.161 1.00 67.25 629 SER A C 1
ATOM 4994 O O . SER A 1 629 ? -21.959 0.548 47.095 1.00 67.25 629 SER A O 1
ATOM 4996 N N . ASN A 1 630 ? -21.777 -1.499 47.991 1.00 70.12 630 ASN A N 1
ATOM 4997 C CA . ASN A 1 630 ? -20.723 -1.143 48.944 1.00 70.12 630 ASN A CA 1
ATOM 4998 C C . ASN A 1 630 ? -19.391 -0.874 48.231 1.00 70.12 630 ASN A C 1
ATOM 5000 O O . ASN A 1 630 ? -18.710 0.106 48.527 1.00 70.12 630 ASN A O 1
ATOM 5004 N N . GLU A 1 631 ? -19.054 -1.708 47.252 1.00 73.06 631 GLU A N 1
ATOM 5005 C CA . GLU A 1 631 ? -17.860 -1.593 46.422 1.00 73.06 631 GLU A CA 1
ATOM 5006 C C . GLU A 1 631 ? -17.933 -0.352 45.530 1.00 73.06 631 GLU A C 1
ATOM 5008 O O . GLU A 1 631 ? -16.962 0.395 45.436 1.00 73.06 631 GLU A O 1
ATOM 5013 N N . LEU A 1 632 ? -19.103 -0.068 44.947 1.00 72.25 632 LEU A N 1
ATOM 5014 C CA . LEU A 1 632 ? -19.335 1.147 44.162 1.00 72.25 632 LEU A CA 1
ATOM 5015 C C . LEU A 1 632 ? -19.274 2.412 45.021 1.00 72.25 632 LEU A C 1
ATOM 5017 O O . LEU A 1 632 ? -18.752 3.418 44.550 1.00 72.25 632 LEU A O 1
ATOM 5021 N N . LYS A 1 633 ? -19.751 2.377 46.277 1.00 70.38 633 LYS A N 1
ATOM 5022 C CA . LYS A 1 633 ? -19.564 3.490 47.228 1.00 70.38 633 LYS A CA 1
ATOM 5023 C C . LYS A 1 633 ? -18.082 3.742 47.484 1.00 70.38 633 LYS A C 1
ATOM 5025 O O . LYS A 1 633 ? -17.647 4.890 47.470 1.00 70.38 633 LYS A O 1
ATOM 5030 N N . LEU A 1 634 ? -17.309 2.682 47.714 1.00 72.81 634 LEU A N 1
ATOM 5031 C CA . LEU A 1 634 ? -15.877 2.790 47.978 1.00 72.81 634 LEU A CA 1
ATOM 5032 C C . LEU A 1 634 ? -15.131 3.323 46.747 1.00 72.81 634 LEU A C 1
ATOM 5034 O O . LEU A 1 634 ? -14.376 4.283 46.865 1.00 72.81 634 LEU A O 1
ATOM 5038 N N . TYR A 1 635 ? -15.421 2.778 45.566 1.00 73.25 635 TYR A N 1
ATOM 5039 C CA . TYR A 1 635 ? -14.895 3.252 44.286 1.00 73.25 635 TYR A CA 1
ATOM 5040 C C . TYR A 1 635 ? -15.254 4.723 44.020 1.00 73.25 635 TYR A C 1
ATOM 5042 O O . TYR A 1 635 ? -14.382 5.531 43.704 1.00 73.25 635 TYR A O 1
ATOM 5050 N N . TYR A 1 636 ? -16.516 5.109 44.231 1.00 71.56 636 TYR A N 1
ATOM 5051 C CA . TYR A 1 636 ? -16.964 6.496 44.099 1.00 71.56 636 TYR A CA 1
ATOM 5052 C C . TYR A 1 636 ? -16.205 7.431 45.048 1.00 71.56 636 TYR A C 1
ATOM 5054 O O . TYR A 1 636 ? -15.674 8.446 44.608 1.00 71.56 636 TYR A O 1
ATOM 5062 N N . ASN A 1 637 ? -16.092 7.074 46.330 1.00 72.00 637 ASN A N 1
ATOM 5063 C CA . ASN A 1 637 ? -15.397 7.892 47.327 1.00 72.00 637 ASN A CA 1
ATOM 5064 C C . ASN A 1 637 ? -13.895 8.047 47.033 1.00 72.00 637 ASN A C 1
ATOM 5066 O O . ASN A 1 637 ? -13.318 9.079 47.367 1.00 72.00 637 ASN A O 1
ATOM 5070 N N . LEU A 1 638 ? -13.257 7.044 46.420 1.00 74.12 638 LEU A N 1
ATOM 5071 C CA . LEU A 1 638 ? -11.847 7.119 46.022 1.00 74.12 638 LEU A CA 1
ATOM 5072 C C . LEU A 1 638 ? -11.613 8.129 44.890 1.00 74.12 638 LEU A C 1
ATOM 5074 O O . LEU A 1 638 ? -10.612 8.849 44.903 1.00 74.12 638 LEU A O 1
ATOM 5078 N N . HIS A 1 639 ? -12.524 8.180 43.918 1.00 71.00 639 HIS A N 1
ATOM 5079 C CA . HIS A 1 639 ? -12.349 8.967 42.697 1.00 71.00 639 HIS A CA 1
ATOM 5080 C C . HIS A 1 639 ? -13.009 10.341 42.735 1.00 71.00 639 HIS A C 1
ATOM 5082 O O . HIS A 1 639 ? -12.540 11.265 42.072 1.00 71.00 639 HIS A O 1
ATOM 5088 N N . PHE A 1 640 ? -14.063 10.513 43.527 1.00 66.62 640 PHE A N 1
ATOM 5089 C CA . PHE A 1 640 ? -14.750 11.786 43.647 1.00 66.62 640 PHE A CA 1
ATOM 5090 C C . PHE A 1 640 ? -13.927 12.774 44.485 1.00 66.62 640 PHE A C 1
ATOM 5092 O O . PHE A 1 640 ? -13.952 12.765 45.716 1.00 66.62 640 PHE A O 1
ATOM 5099 N N . LYS A 1 641 ? -13.216 13.682 43.809 1.00 65.00 641 LYS A N 1
ATOM 5100 C CA . LYS A 1 641 ? -12.584 14.855 44.429 1.00 65.00 641 LYS A CA 1
ATOM 5101 C C . LYS A 1 641 ? -13.260 16.115 43.907 1.00 65.00 641 LYS A C 1
ATOM 5103 O O . LYS A 1 641 ? -13.076 16.473 42.743 1.00 65.00 641 LYS A O 1
ATOM 5108 N N . LYS A 1 642 ? -13.985 16.806 44.799 1.00 54.78 642 LYS A N 1
ATOM 5109 C CA . LYS A 1 642 ? -14.816 18.010 44.552 1.00 54.78 642 LYS A CA 1
ATOM 5110 C C . LYS A 1 642 ? -14.149 19.130 43.731 1.00 54.78 642 LYS A C 1
ATOM 5112 O O . LYS A 1 642 ? -14.852 20.005 43.245 1.00 54.78 642 LYS A O 1
ATOM 5117 N N . THR A 1 643 ? -12.822 19.135 43.609 1.00 48.81 643 THR A N 1
ATOM 5118 C CA . THR A 1 643 ? -12.023 20.200 42.984 1.00 48.81 643 THR A CA 1
ATOM 5119 C C . THR A 1 643 ? -11.313 19.808 41.683 1.00 48.81 643 THR A C 1
ATOM 5121 O O . THR A 1 643 ? -10.725 20.688 41.065 1.00 48.81 643 THR A O 1
ATOM 5124 N N . GLN A 1 644 ? -11.314 18.532 41.266 1.00 51.22 644 GLN A N 1
ATOM 5125 C CA . GLN A 1 644 ? -10.428 18.055 40.181 1.00 51.22 644 GLN A CA 1
ATOM 5126 C C . GLN A 1 644 ? -11.069 17.113 39.154 1.00 51.22 644 GLN A C 1
ATOM 5128 O O . GLN A 1 644 ? -10.487 16.914 38.096 1.00 51.22 644 GLN A O 1
ATOM 5133 N N . THR A 1 645 ? -12.226 16.513 39.440 1.00 53.12 645 THR A N 1
ATOM 5134 C CA . THR A 1 645 ? -12.842 15.542 38.519 1.00 53.12 645 THR A CA 1
ATOM 5135 C C . THR A 1 645 ? -13.891 16.225 37.656 1.00 53.12 645 THR A C 1
ATOM 5137 O O . THR A 1 645 ? -14.844 16.789 38.198 1.00 53.12 645 THR A O 1
ATOM 5140 N N . GLU A 1 646 ? -13.735 16.191 36.325 1.00 57.59 646 GLU A N 1
ATOM 5141 C CA . GLU A 1 646 ? -14.824 16.642 35.463 1.00 57.59 646 GLU A CA 1
ATOM 5142 C C . GLU A 1 646 ? -16.036 15.721 35.670 1.00 57.59 646 GLU A C 1
ATOM 5144 O O . GLU A 1 646 ? -15.900 14.492 35.641 1.00 57.59 646 GLU A O 1
ATOM 5149 N N . PRO A 1 647 ? -17.232 16.289 35.879 1.00 57.59 647 PRO A N 1
ATOM 5150 C CA . PRO A 1 647 ? -18.416 15.512 36.213 1.00 57.59 647 PRO A CA 1
ATOM 5151 C C . PRO A 1 647 ? -18.749 14.416 35.184 1.00 57.59 647 PRO A C 1
ATOM 5153 O O . PRO A 1 647 ? -19.265 13.357 35.543 1.00 57.59 647 PRO A O 1
ATOM 5156 N N . ASN A 1 648 ? -18.417 14.643 33.910 1.00 62.12 648 ASN A N 1
ATOM 5157 C CA . ASN A 1 648 ? -18.700 13.727 32.804 1.00 62.12 648 ASN A CA 1
ATOM 5158 C C . ASN A 1 648 ? -18.046 12.347 32.983 1.00 62.12 648 ASN A C 1
ATOM 5160 O O . ASN A 1 648 ? -18.615 11.343 32.558 1.00 62.12 648 ASN A O 1
ATOM 5164 N N . HIS A 1 649 ? -16.907 12.260 33.674 1.00 64.38 649 HIS A N 1
ATOM 5165 C CA . HIS A 1 649 ? -16.212 10.990 33.899 1.00 64.38 649 HIS A CA 1
ATOM 5166 C C . HIS A 1 649 ? -16.930 10.067 34.897 1.00 64.38 649 HIS A C 1
ATOM 5168 O O . HIS A 1 649 ? -16.642 8.874 34.946 1.00 64.38 649 HIS A O 1
ATOM 5174 N N . LEU A 1 650 ? -17.891 10.587 35.670 1.00 68.38 650 LEU A N 1
ATOM 5175 C CA . LEU A 1 650 ? -18.655 9.823 36.663 1.00 68.38 650 LEU A CA 1
ATOM 5176 C C . LEU A 1 650 ? -20.031 9.381 36.156 1.00 68.38 650 LEU A C 1
ATOM 5178 O O . LEU A 1 650 ? -20.750 8.682 36.871 1.00 68.38 650 LEU A O 1
ATOM 5182 N N . ILE A 1 651 ? -20.403 9.746 34.925 1.00 73.38 651 ILE A N 1
ATOM 5183 C CA . ILE A 1 651 ? -21.730 9.444 34.379 1.00 73.38 651 ILE A CA 1
ATOM 5184 C C . ILE A 1 651 ? -22.012 7.937 34.310 1.00 73.38 651 ILE A C 1
ATOM 5186 O O . ILE A 1 651 ? -23.152 7.513 34.475 1.00 73.38 651 ILE A O 1
ATOM 5190 N N . LEU A 1 652 ? -20.978 7.107 34.141 1.00 77.62 652 LEU A N 1
ATOM 5191 C CA . LEU A 1 652 ? -21.113 5.649 34.089 1.00 77.62 652 LEU A CA 1
ATOM 5192 C C . LEU A 1 652 ? -21.618 5.035 35.407 1.00 77.62 652 LEU A C 1
ATOM 5194 O O . LEU A 1 652 ? -22.077 3.896 35.405 1.00 77.62 652 LEU A O 1
ATOM 5198 N N . LEU A 1 653 ? -21.569 5.777 36.519 1.00 73.50 653 LEU A N 1
ATOM 5199 C CA . LEU A 1 653 ? -22.115 5.356 37.814 1.00 73.50 653 LEU A CA 1
ATOM 5200 C C . LEU A 1 653 ? -23.608 5.685 37.973 1.00 73.50 653 LEU A C 1
ATOM 5202 O O . LEU A 1 653 ? -24.216 5.281 38.967 1.00 73.50 653 LEU A O 1
ATOM 5206 N N . ALA A 1 654 ? -24.208 6.409 37.023 1.00 71.81 654 ALA A N 1
ATOM 5207 C CA . ALA A 1 654 ? -25.616 6.766 37.087 1.00 71.81 654 ALA A CA 1
ATOM 5208 C C . ALA A 1 654 ? -26.525 5.519 36.985 1.00 71.81 654 ALA A C 1
ATOM 5210 O O . ALA A 1 654 ? -26.230 4.572 36.245 1.00 71.81 654 ALA A O 1
ATOM 5211 N N . PRO A 1 655 ? -27.657 5.498 37.712 1.00 68.88 655 PRO A N 1
ATOM 5212 C CA . PRO A 1 655 ? -28.667 4.461 37.565 1.00 68.88 655 PRO A CA 1
ATOM 5213 C C . PRO A 1 655 ? -29.207 4.423 36.139 1.00 68.88 655 PRO A C 1
ATOM 5215 O O . PRO A 1 655 ? -29.385 5.459 35.501 1.00 68.88 655 PRO A O 1
ATOM 5218 N N . ASP A 1 656 ? -29.461 3.210 35.650 1.00 72.44 656 ASP A N 1
ATOM 5219 C CA . ASP A 1 656 ? -30.030 2.938 34.327 1.00 72.44 656 ASP A CA 1
ATOM 5220 C C . ASP A 1 656 ? -29.251 3.537 33.143 1.00 72.44 656 ASP A C 1
ATOM 5222 O O . ASP A 1 656 ? -29.759 3.570 32.020 1.00 72.44 656 ASP A O 1
ATOM 5226 N N . ILE A 1 657 ? -27.988 3.937 33.347 1.00 77.31 657 ILE A N 1
ATOM 5227 C CA . ILE A 1 657 ? -27.144 4.556 32.314 1.00 77.31 657 ILE A CA 1
ATOM 5228 C C . ILE A 1 657 ? -26.979 3.677 31.071 1.00 77.31 657 ILE A C 1
ATOM 5230 O O . ILE A 1 657 ? -26.873 4.184 29.959 1.00 77.31 657 ILE A O 1
ATOM 5234 N N . THR A 1 658 ? -27.027 2.356 31.240 1.00 79.50 658 THR A N 1
ATOM 5235 C CA . THR A 1 658 ? -26.994 1.381 30.144 1.00 79.50 658 THR A CA 1
ATOM 5236 C C . THR A 1 658 ? -28.187 1.521 29.206 1.00 79.50 658 THR A C 1
ATOM 5238 O O . THR A 1 658 ? -28.025 1.383 27.998 1.00 79.50 658 THR A O 1
ATOM 5241 N N . THR A 1 659 ? -29.364 1.856 29.736 1.00 80.00 659 THR A N 1
ATOM 5242 C CA . THR A 1 659 ? -30.575 2.118 28.946 1.00 80.00 659 THR A CA 1
ATOM 5243 C C . THR A 1 659 ? -30.613 3.545 28.409 1.00 80.00 659 THR A C 1
ATOM 5245 O O . THR A 1 659 ? -31.074 3.768 27.293 1.00 80.00 659 THR A O 1
ATOM 5248 N N . LEU A 1 660 ? -30.094 4.507 29.181 1.00 75.56 660 LEU A N 1
ATOM 5249 C CA . LEU A 1 660 ? -30.081 5.920 28.811 1.00 75.56 660 LEU A CA 1
ATOM 5250 C C . LEU A 1 660 ? -29.074 6.223 27.690 1.00 75.56 660 LEU A C 1
ATOM 5252 O O . LEU A 1 660 ? -29.383 7.024 26.812 1.00 75.56 660 LEU A O 1
ATOM 5256 N N . LEU A 1 661 ? -27.899 5.580 27.697 1.00 76.50 661 LEU A N 1
ATOM 5257 C CA . LEU A 1 661 ? -26.829 5.729 26.695 1.00 76.50 661 LEU A CA 1
ATOM 5258 C C . LEU A 1 661 ? -26.701 4.522 25.744 1.00 76.50 661 LEU A C 1
ATOM 5260 O O . LEU A 1 661 ? -25.610 4.261 25.237 1.00 76.50 661 LEU A O 1
ATOM 5264 N N . PRO A 1 662 ? -27.824 3.853 25.417 1.00 80.88 662 PRO A N 1
ATOM 5265 C CA . PRO A 1 662 ? -27.903 2.479 24.882 1.00 80.88 662 PRO A CA 1
ATOM 5266 C C . PRO A 1 662 ? -26.557 1.735 24.818 1.00 80.88 662 PRO A C 1
ATOM 5268 O O . PRO A 1 662 ? -26.019 1.477 23.734 1.00 80.88 662 PRO A O 1
ATOM 5271 N N . LEU A 1 663 ? -25.980 1.457 25.992 1.00 84.94 663 LEU A N 1
ATOM 5272 C CA . LEU A 1 663 ? -24.666 0.832 26.103 1.00 84.94 663 LEU A CA 1
ATOM 5273 C C . LEU A 1 663 ? -24.776 -0.655 25.743 1.00 84.94 663 LEU A C 1
ATOM 5275 O O . LEU A 1 663 ? -25.790 -1.293 26.027 1.00 84.94 663 LEU A O 1
ATOM 5279 N N . PRO A 1 664 ? -23.730 -1.252 25.150 1.00 84.31 664 PRO A N 1
ATOM 5280 C CA . PRO A 1 664 ? -23.770 -2.638 24.688 1.00 84.31 664 PRO A CA 1
ATOM 5281 C C . PRO A 1 664 ? -23.706 -3.682 25.825 1.00 84.31 664 PRO A C 1
ATOM 5283 O O . PRO A 1 664 ? -23.642 -4.875 25.552 1.00 84.31 664 PRO A O 1
ATOM 5286 N N . VAL A 1 665 ? -23.752 -3.272 27.095 1.00 88.19 665 VAL A N 1
ATOM 5287 C CA . VAL A 1 665 ? -23.646 -4.151 28.271 1.00 88.19 665 VAL A CA 1
ATOM 5288 C C . VAL A 1 665 ? -24.819 -3.958 29.227 1.00 88.19 665 VAL A C 1
ATOM 5290 O O . VAL A 1 665 ? -25.416 -2.881 29.284 1.00 88.19 665 VAL A O 1
ATOM 5293 N N . ASN A 1 666 ? -25.147 -4.995 30.002 1.00 88.38 666 ASN A N 1
ATOM 5294 C CA . ASN A 1 666 ? -26.179 -4.895 31.030 1.00 88.38 666 ASN A CA 1
ATOM 5295 C C . ASN A 1 666 ? -25.664 -4.147 32.283 1.00 88.38 666 ASN A C 1
ATOM 5297 O O . ASN A 1 666 ? -24.460 -3.961 32.483 1.00 88.38 666 ASN A O 1
ATOM 5301 N N . SER A 1 667 ? -26.584 -3.712 33.148 1.00 83.25 667 SER A N 1
ATOM 5302 C CA . SER A 1 667 ? -26.248 -2.899 34.325 1.00 83.25 667 SER A CA 1
ATOM 5303 C C . SER A 1 667 ? -25.395 -3.628 35.367 1.00 83.25 667 SER A C 1
ATOM 5305 O O . SER A 1 667 ? -24.655 -2.969 36.092 1.00 83.25 667 SER A O 1
ATOM 5307 N N . ALA A 1 668 ? -25.491 -4.955 35.479 1.00 85.38 668 ALA A N 1
ATOM 5308 C CA . ALA A 1 668 ? -24.692 -5.732 36.429 1.00 85.38 668 ALA A CA 1
ATOM 5309 C C . ALA A 1 668 ? -23.244 -5.878 35.939 1.00 85.38 668 ALA A C 1
ATOM 5311 O O . ALA A 1 668 ? -22.301 -5.615 36.686 1.00 85.38 668 ALA A O 1
ATOM 5312 N N . SER A 1 669 ? -23.078 -6.204 34.658 1.00 89.12 669 SER A N 1
ATOM 5313 C CA . SER A 1 669 ? -21.789 -6.344 33.993 1.00 89.12 669 SER A CA 1
ATOM 5314 C C . SER A 1 669 ? -21.023 -5.028 33.942 1.00 89.12 669 SER A C 1
ATOM 5316 O O . SER A 1 669 ? -19.835 -5.006 34.261 1.00 89.12 669 SER A O 1
ATOM 5318 N N . LEU A 1 670 ? -21.703 -3.913 33.642 1.00 87.69 670 LEU A N 1
ATOM 5319 C CA . LEU A 1 670 ? -21.080 -2.589 33.683 1.00 87.69 670 LEU A CA 1
ATOM 5320 C C . LEU A 1 670 ? -20.483 -2.299 35.067 1.00 87.69 670 LEU A C 1
ATOM 5322 O O . LEU A 1 670 ? -19.332 -1.893 35.160 1.00 87.69 670 LEU A O 1
ATOM 5326 N N . ARG A 1 671 ? -21.224 -2.558 36.151 1.00 86.06 671 ARG A N 1
ATOM 5327 C CA . ARG A 1 671 ? -20.749 -2.294 37.522 1.00 86.06 671 ARG A CA 1
ATOM 5328 C C . ARG A 1 671 ? -19.494 -3.081 37.870 1.00 86.06 671 ARG A C 1
ATOM 5330 O O . ARG A 1 671 ? -18.584 -2.515 38.466 1.00 86.06 671 ARG A O 1
ATOM 5337 N N . GLN A 1 672 ? -19.422 -4.355 37.487 1.00 87.75 672 GLN A N 1
ATOM 5338 C CA . GLN A 1 672 ? -18.221 -5.155 37.731 1.00 87.75 672 GLN A CA 1
ATOM 5339 C C . GLN A 1 672 ? -16.999 -4.625 36.975 1.00 87.75 672 GLN A C 1
ATOM 5341 O O . GLN A 1 672 ? -15.909 -4.590 37.546 1.00 87.75 672 GLN A O 1
ATOM 5346 N N . LEU A 1 673 ? -17.185 -4.184 35.727 1.00 88.69 673 LEU A N 1
ATOM 5347 C CA . LEU A 1 673 ? -16.118 -3.591 34.917 1.00 88.69 673 LEU A CA 1
ATOM 5348 C C . LEU A 1 673 ? -15.672 -2.226 35.458 1.00 88.69 673 LEU A C 1
ATOM 5350 O O . LEU A 1 673 ? -14.496 -1.892 35.358 1.00 88.69 673 LEU A O 1
ATOM 5354 N N . LEU A 1 674 ? -16.580 -1.454 36.066 1.00 85.62 674 LEU A N 1
ATOM 5355 C CA . LEU A 1 674 ? -16.232 -0.200 36.742 1.00 85.62 674 LEU A CA 1
ATOM 5356 C C . LEU A 1 674 ? -15.416 -0.443 38.016 1.00 85.62 674 LEU A C 1
ATOM 5358 O O . LEU A 1 674 ? -14.443 0.261 38.245 1.00 85.62 674 LEU A O 1
ATOM 5362 N N . ILE A 1 675 ? -15.779 -1.446 38.824 1.00 86.25 675 ILE A N 1
ATOM 5363 C CA . ILE A 1 675 ? -15.022 -1.817 40.035 1.00 86.25 675 ILE A CA 1
ATOM 5364 C C . ILE A 1 675 ? -13.658 -2.422 39.671 1.00 86.25 675 ILE A C 1
ATOM 5366 O O . ILE A 1 675 ? -12.703 -2.286 40.431 1.00 86.25 675 ILE A O 1
ATOM 5370 N N . ASN A 1 676 ? -13.554 -3.070 38.506 1.00 88.75 676 ASN A N 1
ATOM 5371 C CA . ASN A 1 676 ? -12.327 -3.695 38.013 1.00 88.75 676 ASN A CA 1
ATOM 5372 C C . ASN A 1 676 ? -11.914 -3.134 36.636 1.00 88.75 676 ASN A C 1
ATOM 5374 O O . ASN A 1 676 ? -12.000 -3.846 35.633 1.00 88.75 676 ASN A O 1
ATOM 5378 N N . PRO A 1 677 ? -11.396 -1.892 36.568 1.00 88.81 677 PRO A N 1
ATOM 5379 C CA . PRO A 1 677 ? -11.011 -1.230 35.313 1.00 88.81 677 PRO A CA 1
ATOM 5380 C C . PRO A 1 677 ? -10.035 -2.049 34.456 1.00 88.81 677 PRO A C 1
ATOM 5382 O O . PRO A 1 677 ? -10.149 -2.091 33.230 1.00 88.81 677 PRO A O 1
ATOM 5385 N N . HIS A 1 678 ? -9.106 -2.743 35.120 1.00 90.56 678 HIS A N 1
ATOM 5386 C CA . HIS A 1 678 ? -8.102 -3.614 34.508 1.00 90.56 678 HIS A CA 1
ATOM 5387 C C . HIS A 1 678 ? -8.695 -4.825 33.762 1.00 90.56 678 HIS A C 1
ATOM 5389 O O . HIS A 1 678 ? -8.012 -5.415 32.929 1.00 90.56 678 HIS A O 1
ATOM 5395 N N . TRP A 1 679 ? -9.956 -5.205 34.021 1.00 93.25 679 TRP A N 1
ATOM 5396 C CA . TRP A 1 679 ? -10.653 -6.235 33.235 1.00 93.25 679 TRP A CA 1
ATOM 5397 C C . TRP A 1 679 ? -11.082 -5.711 31.866 1.00 93.25 679 TRP A C 1
ATOM 5399 O O . TRP A 1 679 ? -11.222 -6.496 30.933 1.00 93.25 679 TRP A O 1
ATOM 5409 N N . LEU A 1 680 ? -11.292 -4.401 31.722 1.00 91.50 680 LEU A N 1
ATOM 5410 C CA . LEU A 1 680 ? -11.649 -3.797 30.443 1.00 91.50 680 LEU A CA 1
ATOM 5411 C C . LEU A 1 680 ? -10.393 -3.482 29.622 1.00 91.50 680 LEU A C 1
ATOM 5413 O O . LEU A 1 680 ? -10.290 -3.915 28.478 1.00 91.50 680 LEU A O 1
ATOM 5417 N N . ASP A 1 681 ? -9.435 -2.774 30.221 1.00 90.94 681 ASP A N 1
ATOM 5418 C CA . ASP A 1 681 ? -8.187 -2.357 29.577 1.00 90.94 681 ASP A CA 1
ATOM 5419 C C . ASP A 1 681 ? -6.986 -2.730 30.456 1.00 90.94 681 ASP A C 1
ATOM 5421 O O . ASP A 1 681 ? -6.848 -2.226 31.571 1.00 90.94 681 ASP A O 1
ATOM 5425 N N . SER A 1 682 ? -6.093 -3.583 29.945 1.00 88.81 682 SER A N 1
ATOM 5426 C CA . SER A 1 682 ? -4.902 -4.059 30.661 1.00 88.81 682 SER A CA 1
ATOM 5427 C C . SER A 1 682 ? -3.926 -2.961 31.079 1.00 88.81 682 SER A C 1
ATOM 5429 O O . SER A 1 682 ? -3.073 -3.194 31.937 1.00 88.81 682 SER A O 1
ATOM 5431 N N . LYS A 1 683 ? -4.007 -1.775 30.465 1.00 86.44 683 LYS A N 1
ATOM 5432 C CA . LYS A 1 683 ? -3.173 -0.624 30.827 1.00 86.44 683 LYS A CA 1
ATOM 5433 C C . LYS A 1 683 ? -3.702 0.148 32.029 1.00 86.44 683 LYS A C 1
ATOM 5435 O O . LYS A 1 683 ? -2.918 0.873 32.636 1.00 86.44 683 LYS A O 1
ATOM 5440 N N . LYS A 1 684 ? -4.979 -0.023 32.381 1.00 85.94 684 LYS A N 1
ATOM 5441 C CA . LYS A 1 684 ? -5.581 0.650 33.532 1.00 85.94 684 LYS A CA 1
ATOM 5442 C C . LYS A 1 684 ? -5.225 -0.056 34.829 1.00 85.94 684 LYS A C 1
ATOM 5444 O O . LYS A 1 684 ? -5.208 -1.286 34.905 1.00 85.94 684 LYS A O 1
ATOM 5449 N N . SER A 1 685 ? -4.977 0.723 35.877 1.00 84.19 685 SER A N 1
ATOM 5450 C CA . SER A 1 685 ? -4.763 0.161 37.212 1.00 84.19 685 SER A CA 1
ATOM 5451 C C . SER A 1 685 ? -6.089 -0.289 37.860 1.00 84.19 685 SER A C 1
ATOM 5453 O O . SER A 1 685 ? -7.158 0.209 37.497 1.00 84.19 685 SER A O 1
ATOM 5455 N N . PRO A 1 686 ? -6.070 -1.219 38.838 1.00 82.31 686 PRO A N 1
ATOM 5456 C CA . PRO A 1 686 ? -7.287 -1.687 39.513 1.00 82.31 686 PRO A CA 1
ATOM 5457 C C . PRO A 1 686 ? -8.072 -0.589 40.240 1.00 82.31 686 PRO A C 1
ATOM 5459 O O . PRO A 1 686 ? -9.246 -0.772 40.530 1.00 82.31 686 PRO A O 1
ATOM 5462 N N . THR A 1 687 ? -7.425 0.537 40.536 1.00 78.44 687 THR A N 1
ATOM 5463 C CA . THR A 1 687 ? -7.998 1.685 41.242 1.00 78.44 687 THR A CA 1
ATOM 5464 C C . THR A 1 687 ? -8.067 2.917 40.344 1.00 78.44 687 THR A C 1
ATOM 5466 O O . THR A 1 687 ? -7.930 4.026 40.843 1.00 78.44 687 THR A O 1
ATOM 5469 N N . GLU A 1 688 ? -8.136 2.752 39.022 1.00 83.62 688 GLU A N 1
ATOM 5470 C CA . GLU A 1 688 ? -8.233 3.860 38.067 1.00 83.62 688 GLU A CA 1
ATOM 5471 C C . GLU A 1 688 ? -9.685 4.164 37.704 1.00 83.62 688 GLU A C 1
ATOM 5473 O O . GLU A 1 688 ? -10.515 3.263 37.637 1.00 83.62 688 GLU A O 1
ATOM 5478 N N . LEU A 1 689 ? -10.002 5.425 37.405 1.00 81.31 689 LEU A N 1
ATOM 5479 C CA . LEU A 1 689 ? -11.353 5.781 36.989 1.00 81.31 689 LEU A CA 1
ATOM 5480 C C . LEU A 1 689 ? -11.604 5.328 35.542 1.00 81.31 689 LEU A C 1
ATOM 5482 O O . LEU A 1 689 ? -10.900 5.715 34.609 1.00 81.31 689 LEU A O 1
ATOM 5486 N N . VAL A 1 690 ? -12.651 4.534 35.323 1.00 83.62 690 VAL A N 1
ATOM 5487 C CA . VAL A 1 690 ? -13.150 4.255 33.971 1.00 83.62 690 VAL A CA 1
ATOM 5488 C C . VAL A 1 690 ? -13.930 5.457 33.450 1.00 83.62 690 VAL A C 1
ATOM 5490 O O . VAL A 1 690 ? -15.084 5.670 33.808 1.00 83.62 690 VAL A O 1
ATOM 5493 N N . GLU A 1 691 ? -13.296 6.217 32.567 1.00 83.44 691 GLU A N 1
ATOM 5494 C CA . GLU A 1 691 ? -13.930 7.330 31.865 1.00 83.44 691 GLU A CA 1
ATOM 5495 C C . GLU A 1 691 ? -14.740 6.863 30.645 1.00 83.44 691 GLU A C 1
ATOM 5497 O O . GLU A 1 691 ? -14.375 5.901 29.957 1.00 83.44 691 GLU A O 1
ATOM 5502 N N . LEU A 1 692 ? -15.825 7.581 30.343 1.00 85.12 692 LEU A N 1
ATOM 5503 C CA . LEU A 1 692 ? -16.586 7.411 29.107 1.00 85.12 692 LEU A CA 1
ATOM 5504 C C . LEU A 1 692 ? -15.825 8.061 27.943 1.00 85.12 692 LEU A C 1
ATOM 5506 O O . LEU A 1 692 ? -15.952 9.253 27.687 1.00 85.12 692 LEU A O 1
ATOM 5510 N N . ASN A 1 693 ? -15.028 7.260 27.243 1.00 87.75 693 ASN A N 1
ATOM 5511 C CA . ASN A 1 693 ? -14.287 7.666 26.053 1.00 87.75 693 ASN A CA 1
ATOM 5512 C C . ASN A 1 693 ? -14.468 6.643 24.917 1.00 87.75 693 ASN A C 1
ATOM 5514 O O . ASN A 1 693 ? -15.141 5.617 25.082 1.00 87.75 693 ASN A O 1
ATOM 5518 N N . LEU A 1 694 ? -13.877 6.929 23.751 1.00 89.69 694 LEU A N 1
ATOM 5519 C CA . LEU A 1 694 ? -13.960 6.063 22.573 1.00 89.69 694 LEU A CA 1
ATOM 5520 C C . LEU A 1 694 ? -13.476 4.635 22.876 1.00 89.69 694 LEU A C 1
ATOM 5522 O O . LEU A 1 694 ? -14.139 3.674 22.490 1.00 89.69 694 LEU A O 1
ATOM 5526 N N . GLY A 1 695 ? -12.365 4.494 23.605 1.00 90.31 695 GLY A N 1
ATOM 5527 C CA . GLY A 1 695 ? -11.794 3.199 23.982 1.00 90.31 695 GLY A CA 1
ATOM 5528 C C . GLY A 1 695 ? -12.712 2.368 24.869 1.00 90.31 695 GLY A C 1
ATOM 5529 O O . GLY A 1 695 ? -12.953 1.198 24.583 1.00 90.31 695 GLY A O 1
ATOM 5530 N N . THR A 1 696 ? -13.288 2.980 25.905 1.00 89.94 696 THR A N 1
ATOM 5531 C CA . THR A 1 696 ? -14.260 2.326 26.787 1.00 89.94 696 THR A CA 1
ATOM 5532 C C . THR A 1 696 ? -15.473 1.851 25.986 1.00 89.94 696 THR A C 1
ATOM 5534 O O . THR A 1 696 ? -15.859 0.691 26.105 1.00 89.94 696 THR A O 1
ATOM 5537 N N . LEU A 1 697 ? -16.051 2.693 25.119 1.00 91.00 697 LEU A N 1
ATOM 5538 C CA . LEU A 1 697 ? -17.187 2.287 24.280 1.00 91.00 697 LEU A CA 1
ATOM 5539 C C . LEU A 1 697 ? -16.826 1.166 23.302 1.00 91.00 697 LEU A C 1
ATOM 5541 O O . LEU A 1 697 ? -17.595 0.213 23.171 1.00 91.00 697 LEU A O 1
ATOM 5545 N N . TYR A 1 698 ? -15.665 1.261 22.649 1.00 92.94 698 TYR A N 1
ATOM 5546 C CA . TYR A 1 698 ? -15.163 0.222 21.757 1.00 92.94 698 TYR A CA 1
ATOM 5547 C C . TYR A 1 698 ? -15.050 -1.111 22.502 1.00 92.94 698 TYR A C 1
ATOM 5549 O O . TYR A 1 698 ? -15.649 -2.097 22.084 1.00 92.94 698 TYR A O 1
ATOM 5557 N N . LEU A 1 699 ? -14.360 -1.147 23.645 1.00 93.88 699 LEU A N 1
ATOM 5558 C CA . LEU A 1 699 ? -14.134 -2.377 24.409 1.00 93.88 699 LEU A CA 1
ATOM 5559 C C . LEU A 1 699 ? -15.430 -2.961 24.985 1.00 93.88 699 LEU A C 1
ATOM 5561 O O . LEU A 1 699 ? -15.611 -4.177 24.949 1.00 93.88 699 LEU A O 1
ATOM 5565 N N . LEU A 1 700 ? -16.363 -2.122 25.448 1.00 93.19 700 LEU A N 1
ATOM 5566 C CA . LEU A 1 700 ? -17.695 -2.576 25.866 1.00 93.19 700 LEU A CA 1
ATOM 5567 C C . LEU A 1 700 ? -18.480 -3.176 24.695 1.00 93.19 700 LEU A C 1
ATOM 5569 O O . LEU A 1 700 ? -19.200 -4.160 24.867 1.00 93.19 700 LEU A O 1
ATOM 5573 N N . GLN A 1 701 ? -18.340 -2.614 23.494 1.00 92.50 701 GLN A N 1
ATOM 5574 C CA . GLN A 1 701 ? -18.950 -3.195 22.308 1.00 92.50 701 GLN A CA 1
ATOM 5575 C C . GLN A 1 701 ? -18.299 -4.534 21.956 1.00 92.50 701 GLN A C 1
ATOM 5577 O O . GLN A 1 701 ? -19.011 -5.502 21.725 1.00 92.50 701 GLN A O 1
ATOM 5582 N N . ARG A 1 702 ? -16.967 -4.636 21.999 1.00 93.44 702 ARG A N 1
ATOM 5583 C CA . ARG A 1 702 ? -16.260 -5.903 21.757 1.00 93.44 702 ARG A CA 1
ATOM 5584 C C . ARG A 1 702 ? -16.606 -6.974 22.785 1.00 93.44 702 ARG A C 1
ATOM 5586 O O . ARG A 1 702 ? -16.693 -8.146 22.428 1.00 93.44 702 ARG A O 1
ATOM 5593 N N . PHE A 1 703 ? -16.852 -6.583 24.033 1.00 94.31 703 PHE A N 1
ATOM 5594 C CA . PHE A 1 703 ? -17.359 -7.477 25.072 1.00 94.31 703 PHE A CA 1
ATOM 5595 C C . PHE A 1 703 ? -18.712 -8.080 24.671 1.00 94.31 703 PHE A C 1
ATOM 5597 O O . PHE A 1 703 ? -18.897 -9.296 24.748 1.00 94.31 703 PHE A O 1
ATOM 5604 N N . ARG A 1 704 ? -19.637 -7.249 24.179 1.00 92.19 704 ARG A N 1
ATOM 5605 C CA . ARG A 1 704 ? -20.923 -7.714 23.649 1.00 92.19 704 ARG A CA 1
ATOM 5606 C C . ARG A 1 704 ? -20.753 -8.579 22.406 1.00 92.19 704 ARG A C 1
ATOM 5608 O O . ARG A 1 704 ? -21.299 -9.673 22.373 1.00 92.19 704 ARG A O 1
ATOM 5615 N N . ASP A 1 705 ? -19.974 -8.123 21.428 1.00 91.44 705 ASP A N 1
ATOM 5616 C CA . ASP A 1 705 ? -19.727 -8.856 20.185 1.00 91.44 705 ASP A CA 1
ATOM 5617 C C . ASP A 1 705 ? -19.162 -10.255 20.481 1.00 91.44 705 ASP A C 1
ATOM 5619 O O . ASP A 1 705 ? -19.535 -11.223 19.826 1.00 91.44 705 ASP A O 1
ATOM 5623 N N . CYS A 1 706 ? -18.283 -10.381 21.483 1.00 92.19 706 CYS A N 1
ATOM 5624 C CA . CYS A 1 706 ? -17.754 -11.661 21.952 1.00 92.19 706 CYS A CA 1
ATOM 5625 C C . CYS A 1 706 ? -18.865 -12.569 22.499 1.00 92.19 706 CYS A C 1
ATOM 5627 O O . CYS A 1 706 ? -18.962 -13.730 22.102 1.00 92.19 706 CYS A O 1
ATOM 5629 N N . CYS A 1 707 ? -19.733 -12.030 23.360 1.00 91.94 707 CYS A N 1
ATOM 5630 C CA . CYS A 1 707 ? -20.869 -12.769 23.906 1.00 91.94 707 CYS A CA 1
ATOM 5631 C C . CYS A 1 707 ? -21.823 -13.238 22.798 1.00 91.94 707 CYS A C 1
ATOM 5633 O O . CYS A 1 707 ? -22.176 -14.414 22.753 1.00 91.94 707 CYS A O 1
ATOM 5635 N N . ASP A 1 708 ? -22.171 -12.344 21.871 1.00 91.44 708 ASP A N 1
ATOM 5636 C CA . ASP A 1 708 ? -23.103 -12.614 20.776 1.00 91.44 708 ASP A CA 1
ATOM 5637 C C . ASP A 1 708 ? -22.513 -13.624 19.768 1.00 91.44 708 ASP A C 1
ATOM 5639 O O . ASP A 1 708 ? -23.205 -14.540 19.330 1.00 91.44 708 ASP A O 1
ATOM 5643 N N . THR A 1 709 ? -21.218 -13.514 19.440 1.00 89.88 709 THR A N 1
ATOM 5644 C CA . THR A 1 709 ? -20.540 -14.400 18.471 1.00 89.88 709 THR A CA 1
ATOM 5645 C C . THR A 1 709 ? -20.400 -15.833 18.986 1.00 89.88 709 THR A C 1
ATOM 5647 O O . THR A 1 709 ? -20.529 -16.777 18.208 1.00 89.88 709 THR A O 1
ATOM 5650 N N . TYR A 1 710 ? -20.129 -16.007 20.282 1.00 89.38 710 TYR A N 1
ATOM 5651 C CA . TYR A 1 710 ? -19.873 -17.322 20.886 1.00 89.38 710 TYR A CA 1
ATOM 5652 C C . TYR A 1 710 ? -21.040 -17.854 21.727 1.00 89.38 710 TYR A C 1
ATOM 5654 O O . TYR A 1 710 ? -20.908 -18.897 22.364 1.00 89.38 710 TYR A O 1
ATOM 5662 N N . GLY A 1 711 ? -22.183 -17.158 21.744 1.00 87.31 711 GLY A N 1
ATOM 5663 C CA . GLY A 1 711 ? -23.363 -17.556 22.516 1.00 87.31 711 GLY A CA 1
ATOM 5664 C C . GLY A 1 711 ? -23.127 -17.589 24.031 1.00 87.31 711 GLY A C 1
ATOM 5665 O O . GLY A 1 711 ? -23.718 -18.413 24.729 1.00 87.31 711 GLY A O 1
ATOM 5666 N N . LEU A 1 712 ? -22.241 -16.730 24.545 1.00 89.19 712 LEU A N 1
ATOM 5667 C CA . LEU A 1 712 ? -21.880 -16.674 25.963 1.00 89.19 712 LEU A CA 1
ATOM 5668 C C . LEU A 1 712 ? -22.780 -15.691 26.718 1.00 89.19 712 LEU A C 1
ATOM 5670 O O . LEU A 1 712 ? -23.092 -14.605 26.232 1.00 89.19 712 LEU A O 1
ATOM 5674 N N . ALA A 1 713 ? -23.142 -16.031 27.956 1.00 89.94 713 ALA A N 1
ATOM 5675 C CA . ALA A 1 713 ? -23.737 -15.062 28.870 1.00 89.94 713 ALA A CA 1
ATOM 5676 C C . ALA A 1 713 ? -22.668 -14.069 29.363 1.00 89.94 713 ALA A C 1
ATOM 5678 O O . ALA A 1 713 ? -21.528 -14.458 29.633 1.00 89.94 713 ALA A O 1
ATOM 5679 N N . GLN A 1 714 ? -23.047 -12.799 29.554 1.00 90.88 714 GLN A N 1
ATOM 5680 C CA . GLN A 1 714 ? -22.125 -11.758 30.040 1.00 90.88 714 GLN A CA 1
ATOM 5681 C C . GLN A 1 714 ? -21.492 -12.139 31.392 1.00 90.88 714 GLN A C 1
ATOM 5683 O O . GLN A 1 714 ? -20.300 -11.920 31.607 1.00 90.88 714 GLN A O 1
ATOM 5688 N N . ASP A 1 715 ? -22.258 -12.796 32.267 1.00 88.75 715 ASP A N 1
ATOM 5689 C CA . ASP A 1 715 ? -21.784 -13.271 33.571 1.00 88.75 715 ASP A CA 1
ATOM 5690 C C . ASP A 1 715 ? -20.707 -14.357 33.449 1.00 88.75 715 ASP A C 1
ATOM 5692 O O . ASP A 1 715 ? -19.783 -14.410 34.259 1.00 88.75 715 ASP A O 1
ATOM 5696 N N . SER A 1 716 ? -20.771 -15.204 32.414 1.00 90.00 716 SER A N 1
ATOM 5697 C CA . SER A 1 716 ? -19.756 -16.234 32.165 1.00 90.00 716 SER A CA 1
ATOM 5698 C C . SER A 1 716 ? -18.415 -15.618 31.772 1.00 90.00 716 SER A C 1
ATOM 5700 O O . SER A 1 716 ? -17.370 -16.060 32.253 1.00 90.00 716 SER A O 1
ATOM 5702 N N . LEU A 1 717 ? -18.437 -14.575 30.936 1.00 91.12 717 LEU A N 1
ATOM 5703 C CA . LEU A 1 717 ? -17.227 -13.861 30.527 1.00 91.12 717 LEU A CA 1
ATOM 5704 C C . LEU A 1 717 ? -16.602 -13.089 31.702 1.00 91.12 717 LEU A C 1
ATOM 5706 O O . LEU A 1 717 ? -15.385 -13.105 31.883 1.00 91.12 717 LEU A O 1
ATOM 5710 N N . LEU A 1 718 ? -17.424 -12.487 32.561 1.00 91.25 718 LEU A N 1
ATOM 5711 C CA . LEU A 1 718 ? -16.948 -11.836 33.785 1.00 91.25 718 LEU A CA 1
ATOM 5712 C C . LEU A 1 718 ? -16.371 -12.829 34.794 1.00 91.25 718 LEU A C 1
ATOM 5714 O O . LEU A 1 718 ? -15.300 -12.583 35.346 1.00 91.25 718 LEU A O 1
ATOM 5718 N N . ALA A 1 719 ? -17.018 -13.982 34.983 1.00 90.19 719 ALA A N 1
ATOM 5719 C CA . ALA A 1 719 ? -16.486 -15.054 35.819 1.00 90.19 719 ALA A CA 1
ATOM 5720 C C . ALA A 1 719 ? -15.122 -15.547 35.307 1.00 90.19 719 ALA A C 1
ATOM 5722 O O . ALA A 1 719 ? -14.243 -15.881 36.104 1.00 90.19 719 ALA A O 1
ATOM 5723 N N . TYR A 1 720 ? -14.905 -15.545 33.985 1.00 91.12 720 TYR A N 1
ATOM 5724 C CA . TYR A 1 720 ? -13.586 -15.801 33.411 1.00 91.12 720 TYR A CA 1
ATOM 5725 C C . TYR A 1 720 ? -12.565 -14.729 33.787 1.00 91.12 720 TYR A C 1
ATOM 5727 O O . TYR A 1 720 ? -11.492 -15.097 34.258 1.00 91.12 720 TYR A O 1
ATOM 5735 N N . PHE A 1 721 ? -12.873 -13.436 33.656 1.00 91.69 721 PHE A N 1
ATOM 5736 C CA . PHE A 1 721 ? -11.929 -12.382 34.053 1.00 91.69 721 PHE A CA 1
ATOM 5737 C C . PHE A 1 721 ? -11.630 -12.398 35.553 1.00 91.69 721 PHE A C 1
ATOM 5739 O O . PHE A 1 721 ? -10.472 -12.251 35.946 1.00 91.69 721 PHE A O 1
ATOM 5746 N N . GLN A 1 722 ? -12.629 -12.669 36.392 1.00 90.56 722 GLN A N 1
ATOM 5747 C CA . GLN A 1 722 ? -12.437 -12.861 37.829 1.00 90.56 722 GLN A CA 1
ATOM 5748 C C . GLN A 1 722 ? -11.468 -14.019 38.109 1.00 90.56 722 GLN A C 1
ATOM 5750 O O . GLN A 1 722 ? -10.520 -13.889 38.882 1.00 90.56 722 GLN A O 1
ATOM 5755 N N . SER A 1 723 ? -11.677 -15.146 37.431 1.00 88.31 723 SER A N 1
ATOM 5756 C CA . SER A 1 723 ? -10.822 -16.331 37.474 1.00 88.31 723 SER A CA 1
ATOM 5757 C C . SER A 1 723 ? -9.396 -16.047 36.980 1.00 88.31 723 SER A C 1
ATOM 5759 O O . SER A 1 723 ? -8.434 -16.461 37.621 1.00 88.31 723 SER A O 1
ATOM 5761 N N . ALA A 1 724 ? -9.246 -15.326 35.867 1.00 87.62 724 ALA A N 1
ATOM 5762 C CA . ALA A 1 724 ? -7.961 -15.008 35.240 1.00 87.62 724 ALA A CA 1
ATOM 5763 C C . ALA A 1 724 ? -7.110 -14.026 36.062 1.00 87.62 724 ALA A C 1
ATOM 5765 O O . ALA A 1 724 ? -5.879 -14.065 36.009 1.00 87.62 724 ALA A O 1
ATOM 5766 N N . ASN A 1 725 ? -7.760 -13.155 36.836 1.00 88.19 725 ASN A N 1
ATOM 5767 C CA . ASN A 1 725 ? -7.104 -12.209 37.738 1.00 88.19 725 ASN A CA 1
ATOM 5768 C C . ASN A 1 725 ? -6.939 -12.751 39.172 1.00 88.19 725 ASN A C 1
ATOM 5770 O O . ASN A 1 725 ? -6.392 -12.060 40.027 1.00 88.19 725 ASN A O 1
ATOM 5774 N N . SER A 1 726 ? -7.365 -13.990 39.440 1.00 86.19 726 SER A N 1
ATOM 5775 C CA . SER A 1 726 ? -7.152 -14.666 40.725 1.00 86.19 726 SER A CA 1
ATOM 5776 C C . SER A 1 726 ? -5.778 -15.352 40.783 1.00 86.19 726 SER A C 1
ATOM 5778 O O . SER A 1 726 ? -5.285 -15.863 39.783 1.00 86.19 726 SER A O 1
ATOM 5780 N N . ASN A 1 727 ? -5.170 -15.436 41.971 1.00 72.00 727 ASN A N 1
ATOM 5781 C CA . ASN A 1 727 ? -3.807 -15.966 42.178 1.00 72.00 727 ASN A CA 1
ATOM 5782 C C . ASN A 1 727 ? -3.667 -17.510 42.085 1.00 72.00 727 ASN A C 1
ATOM 5784 O O . ASN A 1 727 ? -2.703 -18.066 42.608 1.00 72.00 727 ASN A O 1
ATOM 5788 N N . GLY A 1 728 ? -4.619 -18.227 41.475 1.00 66.88 728 GLY A N 1
ATOM 5789 C CA . GLY A 1 728 ? -4.638 -19.699 41.427 1.00 66.88 728 GLY A CA 1
ATOM 5790 C C . GLY A 1 728 ? -4.270 -20.276 40.051 1.00 66.88 728 GLY A C 1
ATOM 5791 O O . GLY A 1 728 ? -4.583 -19.648 39.040 1.00 66.88 728 GLY A O 1
ATOM 5792 N N . PRO A 1 729 ? -3.658 -21.477 39.972 1.00 65.31 729 PRO A N 1
ATOM 5793 C CA . PRO A 1 729 ? -3.435 -22.159 38.699 1.00 65.31 729 PRO A CA 1
ATOM 5794 C C . PRO A 1 729 ? -4.785 -22.550 38.089 1.00 65.31 729 PRO A C 1
ATOM 5796 O O . PRO A 1 729 ? -5.521 -23.359 38.653 1.00 65.31 729 PRO A O 1
ATOM 5799 N N . GLN A 1 730 ? -5.128 -21.954 36.949 1.00 71.44 730 GLN A N 1
ATOM 5800 C CA . GLN A 1 730 ? -6.392 -22.196 36.255 1.00 71.44 730 GLN A CA 1
ATOM 5801 C C . GLN A 1 730 ? -6.139 -22.563 34.786 1.00 71.44 730 GLN A C 1
ATOM 5803 O O . GLN A 1 730 ? -5.275 -21.951 34.158 1.00 71.44 730 GLN A O 1
ATOM 5808 N N . PRO A 1 731 ? -6.900 -23.510 34.203 1.00 76.94 731 PRO A N 1
ATOM 5809 C CA . PRO A 1 731 ? -6.804 -23.863 32.786 1.00 76.94 731 PRO A CA 1
ATOM 5810 C C . PRO A 1 731 ? -7.519 -22.810 31.915 1.00 76.94 731 PRO A C 1
ATOM 5812 O O . PRO A 1 731 ? -8.560 -23.073 31.309 1.00 76.94 731 PRO A O 1
ATOM 5815 N N . LEU A 1 732 ? -6.993 -21.580 31.911 1.00 81.06 732 LEU A N 1
ATOM 5816 C CA . LEU A 1 732 ? -7.584 -20.428 31.216 1.00 81.06 732 LEU A CA 1
ATOM 5817 C C . LEU A 1 732 ? -7.591 -20.632 29.697 1.00 81.06 732 LEU A C 1
ATOM 5819 O O . LEU A 1 732 ? -8.624 -20.424 29.063 1.00 81.06 732 LEU A O 1
ATOM 5823 N N . ASP A 1 733 ? -6.477 -21.116 29.144 1.00 80.50 733 ASP A N 1
ATOM 5824 C CA . ASP A 1 733 ? -6.331 -21.371 27.709 1.00 80.50 733 ASP A CA 1
ATOM 5825 C C . ASP A 1 733 ? -7.283 -22.470 27.234 1.00 80.50 733 ASP A C 1
ATOM 5827 O O . ASP A 1 733 ? -7.917 -22.317 26.197 1.00 80.50 733 ASP A O 1
ATOM 5831 N N . THR A 1 734 ? -7.477 -23.536 28.018 1.00 84.94 734 THR A N 1
ATOM 5832 C CA . THR A 1 734 ? -8.436 -24.600 27.685 1.00 84.94 734 THR A CA 1
ATOM 5833 C C . THR A 1 734 ? -9.872 -24.069 27.666 1.00 84.94 734 THR A C 1
ATOM 5835 O O . THR A 1 734 ? -10.637 -24.392 26.759 1.00 84.94 734 THR A O 1
ATOM 5838 N N . ARG A 1 735 ? -10.251 -23.211 28.627 1.00 85.19 735 ARG A N 1
ATOM 5839 C CA . ARG A 1 735 ? -11.592 -22.599 28.654 1.00 85.19 735 ARG A CA 1
ATOM 5840 C C . ARG A 1 735 ? -11.804 -21.661 27.461 1.00 85.19 735 ARG A C 1
ATOM 5842 O O . ARG A 1 735 ? -12.842 -21.734 26.809 1.00 85.19 735 ARG A O 1
ATOM 5849 N N . LEU A 1 736 ? -10.819 -20.819 27.144 1.00 87.44 736 LEU A N 1
ATOM 5850 C CA . LEU A 1 736 ? -10.868 -19.944 25.970 1.00 87.44 736 LEU A CA 1
ATOM 5851 C C . LEU A 1 736 ? -10.882 -20.735 24.658 1.00 87.44 736 LEU A C 1
ATOM 5853 O O . LEU A 1 736 ? -11.661 -20.413 23.769 1.00 87.44 736 LEU A O 1
ATOM 5857 N N . SER A 1 737 ? -10.067 -21.783 24.543 1.00 88.88 737 SER A N 1
ATOM 5858 C CA . SER A 1 737 ? -10.029 -22.689 23.390 1.00 88.88 737 SER A CA 1
ATOM 5859 C C . SER A 1 737 ? -11.399 -23.320 23.137 1.00 88.88 737 SER A C 1
ATOM 5861 O O . SER A 1 737 ? -11.861 -23.320 21.997 1.00 88.88 737 SER A O 1
ATOM 5863 N N . GLN A 1 738 ? -12.097 -23.758 24.191 1.00 88.44 738 GLN A N 1
ATOM 5864 C CA . GLN A 1 738 ? -13.461 -24.288 24.093 1.00 88.44 738 GLN A CA 1
ATOM 5865 C C . GLN A 1 738 ? -14.471 -23.238 23.620 1.00 88.44 738 GLN A C 1
ATOM 5867 O O . GLN A 1 738 ? -15.291 -23.535 22.756 1.00 88.44 738 GLN A O 1
ATOM 5872 N N . TRP A 1 739 ? -14.416 -22.015 24.156 1.00 87.50 739 TRP A N 1
ATOM 5873 C CA . TRP A 1 739 ? -15.340 -20.937 23.778 1.00 87.50 739 TRP A CA 1
ATOM 5874 C C . TRP A 1 739 ? -15.131 -20.449 22.358 1.00 87.50 739 TRP A C 1
ATOM 5876 O O . TRP A 1 739 ? -16.079 -20.262 21.603 1.00 87.50 739 TRP A O 1
ATOM 5886 N N . LEU A 1 740 ? -13.870 -20.245 21.996 1.00 87.06 740 LEU A N 1
ATOM 5887 C CA . LEU A 1 740 ? -13.519 -19.853 20.652 1.00 87.06 740 LEU A CA 1
ATOM 5888 C C . LEU A 1 740 ? -13.800 -21.034 19.706 1.00 87.06 740 LEU A C 1
ATOM 5890 O O . LEU A 1 740 ? -14.231 -20.812 18.584 1.00 87.06 740 LEU A O 1
ATOM 5894 N N . GLY A 1 741 ? -13.646 -22.288 20.123 1.00 87.50 741 GLY A N 1
ATOM 5895 C CA . GLY A 1 741 ? -13.606 -23.414 19.188 1.00 87.50 741 GLY A CA 1
ATOM 5896 C C . GLY A 1 741 ? -12.340 -23.316 18.339 1.00 87.50 741 GLY A C 1
ATOM 5897 O O . GLY A 1 741 ? -12.392 -23.337 17.109 1.00 87.50 741 GLY A O 1
ATOM 5898 N N . TRP A 1 742 ? -11.211 -23.082 19.006 1.00 91.31 742 TRP A N 1
ATOM 5899 C CA . TRP A 1 742 ? -9.907 -22.876 18.388 1.00 91.31 742 TRP A CA 1
ATOM 5900 C C . TRP A 1 742 ? -8.851 -23.742 19.071 1.00 91.31 742 TRP A C 1
ATOM 5902 O O . TRP A 1 742 ? -8.994 -24.055 20.250 1.00 91.31 742 TRP A O 1
ATOM 5912 N N . ASP A 1 743 ? -7.815 -24.153 18.342 1.00 91.19 743 ASP A N 1
ATOM 5913 C CA . ASP A 1 743 ? -6.801 -25.074 18.857 1.00 91.19 743 ASP A CA 1
ATOM 5914 C C . ASP A 1 743 ? -6.001 -24.456 20.017 1.00 91.19 743 ASP A C 1
ATOM 5916 O O . ASP A 1 743 ? -5.591 -23.295 19.964 1.00 91.19 743 ASP A O 1
ATOM 5920 N N . GLU A 1 744 ? -5.772 -25.240 21.076 1.00 90.06 744 GLU A N 1
ATOM 5921 C CA . GLU A 1 744 ? -5.095 -24.751 22.283 1.00 90.06 744 GLU A CA 1
ATOM 5922 C C . GLU A 1 744 ? -3.632 -24.377 22.001 1.00 90.06 744 GLU A C 1
ATOM 5924 O O . GLU A 1 744 ? -3.122 -23.426 22.593 1.00 90.06 744 GLU A O 1
ATOM 5929 N N . LYS A 1 745 ? -2.950 -25.068 21.073 1.00 90.25 745 LYS A N 1
ATOM 5930 C CA . LYS A 1 745 ? -1.554 -24.746 20.733 1.00 90.25 745 LYS A CA 1
ATOM 5931 C C . LYS A 1 745 ? -1.479 -23.421 19.983 1.00 90.25 745 LYS A C 1
ATOM 5933 O O . LYS A 1 745 ? -0.631 -22.593 20.303 1.00 90.25 745 LYS A O 1
ATOM 5938 N N . GLU A 1 746 ? -2.391 -23.201 19.038 1.00 91.94 746 GLU A N 1
ATOM 5939 C CA . GLU A 1 746 ? -2.499 -21.938 18.297 1.00 91.94 746 GLU A CA 1
ATOM 5940 C C . GLU A 1 746 ? -2.820 -20.751 19.212 1.00 91.94 746 GLU A C 1
ATOM 5942 O O . GLU A 1 746 ? -2.286 -19.655 19.020 1.00 91.94 746 GLU A O 1
ATOM 5947 N N . LEU A 1 747 ? -3.662 -20.965 20.228 1.00 92.50 747 LEU A N 1
ATOM 5948 C CA . LEU A 1 747 ? -3.965 -19.953 21.236 1.00 92.50 747 LEU A CA 1
ATOM 5949 C C . LEU A 1 747 ? -2.741 -19.652 22.111 1.00 92.50 747 LEU A C 1
ATOM 5951 O O . LEU A 1 747 ? -2.421 -18.482 22.327 1.00 92.50 747 LEU A O 1
ATOM 5955 N N . ARG A 1 748 ? -2.034 -20.696 22.565 1.00 91.38 748 ARG A N 1
ATOM 5956 C CA . ARG A 1 748 ? -0.865 -20.575 23.447 1.00 91.38 748 ARG A CA 1
ATOM 5957 C C . ARG A 1 748 ? 0.251 -19.734 22.829 1.00 91.38 748 ARG A C 1
ATOM 5959 O O . ARG A 1 748 ? 0.822 -18.877 23.495 1.00 91.38 748 ARG A O 1
ATOM 5966 N N . VAL A 1 749 ? 0.488 -19.899 21.527 1.00 92.38 749 VAL A N 1
ATOM 5967 C CA . VAL A 1 749 ? 1.449 -19.078 20.769 1.00 92.38 749 VAL A CA 1
ATOM 5968 C C . VAL A 1 749 ? 1.148 -17.582 20.900 1.00 92.38 749 VAL A C 1
ATOM 5970 O O . VAL A 1 749 ? 2.068 -16.771 20.983 1.00 92.38 749 VAL A O 1
ATOM 5973 N N . LEU A 1 750 ? -0.128 -17.187 20.925 1.00 91.94 750 LEU A N 1
ATOM 5974 C CA . LEU A 1 750 ? -0.507 -15.784 21.071 1.00 91.94 750 LEU A CA 1
ATOM 5975 C C . LEU A 1 750 ? -0.449 -15.310 22.524 1.00 91.94 750 LEU A C 1
ATOM 5977 O O . LEU A 1 750 ? 0.025 -14.195 22.773 1.00 91.94 750 LEU A O 1
ATOM 5981 N 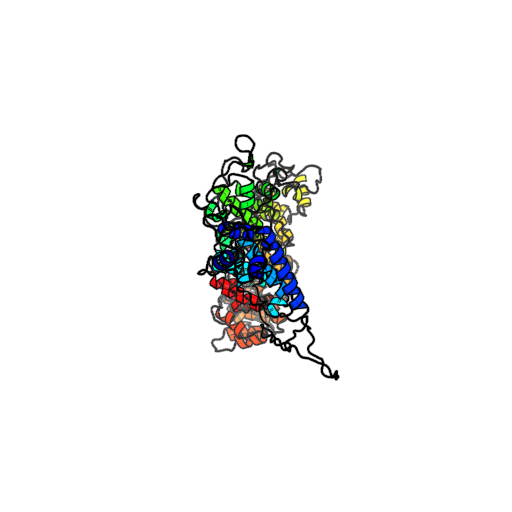N . THR A 1 751 ? -0.918 -16.128 23.472 1.00 90.69 751 THR A N 1
ATOM 5982 C CA . THR A 1 751 ? -0.954 -15.773 24.900 1.00 90.69 751 THR A CA 1
ATOM 5983 C C . THR A 1 751 ? 0.445 -15.618 25.485 1.00 90.69 751 THR A C 1
ATOM 5985 O O . THR A 1 751 ? 0.664 -14.687 26.257 1.00 90.69 751 THR A O 1
ATOM 5988 N N . GLU A 1 752 ? 1.424 -16.402 25.025 1.00 90.38 752 GLU A N 1
ATOM 5989 C CA . GLU A 1 752 ? 2.845 -16.252 25.377 1.00 90.38 752 GLU A CA 1
ATOM 5990 C C . GLU A 1 752 ? 3.427 -14.885 24.979 1.00 90.38 752 GLU A C 1
ATOM 5992 O O . GLU A 1 752 ? 4.382 -14.407 25.589 1.00 90.38 752 GLU A O 1
ATOM 5997 N N . THR A 1 753 ? 2.844 -14.203 23.986 1.00 89.06 753 THR A N 1
ATOM 5998 C CA . THR A 1 753 ? 3.282 -12.849 23.608 1.00 89.06 753 THR A CA 1
ATOM 5999 C C . THR A 1 753 ? 2.693 -11.749 24.493 1.00 89.06 753 THR A C 1
ATOM 6001 O O . THR A 1 753 ? 3.065 -10.576 24.344 1.00 89.06 753 THR A O 1
ATOM 6004 N N . LEU A 1 754 ? 1.724 -12.078 25.351 1.00 88.69 754 LEU A N 1
ATOM 6005 C CA . LEU A 1 754 ? 1.127 -11.141 26.296 1.00 88.69 754 LEU A CA 1
ATOM 6006 C C . LEU A 1 754 ? 2.025 -11.009 27.536 1.00 88.69 754 LEU A C 1
ATOM 6008 O O . LEU A 1 754 ? 2.649 -11.987 27.941 1.00 88.69 754 LEU A O 1
ATOM 6012 N N . PRO A 1 755 ? 2.057 -9.840 28.206 1.00 84.44 755 PRO A N 1
ATOM 6013 C CA . PRO A 1 755 ? 2.949 -9.613 29.349 1.00 84.44 755 PRO A CA 1
ATOM 6014 C C . PRO A 1 755 ? 2.784 -10.619 30.497 1.00 84.44 755 PRO A C 1
ATOM 6016 O O . PRO A 1 755 ? 3.734 -10.895 31.221 1.00 84.44 755 PRO A O 1
ATOM 6019 N N . THR A 1 756 ? 1.573 -11.147 30.677 1.00 82.81 756 THR A N 1
ATOM 6020 C CA . THR A 1 756 ? 1.217 -12.075 31.757 1.00 82.81 756 THR A CA 1
ATOM 6021 C C . THR A 1 756 ? 1.127 -13.533 31.314 1.00 82.81 756 THR A C 1
ATOM 6023 O O . THR A 1 756 ? 0.772 -14.369 32.139 1.00 82.81 756 THR A O 1
ATOM 6026 N N . GLY A 1 757 ? 1.373 -13.843 30.035 1.00 83.94 757 GLY A N 1
ATOM 6027 C CA . GLY A 1 757 ? 1.209 -15.194 29.478 1.00 83.94 757 GLY A CA 1
ATOM 6028 C C . GLY A 1 757 ? -0.239 -15.706 29.426 1.00 83.94 757 GLY A C 1
ATOM 6029 O O . GLY A 1 757 ? -0.470 -16.857 29.086 1.00 83.94 757 GLY A O 1
ATOM 6030 N N . ALA A 1 758 ? -1.218 -14.875 29.790 1.00 86.56 758 ALA A N 1
ATOM 6031 C CA . ALA A 1 758 ? -2.633 -15.226 29.869 1.00 86.56 758 ALA A CA 1
ATOM 6032 C C . ALA A 1 758 ? -3.502 -13.994 29.599 1.00 86.56 758 ALA A C 1
ATOM 6034 O O . ALA A 1 758 ? -3.097 -12.872 29.918 1.00 86.56 758 ALA A O 1
ATOM 6035 N N . VAL A 1 759 ? -4.703 -14.218 29.059 1.00 91.25 759 VAL A N 1
ATOM 6036 C CA . VAL A 1 759 ? -5.688 -13.165 28.768 1.00 91.25 759 VAL A CA 1
ATOM 6037 C C . VAL A 1 759 ? -6.413 -12.771 30.052 1.00 91.25 759 VAL A C 1
ATOM 6039 O O . VAL A 1 759 ? -7.223 -13.543 30.570 1.00 91.25 759 VAL A O 1
ATOM 6042 N N . LYS A 1 760 ? -6.139 -11.564 30.550 1.00 91.31 760 LYS A N 1
ATOM 6043 C CA . LYS A 1 760 ? -6.704 -11.034 31.804 1.00 91.31 760 LYS A CA 1
ATOM 6044 C C . LYS A 1 760 ? -7.721 -9.912 31.612 1.00 91.31 760 LYS A C 1
ATOM 6046 O O . LYS A 1 760 ? -8.383 -9.534 32.577 1.00 91.31 760 LYS A O 1
ATOM 6051 N N . SER A 1 761 ? -7.849 -9.402 30.394 1.00 93.56 761 SER A N 1
ATOM 6052 C CA . SER A 1 761 ? -8.640 -8.214 30.086 1.00 93.56 761 SER A CA 1
ATOM 6053 C C . SER A 1 761 ? -9.290 -8.284 28.701 1.00 93.56 761 SER A C 1
ATOM 6055 O O . SER A 1 761 ? -8.916 -9.103 27.854 1.00 93.56 761 SER A O 1
ATOM 6057 N N . MET A 1 762 ? -10.269 -7.411 28.463 1.00 94.62 762 MET A N 1
ATOM 6058 C CA . MET A 1 762 ? -11.040 -7.378 27.223 1.00 94.62 762 MET A CA 1
ATOM 6059 C C . MET A 1 762 ? -10.230 -6.861 26.028 1.00 94.62 762 MET A C 1
ATOM 6061 O O . MET A 1 762 ? -10.405 -7.378 24.930 1.00 94.62 762 MET A O 1
ATOM 6065 N N . ASP A 1 763 ? -9.311 -5.907 26.207 1.00 93.12 763 ASP A N 1
ATOM 6066 C CA . ASP A 1 763 ? -8.397 -5.461 25.139 1.00 93.12 763 ASP A CA 1
ATOM 6067 C C . ASP A 1 763 ? -7.488 -6.600 24.641 1.00 93.12 763 ASP A C 1
ATOM 6069 O O . ASP A 1 763 ? -7.281 -6.760 23.435 1.00 93.12 763 ASP A O 1
ATOM 6073 N N . GLN A 1 764 ? -7.007 -7.445 25.558 1.00 94.12 764 GLN A N 1
ATOM 6074 C CA . GLN A 1 764 ? -6.227 -8.636 25.220 1.00 94.12 764 GLN A CA 1
ATOM 6075 C C . GLN A 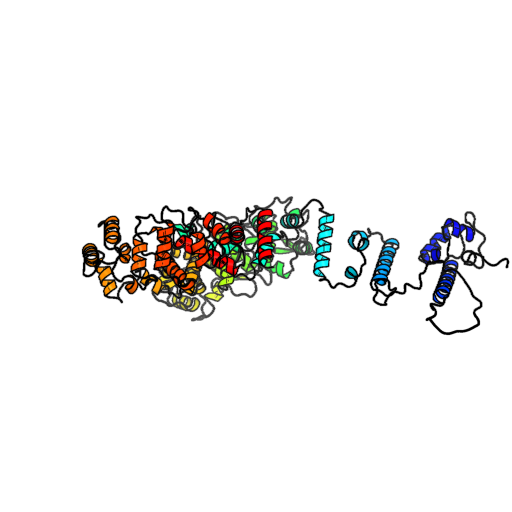1 764 ? -7.091 -9.689 24.519 1.00 94.12 764 GLN A C 1
ATOM 6077 O O . GLN A 1 764 ? -6.655 -10.275 23.527 1.00 94.12 764 GLN A O 1
ATOM 6082 N N . LEU A 1 765 ? -8.321 -9.914 24.996 1.00 94.31 765 LEU A N 1
ATOM 6083 C CA . LEU A 1 765 ? -9.253 -10.848 24.364 1.00 94.31 765 LEU A CA 1
ATOM 6084 C C . LEU A 1 765 ? -9.661 -10.383 22.958 1.00 94.31 765 LEU A C 1
ATOM 6086 O O . LEU A 1 765 ? -9.693 -11.198 22.038 1.00 94.31 765 LEU A O 1
ATOM 6090 N N . ASP A 1 766 ? -9.913 -9.085 22.763 1.00 94.69 766 ASP A N 1
ATOM 6091 C CA . ASP A 1 766 ? -10.190 -8.507 21.444 1.00 94.69 766 ASP A CA 1
ATOM 6092 C C . ASP A 1 766 ? -9.031 -8.750 20.476 1.00 94.69 766 ASP A C 1
ATOM 6094 O O . ASP A 1 766 ? -9.249 -9.160 19.334 1.00 94.69 766 ASP A O 1
ATOM 6098 N N . TRP A 1 767 ? -7.793 -8.546 20.931 1.00 94.75 767 TRP A N 1
ATOM 6099 C CA . TRP A 1 767 ? -6.616 -8.837 20.121 1.00 94.75 767 TRP A CA 1
ATOM 6100 C C . TRP A 1 767 ? -6.560 -10.314 19.704 1.00 94.75 767 TRP A C 1
ATOM 6102 O O . TRP A 1 767 ? -6.399 -10.596 18.518 1.00 94.75 767 TRP A O 1
ATOM 6112 N N . ILE A 1 768 ? -6.793 -11.254 20.628 1.00 94.56 768 ILE A N 1
ATOM 6113 C CA . ILE A 1 768 ? -6.875 -12.693 20.315 1.00 94.56 768 ILE A CA 1
ATOM 6114 C C . ILE A 1 768 ? -7.983 -12.984 19.293 1.00 94.56 768 ILE A C 1
ATOM 6116 O O . ILE A 1 768 ? -7.756 -13.720 18.332 1.00 94.56 768 ILE A O 1
ATOM 6120 N N . MET A 1 769 ? -9.165 -12.381 19.450 1.00 93.62 769 MET A N 1
ATOM 6121 C CA . MET A 1 769 ? -10.273 -12.539 18.503 1.00 93.62 769 MET A CA 1
ATOM 6122 C C . MET A 1 769 ? -9.914 -12.016 17.105 1.00 93.62 769 MET A C 1
ATOM 6124 O O . MET A 1 769 ? -10.221 -12.679 16.113 1.00 93.62 769 MET A O 1
ATOM 6128 N N . ARG A 1 770 ? -9.233 -10.866 17.008 1.00 93.88 770 ARG A N 1
ATOM 6129 C CA . ARG A 1 770 ? -8.746 -10.316 15.731 1.00 93.88 770 ARG A CA 1
ATOM 6130 C C . ARG A 1 770 ? -7.674 -11.200 15.097 1.00 93.88 770 ARG A C 1
ATOM 6132 O O . ARG A 1 770 ? -7.745 -11.452 13.896 1.00 93.88 770 ARG A O 1
ATOM 6139 N N . CYS A 1 771 ? -6.732 -11.723 15.883 1.00 94.69 771 CYS A N 1
ATOM 6140 C CA . CYS A 1 771 ? -5.733 -12.680 15.404 1.00 94.69 771 CYS A CA 1
ATOM 6141 C C . CYS A 1 771 ? -6.393 -13.948 14.864 1.00 94.69 771 CYS A C 1
ATOM 6143 O O . CYS A 1 771 ? -6.087 -14.370 13.755 1.00 94.69 771 CYS A O 1
ATOM 6145 N N . ARG A 1 772 ? -7.367 -14.509 15.586 1.00 94.19 772 ARG A N 1
ATOM 6146 C CA . ARG A 1 772 ? -8.122 -15.674 15.121 1.00 94.19 772 ARG A CA 1
ATOM 6147 C C . ARG A 1 772 ? -8.864 -15.396 13.815 1.00 94.19 772 ARG A C 1
ATOM 6149 O O . ARG A 1 772 ? -8.845 -16.226 12.904 1.00 94.19 772 ARG A O 1
ATOM 6156 N N . GLN A 1 773 ? -9.524 -14.244 13.710 1.00 92.69 773 GLN A N 1
ATOM 6157 C CA . GLN A 1 773 ? -10.207 -13.842 12.482 1.00 92.69 773 GLN A CA 1
ATOM 6158 C C . GLN A 1 773 ? -9.214 -13.737 11.315 1.00 92.69 773 GLN A C 1
ATOM 6160 O O . GLN A 1 773 ? -9.497 -14.231 10.224 1.00 92.69 773 GLN A O 1
ATOM 6165 N N . ALA A 1 774 ? -8.029 -13.169 11.550 1.00 93.50 774 ALA A N 1
ATOM 6166 C CA . ALA A 1 774 ? -6.966 -13.101 10.555 1.00 93.50 774 ALA A CA 1
ATOM 6167 C C . ALA A 1 774 ? -6.439 -14.494 10.166 1.00 93.50 774 ALA A C 1
ATOM 6169 O O . ALA A 1 774 ? -6.339 -14.764 8.971 1.00 93.50 774 ALA A O 1
ATOM 6170 N N . CYS A 1 775 ? -6.191 -15.403 11.119 1.00 93.88 775 CYS A N 1
ATOM 6171 C CA . CYS A 1 775 ? -5.831 -16.800 10.835 1.00 93.88 775 CYS A CA 1
ATOM 6172 C C . CYS A 1 775 ? -6.910 -17.495 9.995 1.00 93.88 775 CYS A C 1
ATOM 6174 O O . CYS A 1 775 ? -6.602 -18.190 9.037 1.00 93.88 775 CYS A O 1
ATOM 6176 N N . THR A 1 776 ? -8.189 -17.256 10.293 1.00 92.25 776 THR A N 1
ATOM 6177 C CA . THR A 1 776 ? -9.308 -17.861 9.552 1.00 92.25 776 THR A CA 1
ATOM 6178 C C . THR A 1 776 ? -9.371 -17.355 8.108 1.00 92.25 776 THR A C 1
ATOM 6180 O O . THR A 1 776 ? -9.578 -18.137 7.184 1.00 92.25 776 THR A O 1
ATOM 6183 N N . ILE A 1 777 ? -9.169 -16.049 7.895 1.00 91.94 777 ILE A N 1
ATOM 6184 C CA . ILE A 1 777 ? -9.216 -15.430 6.561 1.00 91.94 777 ILE A CA 1
ATOM 6185 C C . ILE A 1 777 ? -7.979 -15.787 5.730 1.00 91.94 777 ILE A C 1
ATOM 6187 O O . ILE A 1 777 ? -8.088 -15.986 4.524 1.00 91.94 777 ILE A O 1
ATOM 6191 N N . THR A 1 778 ? -6.809 -15.843 6.363 1.00 91.81 778 THR A N 1
ATOM 6192 C CA . THR A 1 778 ? -5.527 -16.085 5.682 1.00 91.81 778 THR A CA 1
ATOM 6193 C C . THR A 1 778 ? -5.121 -17.556 5.637 1.00 91.81 778 THR A C 1
ATOM 6195 O O . THR A 1 778 ? -4.170 -17.892 4.944 1.00 91.81 778 THR A O 1
ATOM 6198 N N . ARG A 1 779 ? -5.820 -18.424 6.381 1.00 92.12 779 ARG A N 1
ATOM 6199 C CA . ARG A 1 779 ? -5.491 -19.844 6.613 1.00 92.12 779 ARG A CA 1
ATOM 6200 C C . ARG A 1 779 ? -4.124 -20.086 7.259 1.00 92.12 779 ARG A C 1
ATOM 6202 O O . ARG A 1 779 ? -3.656 -21.218 7.304 1.00 92.12 779 ARG A O 1
ATOM 6209 N N . LEU A 1 780 ? -3.488 -19.040 7.780 1.00 92.94 780 LEU A N 1
ATOM 6210 C CA . LEU A 1 780 ? -2.191 -19.135 8.441 1.00 92.94 780 LEU A CA 1
ATOM 6211 C C . LEU A 1 780 ? -2.346 -19.611 9.889 1.00 92.94 780 LEU A C 1
ATOM 6213 O O . LEU A 1 780 ? -3.331 -19.292 10.558 1.00 92.94 780 LEU A O 1
ATOM 6217 N N . SER A 1 781 ? -1.331 -20.318 10.389 1.00 94.25 781 SER A N 1
ATOM 6218 C CA . SER A 1 781 ? -1.164 -20.564 11.826 1.00 94.25 781 SER A CA 1
ATOM 6219 C C . SER A 1 781 ? -0.859 -19.258 12.566 1.00 94.25 781 SER A C 1
ATOM 6221 O O . SER A 1 781 ? -0.321 -18.311 11.983 1.00 94.25 781 SER A O 1
ATOM 6223 N N . SER A 1 782 ? -1.137 -19.206 13.867 1.00 93.88 782 SER A N 1
ATOM 6224 C CA . SER A 1 782 ? -0.814 -18.075 14.743 1.00 93.88 782 SER A CA 1
ATOM 6225 C C . SER A 1 782 ? 0.672 -17.728 14.692 1.00 93.88 782 SER A C 1
ATOM 6227 O O . SER A 1 782 ? 1.029 -16.550 14.652 1.00 93.88 782 SER A O 1
ATOM 6229 N N . GLN A 1 783 ? 1.552 -18.734 14.641 1.00 94.00 783 GLN A N 1
ATOM 6230 C CA . GLN A 1 783 ? 2.994 -18.497 14.563 1.00 94.00 783 GLN A CA 1
ATOM 6231 C C . GLN A 1 783 ? 3.393 -17.874 13.222 1.00 94.00 783 GLN A C 1
ATOM 6233 O O . GLN A 1 783 ? 4.123 -16.881 13.208 1.00 94.00 783 GLN A O 1
ATOM 6238 N N . THR A 1 784 ? 2.910 -18.419 12.100 1.00 93.06 784 THR A N 1
ATOM 6239 C CA . THR A 1 784 ? 3.205 -17.864 10.770 1.00 93.06 784 THR A CA 1
ATOM 6240 C C . THR A 1 784 ? 2.629 -16.458 10.634 1.00 93.06 784 THR A C 1
ATOM 6242 O O . THR A 1 784 ? 3.294 -15.576 10.092 1.00 93.06 784 THR A O 1
ATOM 6245 N N . LEU A 1 785 ? 1.441 -16.208 11.186 1.00 93.69 785 LEU A N 1
ATOM 6246 C CA . LEU A 1 785 ? 0.808 -14.894 11.198 1.00 93.69 785 LEU A CA 1
ATOM 6247 C C . LEU A 1 785 ? 1.651 -13.857 11.964 1.00 93.69 785 LEU A C 1
ATOM 6249 O O . LEU A 1 785 ? 1.909 -12.770 11.444 1.00 93.69 785 LEU A O 1
ATOM 6253 N N . LEU A 1 786 ? 2.134 -14.203 13.165 1.00 92.94 786 LEU A N 1
ATOM 6254 C CA . LEU A 1 786 ? 3.029 -13.340 13.942 1.00 92.94 786 LEU A CA 1
ATOM 6255 C C . LEU A 1 786 ? 4.348 -13.088 13.204 1.00 92.94 786 LEU A C 1
ATOM 6257 O O . LEU A 1 786 ? 4.729 -11.929 13.044 1.00 92.94 786 LEU A O 1
ATOM 6261 N N . ASN A 1 787 ? 4.993 -14.142 12.694 1.00 92.38 787 ASN A N 1
ATOM 6262 C CA . ASN A 1 787 ? 6.239 -14.027 11.931 1.00 92.38 787 ASN A CA 1
ATOM 6263 C C . ASN A 1 787 ? 6.066 -13.130 10.697 1.00 92.38 787 ASN A C 1
ATOM 6265 O O . ASN A 1 787 ? 6.941 -12.327 10.398 1.00 92.38 787 ASN A O 1
ATOM 6269 N N . THR A 1 788 ? 4.920 -13.216 10.014 1.00 91.62 788 THR A N 1
ATOM 6270 C CA . THR A 1 788 ? 4.612 -12.365 8.854 1.00 91.62 788 THR A CA 1
ATOM 6271 C C . THR A 1 788 ? 4.508 -10.893 9.248 1.00 91.62 788 THR A C 1
ATOM 6273 O O . THR A 1 788 ? 5.046 -10.040 8.551 1.00 91.62 788 THR A O 1
ATOM 6276 N N . SER A 1 789 ? 3.868 -10.584 10.382 1.00 90.31 789 SER A N 1
ATOM 6277 C CA . SER A 1 789 ? 3.755 -9.203 10.887 1.00 90.31 789 SER A CA 1
ATOM 6278 C C . SER A 1 789 ? 5.079 -8.609 11.390 1.00 90.31 789 SER A C 1
ATOM 6280 O O . SER A 1 789 ? 5.199 -7.394 11.561 1.00 90.31 789 SER A O 1
ATOM 6282 N N . GLU A 1 790 ? 6.069 -9.464 11.649 1.00 89.19 790 GLU A N 1
ATOM 6283 C CA . GLU A 1 790 ? 7.409 -9.077 12.094 1.00 89.19 790 GLU A CA 1
ATOM 6284 C C . GLU A 1 790 ? 8.379 -8.821 10.939 1.00 89.19 790 GLU A C 1
ATOM 6286 O O . GLU A 1 790 ? 9.456 -8.284 11.184 1.00 89.19 790 GLU A O 1
ATOM 6291 N N . LEU A 1 791 ? 8.005 -9.159 9.701 1.00 90.31 791 LEU A N 1
ATOM 6292 C CA . LEU A 1 791 ? 8.820 -8.852 8.532 1.00 90.31 791 LEU A CA 1
ATOM 6293 C C . LEU A 1 791 ? 8.925 -7.336 8.335 1.00 90.31 791 LEU A C 1
ATOM 6295 O O . LEU A 1 791 ? 7.937 -6.604 8.389 1.00 90.31 791 LEU A O 1
ATOM 6299 N N . ASP A 1 792 ? 10.138 -6.874 8.072 1.00 87.94 792 ASP A N 1
ATOM 6300 C CA . ASP A 1 792 ? 10.488 -5.479 7.818 1.00 87.94 792 ASP A CA 1
ATOM 6301 C C . ASP A 1 792 ? 11.544 -5.379 6.701 1.00 87.94 792 ASP A C 1
ATOM 6303 O O . ASP A 1 792 ? 11.953 -6.385 6.107 1.00 87.94 792 ASP A O 1
ATOM 6307 N N . ASN A 1 793 ? 11.999 -4.164 6.379 1.00 83.69 793 ASN A N 1
ATOM 6308 C CA . ASN A 1 793 ? 13.034 -3.999 5.356 1.00 83.69 793 ASN A CA 1
ATOM 6309 C C . ASN A 1 793 ? 14.418 -4.482 5.818 1.00 83.69 793 ASN A C 1
ATOM 6311 O O . ASN A 1 793 ? 15.300 -4.720 4.983 1.00 83.69 793 ASN A O 1
ATOM 6315 N N . ALA A 1 794 ? 14.641 -4.618 7.126 1.00 86.44 794 ALA A N 1
ATOM 6316 C CA . ALA A 1 794 ? 15.892 -5.109 7.698 1.00 86.44 794 ALA A CA 1
ATOM 6317 C C . ALA A 1 794 ? 15.979 -6.645 7.712 1.00 86.44 794 ALA A C 1
ATOM 6319 O O . ALA A 1 794 ? 17.084 -7.180 7.788 1.00 86.44 794 ALA A O 1
ATOM 6320 N N . SER A 1 795 ? 14.841 -7.328 7.584 1.00 89.81 795 SER A N 1
ATOM 6321 C CA . SER A 1 795 ? 14.719 -8.780 7.637 1.00 89.81 795 SER A CA 1
ATOM 6322 C C . SER A 1 795 ? 15.579 -9.463 6.574 1.00 89.81 795 SER A C 1
ATOM 6324 O O . SER A 1 795 ? 15.666 -9.014 5.423 1.00 89.81 795 SER A O 1
ATOM 6326 N N . ASP A 1 796 ? 16.238 -10.551 6.967 1.00 90.25 796 ASP A N 1
ATOM 6327 C CA . ASP A 1 796 ? 17.171 -11.268 6.106 1.00 90.25 796 ASP A CA 1
ATOM 6328 C C . ASP A 1 796 ? 16.453 -12.199 5.114 1.00 90.25 796 ASP A C 1
ATOM 6330 O O . ASP A 1 796 ? 15.262 -12.499 5.220 1.00 90.25 796 ASP A O 1
ATOM 6334 N N . PHE A 1 797 ? 17.186 -12.664 4.101 1.00 91.62 797 PHE A N 1
ATOM 6335 C CA . PHE A 1 797 ? 16.613 -13.514 3.055 1.00 91.62 797 PHE A CA 1
ATOM 6336 C C . PHE A 1 797 ? 16.028 -14.825 3.619 1.00 91.62 797 PHE A C 1
ATOM 6338 O O . PHE A 1 797 ? 15.019 -15.317 3.114 1.00 91.62 797 PHE A O 1
ATOM 6345 N N . ASN A 1 798 ? 16.619 -15.359 4.694 1.00 92.88 798 ASN A N 1
ATOM 6346 C CA . ASN A 1 798 ? 16.178 -16.598 5.333 1.00 92.88 798 ASN A CA 1
ATOM 6347 C C . ASN A 1 798 ? 14.865 -16.423 6.108 1.00 92.88 798 ASN A C 1
ATOM 6349 O O . ASN A 1 798 ? 13.999 -17.290 6.034 1.00 92.88 798 ASN A O 1
ATOM 6353 N N . GLN A 1 799 ? 14.672 -15.303 6.806 1.00 93.56 799 GLN A N 1
ATOM 6354 C CA . GLN A 1 799 ? 13.407 -14.954 7.455 1.00 93.56 799 GLN A CA 1
ATOM 6355 C C . GLN A 1 799 ? 12.285 -14.850 6.426 1.00 93.56 799 GLN A C 1
ATOM 6357 O O . GLN A 1 799 ? 11.223 -15.449 6.607 1.00 93.56 799 GLN A O 1
ATOM 6362 N N . TRP A 1 800 ? 12.541 -14.169 5.304 1.00 94.44 800 TRP A N 1
ATOM 6363 C CA . TRP A 1 800 ? 11.583 -14.116 4.204 1.00 94.44 800 TRP A CA 1
ATOM 6364 C C . TRP A 1 800 ? 11.295 -15.499 3.618 1.00 94.44 800 TRP A C 1
ATOM 6366 O O . TRP A 1 800 ? 10.137 -15.785 3.325 1.00 94.44 800 TRP A O 1
ATOM 6376 N N . LYS A 1 801 ? 12.310 -16.360 3.472 1.00 94.81 801 LYS A N 1
ATOM 6377 C CA . LYS A 1 801 ? 12.162 -17.745 3.001 1.00 94.81 801 LYS A CA 1
ATOM 6378 C C . LYS A 1 801 ? 11.242 -18.570 3.890 1.00 94.81 801 LYS A C 1
ATOM 6380 O O . LYS A 1 801 ? 10.262 -19.115 3.394 1.00 94.81 801 LYS A O 1
ATOM 6385 N N . LEU A 1 802 ? 11.515 -18.593 5.195 1.00 94.81 802 LEU A N 1
ATOM 6386 C CA . LEU A 1 802 ? 10.718 -19.339 6.171 1.00 94.81 802 LEU A CA 1
ATOM 6387 C C . LEU A 1 802 ? 9.246 -18.914 6.144 1.00 94.81 802 LEU A C 1
ATOM 6389 O O . LEU A 1 802 ? 8.359 -19.763 6.156 1.00 94.81 802 LEU A O 1
ATOM 6393 N N . VAL A 1 803 ? 8.980 -17.606 6.083 1.00 94.56 803 VAL A N 1
ATOM 6394 C CA . VAL A 1 803 ? 7.606 -17.092 6.037 1.00 94.56 803 VAL A CA 1
ATOM 6395 C C . VAL A 1 803 ? 6.951 -17.354 4.680 1.00 94.56 803 VAL A C 1
ATOM 6397 O O . VAL A 1 803 ? 5.816 -17.821 4.638 1.00 94.56 803 VAL A O 1
ATOM 6400 N N . GLY A 1 804 ? 7.647 -17.093 3.571 1.00 93.62 804 GLY A N 1
ATOM 6401 C CA . GLY A 1 804 ? 7.111 -17.272 2.220 1.00 93.62 804 GLY A CA 1
ATOM 6402 C C . GLY A 1 804 ? 6.722 -18.718 1.922 1.00 93.62 804 GLY A C 1
ATOM 6403 O O . GLY A 1 804 ? 5.625 -18.966 1.421 1.00 93.62 804 GLY A O 1
ATOM 6404 N N . GLU A 1 805 ? 7.572 -19.678 2.296 1.00 94.31 805 GLU A N 1
ATOM 6405 C CA . GLU A 1 805 ? 7.283 -21.108 2.149 1.00 94.31 805 GLU A CA 1
ATOM 6406 C C . GLU A 1 805 ? 6.117 -21.538 3.050 1.00 94.31 805 GLU A C 1
ATOM 6408 O O . GLU A 1 805 ? 5.222 -22.246 2.589 1.00 94.31 805 GLU A O 1
ATOM 6413 N N . ALA A 1 806 ? 6.060 -21.048 4.295 1.00 94.06 806 ALA A N 1
ATOM 6414 C CA . ALA A 1 806 ? 4.964 -21.354 5.215 1.00 94.06 806 ALA A CA 1
ATOM 6415 C C . ALA A 1 806 ? 3.607 -20.800 4.743 1.00 94.06 806 ALA A C 1
ATOM 6417 O O . ALA A 1 806 ? 2.587 -21.471 4.894 1.00 94.06 806 ALA A O 1
ATOM 6418 N N . ILE A 1 807 ? 3.576 -19.600 4.152 1.00 93.50 807 ILE A N 1
ATOM 6419 C CA . ILE A 1 807 ? 2.346 -19.007 3.606 1.00 93.50 807 ILE A CA 1
ATOM 6420 C C . ILE A 1 807 ? 1.835 -19.820 2.412 1.00 93.50 807 ILE A C 1
ATOM 6422 O O . ILE A 1 807 ? 0.633 -20.069 2.313 1.00 93.50 807 ILE A O 1
ATOM 6426 N N . ILE A 1 808 ? 2.724 -20.238 1.507 1.00 93.00 808 ILE A N 1
ATOM 6427 C CA . ILE A 1 808 ? 2.337 -21.055 0.349 1.00 93.00 808 ILE A CA 1
ATOM 6428 C C . ILE A 1 808 ? 1.872 -22.442 0.796 1.00 93.00 808 ILE A C 1
ATOM 6430 O O . ILE A 1 808 ? 0.840 -22.904 0.317 1.00 93.00 808 ILE A O 1
ATOM 6434 N N . ALA A 1 809 ? 2.569 -23.071 1.747 1.00 91.88 809 ALA A N 1
ATOM 6435 C CA . ALA A 1 809 ? 2.183 -24.371 2.292 1.00 91.88 809 ALA A CA 1
ATOM 6436 C C . ALA A 1 809 ? 0.797 -24.353 2.958 1.00 91.88 809 ALA A C 1
ATOM 6438 O O . ALA A 1 809 ? 0.099 -25.355 2.923 1.00 91.88 809 ALA A O 1
ATOM 6439 N N . ALA A 1 810 ? 0.367 -23.219 3.521 1.00 88.31 810 ALA A N 1
ATOM 6440 C CA . ALA A 1 810 ? -0.976 -23.069 4.090 1.00 88.31 810 ALA A CA 1
ATOM 6441 C C . ALA A 1 810 ? -2.107 -23.008 3.038 1.00 88.31 810 ALA A C 1
ATOM 6443 O O . ALA A 1 810 ? -3.284 -23.119 3.386 1.00 88.31 810 ALA A O 1
ATOM 6444 N N . HIS A 1 811 ? -1.765 -22.789 1.764 1.00 81.44 811 HIS A N 1
ATOM 6445 C CA . HIS A 1 811 ? -2.714 -22.673 0.650 1.00 81.44 811 HIS A CA 1
ATOM 6446 C C . HIS A 1 811 ? -2.684 -23.867 -0.314 1.00 81.44 811 HIS A C 1
ATOM 6448 O O . HIS A 1 811 ? -3.518 -23.919 -1.221 1.00 81.44 811 HIS A O 1
ATOM 6454 N N . GLN A 1 812 ? -1.737 -24.787 -0.126 1.00 73.62 812 GLN A N 1
ATOM 6455 C CA . GLN A 1 812 ? -1.689 -26.093 -0.784 1.00 73.62 812 GLN A CA 1
ATOM 6456 C C . GLN A 1 812 ? -2.539 -27.089 -0.001 1.00 73.62 812 GLN A C 1
ATOM 6458 O O . GLN A 1 812 ? -3.227 -27.894 -0.667 1.00 73.62 812 GLN A O 1
#